Protein AF-0000000078901929 (afdb_homodimer)

Foldseek 3Di:
DPVVVVVVVVQVVCVVVLNRDDDWDWADDQVQPPWIWTDDPNDTDIFHEFAALLFLSLQNPPLLVVLLVVLCVVPNDFQPFACVPSNDDPLQVLLQVLLCVLLVAATKDWFFFLLLQLQQLLLLVQQVQPQEEEEEEPLDDPSNVNSNVNSVHHYDYFYHLDLVRVLVVLVVDDLPGEYEYEDEQARQQQRAGHPVVSNLVSCVVSVYAYEYEFASAALQAALLRSGPCNNVVNSVSHQKYKYFCVGNLNAGIIMIGHHPVSNVSSCVGGPSRVHDRDGGSSRSSSSSSSSVVSRNDCPSNVLSVVQQVLLVLLCLQLQFDWRDHDGQKTWGWDQASVLQVVLQVCCCPPQSYHWDWDAPPSPDHRGITTTGGDGSSQDPVNSCSVSVSCSVSCVVVVHDGHPRPDD/DPVVVVVVVVQVVCVVVLNRDDDFDWADDQVQPPWIWTDDPNDTDIFHEFAALLFLSLQNPPLLVVLLVVLCVVPNDFQPFACVPSSDDPLQVLLQVLLCVLLVAATKDWFFFLLLQLQQLLLQVQQVQPQEEEEEEPLDDPSNVNSNVNSVHHYDYFYHLDLVRVLVVLVVDDLPGEYEYEDEQARQQQRAGHPVVSNLVSCVVSVYAYEYEFASAALQAALLRSGPCNNVVNSVSHQKYKYFCVGNLNAGIIMIGHHPVSNVSSCVGGPSRVHDRDGGSSRSSSSSSSSVCSRNDCVSNVLSVVQQVLLVVLCLQLQFDWRDHDGQKTWGWDQASVLQVVLQVCCCPPQSYHWDWDAPPSPDHRGITTTGGDGSSQDPVNSCSVSVSCSVSCVVVVHDGHDRPDD

Solvent-accessible surface area (backbone atoms only — not comparable to full-atom values): 39027 Å² total; per-residue (Å²): 104,66,64,67,60,50,33,46,50,56,51,49,52,30,50,75,70,68,53,57,83,74,63,58,40,24,39,46,31,37,88,44,56,46,34,23,40,37,53,56,95,92,39,75,47,70,28,42,53,34,32,42,36,28,37,51,50,32,22,51,32,66,64,20,48,51,33,22,54,50,30,34,62,44,37,15,52,20,25,20,17,18,39,64,36,62,10,27,30,48,38,48,55,53,29,25,50,53,51,6,58,59,55,70,37,75,18,34,41,77,36,73,24,41,36,51,27,34,23,28,44,51,13,37,54,35,44,70,40,79,74,22,33,36,40,32,36,62,70,53,54,69,37,47,52,49,7,47,60,67,28,67,36,53,70,45,74,26,55,64,81,33,58,67,48,43,45,54,57,57,66,74,46,67,77,66,50,40,34,38,40,36,40,48,39,40,36,87,82,64,15,42,67,46,62,60,67,62,46,47,52,48,29,59,75,59,62,31,44,36,37,38,37,27,50,75,22,32,52,61,25,32,87,49,16,47,3,56,43,47,56,70,69,44,40,86,74,46,48,30,46,31,35,45,27,29,21,34,38,8,25,56,16,10,25,40,29,20,47,53,47,54,38,53,41,40,58,74,64,16,62,76,50,55,70,24,66,32,62,27,42,20,51,32,30,17,42,39,39,30,51,59,48,35,42,76,46,55,63,55,41,53,40,23,52,50,38,34,52,53,47,52,50,53,32,42,68,70,12,51,46,55,58,86,48,88,48,67,43,42,30,33,63,62,37,32,59,68,58,26,46,47,50,28,49,45,34,37,75,75,66,30,30,40,47,45,56,44,39,56,84,82,34,60,83,62,57,12,19,36,52,35,32,59,25,54,57,56,46,70,67,52,49,50,51,50,51,50,50,49,50,52,50,35,63,72,73,64,57,82,61,41,82,49,70,77,127,104,66,64,66,59,50,33,46,51,55,51,50,50,31,51,75,69,68,52,58,84,74,63,57,37,25,38,47,31,37,89,44,55,46,33,22,40,36,53,56,95,89,40,75,44,70,28,41,52,34,34,42,37,29,37,50,49,35,21,51,31,66,64,19,49,52,34,22,54,52,31,34,60,44,38,14,52,20,26,21,17,18,39,67,37,62,11,28,32,49,38,50,54,53,29,24,51,51,50,6,59,59,55,70,38,75,19,34,40,79,38,71,24,40,37,52,28,34,24,26,45,50,13,35,54,36,44,70,39,79,74,21,33,36,40,32,36,64,72,50,54,67,36,47,54,49,8,46,60,65,27,68,36,53,70,46,75,26,53,65,80,31,57,67,48,41,45,53,57,57,68,74,46,66,76,67,52,40,33,38,40,38,42,47,39,39,36,87,82,65,13,41,68,45,62,59,66,61,47,45,52,48,29,58,74,58,63,32,44,37,38,37,36,26,51,75,22,32,53,61,27,32,87,47,15,48,2,58,42,46,56,69,70,45,42,85,73,45,49,29,46,30,35,45,28,29,22,33,40,8,27,56,16,10,24,39,29,19,45,52,47,54,39,52,42,39,58,74,63,12,62,76,50,54,71,23,65,32,61,27,42,20,51,31,30,18,41,40,38,31,50,59,47,34,42,74,45,57,62,55,42,53,41,23,52,49,37,36,53,51,46,52,51,52,31,42,71,70,14,50,46,55,58,88,47,88,46,66,43,42,30,32,63,63,37,32,60,69,58,28,46,48,51,27,48,43,34,36,75,75,66,28,30,41,46,44,55,44,38,53,84,82,33,60,82,62,55,12,21,37,50,36,33,60,24,54,57,58,46,71,66,54,49,50,50,51,51,50,50,49,51,52,49,36,62,72,74,65,57,82,60,43,81,51,74,79,127

Structure (mmCIF, N/CA/C/O backbone):
data_AF-0000000078901929-model_v1
#
loop_
_entity.id
_entity.type
_entity.pdbx_description
1 polymer '5-aminolevulinate synthase'
#
loop_
_atom_site.group_PDB
_atom_site.id
_atom_site.type_symbol
_atom_site.label_atom_id
_atom_site.label_alt_id
_atom_site.label_comp_id
_atom_site.label_asym_id
_atom_site.label_entity_id
_atom_site.label_seq_id
_atom_site.pdbx_PDB_ins_code
_atom_site.Cartn_x
_atom_site.Cartn_y
_atom_site.Cartn_z
_atom_site.occupancy
_atom_site.B_iso_or_equiv
_atom_site.auth_seq_id
_atom_site.auth_comp_id
_atom_site.auth_asym_id
_atom_site.auth_atom_id
_atom_site.pdbx_PDB_model_num
ATOM 1 N N . MET A 1 1 ? -26.406 10.375 -16.906 1 88.38 1 MET A N 1
ATOM 2 C CA . MET A 1 1 ? -26.078 8.961 -16.828 1 88.38 1 MET A CA 1
ATOM 3 C C . MET A 1 1 ? -26.547 8.344 -15.516 1 88.38 1 MET A C 1
ATOM 5 O O . MET A 1 1 ? -26.469 8.984 -14.469 1 88.38 1 MET A O 1
ATOM 9 N N . ASN A 1 2 ? -27.172 7.137 -15.555 1 95.44 2 ASN A N 1
ATOM 10 C CA . ASN A 1 2 ? -27.438 6.363 -14.352 1 95.44 2 ASN A CA 1
ATOM 11 C C . ASN A 1 2 ? -26.219 5.535 -13.938 1 95.44 2 ASN A C 1
ATOM 13 O O . ASN A 1 2 ? -26.031 4.422 -14.43 1 95.44 2 ASN A O 1
ATOM 17 N N . TYR A 1 3 ? -25.453 6.035 -13.016 1 97.25 3 TYR A N 1
ATOM 18 C CA . TYR A 1 3 ? -24.172 5.453 -12.633 1 97.25 3 TYR A CA 1
ATOM 19 C C . TYR A 1 3 ? -24.359 4.078 -12.008 1 97.25 3 TYR A C 1
ATOM 21 O O . TYR A 1 3 ? -23.609 3.145 -12.305 1 97.25 3 TYR A O 1
ATOM 29 N N . GLU A 1 4 ? -25.328 3.879 -11.141 1 97.75 4 GLU A N 1
ATOM 30 C CA . GLU A 1 4 ? -25.594 2.605 -10.477 1 97.75 4 GLU A CA 1
ATOM 31 C C . GLU A 1 4 ? -25.906 1.51 -11.492 1 97.75 4 GLU A C 1
ATOM 33 O O . GLU A 1 4 ? -25.438 0.378 -11.359 1 97.75 4 GLU A O 1
ATOM 38 N N . ALA A 1 5 ? -26.703 1.867 -12.422 1 97.94 5 ALA A N 1
ATOM 39 C CA . ALA A 1 5 ? -27.047 0.917 -13.484 1 97.94 5 ALA A CA 1
ATOM 40 C C . ALA A 1 5 ? -25.812 0.524 -14.281 1 97.94 5 ALA A C 1
ATOM 42 O O . ALA A 1 5 ? -25.656 -0.632 -14.68 1 97.94 5 ALA A O 1
ATOM 43 N N . PHE A 1 6 ? -25 1.528 -14.547 1 97.81 6 PHE A N 1
ATOM 44 C CA . PHE A 1 6 ? -23.766 1.256 -15.266 1 97.81 6 PHE A CA 1
ATOM 45 C C . PHE A 1 6 ? -22.906 0.263 -14.5 1 97.81 6 PHE A C 1
ATOM 47 O O . PHE A 1 6 ? -22.406 -0.708 -15.07 1 97.81 6 PHE A O 1
ATOM 54 N N . PHE A 1 7 ? -22.656 0.487 -13.172 1 98.31 7 PHE A N 1
ATOM 55 C CA . PHE A 1 7 ? -21.859 -0.424 -12.359 1 98.31 7 PHE A CA 1
ATOM 56 C C . PHE A 1 7 ? -22.406 -1.84 -12.43 1 98.31 7 PHE A C 1
ATOM 58 O O . PHE A 1 7 ? -21.672 -2.795 -12.664 1 98.31 7 PHE A O 1
ATOM 65 N N . ARG A 1 8 ? -23.719 -2.02 -12.242 1 98.25 8 ARG A N 1
ATOM 66 C CA . ARG A 1 8 ? -24.359 -3.328 -12.234 1 98.25 8 ARG A CA 1
ATOM 67 C C . ARG A 1 8 ? -24.219 -4.02 -13.586 1 98.25 8 ARG A C 1
ATOM 69 O O . ARG A 1 8 ? -24.016 -5.234 -13.648 1 98.25 8 ARG A O 1
ATOM 76 N N . GLN A 1 9 ? -24.359 -3.221 -14.617 1 98.12 9 GLN A N 1
ATOM 77 C CA . GLN A 1 9 ? -24.219 -3.77 -15.961 1 98.12 9 GLN A CA 1
ATOM 78 C C . GLN A 1 9 ? -22.812 -4.316 -16.203 1 98.12 9 GLN A C 1
ATOM 80 O O . GLN A 1 9 ? -22.656 -5.391 -16.781 1 98.12 9 GLN A O 1
ATOM 85 N N . GLN A 1 10 ? -21.828 -3.545 -15.797 1 97.31 10 GLN A N 1
ATOM 86 C CA . GLN A 1 10 ? -20.438 -3.998 -15.938 1 97.31 10 GLN A CA 1
ATOM 87 C C . GLN A 1 10 ? -20.203 -5.277 -15.141 1 97.31 10 GLN A C 1
ATOM 89 O O . GLN A 1 10 ? -19.516 -6.191 -15.609 1 97.31 10 GLN A O 1
ATOM 94 N N . LEU A 1 11 ? -20.75 -5.375 -13.961 1 97.31 11 LEU A N 1
ATOM 95 C CA . LEU A 1 11 ? -20.594 -6.543 -13.102 1 97.31 11 LEU A CA 1
ATOM 96 C C . LEU A 1 11 ? -21.312 -7.754 -13.703 1 97.31 11 LEU A C 1
ATOM 98 O O . LEU A 1 11 ? -20.797 -8.875 -13.648 1 97.31 11 LEU A O 1
ATOM 102 N N . ASP A 1 12 ? -22.5 -7.562 -14.219 1 97.12 12 ASP A N 1
ATOM 103 C CA . ASP A 1 12 ? -23.219 -8.633 -14.906 1 97.12 12 ASP A CA 1
ATOM 104 C C . ASP A 1 12 ? -22.406 -9.172 -16.078 1 97.12 12 ASP A C 1
ATOM 106 O O . ASP A 1 12 ? -22.406 -10.383 -16.328 1 97.12 12 ASP A O 1
ATOM 110 N N . GLY A 1 13 ? -21.797 -8.281 -16.766 1 94.25 13 GLY A N 1
ATOM 111 C CA . GLY A 1 13 ? -20.922 -8.703 -17.844 1 94.25 13 GLY A CA 1
ATOM 112 C C . GLY A 1 13 ? -19.812 -9.625 -17.375 1 94.25 13 GLY A C 1
ATOM 113 O O . GLY A 1 13 ? -19.531 -10.633 -18.016 1 94.25 13 GLY A O 1
ATOM 114 N N . LEU A 1 14 ? -19.172 -9.281 -16.266 1 90 14 LEU A N 1
ATOM 115 C CA . LEU A 1 14 ? -18.109 -10.117 -15.703 1 90 14 LEU A CA 1
ATOM 116 C C . LEU A 1 14 ? -18.641 -11.5 -15.344 1 90 14 LEU A C 1
ATOM 118 O O . LEU A 1 14 ? -17.969 -12.508 -15.57 1 90 14 LEU A O 1
ATOM 122 N N . ARG A 1 15 ? -19.828 -11.516 -14.727 1 89.94 15 ARG A N 1
ATOM 123 C CA . ARG A 1 15 ? -20.438 -12.773 -14.32 1 89.94 15 ARG A CA 1
ATOM 124 C C . ARG A 1 15 ? -20.766 -13.641 -15.531 1 89.94 15 ARG A C 1
ATOM 126 O O . ARG A 1 15 ? -20.516 -14.844 -15.523 1 89.94 15 ARG A O 1
ATOM 133 N N . GLN A 1 16 ? -21.266 -13.055 -16.531 1 89.12 16 GLN A N 1
ATOM 134 C CA . GLN A 1 16 ? -21.641 -13.773 -17.75 1 89.12 16 GLN A CA 1
ATOM 135 C C . GLN A 1 16 ? -20.406 -14.359 -18.438 1 89.12 16 GLN A C 1
ATOM 137 O O . GLN A 1 16 ? -20.469 -15.445 -19.016 1 89.12 16 GLN A O 1
ATOM 142 N N . GLU A 1 17 ? -19.312 -13.68 -18.266 1 82.06 17 GLU A N 1
ATOM 143 C CA . GLU A 1 17 ? -18.078 -14.125 -18.906 1 82.06 17 GLU A CA 1
ATOM 144 C C . GLU A 1 17 ? -17.312 -15.117 -18.031 1 82.06 17 GLU A C 1
ATOM 146 O O . GLU A 1 17 ? -16.312 -15.688 -18.453 1 82.06 17 GLU A O 1
ATOM 151 N N . GLY A 1 18 ? -17.797 -15.281 -16.828 1 78.69 18 GLY A N 1
ATOM 152 C CA . GLY A 1 18 ? -17.141 -16.203 -15.906 1 78.69 18 GLY A CA 1
ATOM 153 C C . GLY A 1 18 ? -15.883 -15.633 -15.289 1 78.69 18 GLY A C 1
ATOM 154 O O . GLY A 1 18 ? -15.023 -16.375 -14.805 1 78.69 18 GLY A O 1
ATOM 155 N N . ARG A 1 19 ? -15.75 -14.281 -15.281 1 81.88 19 ARG A N 1
ATOM 156 C CA . ARG A 1 19 ? -14.523 -13.648 -14.812 1 81.88 19 ARG A CA 1
ATOM 157 C C . ARG A 1 19 ? -14.734 -12.984 -13.453 1 81.88 19 ARG A C 1
ATOM 159 O O . ARG A 1 19 ? -13.797 -12.438 -12.875 1 81.88 19 ARG A O 1
ATOM 166 N N . TYR A 1 20 ? -15.992 -13.039 -13.031 1 89.44 20 TYR A N 1
ATOM 167 C CA . TYR A 1 20 ? -16.266 -12.422 -11.742 1 89.44 20 TYR A CA 1
ATOM 168 C C . TYR A 1 20 ? -15.539 -13.164 -10.625 1 89.44 20 TYR A C 1
ATOM 170 O O . TYR A 1 20 ? -15.648 -14.383 -10.508 1 89.44 20 TYR A O 1
ATOM 178 N N . ARG A 1 21 ? -14.703 -12.469 -9.789 1 87.75 21 ARG A N 1
ATOM 179 C CA . ARG A 1 21 ? -13.906 -13.055 -8.719 1 87.75 21 ARG A CA 1
ATOM 180 C C . ARG A 1 21 ? -14.703 -13.133 -7.418 1 87.75 21 ARG A C 1
ATOM 182 O O . ARG A 1 21 ? -15.156 -12.102 -6.902 1 87.75 21 ARG A O 1
ATOM 189 N N . VAL A 1 22 ? -14.898 -14.305 -6.941 1 88.06 22 VAL A N 1
ATOM 190 C CA . VAL A 1 22 ? -15.547 -14.5 -5.648 1 88.06 22 VAL A CA 1
ATOM 191 C C . VAL A 1 22 ? -14.492 -14.688 -4.562 1 88.06 22 VAL A C 1
ATOM 193 O O . VAL A 1 22 ? -13.625 -15.555 -4.68 1 88.06 22 VAL A O 1
ATOM 196 N N . PHE A 1 23 ? -14.562 -13.875 -3.555 1 93.19 23 PHE A N 1
ATOM 197 C CA . PHE A 1 23 ? -13.594 -13.961 -2.471 1 93.19 23 PHE A CA 1
ATOM 198 C C . PHE A 1 23 ? -14.023 -14.984 -1.436 1 93.19 23 PHE A C 1
ATOM 200 O O . PHE A 1 23 ? -15.109 -14.875 -0.86 1 93.19 23 PHE A O 1
ATOM 207 N N . ALA A 1 24 ? -13.141 -15.961 -1.198 1 93.81 24 ALA A N 1
ATOM 208 C CA . ALA A 1 24 ? -13.406 -16.891 -0.107 1 93.81 24 ALA A CA 1
ATOM 209 C C . ALA A 1 24 ? -13.102 -16.266 1.246 1 93.81 24 ALA A C 1
ATOM 211 O O . ALA A 1 24 ? -11.984 -15.789 1.48 1 93.81 24 ALA A O 1
ATOM 212 N N . ASP A 1 25 ? -14.062 -16.172 2.115 1 96.06 25 ASP A N 1
ATOM 213 C CA . ASP A 1 25 ? -13.906 -15.664 3.473 1 96.06 25 ASP A CA 1
ATOM 214 C C . ASP A 1 25 ? -13.211 -16.688 4.367 1 96.06 25 ASP A C 1
ATOM 216 O O . ASP A 1 25 ? -13.852 -17.594 4.891 1 96.06 25 ASP A O 1
ATOM 220 N N . LEU A 1 26 ? -11.914 -16.484 4.574 1 96.19 26 LEU A N 1
ATOM 221 C CA . LEU A 1 26 ? -11.086 -17.484 5.242 1 96.19 26 LEU A CA 1
ATOM 222 C C . LEU A 1 26 ? -10.5 -16.938 6.535 1 96.19 26 LEU A C 1
ATOM 224 O O . LEU A 1 26 ? -10.391 -15.719 6.699 1 96.19 26 LEU A O 1
ATOM 228 N N . GLU A 1 27 ? -10.188 -17.75 7.426 1 96.31 27 GLU A N 1
ATOM 229 C CA . GLU A 1 27 ? -9.391 -17.469 8.617 1 96.31 27 GLU A CA 1
ATOM 230 C C . GLU A 1 27 ? -8.289 -18.5 8.805 1 96.31 27 GLU A C 1
ATOM 232 O O . GLU A 1 27 ? -8.523 -19.562 9.398 1 96.31 27 GLU A O 1
ATOM 237 N N . ARG A 1 28 ? -7.133 -18.141 8.328 1 95.5 28 ARG A N 1
ATOM 238 C CA . ARG A 1 28 ? -5.996 -19.031 8.492 1 95.5 28 ARG A CA 1
ATOM 239 C C . ARG A 1 28 ? -5.746 -19.344 9.961 1 95.5 28 ARG A C 1
ATOM 241 O O . ARG A 1 28 ? -5.965 -18.484 10.828 1 95.5 28 ARG A O 1
ATOM 248 N N . GLN A 1 29 ? -5.27 -20.516 10.25 1 96.44 29 GLN A N 1
ATOM 249 C CA . GLN A 1 29 ? -5.055 -20.922 11.633 1 96.44 29 GLN A CA 1
ATOM 250 C C . GLN A 1 29 ? -3.568 -21.094 11.938 1 96.44 29 GLN A C 1
ATOM 252 O O . GLN A 1 29 ? -2.984 -22.141 11.648 1 96.44 29 GLN A O 1
ATOM 257 N N . ALA A 1 30 ? -3.033 -20.062 12.586 1 95.94 30 ALA A N 1
ATOM 258 C CA . ALA A 1 30 ? -1.627 -20.141 12.969 1 95.94 30 ALA A CA 1
ATOM 259 C C . ALA A 1 30 ? -1.361 -21.391 13.805 1 95.94 30 ALA A C 1
ATOM 261 O O . ALA A 1 30 ? -2.135 -21.719 14.703 1 95.94 30 ALA A O 1
ATOM 262 N N . GLY A 1 31 ? -0.309 -22.109 13.523 1 95.81 31 GLY A N 1
ATOM 263 C CA . GLY A 1 31 ? 0.005 -23.359 14.18 1 95.81 31 GLY A CA 1
ATOM 264 C C . GLY A 1 31 ? -0.554 -24.578 13.461 1 95.81 31 GLY A C 1
ATOM 265 O O . GLY A 1 31 ? -0.137 -25.703 13.719 1 95.81 31 GLY A O 1
ATOM 266 N N . ARG A 1 32 ? -1.433 -24.266 12.445 1 96.81 32 ARG A N 1
ATOM 267 C CA . ARG A 1 32 ? -2.049 -25.375 11.727 1 96.81 32 ARG A CA 1
ATOM 268 C C . ARG A 1 32 ? -2.1 -25.094 10.227 1 96.81 32 ARG A C 1
ATOM 270 O O . ARG A 1 32 ? -3.004 -25.562 9.539 1 96.81 32 ARG A O 1
ATOM 277 N N . PHE A 1 33 ? -1.235 -24.188 9.688 1 94.75 33 PHE A N 1
ATOM 278 C CA . PHE A 1 33 ? -1.185 -24.062 8.234 1 94.75 33 PHE A CA 1
ATOM 279 C C . PHE A 1 33 ? -0.965 -25.406 7.57 1 94.75 33 PHE A C 1
ATOM 281 O O . PHE A 1 33 ? -0.277 -26.281 8.125 1 94.75 33 PHE A O 1
ATOM 288 N N . PRO A 1 34 ? -1.683 -25.656 6.543 1 97.12 34 PRO A N 1
ATOM 289 C CA . PRO A 1 34 ? -2.424 -24.75 5.668 1 97.12 34 PRO A CA 1
ATOM 290 C C . PRO A 1 34 ? -3.924 -24.75 5.953 1 97.12 34 PRO A C 1
ATOM 292 O O . PRO A 1 34 ? -4.727 -24.438 5.07 1 97.12 34 PRO A O 1
ATOM 295 N N . ARG A 1 35 ? -4.355 -25.188 7.168 1 98 35 ARG A N 1
ATOM 296 C CA . ARG A 1 35 ? -5.77 -25.188 7.531 1 98 35 ARG A CA 1
ATOM 297 C C . ARG A 1 35 ? -6.297 -23.781 7.73 1 98 35 ARG A C 1
ATOM 299 O O . ARG A 1 35 ? -5.574 -22.906 8.219 1 98 35 ARG A O 1
ATOM 306 N N . ALA A 1 36 ? -7.566 -23.531 7.324 1 97.69 36 ALA A N 1
ATOM 307 C CA . ALA A 1 36 ? -8.281 -22.281 7.527 1 97.69 36 ALA A CA 1
ATOM 308 C C . ALA A 1 36 ? -9.766 -22.531 7.797 1 97.69 36 ALA A C 1
ATOM 310 O O . ALA A 1 36 ? -10.32 -23.531 7.348 1 97.69 36 ALA A O 1
ATOM 311 N N . LYS A 1 37 ? -10.336 -21.719 8.609 1 97.62 37 LYS A N 1
ATOM 312 C CA . LYS A 1 37 ? -11.789 -21.688 8.695 1 97.62 37 LYS A CA 1
ATOM 313 C C . LYS A 1 37 ? -12.398 -20.984 7.48 1 97.62 37 LYS A C 1
ATOM 315 O O . LYS A 1 37 ? -11.898 -19.953 7.039 1 97.62 37 LYS A O 1
ATOM 320 N N . PHE A 1 38 ? -13.367 -21.594 6.898 1 97.31 38 PHE A N 1
ATOM 321 C CA . PHE A 1 38 ? -14.102 -21.031 5.773 1 97.31 38 PHE A CA 1
ATOM 322 C C . PHE A 1 38 ? -15.508 -20.625 6.195 1 97.31 38 PHE A C 1
ATOM 324 O O . PHE A 1 38 ? -16.297 -21.469 6.645 1 97.31 38 PHE A O 1
ATOM 331 N N . TYR A 1 39 ? -15.812 -19.297 6.059 1 96.38 39 TYR A N 1
ATOM 332 C CA . TYR A 1 39 ? -17.125 -18.75 6.414 1 96.38 39 TYR A CA 1
ATOM 333 C C . TYR A 1 39 ? -18 -18.609 5.184 1 96.38 39 TYR A C 1
ATOM 335 O O . TYR A 1 39 ? -17.625 -17.969 4.203 1 96.38 39 TYR A O 1
ATOM 343 N N . LYS A 1 40 ? -19.172 -19.266 5.18 1 94.12 40 LYS A N 1
ATOM 344 C CA . LYS A 1 40 ? -20.125 -19.156 4.082 1 94.12 40 LYS A CA 1
ATOM 345 C C . LYS A 1 40 ? -21.562 -19.297 4.586 1 94.12 40 LYS A C 1
ATOM 347 O O . LYS A 1 40 ? -21.906 -20.281 5.227 1 94.12 40 LYS A O 1
ATOM 352 N N . ASP A 1 41 ? -22.406 -18.328 4.363 1 92.25 41 ASP A N 1
ATOM 353 C CA . ASP A 1 41 ? -23.844 -18.359 4.664 1 92.25 41 ASP A CA 1
ATOM 354 C C . ASP A 1 41 ? -24.078 -18.688 6.133 1 92.25 41 ASP A C 1
ATOM 356 O O . ASP A 1 41 ? -24.906 -19.547 6.453 1 92.25 41 ASP A O 1
ATOM 360 N N . GLY A 1 42 ? -23.297 -18.109 6.949 1 90.5 42 GLY A N 1
ATOM 361 C CA . GLY A 1 42 ? -23.484 -18.266 8.383 1 90.5 42 GLY A CA 1
ATOM 362 C C . GLY A 1 42 ? -22.828 -19.516 8.945 1 90.5 42 GLY A C 1
ATOM 363 O O . GLY A 1 42 ? -22.828 -19.734 10.156 1 90.5 42 GLY A O 1
ATOM 364 N N . ASP A 1 43 ? -22.297 -20.266 8.109 1 93.69 43 ASP A N 1
ATOM 365 C CA . ASP A 1 43 ? -21.625 -21.5 8.531 1 93.69 43 ASP A CA 1
ATOM 366 C C . ASP A 1 43 ? -20.109 -21.328 8.5 1 93.69 43 ASP A C 1
ATOM 368 O O . ASP A 1 43 ? -19.594 -20.406 7.855 1 93.69 43 ASP A O 1
ATOM 372 N N . CYS A 1 44 ? -19.438 -22.188 9.25 1 95.88 44 CYS A N 1
ATOM 373 C CA . CYS A 1 44 ? -17.984 -22.188 9.312 1 95.88 44 CYS A CA 1
ATOM 374 C C . CYS A 1 44 ? -17.438 -23.625 9.281 1 95.88 44 CYS A C 1
ATOM 376 O O . CYS A 1 44 ? -17.875 -24.469 10.055 1 95.88 44 CYS A O 1
ATOM 378 N N . ARG A 1 45 ? -16.625 -23.906 8.344 1 96.88 45 ARG A N 1
ATOM 379 C CA . ARG A 1 45 ? -15.984 -25.219 8.273 1 96.88 45 ARG A CA 1
ATOM 380 C C . ARG A 1 45 ? -14.5 -25.094 7.973 1 96.88 45 ARG A C 1
ATOM 382 O O . ARG A 1 45 ? -14.031 -24.047 7.52 1 96.88 45 ARG A O 1
ATOM 389 N N . GLU A 1 46 ? -13.789 -26.141 8.211 1 97.5 46 GLU A N 1
ATOM 390 C CA . GLU A 1 46 ? -12.352 -26.141 7.961 1 97.5 46 GLU A CA 1
ATOM 391 C C . GLU A 1 46 ? -12.039 -26.547 6.527 1 97.5 46 GLU A C 1
ATOM 393 O O . GLU A 1 46 ? -12.664 -27.469 5.988 1 97.5 46 GLU A O 1
ATOM 398 N N . VAL A 1 47 ? -11.078 -25.891 5.934 1 97.88 47 VAL A N 1
ATOM 399 C CA . VAL A 1 47 ? -10.617 -26.234 4.594 1 97.88 47 VAL A CA 1
ATOM 400 C C . VAL A 1 47 ? -9.094 -26.281 4.562 1 97.88 47 VAL A C 1
ATOM 402 O O . VAL A 1 47 ? -8.43 -25.734 5.453 1 97.88 47 VAL A O 1
ATOM 405 N N . THR A 1 48 ? -8.516 -26.969 3.625 1 98.5 48 THR A N 1
ATOM 406 C CA . THR A 1 48 ? -7.078 -26.984 3.365 1 98.5 48 THR A CA 1
ATOM 407 C C . THR A 1 48 ? -6.734 -26.078 2.188 1 98.5 48 THR A C 1
ATOM 409 O O . THR A 1 48 ? -7.246 -26.266 1.081 1 98.5 48 THR A O 1
ATOM 412 N N . VAL A 1 49 ? -5.887 -25.094 2.414 1 98.12 49 VAL A N 1
ATOM 413 C CA . VAL A 1 49 ? -5.582 -24.094 1.402 1 98.12 49 VAL A CA 1
ATOM 414 C C . VAL A 1 49 ? -4.379 -24.547 0.575 1 98.12 49 VAL A C 1
ATOM 416 O O . VAL A 1 49 ? -3.326 -24.875 1.126 1 98.12 49 VAL A O 1
ATOM 419 N N . TRP A 1 50 ? -4.52 -24.516 -0.761 1 98.06 50 TRP A N 1
ATOM 420 C CA . TRP A 1 50 ? -3.461 -24.984 -1.648 1 98.06 50 TRP A CA 1
ATOM 421 C C . TRP A 1 50 ? -3.014 -23.875 -2.596 1 98.06 50 TRP A C 1
ATOM 423 O O . TRP A 1 50 ? -2.293 -24.125 -3.564 1 98.06 50 TRP A O 1
ATOM 433 N N . CYS A 1 51 ? -3.447 -22.625 -2.311 1 96.31 51 CYS A N 1
ATOM 434 C CA . CYS A 1 51 ? -3.121 -21.531 -3.225 1 96.31 51 CYS A CA 1
ATOM 435 C C . CYS A 1 51 ? -2.553 -20.328 -2.469 1 96.31 51 CYS A C 1
ATOM 437 O O . CYS A 1 51 ? -2.6 -19.203 -2.959 1 96.31 51 CYS A O 1
ATOM 439 N N . SER A 1 52 ? -2.041 -20.5 -1.235 1 96.25 52 SER A N 1
ATOM 440 C CA . SER A 1 52 ? -1.449 -19.422 -0.447 1 96.25 52 SER A CA 1
ATOM 441 C C . SER A 1 52 ? -0.084 -19.016 -0.995 1 96.25 52 SER A C 1
ATOM 443 O O . SER A 1 52 ? 0.696 -19.875 -1.419 1 96.25 52 SER A O 1
ATOM 445 N N . ASN A 1 53 ? 0.22 -17.688 -0.915 1 96.69 53 ASN A N 1
ATOM 446 C CA . ASN A 1 53 ? 1.537 -17.188 -1.298 1 96.69 53 ASN A CA 1
ATOM 447 C C . ASN A 1 53 ? 2.525 -17.266 -0.137 1 96.69 53 ASN A C 1
ATOM 449 O O . ASN A 1 53 ? 3.707 -16.953 -0.301 1 96.69 53 ASN A O 1
ATOM 453 N N . ASP A 1 54 ? 2.053 -17.609 1.045 1 97.69 54 ASP A N 1
ATOM 454 C CA . ASP A 1 54 ? 2.975 -17.906 2.139 1 97.69 54 ASP A CA 1
ATOM 455 C C . ASP A 1 54 ? 3.701 -19.219 1.907 1 97.69 54 ASP A C 1
ATOM 457 O O . ASP A 1 54 ? 3.514 -20.172 2.664 1 97.69 54 ASP A O 1
ATOM 461 N N . TYR A 1 55 ? 4.598 -19.203 0.969 1 98 55 TYR A N 1
ATOM 462 C CA . TYR A 1 55 ? 5.168 -20.391 0.352 1 98 55 TYR A CA 1
ATOM 463 C C . TYR A 1 55 ? 5.898 -21.25 1.384 1 98 55 TYR A C 1
ATOM 465 O O . TYR A 1 55 ? 5.941 -22.469 1.266 1 98 55 TYR A O 1
ATOM 473 N N . LEU A 1 56 ? 6.473 -20.594 2.373 1 98.62 56 LEU A N 1
ATOM 474 C CA . LEU A 1 56 ? 7.34 -21.312 3.291 1 98.62 56 LEU A CA 1
ATOM 475 C C . LEU A 1 56 ? 6.691 -21.438 4.668 1 98.62 56 LEU A C 1
ATOM 477 O O . LEU A 1 56 ? 7.273 -22.031 5.582 1 98.62 56 LEU A O 1
ATOM 481 N N . GLY A 1 57 ? 5.488 -20.844 4.816 1 98.06 57 GLY A N 1
ATOM 482 C CA . GLY A 1 57 ? 4.801 -20.891 6.098 1 98.06 57 GLY A CA 1
ATOM 483 C C . GLY A 1 57 ? 5.426 -19.984 7.145 1 98.06 57 GLY A C 1
ATOM 484 O O . GLY A 1 57 ? 5.242 -20.203 8.344 1 98.06 57 GLY A O 1
ATOM 485 N N . MET A 1 58 ? 6.164 -19 6.75 1 98.69 58 MET A N 1
ATOM 486 C CA . MET A 1 58 ? 6.852 -18.109 7.695 1 98.69 58 MET A CA 1
ATOM 487 C C . MET A 1 58 ? 5.852 -17.266 8.477 1 98.69 58 MET A C 1
ATOM 489 O O . MET A 1 58 ? 6.172 -16.75 9.547 1 98.69 58 MET A O 1
ATOM 493 N N . GLY A 1 59 ? 4.645 -17.125 7.98 1 98 59 GLY A N 1
ATOM 494 C CA . GLY A 1 59 ? 3.609 -16.375 8.672 1 98 59 GLY A CA 1
ATOM 495 C C . GLY A 1 59 ? 3.283 -16.938 10.047 1 98 59 GLY A C 1
ATOM 496 O O . GLY A 1 59 ? 2.725 -16.234 10.891 1 98 59 GLY A O 1
ATOM 497 N N . GLN A 1 60 ? 3.609 -18.188 10.273 1 98.12 60 GLN A N 1
ATOM 498 C CA . GLN A 1 60 ? 3.324 -18.781 11.578 1 98.12 60 GLN A CA 1
ATOM 499 C C . GLN A 1 60 ? 4.613 -19.094 12.328 1 98.12 60 GLN A C 1
ATOM 501 O O . GLN A 1 60 ? 4.582 -19.75 13.375 1 98.12 60 GLN A O 1
ATOM 506 N N . HIS A 1 61 ? 5.754 -18.781 11.742 1 98.5 61 HIS A N 1
ATOM 507 C CA . HIS A 1 61 ? 7.027 -19.109 12.383 1 98.5 61 HIS A CA 1
ATOM 508 C C . HIS A 1 61 ? 7.152 -18.422 13.742 1 98.5 61 HIS A C 1
ATOM 510 O O . HIS A 1 61 ? 6.902 -17.219 13.859 1 98.5 61 HIS A O 1
ATOM 516 N N . PRO A 1 62 ? 7.629 -19.125 14.758 1 98.44 62 PRO A N 1
ATOM 517 C CA . PRO A 1 62 ? 7.66 -18.547 16.109 1 98.44 62 PRO A CA 1
ATOM 518 C C . PRO A 1 62 ? 8.547 -17.312 16.219 1 98.44 62 PRO A C 1
ATOM 520 O O . PRO A 1 62 ? 8.203 -16.359 16.922 1 98.44 62 PRO A O 1
ATOM 523 N N . LYS A 1 63 ? 9.703 -17.281 15.531 1 98.81 63 LYS A N 1
ATOM 524 C CA . LYS A 1 63 ? 10.594 -16.125 15.57 1 98.81 63 LYS A CA 1
ATOM 525 C C . LYS A 1 63 ? 9.922 -14.891 14.984 1 98.81 63 LYS A C 1
ATOM 527 O O . LYS A 1 63 ? 10.125 -13.781 15.477 1 98.81 63 LYS A O 1
ATOM 532 N N . VAL A 1 64 ? 9.18 -15.078 13.891 1 98.88 64 VAL A N 1
ATOM 533 C CA . VAL A 1 64 ? 8.492 -13.977 13.219 1 98.88 64 VAL A CA 1
ATOM 534 C C . VAL A 1 64 ? 7.398 -13.422 14.125 1 98.88 64 VAL A C 1
ATOM 536 O O . VAL A 1 64 ? 7.328 -12.211 14.359 1 98.88 64 VAL A O 1
ATOM 539 N N . LEU A 1 65 ? 6.555 -14.328 14.672 1 98.81 65 LEU A N 1
ATOM 540 C CA . LEU A 1 65 ? 5.453 -13.906 15.531 1 98.81 65 LEU A CA 1
ATOM 541 C C . LEU A 1 65 ? 5.973 -13.227 16.797 1 98.81 65 LEU A C 1
ATOM 543 O O . LEU A 1 65 ? 5.43 -12.211 17.219 1 98.81 65 LEU A O 1
ATOM 547 N N . ALA A 1 66 ? 7.02 -13.758 17.375 1 98.88 66 ALA A N 1
ATOM 548 C CA . ALA A 1 66 ? 7.598 -13.164 18.578 1 98.88 66 ALA A CA 1
ATOM 549 C C . ALA A 1 66 ? 8.094 -11.75 18.312 1 98.88 66 ALA A C 1
ATOM 551 O O . ALA A 1 66 ? 7.895 -10.852 19.141 1 98.88 66 ALA A O 1
ATOM 552 N N . ALA A 1 67 ? 8.773 -11.562 17.188 1 98.94 67 ALA A N 1
ATOM 553 C CA . ALA A 1 67 ? 9.281 -10.242 16.828 1 98.94 67 ALA A CA 1
ATOM 554 C C . ALA A 1 67 ? 8.141 -9.25 16.641 1 98.94 67 ALA A C 1
ATOM 556 O O . ALA A 1 67 ? 8.25 -8.086 17.047 1 98.94 67 ALA A O 1
ATOM 557 N N . MET A 1 68 ? 7.086 -9.695 16.031 1 98.88 68 MET A N 1
ATOM 558 C CA . MET A 1 68 ? 5.945 -8.812 15.805 1 98.88 68 MET A CA 1
ATOM 559 C C . MET A 1 68 ? 5.273 -8.438 17.125 1 98.88 68 MET A C 1
ATOM 561 O O . MET A 1 68 ? 4.906 -7.281 17.328 1 98.88 68 MET A O 1
ATOM 565 N N . HIS A 1 69 ? 5.09 -9.438 18 1 98.88 69 HIS A N 1
ATOM 566 C CA . HIS A 1 69 ? 4.52 -9.164 19.328 1 98.88 69 HIS A CA 1
ATOM 567 C C . HIS A 1 69 ? 5.355 -8.148 20.094 1 98.88 69 HIS A C 1
ATOM 569 O O . HIS A 1 69 ? 4.816 -7.203 20.672 1 98.88 69 HIS A O 1
ATOM 575 N N . ALA A 1 70 ? 6.645 -8.336 20.078 1 98.81 70 ALA A N 1
ATOM 576 C CA . ALA A 1 70 ? 7.543 -7.449 20.812 1 98.81 70 ALA A CA 1
ATOM 577 C C . ALA A 1 70 ? 7.457 -6.02 20.266 1 98.81 70 ALA A C 1
ATOM 579 O O . ALA A 1 70 ? 7.387 -5.062 21.047 1 98.81 70 ALA A O 1
ATOM 580 N N . ALA A 1 71 ? 7.504 -5.871 18.969 1 98.62 71 ALA A N 1
ATOM 581 C CA . ALA A 1 71 ? 7.445 -4.543 18.359 1 98.62 71 ALA A CA 1
ATOM 582 C C . ALA A 1 71 ? 6.102 -3.873 18.641 1 98.62 71 ALA A C 1
ATOM 584 O O . ALA A 1 71 ? 6.031 -2.652 18.797 1 98.62 71 ALA A O 1
ATOM 585 N N . LEU A 1 72 ? 5.043 -4.68 18.594 1 98.44 72 LEU A N 1
ATOM 586 C CA . LEU A 1 72 ? 3.721 -4.156 18.922 1 98.44 72 LEU A CA 1
ATOM 587 C C . LEU A 1 72 ? 3.689 -3.586 20.344 1 98.44 72 LEU A C 1
ATOM 589 O O . LEU A 1 72 ? 3.131 -2.512 20.562 1 98.44 72 LEU A O 1
ATOM 593 N N . ASP A 1 73 ? 4.285 -4.285 21.234 1 98.38 73 ASP A N 1
ATOM 594 C CA . ASP A 1 73 ? 4.344 -3.852 22.625 1 98.38 73 ASP A CA 1
ATOM 595 C C . ASP A 1 73 ? 5.207 -2.602 22.781 1 98.38 73 ASP A C 1
ATOM 597 O O . ASP A 1 73 ? 4.902 -1.724 23.594 1 98.38 73 ASP A O 1
ATOM 601 N N . GLU A 1 74 ? 6.23 -2.531 22 1 98.06 74 GLU A N 1
ATOM 602 C CA . GLU A 1 74 ? 7.223 -1.472 22.172 1 98.06 74 GLU A CA 1
ATOM 603 C C . GLU A 1 74 ? 6.785 -0.195 21.453 1 98.06 74 GLU A C 1
ATOM 605 O O . GLU A 1 74 ? 6.93 0.904 21.984 1 98.06 74 GLU A O 1
ATOM 610 N N . CYS A 1 75 ? 6.246 -0.36 20.219 1 97.75 75 CYS A N 1
ATOM 611 C CA . CYS A 1 75 ? 6.102 0.79 19.328 1 97.75 75 CYS A CA 1
ATOM 612 C C . CYS A 1 75 ? 4.633 1.134 19.125 1 97.75 75 CYS A C 1
ATOM 614 O O . CYS A 1 75 ? 4.305 2.234 18.672 1 97.75 75 CYS A O 1
ATOM 616 N N . GLY A 1 76 ? 3.713 0.201 19.391 1 98.19 76 GLY A N 1
ATOM 617 C CA . GLY A 1 76 ? 2.303 0.428 19.109 1 98.19 76 GLY A CA 1
ATOM 618 C C . GLY A 1 76 ? 1.859 -0.132 17.766 1 98.19 76 GLY A C 1
ATOM 619 O O . GLY A 1 76 ? 2.594 -0.891 17.141 1 98.19 76 GLY A O 1
ATOM 620 N N . ALA A 1 77 ? 0.642 0.236 17.328 1 98.38 77 ALA A N 1
ATOM 621 C CA . ALA A 1 77 ? -0.078 -0.435 16.25 1 98.38 77 ALA A CA 1
ATOM 622 C C . ALA A 1 77 ? 0.382 0.07 14.875 1 98.38 77 ALA A C 1
ATOM 624 O O . ALA A 1 77 ? 0.439 -0.695 13.914 1 98.38 77 ALA A O 1
ATOM 625 N N . GLY A 1 78 ? 0.579 1.394 14.711 1 97.69 78 GLY A N 1
ATOM 626 C CA . GLY A 1 78 ? 0.939 1.992 13.43 1 97.69 78 GLY A CA 1
ATOM 627 C C . GLY A 1 78 ? 2.191 2.846 13.508 1 97.69 78 GLY A C 1
ATOM 628 O O . GLY A 1 78 ? 2.764 3.027 14.586 1 97.69 78 GLY A O 1
ATOM 629 N N . ALA A 1 79 ? 2.641 3.326 12.328 1 96.19 79 ALA A N 1
ATOM 630 C CA . ALA A 1 79 ? 3.865 4.117 12.25 1 96.19 79 ALA A CA 1
ATOM 631 C C . ALA A 1 79 ? 3.598 5.578 12.609 1 96.19 79 ALA A C 1
ATOM 633 O O . ALA A 1 79 ? 4.52 6.316 12.969 1 96.19 79 ALA A O 1
ATOM 634 N N . GLY A 1 80 ? 2.355 5.969 12.469 1 94.25 80 GLY A N 1
ATOM 635 C CA . GLY A 1 80 ? 1.976 7.316 12.859 1 94.25 80 GLY A CA 1
ATOM 636 C C . GLY A 1 80 ? 2.242 8.352 11.781 1 94.25 80 GLY A C 1
ATOM 637 O O . GLY A 1 80 ? 2.156 9.555 12.031 1 94.25 80 GLY A O 1
ATOM 638 N N . GLY A 1 81 ? 2.621 7.949 10.578 1 95.31 81 GLY A N 1
ATOM 639 C CA . GLY A 1 81 ? 2.848 8.891 9.484 1 95.31 81 GLY A CA 1
ATOM 640 C C . GLY A 1 81 ? 3.625 8.289 8.336 1 95.31 81 GLY A C 1
ATOM 641 O O . GLY A 1 81 ? 3.918 7.09 8.328 1 95.31 81 GLY A O 1
ATOM 642 N N . THR A 1 82 ? 3.863 9.156 7.371 1 95.12 82 THR A N 1
ATOM 643 C CA . THR A 1 82 ? 4.762 8.781 6.285 1 95.12 82 THR A CA 1
ATOM 644 C C . THR A 1 82 ? 6.203 8.703 6.781 1 95.12 82 THR A C 1
ATOM 646 O O . THR A 1 82 ? 6.504 9.102 7.91 1 95.12 82 THR A O 1
ATOM 649 N N . ARG A 1 83 ? 7.082 8.227 5.934 1 95.44 83 ARG A N 1
ATOM 650 C CA . ARG A 1 83 ? 8.492 8.148 6.301 1 95.44 83 ARG A CA 1
ATOM 651 C C . ARG A 1 83 ? 9.039 9.531 6.652 1 95.44 83 ARG A C 1
ATOM 653 O O . ARG A 1 83 ? 9.945 9.648 7.48 1 95.44 83 ARG A O 1
ATOM 660 N N . ASN A 1 84 ? 8.461 10.562 6.031 1 89.88 84 ASN A N 1
ATOM 661 C CA . ASN A 1 84 ? 8.953 11.922 6.215 1 89.88 84 ASN A CA 1
ATOM 662 C C . ASN A 1 84 ? 8.336 12.586 7.441 1 89.88 84 ASN A C 1
ATOM 664 O O . ASN A 1 84 ? 8.938 13.477 8.047 1 89.88 84 ASN A O 1
ATOM 668 N N . ILE A 1 85 ? 7.094 12.211 7.766 1 89.31 85 ILE A N 1
ATOM 669 C CA . ILE A 1 85 ? 6.355 12.836 8.852 1 89.31 85 ILE A CA 1
ATOM 670 C C . ILE A 1 85 ? 6.266 11.883 10.039 1 89.31 85 ILE A C 1
ATOM 672 O O . ILE A 1 85 ? 5.191 11.359 10.336 1 89.31 85 ILE A O 1
ATOM 676 N N . SER A 1 86 ? 7.32 11.602 10.672 1 90.38 86 SER A N 1
ATOM 677 C CA . SER A 1 86 ? 7.477 10.867 11.922 1 90.38 86 SER A CA 1
ATOM 678 C C . SER A 1 86 ? 7.18 9.383 11.727 1 90.38 86 SER A C 1
ATOM 680 O O . SER A 1 86 ? 6.887 8.672 12.695 1 90.38 86 SER A O 1
ATOM 682 N N . GLY A 1 87 ? 7.184 8.891 10.5 1 94.5 87 GLY A N 1
ATOM 683 C CA . GLY A 1 87 ? 6.789 7.512 10.258 1 94.5 87 GLY A CA 1
ATOM 684 C C . GLY A 1 87 ? 7.969 6.57 10.109 1 94.5 87 GLY A C 1
ATOM 685 O O . GLY A 1 87 ? 7.797 5.352 10.094 1 94.5 87 GLY A O 1
ATOM 686 N N . THR A 1 88 ? 9.172 7.121 9.938 1 96.38 88 THR A N 1
ATOM 687 C CA . THR A 1 88 ? 10.336 6.238 9.906 1 96.38 88 THR A CA 1
ATOM 688 C C . THR A 1 88 ? 10.609 5.668 11.297 1 96.38 88 THR A C 1
ATOM 690 O O . THR A 1 88 ? 10.867 6.418 12.242 1 96.38 88 THR A O 1
ATOM 693 N N . ASN A 1 89 ? 10.516 4.434 11.422 1 97.56 89 ASN A N 1
ATOM 694 C CA . ASN A 1 89 ? 10.812 3.701 12.648 1 97.56 89 ASN A CA 1
ATOM 695 C C . ASN A 1 89 ? 12.148 2.965 12.547 1 97.56 89 ASN A C 1
ATOM 697 O O . ASN A 1 89 ? 12.555 2.561 11.461 1 97.56 89 ASN A O 1
ATOM 701 N N . HIS A 1 90 ? 12.789 2.764 13.625 1 97.62 90 HIS A N 1
ATOM 702 C CA . HIS A 1 90 ? 14.078 2.076 13.656 1 97.62 90 HIS A CA 1
ATOM 703 C C . HIS A 1 90 ? 13.984 0.706 12.992 1 97.62 90 HIS A C 1
ATOM 705 O O . HIS A 1 90 ? 14.938 0.258 12.344 1 97.62 90 HIS A O 1
ATOM 711 N N . TYR A 1 91 ? 12.844 0.036 13.141 1 98.19 91 TYR A N 1
ATOM 712 C CA . TYR A 1 91 ? 12.656 -1.276 12.531 1 98.19 91 TYR A CA 1
ATOM 713 C C . TYR A 1 91 ? 12.672 -1.177 11.016 1 98.19 91 TYR A C 1
ATOM 715 O O . TYR A 1 91 ? 13.055 -2.127 10.328 1 98.19 91 TYR A O 1
ATOM 723 N N . HIS A 1 92 ? 12.195 -0.032 10.43 1 98.69 92 HIS A N 1
ATOM 724 C CA . HIS A 1 92 ? 12.289 0.166 8.992 1 98.69 92 HIS A CA 1
ATOM 725 C C . HIS A 1 92 ? 13.75 0.234 8.539 1 98.69 92 HIS A C 1
ATOM 727 O O . HIS A 1 92 ? 14.109 -0.333 7.504 1 98.69 92 HIS A O 1
ATOM 733 N N . VAL A 1 93 ? 14.539 0.957 9.328 1 98.25 93 VAL A N 1
ATOM 734 C CA . VAL A 1 93 ? 15.961 1.113 9.031 1 98.25 93 VAL A CA 1
ATOM 735 C C . VAL A 1 93 ? 16.656 -0.248 9.078 1 98.25 93 VAL A C 1
ATOM 737 O O . VAL A 1 93 ? 17.391 -0.607 8.156 1 98.25 93 VAL A O 1
ATOM 740 N N . LEU A 1 94 ? 16.391 -1.004 10.125 1 98.44 94 LEU A N 1
ATOM 741 C CA . LEU A 1 94 ? 16.969 -2.336 10.266 1 98.44 94 LEU A CA 1
ATOM 742 C C . LEU A 1 94 ? 16.547 -3.232 9.102 1 98.44 94 LEU A C 1
ATOM 744 O O . LEU A 1 94 ? 17.359 -4.016 8.594 1 98.44 94 LEU A O 1
ATOM 748 N N . LEU A 1 95 ? 15.305 -3.133 8.695 1 98.88 95 LEU A N 1
ATOM 749 C CA . LEU A 1 95 ? 14.797 -3.955 7.598 1 98.88 95 LEU A CA 1
ATOM 750 C C . LEU A 1 95 ? 15.5 -3.605 6.289 1 98.88 95 LEU A C 1
ATOM 752 O O . LEU A 1 95 ? 15.891 -4.496 5.535 1 98.88 95 LEU A O 1
ATOM 756 N N . GLU A 1 96 ? 15.586 -2.311 5.988 1 98.88 96 GLU A N 1
ATOM 757 C CA . GLU A 1 96 ? 16.266 -1.894 4.758 1 98.88 96 GLU A CA 1
ATOM 758 C C . GLU A 1 96 ? 17.719 -2.346 4.742 1 98.88 96 GLU A C 1
ATOM 760 O O . GLU A 1 96 ? 18.234 -2.752 3.701 1 98.88 96 GLU A O 1
ATOM 765 N N . GLU A 1 97 ? 18.391 -2.332 5.914 1 98.75 97 GLU A N 1
ATOM 766 C CA . GLU A 1 97 ? 19.75 -2.848 6.02 1 98.75 97 GLU A CA 1
ATOM 767 C C . GLU A 1 97 ? 19.797 -4.348 5.742 1 98.75 97 GLU A C 1
ATOM 769 O O . GLU A 1 97 ? 20.672 -4.824 5.027 1 98.75 97 GLU A O 1
ATOM 774 N N . GLU A 1 98 ? 18.891 -5.078 6.301 1 98.81 98 GLU A N 1
ATOM 775 C CA . GLU A 1 98 ? 18.812 -6.523 6.109 1 98.81 98 GLU A CA 1
ATOM 776 C C . GLU A 1 98 ? 18.562 -6.875 4.645 1 98.81 98 GLU A C 1
ATOM 778 O O . GLU A 1 98 ? 19.109 -7.863 4.137 1 98.81 98 GLU A O 1
ATOM 783 N N . LEU A 1 99 ? 17.703 -6.098 3.982 1 98.94 99 LEU A N 1
ATOM 784 C CA . LEU A 1 99 ? 17.375 -6.336 2.582 1 98.94 99 LEU A CA 1
ATOM 785 C C . LEU A 1 99 ? 18.578 -6.055 1.682 1 98.94 99 LEU A C 1
ATOM 787 O O . LEU A 1 99 ? 18.844 -6.809 0.743 1 98.94 99 LEU A O 1
ATOM 791 N N . ALA A 1 100 ? 19.25 -4.945 1.947 1 98.94 100 ALA A N 1
ATOM 792 C CA . ALA A 1 100 ? 20.469 -4.645 1.189 1 98.94 100 ALA A CA 1
ATOM 793 C C . ALA A 1 100 ? 21.5 -5.758 1.336 1 98.94 100 ALA A C 1
ATOM 795 O O . ALA A 1 100 ? 22.109 -6.188 0.351 1 98.94 100 ALA A O 1
ATOM 796 N N . ASP A 1 101 ? 21.656 -6.242 2.547 1 98.88 101 ASP A N 1
ATOM 797 C CA . ASP A 1 101 ? 22.594 -7.328 2.826 1 98.88 101 ASP A CA 1
ATOM 798 C C . ASP A 1 101 ? 22.172 -8.609 2.109 1 98.88 101 ASP A C 1
ATOM 800 O O . ASP A 1 101 ? 23.016 -9.305 1.521 1 98.88 101 ASP A O 1
ATOM 804 N N . LEU A 1 102 ? 20.938 -8.93 2.121 1 98.88 102 LEU A N 1
ATOM 805 C CA . LEU A 1 102 ? 20.406 -10.148 1.509 1 98.88 102 LEU A CA 1
ATOM 806 C C . LEU A 1 102 ? 20.797 -10.219 0.034 1 98.88 102 LEU A C 1
ATOM 808 O O . LEU A 1 102 ? 21.156 -11.289 -0.467 1 98.88 102 LEU A O 1
ATOM 812 N N . HIS A 1 103 ? 20.719 -9.07 -0.653 1 98.88 103 HIS A N 1
ATOM 813 C CA . HIS A 1 103 ? 20.906 -9.062 -2.102 1 98.88 103 HIS A CA 1
ATOM 814 C C . HIS A 1 103 ? 22.297 -8.586 -2.484 1 98.88 103 HIS A C 1
ATOM 816 O O . HIS A 1 103 ? 22.609 -8.477 -3.672 1 98.88 103 HIS A O 1
ATOM 822 N N . GLY A 1 104 ? 23.141 -8.281 -1.453 1 98.5 104 GLY A N 1
ATOM 823 C CA . GLY A 1 104 ? 24.484 -7.789 -1.724 1 98.5 104 GLY A CA 1
ATOM 824 C C . GLY A 1 104 ? 24.484 -6.449 -2.43 1 98.5 104 GLY A C 1
ATOM 825 O O . GLY A 1 104 ? 25.281 -6.234 -3.354 1 98.5 104 GLY A O 1
ATOM 826 N N . LYS A 1 105 ? 23.578 -5.594 -2.125 1 98.75 105 LYS A N 1
ATOM 827 C CA . LYS A 1 105 ? 23.484 -4.254 -2.697 1 98.75 105 LYS A CA 1
ATOM 828 C C . LYS A 1 105 ? 23.844 -3.189 -1.665 1 98.75 105 LYS A C 1
ATOM 830 O O . LYS A 1 105 ? 23.984 -3.49 -0.478 1 98.75 105 LYS A O 1
ATOM 835 N N . GLU A 1 106 ? 24.031 -1.937 -2.094 1 98.75 106 GLU A N 1
ATOM 836 C CA . GLU A 1 106 ? 24.406 -0.847 -1.196 1 98.75 106 GLU A CA 1
ATOM 837 C C . GLU A 1 106 ? 23.219 -0.392 -0.356 1 98.75 106 GLU A C 1
ATOM 839 O O . GLU A 1 106 ? 23.375 -0.078 0.826 1 98.75 106 GLU A O 1
ATOM 844 N N . GLY A 1 107 ? 22.031 -0.366 -0.95 1 98.75 107 GLY A N 1
ATOM 845 C CA . GLY A 1 107 ? 20.844 0.152 -0.27 1 98.75 107 GLY A CA 1
ATOM 846 C C . GLY A 1 107 ? 19.578 -0.615 -0.603 1 98.75 107 GLY A C 1
ATOM 847 O O . GLY A 1 107 ? 19.578 -1.456 -1.504 1 98.75 107 GLY A O 1
ATOM 848 N N . ALA A 1 108 ? 18.578 -0.368 0.146 1 98.94 108 ALA A N 1
ATOM 849 C CA . ALA A 1 108 ? 17.234 -0.873 -0.066 1 98.94 108 ALA A CA 1
ATOM 850 C C . ALA A 1 108 ? 16.188 0.163 0.346 1 98.94 108 ALA A C 1
ATOM 852 O O . ALA A 1 108 ? 16.469 1.044 1.163 1 98.94 108 ALA A O 1
ATOM 853 N N . LEU A 1 109 ? 15.078 0.118 -0.274 1 98.88 109 LEU A N 1
ATOM 854 C CA . LEU A 1 109 ? 13.953 0.997 0.027 1 98.88 109 LEU A CA 1
ATOM 855 C C . LEU A 1 109 ? 12.68 0.191 0.238 1 98.88 109 LEU A C 1
ATOM 857 O O . LEU A 1 109 ? 12.266 -0.572 -0.639 1 98.88 109 LEU A O 1
ATOM 861 N N . LEU A 1 110 ? 12.062 0.388 1.405 1 98.81 110 LEU A N 1
ATOM 862 C CA . LEU A 1 110 ? 10.883 -0.357 1.824 1 98.81 110 LEU A CA 1
ATOM 863 C C . LEU A 1 110 ? 9.609 0.342 1.363 1 98.81 110 LEU A C 1
ATOM 865 O O . LEU A 1 110 ? 9.484 1.562 1.486 1 98.81 110 LEU A O 1
ATOM 869 N N . PHE A 1 111 ? 8.695 -0.393 0.773 1 98.5 111 PHE A N 1
ATOM 870 C CA . PHE A 1 111 ? 7.371 0.072 0.363 1 98.5 111 PHE A CA 1
ATOM 871 C C . PHE A 1 111 ? 6.277 -0.719 1.067 1 98.5 111 PHE A C 1
ATOM 873 O O . PHE A 1 111 ? 6.562 -1.688 1.775 1 98.5 111 PHE A O 1
ATOM 880 N N . THR A 1 112 ? 5.02 -0.374 0.835 1 97.5 112 THR A N 1
ATOM 881 C CA . THR A 1 112 ? 3.906 -0.942 1.589 1 97.5 112 THR A CA 1
ATOM 882 C C . THR A 1 112 ? 3.484 -2.283 0.998 1 97.5 112 THR A C 1
ATOM 884 O O . THR A 1 112 ? 2.789 -3.064 1.652 1 97.5 112 THR A O 1
ATOM 887 N N . SER A 1 113 ? 3.805 -2.525 -0.233 1 97.69 113 SER A N 1
ATOM 888 C CA . SER A 1 113 ? 3.516 -3.801 -0.881 1 97.69 113 SER A CA 1
ATOM 889 C C . SER A 1 113 ? 4.422 -4.027 -2.084 1 97.69 113 SER A C 1
ATOM 891 O O . SER A 1 113 ? 5.098 -3.104 -2.543 1 97.69 113 SER A O 1
ATOM 893 N N . GLY A 1 114 ? 4.43 -5.289 -2.51 1 97.62 114 GLY A N 1
ATOM 894 C CA . GLY A 1 114 ? 5.141 -5.578 -3.744 1 97.62 114 GLY A CA 1
ATOM 895 C C . GLY A 1 114 ? 4.57 -4.852 -4.945 1 97.62 114 GLY A C 1
ATOM 896 O O . GLY A 1 114 ? 5.312 -4.43 -5.836 1 97.62 114 GLY A O 1
ATOM 897 N N . TYR A 1 115 ? 3.283 -4.68 -4.996 1 97.81 115 TYR A N 1
ATOM 898 C CA . TYR A 1 115 ? 2.645 -3.934 -6.074 1 97.81 115 TYR A CA 1
ATOM 899 C C . TYR A 1 115 ? 3.152 -2.496 -6.117 1 97.81 115 TYR A C 1
ATOM 901 O O . TYR A 1 115 ? 3.541 -2 -7.18 1 97.81 115 TYR A O 1
ATOM 909 N N . VAL A 1 116 ? 3.209 -1.852 -4.945 1 97.94 116 VAL A N 1
ATOM 910 C CA . VAL A 1 116 ? 3.578 -0.442 -4.875 1 97.94 116 VAL A CA 1
ATOM 911 C C . VAL A 1 116 ? 5.066 -0.281 -5.176 1 97.94 116 VAL A C 1
ATOM 913 O O . VAL A 1 116 ? 5.473 0.687 -5.824 1 97.94 116 VAL A O 1
ATOM 916 N N . SER A 1 117 ? 5.898 -1.199 -4.68 1 98.5 117 SER A N 1
ATOM 917 C CA . SER A 1 117 ? 7.324 -1.078 -4.969 1 98.5 117 SER A CA 1
ATOM 918 C C . SER A 1 117 ? 7.594 -1.141 -6.469 1 98.5 117 SER A C 1
ATOM 920 O O . SER A 1 117 ? 8.406 -0.373 -6.992 1 98.5 117 SER A O 1
ATOM 922 N N . ASN A 1 118 ? 6.898 -2.027 -7.23 1 98.62 118 ASN A N 1
ATOM 923 C CA . ASN A 1 118 ? 7.035 -2.104 -8.68 1 98.62 118 ASN A CA 1
ATOM 924 C C . ASN A 1 118 ? 6.484 -0.853 -9.359 1 98.62 118 ASN A C 1
ATOM 926 O O . ASN A 1 118 ? 7.184 -0.213 -10.148 1 98.62 118 ASN A O 1
ATOM 930 N N . TRP A 1 119 ? 5.238 -0.518 -9.031 1 98 119 TRP A N 1
ATOM 931 C CA . TRP A 1 119 ? 4.543 0.599 -9.656 1 98 119 TRP A CA 1
ATOM 932 C C . TRP A 1 119 ? 5.301 1.903 -9.445 1 98 119 TRP A C 1
ATOM 934 O O . TRP A 1 119 ? 5.57 2.635 -10.406 1 98 119 TRP A O 1
ATOM 944 N N . ALA A 1 120 ? 5.699 2.18 -8.219 1 98.06 120 ALA A N 1
ATOM 945 C CA . ALA A 1 120 ? 6.312 3.457 -7.863 1 98.06 120 ALA A CA 1
ATOM 946 C C . ALA A 1 120 ? 7.758 3.523 -8.344 1 98.06 120 ALA A C 1
ATOM 948 O O . ALA A 1 120 ? 8.188 4.531 -8.906 1 98.06 120 ALA A O 1
ATOM 949 N N . ALA A 1 121 ? 8.523 2.447 -8.125 1 98.69 121 ALA A N 1
ATOM 950 C CA . ALA A 1 121 ? 9.945 2.488 -8.461 1 98.69 121 ALA A CA 1
ATOM 951 C C . ALA A 1 121 ? 10.156 2.48 -9.977 1 98.69 121 ALA A C 1
ATOM 953 O O . ALA A 1 121 ? 10.859 3.336 -10.516 1 98.69 121 ALA A O 1
ATOM 954 N N . LEU A 1 122 ? 9.539 1.523 -10.633 1 98.56 122 LEU A N 1
ATOM 955 C CA . LEU A 1 122 ? 9.68 1.421 -12.078 1 98.56 122 LEU A CA 1
ATOM 956 C C . LEU A 1 122 ? 9.094 2.65 -12.766 1 98.56 122 LEU A C 1
ATOM 958 O O . LEU A 1 122 ? 9.695 3.184 -13.703 1 98.56 122 LEU A O 1
ATOM 962 N N . GLY A 1 123 ? 7.934 3.082 -12.305 1 98.12 123 GLY A N 1
ATOM 963 C CA . GLY A 1 123 ? 7.32 4.277 -12.859 1 98.12 123 GLY A CA 1
ATOM 964 C C . GLY A 1 123 ? 8.172 5.52 -12.688 1 98.12 123 GLY A C 1
ATOM 965 O O . GLY A 1 123 ? 8.273 6.34 -13.609 1 98.12 123 GLY A O 1
ATOM 966 N N . THR A 1 124 ? 8.75 5.688 -11.539 1 98.44 124 THR A N 1
ATOM 967 C CA . THR A 1 124 ? 9.562 6.863 -11.25 1 98.44 124 THR A CA 1
ATOM 968 C C . THR A 1 124 ? 10.844 6.852 -12.078 1 98.44 124 THR A C 1
ATOM 970 O O . THR A 1 124 ? 11.203 7.863 -12.68 1 98.44 124 THR A O 1
ATOM 973 N N . LEU A 1 125 ? 11.531 5.707 -12.156 1 98.69 125 LEU A N 1
ATOM 974 C CA . LEU A 1 125 ? 12.742 5.617 -12.961 1 98.69 125 LEU A CA 1
ATOM 975 C C . LEU A 1 125 ? 12.453 5.945 -14.422 1 98.69 125 LEU A C 1
ATOM 977 O O . LEU A 1 125 ? 13.148 6.766 -15.023 1 98.69 125 LEU A O 1
ATOM 981 N N . ALA A 1 126 ? 11.391 5.383 -14.953 1 98.56 126 ALA A N 1
ATOM 982 C CA . ALA A 1 126 ? 11.078 5.527 -16.375 1 98.56 126 ALA A CA 1
ATOM 983 C C . ALA A 1 126 ? 10.609 6.945 -16.688 1 98.56 126 ALA A C 1
ATOM 985 O O . ALA A 1 126 ? 10.852 7.453 -17.781 1 98.56 126 ALA A O 1
ATOM 986 N N . SER A 1 127 ? 9.953 7.586 -15.742 1 97.81 127 SER A N 1
ATOM 987 C CA . SER A 1 127 ? 9.391 8.906 -16.016 1 97.81 127 SER A CA 1
ATOM 988 C C . SER A 1 127 ? 10.414 10.008 -15.766 1 97.81 127 SER A C 1
ATOM 990 O O . SER A 1 127 ? 10.422 11.016 -16.469 1 97.81 127 SER A O 1
ATOM 992 N N . GLN A 1 128 ? 11.266 9.836 -14.75 1 97.75 128 GLN A N 1
ATOM 993 C CA . GLN A 1 128 ? 12.133 10.922 -14.305 1 97.75 128 GLN A CA 1
ATOM 994 C C . GLN A 1 128 ? 13.422 10.969 -15.125 1 97.75 128 GLN A C 1
ATOM 996 O O . GLN A 1 128 ? 14.07 12.016 -15.203 1 97.75 128 GLN A O 1
ATOM 1001 N N . ILE A 1 129 ? 13.867 9.82 -15.695 1 97.94 129 ILE A N 1
ATOM 1002 C CA . ILE A 1 129 ? 15.031 9.812 -16.578 1 97.94 129 ILE A CA 1
ATOM 1003 C C . ILE A 1 129 ? 14.625 10.297 -17.969 1 97.94 129 ILE A C 1
ATOM 1005 O O . ILE A 1 129 ? 13.828 9.648 -18.656 1 97.94 129 ILE A O 1
ATOM 1009 N N . PRO A 1 130 ? 15.164 11.367 -18.438 1 97.25 130 PRO A N 1
ATOM 1010 C CA . PRO A 1 130 ? 14.727 11.961 -19.703 1 97.25 130 PRO A CA 1
ATOM 1011 C C . PRO A 1 130 ? 14.977 11.047 -20.891 1 97.25 130 PRO A C 1
ATOM 1013 O O . PRO A 1 130 ? 16.094 10.594 -21.109 1 97.25 130 PRO A O 1
ATOM 1016 N N . GLY A 1 131 ? 13.906 10.789 -21.609 1 97.5 131 GLY A N 1
ATOM 1017 C CA . GLY A 1 131 ? 14.016 10.016 -22.844 1 97.5 131 GLY A CA 1
ATOM 1018 C C . GLY A 1 131 ? 14.148 8.523 -22.609 1 97.5 131 GLY A C 1
ATOM 1019 O O . GLY A 1 131 ? 14.445 7.77 -23.531 1 97.5 131 GLY A O 1
ATOM 1020 N N . CYS A 1 132 ? 13.891 8.086 -21.406 1 98.31 132 CYS A N 1
ATOM 1021 C CA . CYS A 1 132 ? 14.055 6.676 -21.062 1 98.31 132 CYS A CA 1
ATOM 1022 C C . CYS A 1 132 ? 13.125 5.801 -21.906 1 98.31 132 CYS A C 1
ATOM 1024 O O . CYS A 1 132 ? 11.953 6.137 -22.094 1 98.31 132 CYS A O 1
ATOM 1026 N N . VAL A 1 133 ? 13.688 4.715 -22.469 1 98.81 133 VAL A N 1
ATOM 1027 C CA . VAL A 1 133 ? 12.906 3.697 -23.156 1 98.81 133 VAL A CA 1
ATOM 1028 C C . VAL A 1 133 ? 12.906 2.406 -22.344 1 98.81 133 VAL A C 1
ATOM 1030 O O . VAL A 1 133 ? 13.961 1.892 -21.969 1 98.81 133 VAL A O 1
ATOM 1033 N N . VAL A 1 134 ? 11.703 1.862 -22.062 1 98.88 134 VAL A N 1
ATOM 1034 C CA . VAL A 1 134 ? 11.586 0.641 -21.266 1 98.88 134 VAL A CA 1
ATOM 1035 C C . VAL A 1 134 ? 11.375 -0.555 -22.203 1 98.88 134 VAL A C 1
ATOM 1037 O O . VAL A 1 134 ? 10.508 -0.521 -23.078 1 98.88 134 VAL A O 1
ATOM 1040 N N . LEU A 1 135 ? 12.219 -1.539 -22.125 1 98.94 135 LEU A N 1
ATOM 1041 C CA . LEU A 1 135 ? 11.992 -2.85 -22.719 1 98.94 135 LEU A CA 1
ATOM 1042 C C . LEU A 1 135 ? 11.398 -3.816 -21.703 1 98.94 135 LEU A C 1
ATOM 1044 O O . LEU A 1 135 ? 12.078 -4.227 -20.766 1 98.94 135 LEU A O 1
ATOM 1048 N N . SER A 1 136 ? 10.164 -4.16 -21.891 1 98.88 136 SER A N 1
ATOM 1049 C CA . SER A 1 136 ? 9.406 -4.953 -20.922 1 98.88 136 SER A CA 1
ATOM 1050 C C . SER A 1 136 ? 9.117 -6.348 -21.469 1 98.88 136 SER A C 1
ATOM 1052 O O . SER A 1 136 ? 8.609 -6.496 -22.578 1 98.88 136 SER A O 1
ATOM 1054 N N . ASP A 1 137 ? 9.414 -7.355 -20.656 1 98.81 137 ASP A N 1
ATOM 1055 C CA . ASP A 1 137 ? 9.023 -8.711 -21.031 1 98.81 137 ASP A CA 1
ATOM 1056 C C . ASP A 1 137 ? 7.512 -8.836 -21.156 1 98.81 137 ASP A C 1
ATOM 1058 O O . ASP A 1 137 ? 6.766 -8.289 -20.344 1 98.81 137 ASP A O 1
ATOM 1062 N N . GLU A 1 138 ? 7.105 -9.656 -22.062 1 96.56 138 GLU A N 1
ATOM 1063 C CA . GLU A 1 138 ? 5.688 -9.844 -22.359 1 96.56 138 GLU A CA 1
ATOM 1064 C C . GLU A 1 138 ? 4.953 -10.469 -21.188 1 96.56 138 GLU A C 1
ATOM 1066 O O . GLU A 1 138 ? 3.756 -10.25 -21 1 96.56 138 GLU A O 1
ATOM 1071 N N . GLY A 1 139 ? 5.625 -11.188 -20.328 1 96 139 GLY A N 1
ATOM 1072 C CA . GLY A 1 139 ? 5.016 -11.922 -19.219 1 96 139 GLY A CA 1
ATOM 1073 C C . GLY A 1 139 ? 5.07 -11.18 -17.906 1 96 139 GLY A C 1
ATOM 1074 O O . GLY A 1 139 ? 4.734 -11.734 -16.859 1 96 139 GLY A O 1
ATOM 1075 N N . ASN A 1 140 ? 5.398 -9.852 -17.938 1 97.12 140 ASN A N 1
ATOM 1076 C CA . ASN A 1 140 ? 5.59 -9.102 -16.703 1 97.12 140 ASN A CA 1
ATOM 1077 C C . ASN A 1 140 ? 4.281 -8.953 -15.922 1 97.12 140 ASN A C 1
ATOM 1079 O O . ASN A 1 140 ? 3.211 -8.836 -16.531 1 97.12 140 ASN A O 1
ATOM 1083 N N . HIS A 1 141 ? 4.383 -8.922 -14.625 1 95.5 141 HIS A N 1
ATOM 1084 C CA . HIS A 1 141 ? 3.277 -8.766 -13.68 1 95.5 141 HIS A CA 1
ATOM 1085 C C . HIS A 1 141 ? 2.559 -7.438 -13.898 1 95.5 141 HIS A C 1
ATOM 1087 O O . HIS A 1 141 ? 3.172 -6.457 -14.328 1 95.5 141 HIS A O 1
ATOM 1093 N N . ALA A 1 142 ? 1.307 -7.402 -13.562 1 93.5 142 ALA A N 1
ATOM 1094 C CA . ALA A 1 142 ? 0.423 -6.246 -13.719 1 93.5 142 ALA A CA 1
ATOM 1095 C C . ALA A 1 142 ? 1.02 -5.008 -13.055 1 93.5 142 ALA A C 1
ATOM 1097 O O . ALA A 1 142 ? 0.877 -3.895 -13.562 1 93.5 142 ALA A O 1
ATOM 1098 N N . SER A 1 143 ? 1.65 -5.129 -11.883 1 96.56 143 SER A N 1
ATOM 1099 C CA . SER A 1 143 ? 2.207 -3.992 -11.148 1 96.56 143 SER A CA 1
ATOM 1100 C C . SER A 1 143 ? 3.332 -3.328 -11.938 1 96.56 143 SER A C 1
ATOM 1102 O O . SER A 1 143 ? 3.512 -2.111 -11.867 1 96.56 143 SER A O 1
ATOM 1104 N N . MET A 1 144 ? 4.137 -4.113 -12.68 1 98.12 144 MET A N 1
ATOM 1105 C CA . MET A 1 144 ? 5.184 -3.562 -13.539 1 98.12 144 MET A CA 1
ATOM 1106 C C . MET A 1 144 ? 4.578 -2.842 -14.742 1 98.12 144 MET A C 1
ATOM 1108 O O . MET A 1 144 ? 4.988 -1.729 -15.07 1 98.12 144 MET A O 1
ATOM 1112 N N . ILE A 1 145 ? 3.627 -3.502 -15.344 1 96.75 145 ILE A N 1
ATOM 1113 C CA . ILE A 1 145 ? 2.951 -2.943 -16.516 1 96.75 145 ILE A CA 1
ATOM 1114 C C . ILE A 1 145 ? 2.336 -1.593 -16.156 1 96.75 145 ILE A C 1
ATOM 1116 O O . ILE A 1 145 ? 2.49 -0.618 -16.891 1 96.75 145 ILE A O 1
ATOM 1120 N N . GLU A 1 146 ? 1.687 -1.548 -15 1 96 146 GLU A N 1
ATOM 1121 C CA . GLU A 1 146 ? 1.038 -0.317 -14.555 1 96 146 GLU A CA 1
ATOM 1122 C C . GLU A 1 146 ? 2.061 0.789 -14.312 1 96 146 GLU A C 1
ATOM 1124 O O . GLU A 1 146 ? 1.812 1.953 -14.633 1 96 146 GLU A O 1
ATOM 1129 N N . GLY A 1 147 ? 3.176 0.466 -13.672 1 97.19 147 GLY A N 1
ATOM 1130 C CA . GLY A 1 147 ? 4.23 1.447 -13.477 1 97.19 147 GLY A CA 1
ATOM 1131 C C . GLY A 1 147 ? 4.766 2.02 -14.773 1 97.19 147 GLY A C 1
ATOM 1132 O O . GLY A 1 147 ? 4.938 3.234 -14.898 1 97.19 147 GLY A O 1
ATOM 1133 N N . ILE A 1 148 ? 4.988 1.16 -15.758 1 98 148 ILE A N 1
ATOM 1134 C CA . ILE A 1 148 ? 5.504 1.576 -17.062 1 98 148 ILE A CA 1
ATOM 1135 C C . ILE A 1 148 ? 4.477 2.457 -17.766 1 98 148 ILE A C 1
ATOM 1137 O O . ILE A 1 148 ? 4.82 3.504 -18.312 1 98 148 ILE A O 1
ATOM 1141 N N . ARG A 1 149 ? 3.221 2.057 -17.688 1 95.5 149 ARG A N 1
ATOM 1142 C CA . ARG A 1 149 ? 2.15 2.836 -18.312 1 95.5 149 ARG A CA 1
ATOM 1143 C C . ARG A 1 149 ? 2.045 4.219 -17.672 1 95.5 149 ARG A C 1
ATOM 1145 O O . ARG A 1 149 ? 1.886 5.219 -18.375 1 95.5 149 ARG A O 1
ATOM 1152 N N . HIS A 1 150 ? 2.141 4.238 -16.422 1 93.5 150 HIS A N 1
ATOM 1153 C CA . HIS A 1 150 ? 2.025 5.484 -15.68 1 93.5 150 HIS A CA 1
ATOM 1154 C C . HIS A 1 150 ? 3.162 6.441 -16.031 1 93.5 150 HIS A C 1
ATOM 1156 O O . HIS A 1 150 ? 2.977 7.66 -16.031 1 93.5 150 HIS A O 1
ATOM 1162 N N . SER A 1 151 ? 4.324 5.949 -16.297 1 96.44 151 SER A N 1
ATOM 1163 C CA . SER A 1 151 ? 5.508 6.758 -16.578 1 96.44 151 SER A CA 1
ATOM 1164 C C . SER A 1 151 ? 5.363 7.527 -17.891 1 96.44 151 SER A C 1
ATOM 1166 O O . SER A 1 151 ? 6.039 8.531 -18.094 1 96.44 151 SER A O 1
ATOM 1168 N N . ARG A 1 152 ? 4.59 6.977 -18.812 1 95.56 152 ARG A N 1
ATOM 1169 C CA . ARG A 1 152 ? 4.391 7.508 -20.156 1 95.56 152 ARG A CA 1
ATOM 1170 C C . ARG A 1 152 ? 5.68 7.426 -20.969 1 95.56 152 ARG A C 1
ATOM 1172 O O . ARG A 1 152 ? 5.777 8.023 -22.047 1 95.56 152 ARG A O 1
ATOM 1179 N N . ALA A 1 153 ? 6.672 6.742 -20.484 1 97.62 153 ALA A N 1
ATOM 1180 C CA . ALA A 1 153 ? 7.895 6.516 -21.25 1 97.62 153 ALA A CA 1
ATOM 1181 C C . ALA A 1 153 ? 7.613 5.66 -22.484 1 97.62 153 ALA A C 1
ATOM 1183 O O . ALA A 1 153 ? 6.645 4.902 -22.516 1 97.62 153 ALA A O 1
ATOM 1184 N N . GLN A 1 154 ? 8.453 5.883 -23.5 1 98.12 154 GLN A N 1
ATOM 1185 C CA . GLN A 1 154 ? 8.406 4.938 -24.609 1 98.12 154 GLN A CA 1
ATOM 1186 C C . GLN A 1 154 ? 8.695 3.516 -24.125 1 98.12 154 GLN A C 1
ATOM 1188 O O . GLN A 1 154 ? 9.547 3.305 -23.266 1 98.12 154 GLN A O 1
ATOM 1193 N N . ARG A 1 155 ? 7.941 2.578 -24.625 1 98.31 155 ARG A N 1
ATOM 1194 C CA . ARG A 1 155 ? 8.156 1.196 -24.203 1 98.31 155 ARG A CA 1
ATOM 1195 C C . ARG A 1 155 ? 8.086 0.249 -25.406 1 98.31 155 ARG A C 1
ATOM 1197 O O . ARG A 1 155 ? 7.379 0.518 -26.375 1 98.31 155 ARG A O 1
ATOM 1204 N N . HIS A 1 156 ? 8.828 -0.795 -25.406 1 98.62 156 HIS A N 1
ATOM 1205 C CA . HIS A 1 156 ? 8.781 -1.94 -26.312 1 98.62 156 HIS A CA 1
ATOM 1206 C C . HIS A 1 156 ? 8.586 -3.242 -25.547 1 98.62 156 HIS A C 1
ATOM 1208 O O . HIS A 1 156 ? 9.258 -3.475 -24.531 1 98.62 156 HIS A O 1
ATOM 1214 N N . ILE A 1 157 ? 7.672 -4.016 -26 1 98.69 157 ILE A N 1
ATOM 1215 C CA . ILE A 1 157 ? 7.469 -5.34 -25.406 1 98.69 157 ILE A CA 1
ATOM 1216 C C . ILE A 1 157 ? 8.281 -6.375 -26.188 1 98.69 157 ILE A C 1
ATOM 1218 O O . ILE A 1 157 ? 8.125 -6.52 -27.391 1 98.69 157 ILE A O 1
ATOM 1222 N N . PHE A 1 158 ? 9.188 -7 -25.531 1 98.81 158 PHE A N 1
ATOM 1223 C CA . PHE A 1 158 ? 9.883 -8.094 -26.203 1 98.81 158 PHE A CA 1
ATOM 1224 C C . PHE A 1 158 ? 9.258 -9.438 -25.844 1 98.81 158 PHE A C 1
ATOM 1226 O O . PHE A 1 158 ? 8.578 -9.562 -24.828 1 98.81 158 PHE A O 1
ATOM 1233 N N . LYS A 1 159 ? 9.469 -10.422 -26.719 1 98.56 159 LYS A N 1
ATOM 1234 C CA . LYS A 1 159 ? 8.875 -11.75 -26.547 1 98.56 159 LYS A CA 1
ATOM 1235 C C . LYS A 1 159 ? 9.367 -12.406 -25.266 1 98.56 159 LYS A C 1
ATOM 1237 O O . LYS A 1 159 ? 10.531 -12.273 -24.891 1 98.56 159 LYS A O 1
ATOM 1242 N N . HIS A 1 160 ? 8.477 -13.102 -24.641 1 97.88 160 HIS A N 1
ATOM 1243 C CA . HIS A 1 160 ? 8.688 -13.688 -23.328 1 97.88 160 HIS A CA 1
ATOM 1244 C C . HIS A 1 160 ? 9.977 -14.508 -23.297 1 97.88 160 HIS A C 1
ATOM 1246 O O . HIS A 1 160 ? 10.117 -15.484 -24.031 1 97.88 160 HIS A O 1
ATOM 1252 N N . ASN A 1 161 ? 10.859 -14.094 -22.453 1 98.19 161 ASN A N 1
ATOM 1253 C CA . ASN A 1 161 ? 12.133 -14.766 -22.203 1 98.19 161 ASN A CA 1
ATOM 1254 C C . ASN A 1 161 ? 12.938 -14.922 -23.5 1 98.19 161 ASN A C 1
ATOM 1256 O O . ASN A 1 161 ? 13.742 -15.852 -23.625 1 98.19 161 ASN A O 1
ATOM 1260 N N . ASP A 1 162 ? 12.727 -14.062 -24.422 1 98.75 162 ASP A N 1
ATOM 1261 C CA . ASP A 1 162 ? 13.406 -14.133 -25.719 1 98.75 162 ASP A CA 1
ATOM 1262 C C . ASP A 1 162 ? 14.555 -13.133 -25.781 1 98.75 162 ASP A C 1
ATOM 1264 O O . ASP A 1 162 ? 14.383 -12 -26.234 1 98.75 162 ASP A O 1
ATOM 1268 N N . VAL A 1 163 ? 15.688 -13.625 -25.516 1 98.75 163 VAL A N 1
ATOM 1269 C CA . VAL A 1 163 ? 16.891 -12.797 -25.438 1 98.75 163 VAL A CA 1
ATOM 1270 C C . VAL A 1 163 ? 17.219 -12.219 -26.812 1 98.75 163 VAL A C 1
ATOM 1272 O O . VAL A 1 163 ? 17.656 -11.07 -26.922 1 98.75 163 VAL A O 1
ATOM 1275 N N . GLU A 1 164 ? 17.016 -12.984 -27.875 1 98.81 164 GLU A N 1
ATOM 1276 C CA . GLU A 1 164 ? 17.281 -12.523 -29.234 1 98.81 164 GLU A CA 1
ATOM 1277 C C . GLU A 1 164 ? 16.359 -11.367 -29.609 1 98.81 164 GLU A C 1
ATOM 1279 O O . GLU A 1 164 ? 16.797 -10.391 -30.219 1 98.81 164 GLU A O 1
ATOM 1284 N N . ASP A 1 165 ? 15.133 -11.516 -29.25 1 98.88 165 ASP A N 1
ATOM 1285 C CA . ASP A 1 165 ? 14.188 -10.438 -29.547 1 98.88 165 ASP A CA 1
ATOM 1286 C C . ASP A 1 165 ? 14.539 -9.172 -28.75 1 98.88 165 ASP A C 1
ATOM 1288 O O . ASP A 1 165 ? 14.422 -8.062 -29.266 1 98.88 165 ASP A O 1
ATOM 1292 N N . LEU A 1 166 ? 14.938 -9.344 -27.484 1 98.88 166 LEU A N 1
ATOM 1293 C CA . LEU A 1 166 ? 15.398 -8.227 -26.672 1 98.88 166 LEU A CA 1
ATOM 1294 C C . LEU A 1 166 ? 16.562 -7.512 -27.344 1 98.88 166 LEU A C 1
ATOM 1296 O O . LEU A 1 166 ? 16.562 -6.285 -27.469 1 98.88 166 LEU A O 1
ATOM 1300 N N . ASP A 1 167 ? 17.516 -8.273 -27.797 1 98.88 167 ASP A N 1
ATOM 1301 C CA . ASP A 1 167 ? 18.688 -7.715 -28.453 1 98.88 167 ASP A CA 1
ATOM 1302 C C . ASP A 1 167 ? 18.312 -6.957 -29.719 1 98.88 167 ASP A C 1
ATOM 1304 O O . ASP A 1 167 ? 18.828 -5.871 -29.984 1 98.88 167 ASP A O 1
ATOM 1308 N N . ARG A 1 168 ? 17.453 -7.535 -30.5 1 98.81 168 ARG A N 1
ATOM 1309 C CA . ARG A 1 168 ? 17 -6.91 -31.734 1 98.81 168 ARG A CA 1
ATOM 1310 C C . ARG A 1 168 ? 16.344 -5.566 -31.453 1 98.81 168 ARG A C 1
ATOM 1312 O O . ARG A 1 168 ? 16.641 -4.57 -32.125 1 98.81 168 ARG A O 1
ATOM 1319 N N . LYS A 1 169 ? 15.477 -5.504 -30.516 1 98.75 169 LYS A N 1
ATOM 1320 C CA . LYS A 1 169 ? 14.734 -4.289 -30.203 1 98.75 169 LYS A CA 1
ATOM 1321 C C . LYS A 1 169 ? 15.656 -3.217 -29.625 1 98.75 169 LYS A C 1
ATOM 1323 O O . LYS A 1 169 ? 15.516 -2.031 -29.938 1 98.75 169 LYS A O 1
ATOM 1328 N N . LEU A 1 170 ? 16.562 -3.615 -28.781 1 98.56 170 LEU A N 1
ATOM 1329 C CA . LEU A 1 170 ? 17.531 -2.666 -28.25 1 98.56 170 LEU A CA 1
ATOM 1330 C C . LEU A 1 170 ? 18.422 -2.104 -29.359 1 98.56 170 LEU A C 1
ATOM 1332 O O . LEU A 1 170 ? 18.797 -0.93 -29.328 1 98.56 170 LEU A O 1
ATOM 1336 N N . SER A 1 171 ? 18.719 -2.914 -30.359 1 98.25 171 SER A N 1
ATOM 1337 C CA . SER A 1 171 ? 19.594 -2.514 -31.453 1 98.25 171 SER A CA 1
ATOM 1338 C C . SER A 1 171 ? 18.922 -1.465 -32.344 1 98.25 171 SER A C 1
ATOM 1340 O O . SER A 1 171 ? 19.594 -0.737 -33.062 1 98.25 171 SER A O 1
ATOM 1342 N N . MET A 1 172 ? 17.625 -1.387 -32.25 1 97.88 172 MET A N 1
ATOM 1343 C CA . MET A 1 172 ? 16.875 -0.433 -33.062 1 97.88 172 MET A CA 1
ATOM 1344 C C . MET A 1 172 ? 16.891 0.955 -32.438 1 97.88 172 MET A C 1
ATOM 1346 O O . MET A 1 172 ? 16.547 1.943 -33.094 1 97.88 172 MET A O 1
ATOM 1350 N N . LEU A 1 173 ? 17.312 1.057 -31.188 1 97.75 173 LEU A N 1
ATOM 1351 C CA . LEU A 1 173 ? 17.312 2.324 -30.469 1 97.75 173 LEU A CA 1
ATOM 1352 C C . LEU A 1 173 ? 18.672 3.02 -30.594 1 97.75 173 LEU A C 1
ATOM 1354 O O . LEU A 1 173 ? 19.703 2.357 -30.719 1 97.75 173 LEU A O 1
ATOM 1358 N N . PRO A 1 174 ? 18.641 4.387 -30.531 1 96.19 174 PRO A N 1
ATOM 1359 C CA . PRO A 1 174 ? 19.922 5.09 -30.484 1 96.19 174 PRO A CA 1
ATOM 1360 C C . PRO A 1 174 ? 20.766 4.691 -29.266 1 96.19 174 PRO A C 1
ATOM 1362 O O . PRO A 1 174 ? 20.234 4.469 -28.188 1 96.19 174 PRO A O 1
ATOM 1365 N N . ALA A 1 175 ? 22.078 4.746 -29.453 1 92.69 175 ALA A N 1
ATOM 1366 C CA . ALA A 1 175 ? 23.016 4.266 -28.438 1 92.69 175 ALA A CA 1
ATOM 1367 C C . ALA A 1 175 ? 22.953 5.141 -27.188 1 92.69 175 ALA A C 1
ATOM 1369 O O . ALA A 1 175 ? 23.141 4.656 -26.062 1 92.69 175 ALA A O 1
ATOM 1370 N N . ASP A 1 176 ? 22.594 6.352 -27.344 1 93.25 176 ASP A N 1
ATOM 1371 C CA . ASP A 1 176 ? 22.734 7.305 -26.25 1 93.25 176 ASP A CA 1
ATOM 1372 C C . ASP A 1 176 ? 21.438 7.457 -25.484 1 93.25 176 ASP A C 1
ATOM 1374 O O . ASP A 1 176 ? 21.391 8.094 -24.422 1 93.25 176 ASP A O 1
ATOM 1378 N N . VAL A 1 177 ? 20.406 6.855 -25.953 1 96.69 177 VAL A N 1
ATOM 1379 C CA . VAL A 1 177 ? 19.125 6.953 -25.25 1 96.69 177 VAL A CA 1
ATOM 1380 C C . VAL A 1 177 ? 19.156 6.07 -24 1 96.69 177 VAL A C 1
ATOM 1382 O O . VAL A 1 177 ? 19.641 4.941 -24.047 1 96.69 177 VAL A O 1
ATOM 1385 N N . PRO A 1 178 ? 18.734 6.586 -22.812 1 98.25 178 PRO A N 1
ATOM 1386 C CA . PRO A 1 178 ? 18.656 5.73 -21.625 1 98.25 178 PRO A CA 1
ATOM 1387 C C . PRO A 1 178 ? 17.672 4.574 -21.797 1 98.25 178 PRO A C 1
ATOM 1389 O O . PRO A 1 178 ? 16.609 4.75 -22.391 1 98.25 178 PRO A O 1
ATOM 1392 N N . LYS A 1 179 ? 18.094 3.402 -21.422 1 98.56 179 LYS A N 1
ATOM 1393 C CA . LYS A 1 179 ? 17.312 2.184 -21.594 1 98.56 179 LYS A CA 1
ATOM 1394 C C . LYS A 1 179 ? 17.172 1.431 -20.266 1 98.56 179 LYS A C 1
ATOM 1396 O O . LYS A 1 179 ? 18.094 1.384 -19.469 1 98.56 179 LYS A O 1
ATOM 1401 N N . LEU A 1 180 ? 15.953 0.884 -20 1 98.81 180 LEU A N 1
ATOM 1402 C CA . LEU A 1 180 ? 15.633 0.079 -18.828 1 98.81 180 LEU A CA 1
ATOM 1403 C C . LEU A 1 180 ? 14.984 -1.239 -19.234 1 98.81 180 LEU A C 1
ATOM 1405 O O . LEU A 1 180 ? 13.891 -1.247 -19.812 1 98.81 180 LEU A O 1
ATOM 1409 N N . VAL A 1 181 ? 15.672 -2.373 -19.016 1 98.94 18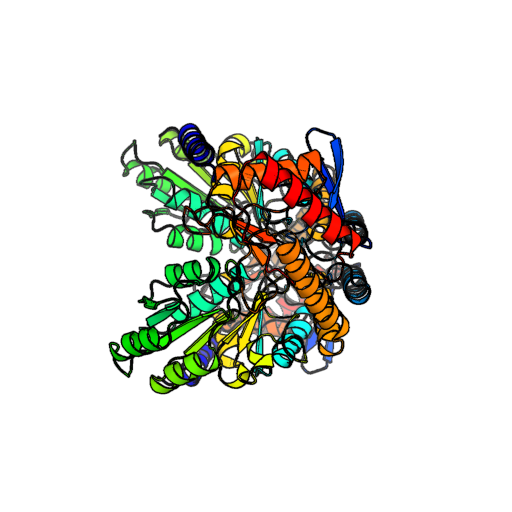1 VAL A N 1
ATOM 1410 C CA . VAL A 1 181 ? 15.133 -3.701 -19.281 1 98.94 181 VAL A CA 1
ATOM 1411 C C . VAL A 1 181 ? 14.445 -4.25 -18.047 1 98.94 181 VAL A C 1
ATOM 1413 O O . VAL A 1 181 ? 15.086 -4.469 -17.016 1 98.94 181 VAL A O 1
ATOM 1416 N N . ALA A 1 182 ? 13.109 -4.484 -18.109 1 98.94 182 ALA A N 1
ATOM 1417 C CA . ALA A 1 182 ? 12.312 -4.922 -16.969 1 98.94 182 ALA A CA 1
ATOM 1418 C C . ALA A 1 182 ? 11.773 -6.336 -17.188 1 98.94 182 ALA A C 1
ATOM 1420 O O . ALA A 1 182 ? 11.141 -6.617 -18.203 1 98.94 182 ALA A O 1
ATOM 1421 N N . PHE A 1 183 ? 12.023 -7.238 -16.266 1 98.88 183 PHE A N 1
ATOM 1422 C CA . PHE A 1 183 ? 11.609 -8.633 -16.375 1 98.88 183 PHE A CA 1
ATOM 1423 C C . PHE A 1 183 ? 11.508 -9.289 -15.008 1 98.88 183 PHE A C 1
ATOM 1425 O O . PHE A 1 183 ? 11.82 -8.664 -13.992 1 98.88 183 PHE A O 1
ATOM 1432 N N . GLU A 1 184 ? 10.938 -10.492 -14.906 1 98.75 184 GLU A N 1
ATOM 1433 C CA . GLU A 1 184 ? 10.805 -11.258 -13.672 1 98.75 184 GLU A CA 1
ATOM 1434 C C . GLU A 1 184 ? 11.75 -12.461 -13.672 1 98.75 184 GLU A C 1
ATOM 1436 O O . GLU A 1 184 ? 12.195 -12.906 -14.727 1 98.75 184 GLU A O 1
ATOM 1441 N N . SER A 1 185 ? 12.086 -12.891 -12.477 1 98.75 185 SER A N 1
ATOM 1442 C CA . SER A 1 185 ? 12.898 -14.102 -12.406 1 98.75 185 SER A CA 1
ATOM 1443 C C . SER A 1 185 ? 12.039 -15.352 -12.555 1 98.75 185 SER A C 1
ATOM 1445 O O . SER A 1 185 ? 12.305 -16.203 -13.414 1 98.75 185 SER A O 1
ATOM 1447 N N . VAL A 1 186 ? 11 -15.492 -11.711 1 98.44 186 VAL A N 1
ATOM 1448 C CA . VAL A 1 186 ? 10.016 -16.562 -11.797 1 98.44 186 VAL A CA 1
ATOM 1449 C C . VAL A 1 186 ? 8.648 -15.984 -12.156 1 98.44 186 VAL A C 1
ATOM 1451 O O . VAL A 1 186 ? 8.133 -15.109 -11.461 1 98.44 186 VAL A O 1
ATOM 1454 N N . TYR A 1 187 ? 8.094 -16.422 -13.258 1 96.81 187 TYR A N 1
ATOM 1455 C CA . TYR A 1 187 ? 6.797 -15.922 -13.695 1 96.81 187 TYR A CA 1
ATOM 1456 C C . TYR A 1 187 ? 5.656 -16.703 -13.047 1 96.81 187 TYR A C 1
ATOM 1458 O O . TYR A 1 187 ? 5.625 -17.938 -13.102 1 96.81 187 TYR A O 1
ATOM 1466 N N . SER A 1 188 ? 4.707 -16.047 -12.453 1 91.75 188 SER A N 1
ATOM 1467 C CA . SER A 1 188 ? 3.744 -16.547 -11.477 1 91.75 188 SER A CA 1
ATOM 1468 C C . SER A 1 188 ? 2.764 -17.516 -12.109 1 91.75 188 SER A C 1
ATOM 1470 O O . SER A 1 188 ? 2.197 -18.375 -11.422 1 91.75 188 SER A O 1
ATOM 1472 N N . MET A 1 189 ? 2.471 -17.391 -13.383 1 89.19 189 MET A N 1
ATOM 1473 C CA . MET A 1 189 ? 1.38 -18.172 -13.961 1 89.19 189 MET A CA 1
ATOM 1474 C C . MET A 1 189 ? 1.914 -19.406 -14.672 1 89.19 189 MET A C 1
ATOM 1476 O O . MET A 1 189 ? 1.23 -20.438 -14.742 1 89.19 189 MET A O 1
ATOM 1480 N N . ASP A 1 190 ? 3.193 -19.328 -15.039 1 91.5 190 ASP A N 1
ATOM 1481 C CA . ASP A 1 190 ? 3.771 -20.438 -15.805 1 91.5 190 ASP A CA 1
ATOM 1482 C C . ASP A 1 190 ? 4.855 -21.141 -15 1 91.5 190 ASP A C 1
ATOM 1484 O O . ASP A 1 190 ? 5.18 -22.297 -15.273 1 91.5 190 ASP A O 1
ATOM 1488 N N . GLY A 1 191 ? 5.406 -20.438 -14.125 1 95.06 191 GLY A N 1
ATOM 1489 C CA . GLY A 1 191 ? 6.449 -21.031 -13.297 1 95.06 191 GLY A CA 1
ATOM 1490 C C . GLY A 1 191 ? 7.797 -21.078 -13.992 1 95.06 191 GLY A C 1
ATOM 1491 O O . GLY A 1 191 ? 8.781 -21.547 -13.414 1 95.06 191 GLY A O 1
ATOM 1492 N N . ASP A 1 192 ? 7.887 -20.594 -15.172 1 96.44 192 ASP A N 1
ATOM 1493 C CA . ASP A 1 192 ? 9.172 -20.594 -15.875 1 96.44 192 ASP A CA 1
ATOM 1494 C C . ASP A 1 192 ? 10.117 -19.547 -15.289 1 96.44 192 ASP A C 1
ATOM 1496 O O . ASP A 1 192 ? 9.68 -18.641 -14.586 1 96.44 192 ASP A O 1
ATOM 1500 N N . ILE A 1 193 ? 11.414 -19.719 -15.523 1 98.31 193 ILE A N 1
ATOM 1501 C CA . ILE A 1 193 ? 12.469 -18.891 -14.953 1 98.31 193 ILE A CA 1
ATOM 1502 C C . ILE A 1 193 ? 13.203 -18.141 -16.078 1 98.31 193 ILE A C 1
ATOM 1504 O O . ILE A 1 193 ? 13.523 -18.734 -17.109 1 98.31 193 ILE A O 1
ATOM 1508 N N . ALA A 1 194 ? 13.461 -16.906 -15.945 1 98.69 194 ALA A N 1
ATOM 1509 C CA . ALA A 1 194 ? 14.125 -16.062 -16.953 1 98.69 194 ALA A CA 1
ATOM 1510 C C . ALA A 1 194 ? 15.594 -16.438 -17.094 1 98.69 194 ALA A C 1
ATOM 1512 O O . ALA A 1 194 ? 16.234 -16.844 -16.109 1 98.69 194 ALA A O 1
ATOM 1513 N N . PRO A 1 195 ? 16.141 -16.344 -18.328 1 98.75 195 PRO A N 1
ATOM 1514 C CA . PRO A 1 195 ? 17.594 -16.422 -18.5 1 98.75 195 PRO A CA 1
ATOM 1515 C C . PRO A 1 195 ? 18.312 -15.148 -18.078 1 98.75 195 PRO A C 1
ATOM 1517 O O . PRO A 1 195 ? 18.812 -14.406 -18.938 1 98.75 195 PRO A O 1
ATOM 1520 N N . ILE A 1 196 ? 18.5 -14.891 -16.781 1 98.88 196 ILE A N 1
ATOM 1521 C CA . ILE A 1 196 ? 18.906 -13.609 -16.203 1 98.88 196 ILE A CA 1
ATOM 1522 C C . ILE A 1 196 ? 20.297 -13.227 -16.719 1 98.88 196 ILE A C 1
ATOM 1524 O O . ILE A 1 196 ? 20.516 -12.086 -17.125 1 98.88 196 ILE A O 1
ATOM 1528 N N . ALA A 1 197 ? 21.219 -14.188 -16.734 1 98.88 197 ALA A N 1
ATOM 1529 C CA . ALA A 1 197 ? 22.578 -13.898 -17.188 1 98.88 197 ALA A CA 1
ATOM 1530 C C . ALA A 1 197 ? 22.609 -13.406 -18.625 1 98.88 197 ALA A C 1
ATOM 1532 O O . ALA A 1 197 ? 23.281 -12.438 -18.953 1 98.88 197 ALA A O 1
ATOM 1533 N N . GLU A 1 198 ? 21.906 -14.102 -19.5 1 98.94 198 GLU A N 1
ATOM 1534 C CA . GLU A 1 198 ? 21.844 -13.742 -20.922 1 98.94 198 GLU A CA 1
ATOM 1535 C C . GLU A 1 198 ? 21.188 -12.375 -21.109 1 98.94 198 GLU A C 1
ATOM 1537 O O . GLU A 1 198 ? 21.625 -11.594 -21.969 1 98.94 198 GLU A O 1
ATOM 1542 N N . ILE A 1 199 ? 20.125 -12.078 -20.359 1 98.94 199 ILE A N 1
ATOM 1543 C CA . ILE A 1 199 ? 19.484 -10.773 -20.438 1 98.94 199 ILE A CA 1
ATOM 1544 C C . ILE A 1 199 ? 20.453 -9.688 -20 1 98.94 199 ILE A C 1
ATOM 1546 O O . ILE A 1 199 ? 20.547 -8.625 -20.625 1 98.94 199 ILE A O 1
ATOM 1550 N N . CYS A 1 200 ? 21.203 -9.938 -18.922 1 98.88 200 CYS A N 1
ATOM 1551 C CA . CYS A 1 200 ? 22.203 -8.984 -18.469 1 98.88 200 CYS A CA 1
ATOM 1552 C C . CYS A 1 200 ? 23.266 -8.758 -19.531 1 98.88 200 CYS A C 1
ATOM 1554 O O . CYS A 1 200 ? 23.75 -7.637 -19.703 1 98.88 200 CYS A O 1
ATOM 1556 N N . ASP A 1 201 ? 23.719 -9.875 -20.234 1 98.88 201 ASP A N 1
ATOM 1557 C CA . ASP A 1 201 ? 24.688 -9.734 -21.328 1 98.88 201 ASP A CA 1
ATOM 1558 C C . ASP A 1 201 ? 24.188 -8.734 -22.375 1 98.88 201 ASP A C 1
ATOM 1560 O O . ASP A 1 201 ? 24.938 -7.855 -22.797 1 98.88 201 ASP A O 1
ATOM 1564 N N . VAL A 1 202 ? 23 -8.898 -22.75 1 98.81 202 VAL A N 1
ATOM 1565 C CA . VAL A 1 202 ? 22.406 -8.031 -23.781 1 98.81 202 VAL A CA 1
ATOM 1566 C C . VAL A 1 202 ? 22.281 -6.609 -23.234 1 98.81 202 VAL A C 1
ATOM 1568 O O . VAL A 1 202 ? 22.562 -5.645 -23.953 1 98.81 202 VAL A O 1
ATOM 1571 N N . ALA A 1 203 ? 21.781 -6.422 -21.969 1 98.62 203 ALA A N 1
ATOM 1572 C CA . ALA A 1 203 ? 21.672 -5.102 -21.359 1 98.62 203 ALA A CA 1
ATOM 1573 C C . ALA A 1 203 ? 23.016 -4.383 -21.344 1 98.62 203 ALA A C 1
ATOM 1575 O O . ALA A 1 203 ? 23.094 -3.197 -21.672 1 98.62 203 ALA A O 1
ATOM 1576 N N . ASP A 1 204 ? 24.078 -5.098 -20.984 1 98.06 204 ASP A N 1
ATOM 1577 C CA . ASP A 1 204 ? 25.438 -4.539 -20.938 1 98.06 204 ASP A CA 1
ATOM 1578 C C . ASP A 1 204 ? 25.859 -4.066 -22.328 1 98.06 204 ASP A C 1
ATOM 1580 O O . ASP A 1 204 ? 26.422 -2.979 -22.469 1 98.06 204 ASP A O 1
ATOM 1584 N N . LYS A 1 205 ? 25.609 -4.934 -23.266 1 98 205 LYS A N 1
ATOM 1585 C CA . LYS A 1 205 ? 25.984 -4.637 -24.656 1 98 205 LYS A CA 1
ATOM 1586 C C . LYS A 1 205 ? 25.375 -3.307 -25.109 1 98 205 LYS A C 1
ATOM 1588 O O . LYS A 1 205 ? 26 -2.568 -25.875 1 98 205 LYS A O 1
ATOM 1593 N N . HIS A 1 206 ? 24.266 -2.953 -24.625 1 98.25 206 HIS A N 1
ATOM 1594 C CA . HIS A 1 206 ? 23.531 -1.791 -25.125 1 98.25 206 HIS A CA 1
ATOM 1595 C C . HIS A 1 206 ? 23.516 -0.665 -24.094 1 98.25 206 HIS A C 1
ATOM 1597 O O . HIS A 1 206 ? 22.844 0.346 -24.297 1 98.25 206 HIS A O 1
ATOM 1603 N N . GLY A 1 207 ? 24.234 -0.799 -22.922 1 97.81 207 GLY A N 1
ATOM 1604 C CA . GLY A 1 207 ? 24.297 0.23 -21.906 1 97.81 207 GLY A CA 1
ATOM 1605 C C . GLY A 1 207 ? 22.969 0.445 -21.188 1 97.81 207 GLY A C 1
ATOM 1606 O O . GLY A 1 207 ? 22.625 1.573 -20.828 1 97.81 207 GLY A O 1
ATOM 1607 N N . ALA A 1 208 ? 22.141 -0.598 -21.047 1 98.56 208 ALA A N 1
ATOM 1608 C CA . ALA A 1 208 ? 20.828 -0.51 -20.422 1 98.56 208 ALA A CA 1
ATOM 1609 C C . ALA A 1 208 ? 20.891 -0.841 -18.938 1 98.56 208 ALA A C 1
ATOM 1611 O O . ALA A 1 208 ? 21.688 -1.675 -18.516 1 98.56 208 ALA A O 1
ATOM 1612 N N . MET A 1 209 ? 20.078 -0.169 -18.109 1 98.75 209 MET A N 1
ATOM 1613 C CA . MET A 1 209 ? 19.797 -0.632 -16.75 1 98.75 209 MET A CA 1
ATOM 1614 C C . MET A 1 209 ? 18.938 -1.883 -16.766 1 98.75 209 MET A C 1
ATOM 1616 O O . MET A 1 209 ? 18.266 -2.168 -17.766 1 98.75 209 MET A O 1
ATOM 1620 N N . THR A 1 210 ? 19.016 -2.605 -15.688 1 98.88 210 THR A N 1
ATOM 1621 C CA . THR A 1 210 ? 18.172 -3.775 -15.516 1 98.88 210 THR A CA 1
ATOM 1622 C C . THR A 1 210 ? 17.281 -3.623 -14.281 1 98.88 210 THR A C 1
ATOM 1624 O O . THR A 1 210 ? 17.703 -3.064 -13.266 1 98.88 210 THR A O 1
ATOM 1627 N N . TYR A 1 211 ? 16.031 -4.066 -14.391 1 98.94 211 TYR A N 1
ATOM 1628 C CA . TYR A 1 211 ? 15.031 -4.141 -13.328 1 98.94 211 TYR A CA 1
ATOM 1629 C C . TYR A 1 211 ? 14.469 -5.551 -13.203 1 98.94 211 TYR A C 1
ATOM 1631 O O . TYR A 1 211 ? 13.672 -5.984 -14.039 1 98.94 211 TYR A O 1
ATOM 1639 N N . LEU A 1 212 ? 14.82 -6.238 -12.125 1 98.94 212 LEU A N 1
ATOM 1640 C CA . LEU A 1 212 ? 14.43 -7.629 -11.938 1 98.94 212 LEU A CA 1
ATOM 1641 C C . LEU A 1 212 ? 13.406 -7.762 -10.812 1 98.94 212 LEU A C 1
ATOM 1643 O O . LEU A 1 212 ? 13.68 -7.359 -9.68 1 98.94 212 LEU A O 1
ATOM 1647 N N . ASP A 1 213 ? 12.266 -8.305 -11.125 1 98.88 213 ASP A N 1
ATOM 1648 C CA . ASP A 1 213 ? 11.258 -8.672 -10.133 1 98.88 213 ASP A CA 1
ATOM 1649 C C . ASP A 1 213 ? 11.492 -10.086 -9.617 1 98.88 213 ASP A C 1
ATOM 1651 O O . ASP A 1 213 ? 11.273 -11.062 -10.336 1 98.88 213 ASP A O 1
ATOM 1655 N N . GLU A 1 214 ? 11.828 -10.195 -8.336 1 98.5 214 GLU A N 1
ATOM 1656 C CA . GLU A 1 214 ? 12.148 -11.469 -7.695 1 98.5 214 GLU A CA 1
ATOM 1657 C C . GLU A 1 214 ? 11.031 -11.914 -6.758 1 98.5 214 GLU A C 1
ATOM 1659 O O . GLU A 1 214 ? 11.234 -12.766 -5.895 1 98.5 214 GLU A O 1
ATOM 1664 N N . VAL A 1 215 ? 9.844 -11.453 -6.883 1 98.12 215 VAL A N 1
ATOM 1665 C CA . VAL A 1 215 ? 8.781 -11.562 -5.891 1 98.12 215 VAL A CA 1
ATOM 1666 C C . VAL A 1 215 ? 8.422 -13.031 -5.684 1 98.12 215 VAL A C 1
ATOM 1668 O O . VAL A 1 215 ? 8.109 -13.453 -4.566 1 98.12 215 VAL A O 1
ATOM 1671 N N . HIS A 1 216 ? 8.492 -13.883 -6.695 1 98.25 216 HIS A N 1
ATOM 1672 C CA . HIS A 1 216 ? 8.117 -15.281 -6.562 1 98.25 216 HIS A CA 1
ATOM 1673 C C . HIS A 1 216 ? 9.336 -16.156 -6.281 1 98.25 216 HIS A C 1
ATOM 1675 O O . HIS A 1 216 ? 9.25 -17.391 -6.297 1 98.25 216 HIS A O 1
ATOM 1681 N N . ALA A 1 217 ? 10.492 -15.508 -6.004 1 98.69 217 ALA A N 1
ATOM 1682 C CA . ALA A 1 217 ? 11.711 -16.297 -5.84 1 98.69 217 ALA A CA 1
ATOM 1683 C C . ALA A 1 217 ? 12.359 -16.031 -4.488 1 98.69 217 ALA A C 1
ATOM 1685 O O . ALA A 1 217 ? 13.016 -16.922 -3.92 1 98.69 217 ALA A O 1
ATOM 1686 N N . VAL A 1 218 ? 12.227 -14.812 -3.982 1 98.75 218 VAL A N 1
ATOM 1687 C CA . VAL A 1 218 ? 12.938 -14.438 -2.764 1 98.75 218 VAL A CA 1
ATOM 1688 C C . VAL A 1 218 ? 12.453 -15.297 -1.598 1 98.75 218 VAL A C 1
ATOM 1690 O O . VAL A 1 218 ? 11.281 -15.664 -1.534 1 98.75 218 VAL A O 1
ATOM 1693 N N . GLY A 1 219 ? 13.312 -15.562 -0.667 1 98.56 219 GLY A N 1
ATOM 1694 C CA . GLY A 1 219 ? 13.039 -16.469 0.437 1 98.56 219 GLY A CA 1
ATOM 1695 C C . GLY A 1 219 ? 13.211 -17.938 0.066 1 98.56 219 GLY A C 1
ATOM 1696 O O . GLY A 1 219 ? 13.57 -18.75 0.91 1 98.56 219 GLY A O 1
ATOM 1697 N N . MET A 1 220 ? 13.07 -18.297 -1.244 1 98.19 220 MET A N 1
ATOM 1698 C CA . MET A 1 220 ? 12.891 -19.688 -1.643 1 98.19 220 MET A CA 1
ATOM 1699 C C . MET A 1 220 ? 14.102 -20.188 -2.43 1 98.19 220 MET A C 1
ATOM 1701 O O . MET A 1 220 ? 14.344 -21.391 -2.5 1 98.19 220 MET A O 1
ATOM 1705 N N . TYR A 1 221 ? 14.789 -19.359 -3.117 1 98.31 221 TYR A N 1
ATOM 1706 C CA . TYR A 1 221 ? 15.914 -19.734 -3.963 1 98.31 221 TYR A CA 1
ATOM 1707 C C . TYR A 1 221 ? 17.188 -19.016 -3.535 1 98.31 221 TYR A C 1
ATOM 1709 O O . TYR A 1 221 ? 17.125 -17.891 -3.033 1 98.31 221 TYR A O 1
ATOM 1717 N N . GLY A 1 222 ? 18.328 -19.609 -3.805 1 97.94 222 GLY A N 1
ATOM 1718 C CA . GLY A 1 222 ? 19.594 -19.047 -3.359 1 97.94 222 GLY A CA 1
ATOM 1719 C C . GLY A 1 222 ? 20 -19.516 -1.975 1 97.94 222 GLY A C 1
ATOM 1720 O O . GLY A 1 222 ? 19.141 -19.844 -1.149 1 97.94 222 GLY A O 1
ATOM 1721 N N . ALA A 1 223 ? 21.234 -19.531 -1.667 1 97.06 223 ALA A N 1
ATOM 1722 C CA . ALA A 1 223 ? 21.766 -20.062 -0.412 1 97.06 223 ALA A CA 1
ATOM 1723 C C . ALA A 1 223 ? 21.234 -19.266 0.782 1 97.06 223 ALA A C 1
ATOM 1725 O O . ALA A 1 223 ? 21.016 -19.828 1.856 1 97.06 223 ALA A O 1
ATOM 1726 N N . ARG A 1 224 ? 21.016 -17.984 0.569 1 98.19 224 ARG A N 1
ATOM 1727 C CA . ARG A 1 224 ? 20.562 -17.125 1.659 1 98.19 224 ARG A CA 1
ATOM 1728 C C . ARG A 1 224 ? 19.109 -16.703 1.45 1 98.19 224 ARG A C 1
ATOM 1730 O O . ARG A 1 224 ? 18.578 -15.906 2.227 1 98.19 224 ARG A O 1
ATOM 1737 N N . GLY A 1 225 ? 18.469 -17.219 0.391 1 98.56 225 GLY A N 1
ATOM 1738 C CA . GLY A 1 225 ? 17.094 -16.859 0.107 1 98.56 225 GLY A CA 1
ATOM 1739 C C . GLY A 1 225 ? 16.969 -15.586 -0.703 1 98.56 225 GLY A C 1
ATOM 1740 O O . GLY A 1 225 ? 15.938 -14.914 -0.666 1 98.56 225 GLY A O 1
ATOM 1741 N N . GLY A 1 226 ? 18.016 -15.188 -1.427 1 98.69 226 GLY A N 1
ATOM 1742 C CA . GLY A 1 226 ? 18.016 -13.945 -2.182 1 98.69 226 GLY A CA 1
ATOM 1743 C C . GLY A 1 226 ? 17.281 -14.047 -3.5 1 98.69 226 GLY A C 1
ATOM 1744 O O . GLY A 1 226 ? 17 -13.039 -4.145 1 98.69 226 GLY A O 1
ATOM 1745 N N . GLY A 1 227 ? 16.906 -15.242 -3.967 1 98.69 227 GLY A N 1
ATOM 1746 C CA . GLY A 1 227 ? 16.188 -15.43 -5.215 1 98.69 227 GLY A CA 1
ATOM 1747 C C . GLY A 1 227 ? 17.016 -16.109 -6.285 1 98.69 227 GLY A C 1
ATOM 1748 O O . GLY A 1 227 ? 18.062 -16.688 -5.992 1 98.69 227 GLY A O 1
ATOM 1749 N N . ILE A 1 228 ? 16.531 -16.125 -7.469 1 98.88 228 ILE A N 1
ATOM 1750 C CA . ILE A 1 228 ? 17.156 -16.797 -8.594 1 98.88 228 ILE A CA 1
ATOM 1751 C C . ILE A 1 228 ? 18.469 -16.094 -8.945 1 98.88 228 ILE A C 1
ATOM 1753 O O . ILE A 1 228 ? 19.453 -16.75 -9.32 1 98.88 228 ILE A O 1
ATOM 1757 N N . ALA A 1 229 ? 18.5 -14.773 -8.82 1 98.81 229 ALA A N 1
ATOM 1758 C CA . ALA A 1 229 ? 19.719 -14.031 -9.133 1 98.81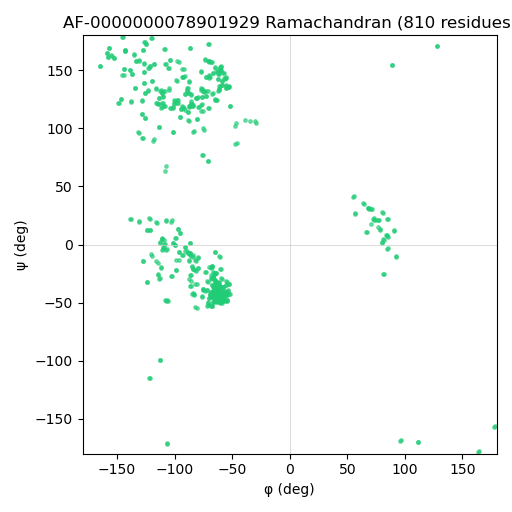 229 ALA A CA 1
ATOM 1759 C C . ALA A 1 229 ? 20.859 -14.461 -8.211 1 98.81 229 ALA A C 1
ATOM 1761 O O . ALA A 1 229 ? 22.016 -14.547 -8.648 1 98.81 229 ALA A O 1
ATOM 1762 N N . GLU A 1 230 ? 20.547 -14.648 -6.945 1 98.75 230 GLU A N 1
ATOM 1763 C CA . GLU A 1 230 ? 21.547 -15.172 -6.023 1 98.75 230 GLU A CA 1
ATOM 1764 C C . GLU A 1 230 ? 21.953 -16.594 -6.402 1 98.75 230 GLU A C 1
ATOM 1766 O O . GLU A 1 230 ? 23.141 -16.906 -6.457 1 98.75 230 GLU A O 1
ATOM 1771 N N . ARG A 1 231 ? 20.969 -17.422 -6.621 1 98.38 231 ARG A N 1
ATOM 1772 C CA . ARG A 1 231 ? 21.203 -18.812 -6.984 1 98.38 231 ARG A CA 1
ATOM 1773 C C . ARG A 1 231 ? 22.156 -18.906 -8.172 1 98.38 231 ARG A C 1
ATOM 1775 O O . ARG A 1 231 ? 23.062 -19.75 -8.18 1 98.38 231 ARG A O 1
ATOM 1782 N N . ASP A 1 232 ? 21.953 -18.047 -9.156 1 98.56 232 ASP A N 1
ATOM 1783 C CA . ASP A 1 232 ? 22.688 -18.109 -10.414 1 98.56 232 ASP A CA 1
ATOM 1784 C C . ASP A 1 232 ? 23.953 -17.266 -10.359 1 98.56 232 ASP A C 1
ATOM 1786 O O . ASP A 1 232 ? 24.703 -17.203 -11.336 1 98.56 232 ASP A O 1
ATOM 1790 N N . GLY A 1 233 ? 24.188 -16.594 -9.266 1 98.44 233 GLY A N 1
ATOM 1791 C CA . GLY A 1 233 ? 25.406 -15.82 -9.07 1 98.44 233 GLY A CA 1
ATOM 1792 C C . GLY A 1 233 ? 25.469 -14.57 -9.922 1 98.44 233 GLY A C 1
ATOM 1793 O O . GLY A 1 233 ? 26.547 -14.148 -10.352 1 98.44 233 GLY A O 1
ATOM 1794 N N . VAL A 1 234 ? 24.312 -13.938 -10.242 1 98.69 234 VAL A N 1
ATOM 1795 C CA . VAL A 1 234 ? 24.312 -12.812 -11.164 1 98.69 234 VAL A CA 1
ATOM 1796 C C . VAL A 1 234 ? 23.672 -11.594 -10.5 1 98.69 234 VAL A C 1
ATOM 1798 O O . VAL A 1 234 ? 23.406 -10.594 -11.164 1 98.69 234 VAL A O 1
ATOM 1801 N N . ALA A 1 235 ? 23.438 -11.594 -9.172 1 98.62 235 ALA A N 1
ATOM 1802 C CA . ALA A 1 235 ? 22.812 -10.484 -8.461 1 98.62 235 ALA A CA 1
ATOM 1803 C C . ALA A 1 235 ? 23.594 -9.195 -8.656 1 98.62 235 ALA A C 1
ATOM 1805 O O . ALA A 1 235 ? 23 -8.117 -8.773 1 98.62 235 ALA A O 1
ATOM 1806 N N . HIS A 1 236 ? 24.922 -9.258 -8.719 1 98.12 236 HIS A N 1
ATOM 1807 C CA . HIS A 1 236 ? 25.797 -8.094 -8.812 1 98.12 236 HIS A CA 1
ATOM 1808 C C . HIS A 1 236 ? 25.625 -7.398 -10.156 1 98.12 236 HIS A C 1
ATOM 1810 O O . HIS A 1 236 ? 26 -6.227 -10.305 1 98.12 236 HIS A O 1
ATOM 1816 N N . ARG A 1 237 ? 25.062 -8.094 -11.156 1 98.38 237 ARG A N 1
ATOM 1817 C CA . ARG A 1 237 ? 24.938 -7.547 -12.508 1 98.38 237 ARG A CA 1
ATOM 1818 C C . ARG A 1 237 ? 23.656 -6.746 -12.656 1 98.38 237 ARG A C 1
ATOM 1820 O O . ARG A 1 237 ? 23.484 -6.004 -13.625 1 98.38 237 ARG A O 1
ATOM 1827 N N . LEU A 1 238 ? 22.734 -6.867 -11.719 1 98.88 238 LEU A N 1
ATOM 1828 C CA . LEU A 1 238 ? 21.422 -6.242 -11.812 1 98.88 238 LEU A CA 1
ATOM 1829 C C . LEU A 1 238 ? 21.453 -4.836 -11.219 1 98.88 238 LEU A C 1
ATOM 1831 O O . LEU A 1 238 ? 22 -4.621 -10.141 1 98.88 238 LEU A O 1
ATOM 1835 N N . THR A 1 239 ? 20.875 -3.867 -11.891 1 98.81 239 THR A N 1
ATOM 1836 C CA . THR A 1 239 ? 20.781 -2.504 -11.391 1 98.81 239 THR A CA 1
ATOM 1837 C C . THR A 1 239 ? 19.812 -2.434 -10.203 1 98.81 239 THR A C 1
ATOM 1839 O O . THR A 1 239 ? 20.141 -1.855 -9.164 1 98.81 239 THR A O 1
ATOM 1842 N N . VAL A 1 240 ? 18.578 -2.965 -10.406 1 98.94 240 VAL A N 1
ATOM 1843 C CA . VAL A 1 240 ? 17.562 -2.998 -9.375 1 98.94 240 VAL A CA 1
ATOM 1844 C C . VAL A 1 240 ? 17.062 -4.43 -9.188 1 98.94 240 VAL A C 1
ATOM 1846 O O . VAL A 1 240 ? 16.781 -5.129 -10.164 1 98.94 240 VAL A O 1
ATOM 1849 N N . ILE A 1 241 ? 17.016 -4.875 -7.977 1 98.94 241 ILE A N 1
ATOM 1850 C CA . ILE A 1 241 ? 16.281 -6.082 -7.605 1 98.94 241 ILE A CA 1
ATOM 1851 C C . ILE A 1 241 ? 15.078 -5.711 -6.746 1 98.94 241 ILE A C 1
ATOM 1853 O O . ILE A 1 241 ? 15.227 -5.09 -5.691 1 98.94 241 ILE A O 1
ATOM 1857 N N . GLU A 1 242 ? 13.922 -6.023 -7.266 1 98.88 242 GLU A N 1
ATOM 1858 C CA . GLU A 1 242 ? 12.664 -5.816 -6.547 1 98.88 242 GLU A CA 1
ATOM 1859 C C . GLU A 1 242 ? 12.188 -7.105 -5.887 1 98.88 242 GLU A C 1
ATOM 1861 O O . GLU A 1 242 ? 12.328 -8.188 -6.457 1 98.88 242 GLU A O 1
ATOM 1866 N N . GLY A 1 243 ? 11.656 -6.98 -4.688 1 98.69 243 GLY A N 1
ATOM 1867 C CA . GLY A 1 243 ? 11.125 -8.125 -3.969 1 98.69 243 GLY A CA 1
ATOM 1868 C C . GLY A 1 243 ? 9.906 -7.793 -3.129 1 98.69 243 GLY A C 1
ATOM 1869 O O . GLY A 1 243 ? 9.43 -6.656 -3.143 1 98.69 243 GLY A O 1
ATOM 1870 N N . THR A 1 244 ? 9.375 -8.836 -2.471 1 98.56 244 THR A N 1
ATOM 1871 C CA . THR A 1 244 ? 8.203 -8.68 -1.624 1 98.56 244 THR A CA 1
ATOM 1872 C C . THR A 1 244 ? 8.422 -9.328 -0.26 1 98.56 244 THR A C 1
ATOM 1874 O O . THR A 1 244 ? 9.336 -10.133 -0.092 1 98.56 244 THR A O 1
ATOM 1877 N N . LEU A 1 245 ? 7.676 -8.891 0.684 1 98.81 245 LEU A N 1
ATOM 1878 C CA . LEU A 1 245 ? 7.668 -9.461 2.025 1 98.81 245 LEU A CA 1
ATOM 1879 C C . LEU A 1 245 ? 6.375 -10.227 2.283 1 98.81 245 LEU A C 1
ATOM 1881 O O . LEU A 1 245 ? 6.203 -10.828 3.346 1 98.81 245 LEU A O 1
ATOM 1885 N N . GLY A 1 246 ? 5.488 -10.258 1.254 1 98.06 246 GLY A N 1
ATOM 1886 C CA . GLY A 1 246 ? 4.145 -10.773 1.473 1 98.06 246 GLY A CA 1
ATOM 1887 C C . GLY A 1 246 ? 3.971 -12.203 0.995 1 98.06 246 GLY A C 1
ATOM 1888 O O . GLY A 1 246 ? 2.883 -12.773 1.111 1 98.06 246 GLY A O 1
ATOM 1889 N N . LYS A 1 247 ? 5.016 -12.797 0.454 1 97.75 247 LYS A N 1
ATOM 1890 C CA . LYS A 1 247 ? 4.938 -14.172 -0.044 1 97.75 247 LYS A CA 1
ATOM 1891 C C . LYS A 1 247 ? 5.785 -15.109 0.803 1 97.75 247 LYS A C 1
ATOM 1893 O O . LYS A 1 247 ? 5.48 -15.352 1.974 1 97.75 247 LYS A O 1
ATOM 1898 N N . ALA A 1 248 ? 6.961 -15.469 0.426 1 98.44 248 ALA A N 1
ATOM 1899 C CA . ALA A 1 248 ? 7.766 -16.469 1.129 1 98.44 248 ALA A CA 1
ATOM 1900 C C . ALA A 1 248 ? 8.172 -15.969 2.512 1 98.44 248 ALA A C 1
ATOM 1902 O O . ALA A 1 248 ? 8.328 -16.766 3.443 1 98.44 248 ALA A O 1
ATOM 1903 N N . PHE A 1 249 ? 8.289 -14.656 2.668 1 98.81 249 PHE A N 1
ATOM 1904 C CA . PHE A 1 249 ? 8.719 -14.094 3.945 1 98.81 249 PHE A CA 1
ATOM 1905 C C . PHE A 1 249 ? 7.559 -14.047 4.934 1 98.81 249 PHE A C 1
ATOM 1907 O O . PHE A 1 249 ? 7.766 -13.867 6.133 1 98.81 249 PHE A O 1
ATOM 1914 N N . GLY A 1 250 ? 6.312 -14.086 4.496 1 98.44 250 GLY A N 1
ATOM 1915 C CA . GLY A 1 250 ? 5.168 -14.445 5.316 1 98.44 250 GLY A CA 1
ATOM 1916 C C . GLY A 1 250 ? 4.52 -13.242 5.988 1 98.44 250 GLY A C 1
ATOM 1917 O O . GLY A 1 250 ? 3.654 -13.406 6.852 1 98.44 250 GLY A O 1
ATOM 1918 N N . VAL A 1 251 ? 4.852 -12.031 5.605 1 98.19 251 VAL A N 1
ATOM 1919 C CA . VAL A 1 251 ? 4.336 -10.852 6.285 1 98.19 251 VAL A CA 1
ATOM 1920 C C . VAL A 1 251 ? 3.594 -9.961 5.289 1 98.19 251 VAL A C 1
ATOM 1922 O O . VAL A 1 251 ? 2.553 -10.352 4.758 1 98.19 251 VAL A O 1
ATOM 1925 N N . VAL A 1 252 ? 4.062 -8.742 4.996 1 98.5 252 VAL A N 1
ATOM 1926 C CA . VAL A 1 252 ? 3.533 -7.863 3.961 1 98.5 252 VAL A CA 1
ATOM 1927 C C . VAL A 1 252 ? 4.535 -6.746 3.674 1 98.5 252 VAL A C 1
ATOM 1929 O O . VAL A 1 252 ? 5.324 -6.375 4.543 1 98.5 252 VAL A O 1
ATOM 1932 N N . GLY A 1 253 ? 4.477 -6.246 2.504 1 98.38 253 GLY A N 1
ATOM 1933 C CA . GLY A 1 253 ? 5.391 -5.191 2.094 1 98.38 253 GLY A CA 1
ATOM 1934 C C . GLY A 1 253 ? 6.105 -5.496 0.79 1 98.38 253 GLY A C 1
ATOM 1935 O O . GLY A 1 253 ? 5.941 -6.582 0.226 1 98.38 253 GLY A O 1
ATOM 1936 N N . GLY A 1 254 ? 6.781 -4.566 0.259 1 98.69 254 GLY A N 1
ATOM 1937 C CA . GLY A 1 254 ? 7.645 -4.684 -0.905 1 98.69 254 GLY A CA 1
ATOM 1938 C C . GLY A 1 254 ? 8.898 -3.838 -0.802 1 98.69 254 GLY A C 1
ATOM 1939 O O . GLY A 1 254 ? 9.039 -3.039 0.126 1 98.69 254 GLY A O 1
ATOM 1940 N N . TYR A 1 255 ? 9.828 -4.086 -1.658 1 98.94 255 TYR A N 1
ATOM 1941 C CA . TYR A 1 255 ? 11.07 -3.326 -1.577 1 98.94 255 TYR A CA 1
ATOM 1942 C C . TYR A 1 255 ? 11.797 -3.332 -2.914 1 98.94 255 TYR A C 1
ATOM 1944 O O . TYR A 1 255 ? 11.5 -4.148 -3.787 1 98.94 255 TYR A O 1
ATOM 1952 N N . ILE A 1 256 ? 12.695 -2.404 -3.057 1 98.94 256 ILE A N 1
ATOM 1953 C CA . ILE A 1 256 ? 13.727 -2.467 -4.082 1 98.94 256 ILE A CA 1
ATOM 1954 C C . ILE A 1 256 ? 15.109 -2.393 -3.428 1 98.94 256 ILE A C 1
ATOM 1956 O O . ILE A 1 256 ? 15.25 -1.879 -2.314 1 98.94 256 ILE A O 1
ATOM 1960 N N . THR A 1 257 ? 16.047 -2.943 -4.023 1 98.94 257 THR A N 1
ATOM 1961 C CA . THR A 1 257 ? 17.453 -2.818 -3.652 1 98.94 257 THR A CA 1
ATOM 1962 C C . THR A 1 257 ? 18.297 -2.373 -4.848 1 98.94 257 THR A C 1
ATOM 1964 O O . THR A 1 257 ? 17.938 -2.643 -5.996 1 98.94 257 THR A O 1
ATOM 1967 N N . GLY A 1 258 ? 19.359 -1.64 -4.656 1 98.88 258 GLY A N 1
ATOM 1968 C CA . GLY A 1 258 ? 20.266 -1.092 -5.645 1 98.88 258 GLY A CA 1
ATOM 1969 C C . GLY A 1 258 ? 21.359 -0.236 -5.031 1 98.88 258 GLY A C 1
ATOM 1970 O O . GLY A 1 258 ? 21.766 -0.454 -3.887 1 98.88 258 GLY A O 1
ATOM 1971 N N . SER A 1 259 ? 21.906 0.648 -5.812 1 98.88 259 SER A N 1
ATOM 1972 C CA . SER A 1 259 ? 22.875 1.592 -5.266 1 98.88 259 SER A CA 1
ATOM 1973 C C . SER A 1 259 ? 22.219 2.568 -4.301 1 98.88 259 SER A C 1
ATOM 1975 O O . SER A 1 259 ? 21 2.758 -4.34 1 98.88 259 SER A O 1
ATOM 1977 N N . ASN A 1 260 ? 23.031 3.121 -3.424 1 98.62 260 ASN A N 1
ATOM 1978 C CA . ASN A 1 260 ? 22.516 4.141 -2.518 1 98.62 260 ASN A CA 1
ATOM 1979 C C . ASN A 1 260 ? 21.891 5.305 -3.279 1 98.62 260 ASN A C 1
ATOM 1981 O O . ASN A 1 260 ? 20.828 5.809 -2.895 1 98.62 260 ASN A O 1
ATOM 1985 N N . ALA A 1 261 ? 22.516 5.695 -4.34 1 98.69 261 ALA A N 1
ATOM 1986 C CA . ALA A 1 261 ? 22.016 6.832 -5.117 1 98.69 261 ALA A CA 1
ATOM 1987 C C . ALA A 1 261 ? 20.672 6.516 -5.77 1 98.69 261 ALA A C 1
ATOM 1989 O O . ALA A 1 261 ? 19.781 7.363 -5.801 1 98.69 261 ALA A O 1
ATOM 1990 N N . LEU A 1 262 ? 20.516 5.328 -6.324 1 98.75 262 LEU A N 1
ATOM 1991 C CA . LEU A 1 262 ? 19.266 4.926 -6.965 1 98.75 262 LEU A CA 1
ATOM 1992 C C . LEU A 1 262 ? 18.125 4.871 -5.949 1 98.75 262 LEU A C 1
ATOM 1994 O O . LEU A 1 262 ? 17.047 5.391 -6.203 1 98.75 262 LEU A O 1
ATOM 1998 N N . CYS A 1 263 ? 18.359 4.223 -4.809 1 98.81 263 CYS A N 1
ATOM 1999 C CA . CYS A 1 263 ? 17.344 4.129 -3.768 1 98.81 263 CYS A CA 1
ATOM 2000 C C . CYS A 1 263 ? 16.953 5.512 -3.264 1 98.81 263 CYS A C 1
ATOM 2002 O O . CYS A 1 263 ? 15.766 5.797 -3.068 1 98.81 263 CYS A O 1
ATOM 2004 N N . ASP A 1 264 ? 17.969 6.344 -3.072 1 98.56 264 ASP A N 1
ATOM 2005 C CA . ASP A 1 264 ? 17.719 7.711 -2.623 1 98.56 264 ASP A CA 1
ATOM 2006 C C . ASP A 1 264 ? 16.953 8.508 -3.678 1 98.56 264 ASP A C 1
ATOM 2008 O O . ASP A 1 264 ? 16.094 9.32 -3.342 1 98.56 264 ASP A O 1
ATOM 2012 N N . PHE A 1 265 ? 17.266 8.266 -4.938 1 98.5 265 PHE A N 1
ATOM 2013 C CA . PHE A 1 265 ? 16.562 8.906 -6.039 1 98.5 265 PHE A CA 1
ATOM 2014 C C . PHE A 1 265 ? 15.094 8.523 -6.043 1 98.5 265 PHE A C 1
ATOM 2016 O O . PHE A 1 265 ? 14.219 9.391 -6.094 1 98.5 265 PHE A O 1
ATOM 2023 N N . VAL A 1 266 ? 14.773 7.266 -5.918 1 98.69 266 VAL A N 1
ATOM 2024 C CA . VAL A 1 266 ? 13.398 6.785 -5.957 1 98.69 266 VAL A CA 1
ATOM 2025 C C . VAL A 1 266 ? 12.617 7.332 -4.762 1 98.69 266 VAL A C 1
ATOM 2027 O O . VAL A 1 266 ? 11.5 7.828 -4.914 1 98.69 266 VAL A O 1
ATOM 2030 N N . ARG A 1 267 ? 13.148 7.27 -3.545 1 97.81 267 ARG A N 1
ATOM 2031 C CA . ARG A 1 267 ? 12.414 7.73 -2.373 1 97.81 267 ARG A CA 1
ATOM 2032 C C . ARG A 1 267 ? 12.148 9.227 -2.449 1 97.81 267 ARG A C 1
ATOM 2034 O O . ARG A 1 267 ? 11.234 9.734 -1.8 1 97.81 267 ARG A O 1
ATOM 2041 N N . SER A 1 268 ? 12.984 9.984 -3.211 1 96.44 268 SER A N 1
ATOM 2042 C CA . SER A 1 268 ? 12.883 11.438 -3.277 1 96.44 268 SER A CA 1
ATOM 2043 C C . SER A 1 268 ? 11.859 11.875 -4.32 1 96.44 268 SER A C 1
ATOM 2045 O O . SER A 1 268 ? 11.352 13 -4.27 1 96.44 268 SER A O 1
ATOM 2047 N N . PHE A 1 269 ? 11.531 10.938 -5.25 1 96.25 269 PHE A N 1
ATOM 2048 C CA . PHE A 1 269 ? 10.727 11.398 -6.375 1 96.25 269 PHE A CA 1
ATOM 2049 C C . PHE A 1 269 ? 9.484 10.539 -6.547 1 96.25 269 PHE A C 1
ATOM 2051 O O . PHE A 1 269 ? 8.562 10.906 -7.273 1 96.25 269 PHE A O 1
ATOM 2058 N N . ALA A 1 270 ? 9.414 9.414 -5.934 1 96.5 270 ALA A N 1
ATOM 2059 C CA . ALA A 1 270 ? 8.273 8.508 -6.09 1 96.5 270 ALA A CA 1
ATOM 2060 C C . ALA A 1 270 ? 7.105 8.945 -5.219 1 96.5 270 ALA A C 1
ATOM 2062 O O . ALA A 1 270 ? 7.113 8.734 -4.004 1 96.5 270 ALA A O 1
ATOM 2063 N N . SER A 1 271 ? 6.07 9.461 -5.805 1 93.88 271 SER A N 1
ATOM 2064 C CA . SER A 1 271 ? 4.883 9.922 -5.094 1 93.88 271 SER A CA 1
ATOM 2065 C C . SER A 1 271 ? 4.293 8.812 -4.227 1 93.88 271 SER A C 1
ATOM 2067 O O . SER A 1 271 ? 3.904 9.055 -3.082 1 93.88 271 SER A O 1
ATOM 2069 N N . GLY A 1 272 ? 4.246 7.574 -4.832 1 94.19 272 GLY A N 1
ATOM 2070 C CA . GLY A 1 272 ? 3.682 6.43 -4.137 1 94.19 272 GLY A CA 1
ATOM 2071 C C . GLY A 1 272 ? 4.469 6.027 -2.904 1 94.19 272 GLY A C 1
ATOM 2072 O O . GLY A 1 272 ? 4.016 5.199 -2.111 1 94.19 272 GLY A O 1
ATOM 2073 N N . PHE A 1 273 ? 5.637 6.664 -2.67 1 96.56 273 PHE A N 1
ATOM 2074 C CA . PHE A 1 273 ? 6.457 6.477 -1.479 1 96.56 273 PHE A CA 1
ATOM 2075 C C . PHE A 1 273 ? 6.352 7.68 -0.551 1 96.56 273 PHE A C 1
ATOM 2077 O O . PHE A 1 273 ? 6.066 7.527 0.639 1 96.56 273 PHE A O 1
ATOM 2084 N N . ILE A 1 274 ? 6.484 8.836 -1.073 1 93.25 274 ILE A N 1
ATOM 2085 C CA . ILE A 1 274 ? 6.613 10.078 -0.325 1 93.25 274 ILE A CA 1
ATOM 2086 C C . ILE A 1 274 ? 5.348 10.328 0.487 1 93.25 274 ILE A C 1
ATOM 2088 O O . ILE A 1 274 ? 5.414 10.75 1.644 1 93.25 274 ILE A O 1
ATOM 2092 N N . PHE A 1 275 ? 4.18 9.969 -0.02 1 91.56 275 PHE A N 1
ATOM 2093 C CA . PHE A 1 275 ? 2.93 10.43 0.566 1 91.56 275 PHE A CA 1
ATOM 2094 C C . PHE A 1 275 ? 2.125 9.266 1.121 1 91.56 275 PHE A C 1
ATOM 2096 O O . PHE A 1 275 ? 0.907 9.367 1.288 1 91.56 275 PHE A O 1
ATOM 2103 N N . THR A 1 276 ? 2.768 8.164 1.354 1 94.75 276 THR A N 1
ATOM 2104 C CA . THR A 1 276 ? 2.107 6.973 1.88 1 94.75 276 THR A CA 1
ATOM 2105 C C . THR A 1 276 ? 2.541 6.707 3.318 1 94.75 276 THR A C 1
ATOM 2107 O O . THR A 1 276 ? 3.738 6.684 3.615 1 94.75 276 THR A O 1
ATOM 2110 N N . THR A 1 277 ? 1.561 6.473 4.141 1 95.56 277 THR A N 1
ATOM 2111 C CA . THR A 1 277 ? 1.873 6.078 5.512 1 95.56 277 THR A CA 1
ATOM 2112 C C . THR A 1 277 ? 2.773 4.848 5.527 1 95.56 277 THR A C 1
ATOM 2114 O O . THR A 1 277 ? 2.562 3.908 4.754 1 95.56 277 THR A O 1
ATOM 2117 N N . ALA A 1 278 ? 3.787 4.875 6.406 1 97.25 278 ALA A N 1
ATOM 2118 C CA . ALA A 1 278 ? 4.754 3.783 6.5 1 97.25 278 ALA A CA 1
ATOM 2119 C C . ALA A 1 278 ? 4.109 2.533 7.098 1 97.25 278 ALA A C 1
ATOM 2121 O O . ALA A 1 278 ? 3.084 2.619 7.777 1 97.25 278 ALA A O 1
ATOM 2122 N N . LEU A 1 279 ? 4.68 1.372 6.84 1 97.81 279 LEU A N 1
ATOM 2123 C CA . LEU A 1 279 ? 4.234 0.118 7.438 1 97.81 279 LEU A CA 1
ATOM 2124 C C . LEU A 1 279 ? 4.344 0.17 8.961 1 97.81 279 LEU A C 1
ATOM 2126 O O . LEU A 1 279 ? 5.219 0.85 9.5 1 97.81 279 LEU A O 1
ATOM 2130 N N . PRO A 1 280 ? 3.482 -0.573 9.633 1 98.31 280 PRO A N 1
ATOM 2131 C CA . PRO A 1 280 ? 3.656 -0.68 11.078 1 98.31 280 PRO A CA 1
ATOM 2132 C C . PRO A 1 280 ? 5.016 -1.254 11.469 1 98.31 280 PRO A C 1
ATOM 2134 O O . PRO A 1 280 ? 5.508 -2.178 10.82 1 98.31 280 PRO A O 1
ATOM 2137 N N . PRO A 1 281 ? 5.629 -0.729 12.516 1 98.44 281 PRO A N 1
ATOM 2138 C CA . PRO A 1 281 ? 6.898 -1.283 13 1 98.44 281 PRO A CA 1
ATOM 2139 C C . PRO A 1 281 ? 6.828 -2.787 13.25 1 98.44 281 PRO A C 1
ATOM 2141 O O . PRO A 1 281 ? 7.812 -3.5 13.039 1 98.44 281 PRO A O 1
ATOM 2144 N N . SER A 1 282 ? 5.676 -3.303 13.695 1 98.75 282 SER A N 1
ATOM 2145 C CA . SER A 1 282 ? 5.527 -4.73 13.945 1 98.75 282 SER A CA 1
ATOM 2146 C C . SER A 1 282 ? 5.715 -5.543 12.672 1 98.75 282 SER A C 1
ATOM 2148 O O . SER A 1 282 ? 6.309 -6.621 12.695 1 98.75 282 SER A O 1
ATOM 2150 N N . VAL A 1 283 ? 5.215 -5.055 11.547 1 98.69 283 VAL A N 1
ATOM 2151 C CA . VAL A 1 283 ? 5.375 -5.699 10.25 1 98.69 283 VAL A CA 1
ATOM 2152 C C . VAL A 1 283 ? 6.852 -5.723 9.867 1 98.69 283 VAL A C 1
ATOM 2154 O O . VAL A 1 283 ? 7.375 -6.762 9.453 1 98.69 283 VAL A O 1
ATOM 2157 N N . ALA A 1 284 ? 7.523 -4.57 10.047 1 98.81 284 ALA A N 1
ATOM 2158 C CA . ALA A 1 284 ? 8.945 -4.488 9.727 1 98.81 284 ALA A CA 1
ATOM 2159 C C . ALA A 1 284 ? 9.758 -5.449 10.594 1 98.81 284 ALA A C 1
ATOM 2161 O O . ALA A 1 284 ? 10.664 -6.125 10.094 1 98.81 284 ALA A O 1
ATOM 2162 N N . ALA A 1 285 ? 9.453 -5.504 11.867 1 98.88 285 ALA A N 1
ATOM 2163 C CA . ALA A 1 285 ? 10.156 -6.387 12.797 1 98.88 285 ALA A CA 1
ATOM 2164 C C . ALA A 1 285 ? 9.977 -7.852 12.398 1 98.88 285 ALA A C 1
ATOM 2166 O O . ALA A 1 285 ? 10.93 -8.633 12.438 1 98.88 285 ALA A O 1
ATOM 2167 N N . GLY A 1 286 ? 8.734 -8.195 12.062 1 98.94 286 GLY A N 1
ATOM 2168 C CA . GLY A 1 286 ? 8.477 -9.547 11.594 1 98.94 286 GLY A CA 1
ATOM 2169 C C . GLY A 1 286 ? 9.258 -9.906 10.344 1 98.94 286 GLY A C 1
ATOM 2170 O O . GLY A 1 286 ? 9.812 -11 10.242 1 98.94 286 GLY A O 1
ATOM 2171 N N . ALA A 1 287 ? 9.297 -8.984 9.398 1 98.94 287 ALA A N 1
ATOM 2172 C CA . ALA A 1 287 ? 10.031 -9.195 8.148 1 98.94 287 ALA A CA 1
ATOM 2173 C C . ALA A 1 287 ? 11.523 -9.383 8.414 1 98.94 287 ALA A C 1
ATOM 2175 O O . ALA A 1 287 ? 12.164 -10.242 7.816 1 98.94 287 ALA A O 1
ATOM 2176 N N . VAL A 1 288 ? 12.094 -8.555 9.32 1 98.94 288 VAL A N 1
ATOM 2177 C CA . VAL A 1 288 ? 13.5 -8.695 9.695 1 98.94 288 VAL A CA 1
ATOM 2178 C C . VAL A 1 288 ? 13.758 -10.102 10.234 1 98.94 288 VAL A C 1
ATOM 2180 O O . VAL A 1 288 ? 14.703 -10.773 9.812 1 98.94 288 VAL A O 1
ATOM 2183 N N . ALA A 1 289 ? 12.883 -10.516 11.141 1 98.94 289 ALA A N 1
ATOM 2184 C CA . ALA A 1 289 ? 13.047 -11.828 11.75 1 98.94 289 ALA A CA 1
ATOM 2185 C C . ALA A 1 289 ? 12.961 -12.938 10.703 1 98.94 289 ALA A C 1
ATOM 2187 O O . ALA A 1 289 ? 13.734 -13.898 10.742 1 98.94 289 ALA A O 1
ATOM 2188 N N . SER A 1 290 ? 12.047 -12.805 9.789 1 98.94 290 SER A N 1
ATOM 2189 C CA . SER A 1 290 ? 11.867 -13.797 8.742 1 98.94 290 SER A CA 1
ATOM 2190 C C . SER A 1 290 ? 13.102 -13.898 7.852 1 98.94 290 SER A C 1
ATOM 2192 O O . SER A 1 290 ? 13.594 -15 7.594 1 98.94 290 SER A O 1
ATOM 2194 N N . ILE A 1 291 ? 13.586 -12.766 7.398 1 98.94 291 ILE A N 1
ATOM 2195 C CA . ILE A 1 291 ? 14.734 -12.711 6.504 1 98.94 291 ILE A CA 1
ATOM 2196 C C . ILE A 1 291 ? 15.969 -13.266 7.215 1 98.94 291 ILE A C 1
ATOM 2198 O O . ILE A 1 291 ? 16.703 -14.086 6.656 1 98.94 291 ILE A O 1
ATOM 2202 N N . ARG A 1 292 ? 16.203 -12.805 8.461 1 98.88 292 ARG A N 1
ATOM 2203 C CA . ARG A 1 292 ? 17.359 -13.273 9.219 1 98.88 292 ARG A CA 1
ATOM 2204 C C . ARG A 1 292 ? 17.312 -14.781 9.398 1 98.88 292 ARG A C 1
ATOM 2206 O O . ARG A 1 292 ? 18.344 -15.453 9.281 1 98.88 292 ARG A O 1
ATOM 2213 N N . HIS A 1 293 ? 16.156 -15.312 9.688 1 98.88 293 HIS A N 1
ATOM 2214 C CA . HIS A 1 293 ? 16.016 -16.75 9.844 1 98.88 293 HIS A CA 1
ATOM 2215 C C . HIS A 1 293 ? 16.312 -17.484 8.547 1 98.88 293 HIS A C 1
ATOM 2217 O O . HIS A 1 293 ? 17.094 -18.438 8.531 1 98.88 293 HIS A O 1
ATOM 2223 N N . LEU A 1 294 ? 15.773 -17.047 7.434 1 98.75 294 LEU A N 1
ATOM 2224 C CA . LEU A 1 294 ? 15.883 -17.75 6.164 1 98.75 294 LEU A CA 1
ATOM 2225 C C . LEU A 1 294 ? 17.281 -17.609 5.582 1 98.75 294 LEU A C 1
ATOM 2227 O O . LEU A 1 294 ? 17.703 -18.422 4.762 1 98.75 294 LEU A O 1
ATOM 2231 N N . LYS A 1 295 ? 18 -16.531 5.996 1 98.56 295 LYS A N 1
ATOM 2232 C CA . LYS A 1 295 ? 19.391 -16.391 5.559 1 98.56 295 LYS A CA 1
ATOM 2233 C C . LYS A 1 295 ? 20.266 -17.5 6.117 1 98.56 295 LYS A C 1
ATOM 2235 O O . LYS A 1 295 ? 21.266 -17.875 5.512 1 98.56 295 LYS A O 1
ATOM 2240 N N . THR A 1 296 ? 19.828 -18.094 7.262 1 98.06 296 THR A N 1
ATOM 2241 C CA . THR A 1 296 ? 20.719 -19.031 7.945 1 98.06 296 THR A CA 1
ATOM 2242 C C . THR A 1 296 ? 20.109 -20.422 7.953 1 98.06 296 THR A C 1
ATOM 2244 O O . THR A 1 296 ? 20.812 -21.406 8.219 1 98.06 296 THR A O 1
ATOM 2247 N N . SER A 1 297 ? 18.828 -20.578 7.645 1 97.94 297 SER A N 1
ATOM 2248 C CA . SER A 1 297 ? 18.156 -21.875 7.633 1 97.94 297 SER A CA 1
ATOM 2249 C C . SER A 1 297 ? 17.75 -22.281 6.219 1 97.94 297 SER A C 1
ATOM 2251 O O . SER A 1 297 ? 17.125 -21.5 5.5 1 97.94 297 SER A O 1
ATOM 2253 N N . THR A 1 298 ? 18.062 -23.531 5.855 1 96.75 298 THR A N 1
ATOM 2254 C CA . THR A 1 298 ? 17.688 -24.016 4.527 1 96.75 298 THR A CA 1
ATOM 2255 C C . THR A 1 298 ? 16.594 -25.062 4.617 1 96.75 298 THR A C 1
ATOM 2257 O O . THR A 1 298 ? 16.047 -25.484 3.596 1 96.75 298 THR A O 1
ATOM 2260 N N . ILE A 1 299 ? 16.203 -25.438 5.785 1 97.94 299 ILE A N 1
ATOM 2261 C CA . ILE A 1 299 ? 15.273 -26.547 5.988 1 97.94 299 ILE A CA 1
ATOM 2262 C C . ILE A 1 299 ? 13.93 -26.219 5.332 1 97.94 299 ILE A C 1
ATOM 2264 O O . ILE A 1 299 ? 13.289 -27.078 4.738 1 97.94 299 ILE A O 1
ATOM 2268 N N . GLU A 1 300 ? 13.484 -24.953 5.5 1 98 300 GLU A N 1
ATOM 2269 C CA . GLU A 1 300 ? 12.227 -24.531 4.883 1 98 300 GLU A CA 1
ATOM 2270 C C . GLU A 1 300 ? 12.289 -24.688 3.363 1 98 300 GLU A C 1
ATOM 2272 O O . GLU A 1 300 ? 11.344 -25.188 2.75 1 98 300 GLU A O 1
ATOM 2277 N N . ARG A 1 301 ? 13.375 -24.297 2.738 1 98 301 ARG A N 1
ATOM 2278 C CA . ARG A 1 301 ? 13.539 -24.359 1.289 1 98 301 ARG A CA 1
ATOM 2279 C C . ARG A 1 301 ? 13.633 -25.812 0.816 1 98 301 ARG A C 1
ATOM 2281 O O . ARG A 1 301 ? 13.055 -26.172 -0.208 1 98 301 ARG A O 1
ATOM 2288 N N . GLU A 1 302 ? 14.383 -26.609 1.547 1 98 302 GLU A N 1
ATOM 2289 C CA . GLU A 1 302 ? 14.562 -28.016 1.186 1 98 302 GLU A CA 1
ATOM 2290 C C . GLU A 1 302 ? 13.234 -28.781 1.254 1 98 302 GLU A C 1
ATOM 2292 O O . GLU A 1 302 ? 12.891 -29.516 0.333 1 98 302 GLU A O 1
ATOM 2297 N N . ARG A 1 303 ? 12.539 -28.578 2.311 1 98.06 303 ARG A N 1
ATOM 2298 C CA . ARG A 1 303 ? 11.234 -29.234 2.459 1 98.06 303 ARG A CA 1
ATOM 2299 C C . ARG A 1 303 ? 10.258 -28.75 1.395 1 98.06 303 ARG A C 1
ATOM 2301 O O . ARG A 1 303 ? 9.461 -29.531 0.875 1 98.06 303 ARG A O 1
ATOM 2308 N N . HIS A 1 304 ? 10.289 -27.469 1.124 1 98.19 304 HIS A N 1
ATOM 2309 C CA . HIS A 1 304 ? 9.438 -26.891 0.098 1 98.19 304 HIS A CA 1
ATOM 2310 C C . HIS A 1 304 ? 9.648 -27.562 -1.251 1 98.19 304 HIS A C 1
ATOM 2312 O O . HIS A 1 304 ? 8.688 -27.969 -1.907 1 98.19 304 HIS A O 1
ATOM 2318 N N . GLN A 1 305 ? 10.883 -27.719 -1.648 1 97.62 305 GLN A N 1
ATOM 2319 C CA . GLN A 1 305 ? 11.219 -28.344 -2.922 1 97.62 305 GLN A CA 1
ATOM 2320 C C . GLN A 1 305 ? 10.805 -29.812 -2.93 1 97.62 305 GLN A C 1
ATOM 2322 O O . GLN A 1 305 ? 10.344 -30.328 -3.951 1 97.62 305 GLN A O 1
ATOM 2327 N N . GLU A 1 306 ? 11.016 -30.406 -1.818 1 98.38 306 GLU A N 1
ATOM 2328 C CA . GLU A 1 306 ? 10.609 -31.812 -1.705 1 98.38 306 GLU A CA 1
ATOM 2329 C C . GLU A 1 306 ? 9.102 -31.969 -1.863 1 98.38 306 GLU A C 1
ATOM 2331 O O . GLU A 1 306 ? 8.633 -32.906 -2.52 1 98.38 306 GLU A O 1
ATOM 2336 N N . ARG A 1 307 ? 8.305 -31.062 -1.207 1 98.44 307 ARG A N 1
ATOM 2337 C CA . ARG A 1 307 ? 6.848 -31.109 -1.316 1 98.44 307 ARG A CA 1
ATOM 2338 C C . ARG A 1 307 ? 6.398 -30.906 -2.76 1 98.44 307 ARG A C 1
ATOM 2340 O O . ARG A 1 307 ? 5.484 -31.578 -3.234 1 98.44 307 ARG A O 1
ATOM 2347 N N . VAL A 1 308 ? 7.027 -30 -3.461 1 98.31 308 VAL A N 1
ATOM 2348 C CA . VAL A 1 308 ? 6.703 -29.719 -4.855 1 98.31 308 VAL A CA 1
ATOM 2349 C C . VAL A 1 308 ? 6.961 -30.953 -5.711 1 98.31 308 VAL A C 1
ATOM 2351 O O . VAL A 1 308 ? 6.113 -31.344 -6.516 1 98.31 308 VAL A O 1
ATOM 2354 N N . ALA A 1 309 ? 8.109 -31.562 -5.523 1 98.19 309 ALA A N 1
ATOM 2355 C CA . ALA A 1 309 ? 8.477 -32.75 -6.285 1 98.19 309 ALA A CA 1
ATOM 2356 C C . ALA A 1 309 ? 7.508 -33.906 -6.016 1 98.19 309 ALA A C 1
ATOM 2358 O O . ALA A 1 309 ? 7.098 -34.625 -6.945 1 98.19 309 ALA A O 1
ATOM 2359 N N . THR A 1 310 ? 7.188 -34.094 -4.762 1 98.5 310 THR A N 1
ATOM 2360 C CA . THR A 1 310 ? 6.266 -35.156 -4.371 1 98.5 310 THR A CA 1
ATOM 2361 C C . THR A 1 310 ? 4.891 -34.938 -4.996 1 98.5 310 THR A C 1
ATOM 2363 O O . THR A 1 310 ? 4.281 -35.875 -5.512 1 98.5 310 THR A O 1
ATOM 2366 N N . PHE A 1 311 ? 4.422 -33.75 -4.953 1 98.5 311 PHE A N 1
ATOM 2367 C CA . PHE A 1 311 ? 3.119 -33.406 -5.512 1 98.5 311 PHE A CA 1
ATOM 2368 C C . PHE A 1 311 ? 3.096 -33.656 -7.016 1 98.5 311 PHE A C 1
ATOM 2370 O O . PHE A 1 311 ? 2.162 -34.281 -7.535 1 98.5 311 PHE A O 1
ATOM 2377 N N . ARG A 1 312 ? 4.102 -33.188 -7.734 1 97.88 312 ARG A N 1
ATOM 2378 C CA . ARG A 1 312 ? 4.195 -33.406 -9.172 1 97.88 312 ARG A CA 1
ATOM 2379 C C . ARG A 1 312 ? 4.191 -34.875 -9.508 1 97.88 312 ARG A C 1
ATOM 2381 O O . ARG A 1 312 ? 3.512 -35.312 -10.445 1 97.88 312 ARG A O 1
ATOM 2388 N N . ARG A 1 313 ? 4.98 -35.625 -8.75 1 97.81 313 ARG A N 1
ATOM 2389 C CA . ARG A 1 313 ? 5.035 -37.062 -8.969 1 97.81 313 ARG A CA 1
ATOM 2390 C C . ARG A 1 313 ? 3.66 -37.688 -8.789 1 97.81 313 ARG A C 1
ATOM 2392 O O . ARG A 1 313 ? 3.27 -38.562 -9.57 1 97.81 313 ARG A O 1
ATOM 2399 N N . ARG A 1 314 ? 2.975 -37.281 -7.762 1 97.81 314 ARG A N 1
ATOM 2400 C CA . ARG A 1 314 ? 1.647 -37.812 -7.512 1 97.81 314 ARG A CA 1
ATOM 2401 C C . ARG A 1 314 ? 0.681 -37.438 -8.633 1 97.81 314 ARG A C 1
ATOM 2403 O O . ARG A 1 314 ? -0.178 -38.25 -9.008 1 97.81 314 ARG A O 1
ATOM 2410 N N . LEU A 1 315 ? 0.74 -36.219 -9.156 1 97.56 315 LEU A N 1
ATOM 2411 C CA . LEU A 1 315 ? -0.078 -35.812 -10.289 1 97.56 315 LEU A CA 1
ATOM 2412 C C . LEU A 1 315 ? 0.221 -36.688 -11.508 1 97.56 315 LEU A C 1
ATOM 2414 O O . LEU A 1 315 ? -0.696 -37.094 -12.227 1 97.56 315 LEU A O 1
ATOM 2418 N N . ASP A 1 316 ? 1.486 -36.969 -11.742 1 96.81 316 ASP A N 1
ATOM 2419 C CA . ASP A 1 316 ? 1.908 -37.781 -12.875 1 96.81 316 ASP A CA 1
ATOM 2420 C C . ASP A 1 316 ? 1.338 -39.188 -12.766 1 96.81 316 ASP A C 1
ATOM 2422 O O . ASP A 1 316 ? 0.84 -39.75 -13.758 1 96.81 316 ASP A O 1
ATOM 2426 N N . ILE A 1 317 ? 1.441 -39.719 -11.602 1 96.44 317 ILE A N 1
ATOM 2427 C CA . ILE A 1 317 ? 0.945 -41.062 -11.367 1 96.44 317 ILE A CA 1
ATOM 2428 C C . ILE A 1 317 ? -0.561 -41.094 -11.617 1 96.44 317 ILE A C 1
ATOM 2430 O O . ILE A 1 317 ? -1.071 -42.062 -12.188 1 96.44 317 ILE A O 1
ATOM 2434 N N . ALA A 1 318 ? -1.257 -40.031 -11.273 1 95.69 318 ALA A N 1
ATOM 2435 C CA . ALA A 1 318 ? -2.711 -39.969 -11.406 1 95.69 318 ALA A CA 1
ATOM 2436 C C . ALA A 1 318 ? -3.115 -39.562 -12.82 1 95.69 318 ALA A C 1
ATOM 2438 O O . ALA A 1 318 ? -4.297 -39.625 -13.18 1 95.69 318 ALA A O 1
ATOM 2439 N N . GLY A 1 319 ? -2.146 -39.156 -13.641 1 95.19 319 GLY A N 1
ATOM 2440 C CA . GLY A 1 319 ? -2.418 -38.719 -15.008 1 95.19 319 GLY A CA 1
ATOM 2441 C C . GLY A 1 319 ? -3.09 -37.375 -15.094 1 95.19 319 GLY A C 1
ATOM 2442 O O . GLY A 1 319 ? -3.836 -37.094 -16.031 1 95.19 319 GLY A O 1
ATOM 2443 N N . ILE A 1 320 ? -2.988 -36.562 -14.117 1 95.88 320 ILE A N 1
ATOM 2444 C CA . ILE A 1 320 ? -3.541 -35.219 -14.133 1 95.88 320 ILE A CA 1
ATOM 2445 C C . ILE A 1 320 ? -2.557 -34.281 -14.797 1 95.88 320 ILE A C 1
ATOM 2447 O O . ILE A 1 320 ? -1.43 -34.094 -14.32 1 95.88 320 ILE A O 1
ATOM 2451 N N . PRO A 1 321 ? -2.961 -33.656 -15.844 1 95.25 321 PRO A N 1
ATOM 2452 C CA . PRO A 1 321 ? -2.027 -32.812 -16.594 1 95.25 321 PRO A CA 1
ATOM 2453 C C . PRO A 1 321 ? -1.592 -31.594 -15.805 1 95.25 321 PRO A C 1
ATOM 2455 O O . PRO A 1 321 ? -2.434 -30.875 -15.25 1 95.25 321 PRO A O 1
ATOM 2458 N N . HIS A 1 322 ? -0.376 -31.359 -15.727 1 95.62 322 HIS A N 1
ATOM 2459 C CA . HIS A 1 322 ? 0.188 -30.141 -15.172 1 95.62 322 HIS A CA 1
ATOM 2460 C C . HIS A 1 322 ? 1.366 -29.641 -16 1 95.62 322 HIS A C 1
ATOM 2462 O O . HIS A 1 322 ? 2.033 -30.438 -16.672 1 95.62 322 HIS A O 1
ATOM 2468 N N . MET A 1 323 ? 1.557 -28.375 -16 1 94.75 323 MET A N 1
ATOM 2469 C CA . MET A 1 323 ? 2.619 -27.766 -16.797 1 94.75 323 MET A CA 1
ATOM 2470 C C . MET A 1 323 ? 3.986 -28.047 -16.188 1 94.75 323 MET A C 1
ATOM 2472 O O . MET A 1 323 ? 4.207 -27.797 -15.008 1 94.75 323 MET A O 1
ATOM 2476 N N . GLN A 1 324 ? 4.879 -28.578 -17.062 1 95.06 324 GLN A N 1
ATOM 2477 C CA . GLN A 1 324 ? 6.25 -28.766 -16.609 1 95.06 324 GLN A CA 1
ATOM 2478 C C . GLN A 1 324 ? 7.012 -27.453 -16.578 1 95.06 324 GLN A C 1
ATOM 2480 O O . GLN A 1 324 ? 6.973 -26.688 -17.547 1 95.06 324 GLN A O 1
ATOM 2485 N N . ASN A 1 325 ? 7.602 -27.141 -15.469 1 95.31 325 ASN A N 1
ATOM 2486 C CA . ASN A 1 325 ? 8.438 -25.969 -15.266 1 95.31 325 ASN A CA 1
ATOM 2487 C C . ASN A 1 325 ? 9.438 -26.172 -14.141 1 95.31 325 ASN A C 1
ATOM 2489 O O . ASN A 1 325 ? 9.352 -27.141 -13.391 1 95.31 325 ASN A O 1
ATOM 2493 N N . PRO A 1 326 ? 10.406 -25.375 -14.086 1 95.75 326 PRO A N 1
ATOM 2494 C CA . PRO A 1 326 ? 11.484 -25.625 -13.125 1 95.75 326 PRO A CA 1
ATOM 2495 C C . PRO A 1 326 ? 11.188 -25.016 -11.75 1 95.75 326 PRO A C 1
ATOM 2497 O O . PRO A 1 326 ? 12.039 -25.062 -10.859 1 95.75 326 PRO A O 1
ATOM 2500 N N . SER A 1 327 ? 10.055 -24.375 -11.516 1 96.75 327 SER A N 1
ATOM 2501 C CA . SER A 1 327 ? 9.812 -23.672 -10.266 1 96.75 327 SER A CA 1
ATOM 2502 C C . SER A 1 327 ? 8.812 -24.422 -9.383 1 96.75 327 SER A C 1
ATOM 2504 O O . SER A 1 327 ? 8.523 -25.594 -9.633 1 96.75 327 SER A O 1
ATOM 2506 N N . HIS A 1 328 ? 8.367 -23.781 -8.281 1 97.25 328 HIS A N 1
ATOM 2507 C CA . HIS A 1 328 ? 7.504 -24.375 -7.277 1 97.25 328 HIS A CA 1
ATOM 2508 C C . HIS A 1 328 ? 6.035 -24.234 -7.664 1 97.25 328 HIS A C 1
ATOM 2510 O O . HIS A 1 328 ? 5.156 -24.797 -7 1 97.25 328 HIS A O 1
ATOM 2516 N N . ILE A 1 329 ? 5.758 -23.453 -8.734 1 96.12 329 ILE A N 1
ATOM 2517 C CA . ILE A 1 329 ? 4.387 -23.25 -9.18 1 96.12 329 ILE A CA 1
ATOM 2518 C C . ILE A 1 329 ? 3.92 -24.438 -10.008 1 96.12 329 ILE A C 1
ATOM 2520 O O . ILE A 1 329 ? 4.57 -24.828 -10.977 1 96.12 329 ILE A O 1
ATOM 2524 N N . VAL A 1 330 ? 2.785 -25.016 -9.617 1 97.25 330 VAL A N 1
ATOM 2525 C CA . VAL A 1 330 ? 2.291 -26.203 -10.305 1 97.25 330 VAL A CA 1
ATOM 2526 C C . VAL A 1 330 ? 0.932 -25.906 -10.93 1 97.25 330 VAL A C 1
ATOM 2528 O O . VAL A 1 330 ? -0.11 -26.156 -10.32 1 97.25 330 VAL A O 1
ATOM 2531 N N . PRO A 1 331 ? 0.928 -25.453 -12.156 1 96.25 331 PRO A N 1
ATOM 2532 C CA . PRO A 1 331 ? -0.339 -25.219 -12.852 1 96.25 331 PRO A CA 1
ATOM 2533 C C . PRO A 1 331 ? -0.976 -26.531 -13.344 1 96.25 331 PRO A C 1
ATOM 2535 O O . PRO A 1 331 ? -0.397 -27.219 -14.18 1 96.25 331 PRO A O 1
ATOM 2538 N N . VAL A 1 332 ? -2.092 -26.875 -12.812 1 96.5 332 VAL A N 1
ATOM 2539 C CA . VAL A 1 332 ? -2.898 -27.969 -13.328 1 96.5 332 VAL A CA 1
ATOM 2540 C C . VAL A 1 332 ? -3.771 -27.469 -14.484 1 96.5 332 VAL A C 1
ATOM 2542 O O . VAL A 1 332 ? -4.641 -26.625 -14.289 1 96.5 332 VAL A O 1
ATOM 2545 N N . MET A 1 333 ? -3.611 -28.016 -15.625 1 94.5 333 MET A N 1
ATOM 2546 C CA . MET A 1 333 ? -4.18 -27.484 -16.859 1 94.5 333 MET A CA 1
ATOM 2547 C C . MET A 1 333 ? -5.59 -28.016 -17.094 1 94.5 333 MET A C 1
ATOM 2549 O O . MET A 1 333 ? -5.789 -29.234 -17.188 1 94.5 333 MET A O 1
ATOM 2553 N N . VAL A 1 334 ? -6.547 -27.125 -17.156 1 93.06 334 VAL A N 1
ATOM 2554 C CA . VAL A 1 334 ? -7.941 -27.484 -17.391 1 93.06 334 VAL A CA 1
ATOM 2555 C C . VAL A 1 334 ? -8.359 -27.078 -18.797 1 93.06 334 VAL A C 1
ATOM 2557 O O . VAL A 1 334 ? -8.969 -27.859 -19.516 1 93.06 334 VAL A O 1
ATOM 2560 N N . GLY A 1 335 ? -8.047 -25.781 -19.219 1 89.94 335 GLY A N 1
ATOM 2561 C CA . GLY A 1 335 ? -8.234 -25.312 -20.594 1 89.94 335 GLY A CA 1
ATOM 2562 C C . GLY A 1 335 ? -9.641 -24.828 -20.875 1 89.94 335 GLY A C 1
ATOM 2563 O O . GLY A 1 335 ? -9.984 -24.547 -22.016 1 89.94 335 GLY A O 1
ATOM 2564 N N . ASN A 1 336 ? -10.438 -24.75 -19.844 1 87.62 336 ASN A N 1
ATOM 2565 C CA . ASN A 1 336 ? -11.812 -24.281 -19.938 1 87.62 336 ASN A CA 1
ATOM 2566 C C . ASN A 1 336 ? -12.242 -23.531 -18.672 1 87.62 336 ASN A C 1
ATOM 2568 O O . ASN A 1 336 ? -12.188 -24.094 -17.578 1 87.62 336 ASN A O 1
ATOM 2572 N N . ALA A 1 337 ? -12.711 -22.312 -18.844 1 86.5 337 ALA A N 1
ATOM 2573 C CA . ALA A 1 337 ? -13.008 -21.438 -17.719 1 86.5 337 ALA A CA 1
ATOM 2574 C C . ALA A 1 337 ? -14.125 -22.016 -16.859 1 86.5 337 ALA A C 1
ATOM 2576 O O . ALA A 1 337 ? -14.062 -21.984 -15.625 1 86.5 337 ALA A O 1
ATOM 2577 N N . VAL A 1 338 ? -15.141 -22.531 -17.469 1 86.19 338 VAL A N 1
ATOM 2578 C CA . VAL A 1 338 ? -16.297 -23.062 -16.766 1 86.19 338 VAL A CA 1
ATOM 2579 C C . VAL A 1 338 ? -15.898 -24.297 -15.969 1 86.19 338 VAL A C 1
ATOM 2581 O O . VAL A 1 338 ? -16.266 -24.438 -14.805 1 86.19 338 VAL A O 1
ATOM 2584 N N . CYS A 1 339 ? -15.125 -25.109 -16.625 1 88.94 339 CYS A N 1
ATOM 2585 C CA . CYS A 1 339 ? -14.672 -26.344 -15.969 1 88.94 339 CYS A CA 1
ATOM 2586 C C . CYS A 1 339 ? -13.734 -26.031 -14.812 1 88.94 339 CYS A C 1
ATOM 2588 O O . CYS A 1 339 ? -13.789 -26.688 -13.766 1 88.94 339 CYS A O 1
ATOM 2590 N N . CYS A 1 340 ? -12.859 -25.094 -15.07 1 91.56 340 CYS A N 1
ATOM 2591 C CA . CYS A 1 340 ? -11.914 -24.703 -14.039 1 91.56 340 CYS A CA 1
ATOM 2592 C C . CYS A 1 340 ? -12.633 -24.219 -12.789 1 91.56 340 CYS A C 1
ATOM 2594 O O . CYS A 1 340 ? -12.281 -24.609 -11.672 1 91.56 340 CYS A O 1
ATOM 2596 N N . LYS A 1 341 ? -13.617 -23.406 -12.969 1 89.38 341 LYS A N 1
ATOM 2597 C CA . LYS A 1 341 ? -14.422 -22.906 -11.852 1 89.38 341 LYS A CA 1
ATOM 2598 C C . LYS A 1 341 ? -15.18 -24.047 -11.172 1 89.38 341 LYS A C 1
ATOM 2600 O O . LYS A 1 341 ? -15.273 -24.109 -9.945 1 89.38 341 LYS A O 1
ATOM 2605 N N . LEU A 1 342 ? -15.727 -24.859 -11.977 1 91.81 342 LEU A N 1
ATOM 2606 C CA . LEU A 1 342 ? -16.469 -26 -11.453 1 91.81 342 LEU A CA 1
ATOM 2607 C C . LEU A 1 342 ? -15.578 -26.859 -10.57 1 91.81 342 LEU A C 1
ATOM 2609 O O . LEU A 1 342 ? -15.992 -27.281 -9.484 1 91.81 342 LEU A O 1
ATOM 2613 N N . ILE A 1 343 ? -14.406 -27.141 -11.062 1 94.75 343 ILE A N 1
ATOM 2614 C CA . ILE A 1 343 ? -13.477 -27.969 -10.305 1 94.75 343 ILE A CA 1
ATOM 2615 C C . ILE A 1 343 ? -13.141 -27.312 -8.977 1 94.75 343 ILE A C 1
ATOM 2617 O O . ILE A 1 343 ? -13.164 -27.953 -7.926 1 94.75 343 ILE A O 1
ATOM 2621 N N . SER A 1 344 ? -12.797 -26.031 -9.039 1 94.5 344 SER A N 1
ATOM 2622 C CA . SER A 1 344 ? -12.477 -25.281 -7.832 1 94.5 344 SER A CA 1
ATOM 2623 C C . SER A 1 344 ? -13.633 -25.297 -6.844 1 94.5 344 SER A C 1
ATOM 2625 O O . SER A 1 344 ? -13.43 -25.531 -5.648 1 94.5 344 SER A O 1
ATOM 2627 N N . ASP A 1 345 ? -14.852 -25.125 -7.344 1 93.69 345 ASP A N 1
ATOM 2628 C CA . ASP A 1 345 ? -16.047 -25.125 -6.492 1 93.69 345 ASP A CA 1
ATOM 2629 C C . ASP A 1 345 ? -16.25 -26.484 -5.848 1 93.69 345 ASP A C 1
ATOM 2631 O O . ASP A 1 345 ? -16.578 -26.578 -4.66 1 93.69 345 ASP A O 1
ATOM 2635 N N . ARG A 1 346 ? -16.062 -27.484 -6.594 1 96.25 346 ARG A N 1
ATOM 2636 C CA . ARG A 1 346 ? -16.266 -28.844 -6.078 1 96.25 346 ARG A CA 1
ATOM 2637 C C . ARG A 1 346 ? -15.203 -29.188 -5.039 1 96.25 346 ARG A C 1
ATOM 2639 O O . ARG A 1 346 ? -15.5 -29.812 -4.02 1 96.25 346 ARG A O 1
ATOM 2646 N N . LEU A 1 347 ? -13.984 -28.828 -5.387 1 97.81 347 LEU A N 1
ATOM 2647 C CA . LEU A 1 347 ? -12.914 -29.047 -4.414 1 97.81 347 LEU A CA 1
ATOM 2648 C C . LEU A 1 347 ? -13.266 -28.391 -3.078 1 97.81 347 LEU A C 1
ATOM 2650 O O . LEU A 1 347 ? -13.102 -29 -2.021 1 97.81 347 LEU A O 1
ATOM 2654 N N . MET A 1 348 ? -13.789 -27.203 -3.141 1 96.19 348 MET A N 1
ATOM 2655 C CA . MET A 1 348 ? -14.133 -26.438 -1.94 1 96.19 348 MET A CA 1
ATOM 2656 C C . MET A 1 348 ? -15.344 -27.047 -1.235 1 96.19 348 MET A C 1
ATOM 2658 O O . MET A 1 348 ? -15.289 -27.328 -0.038 1 96.19 348 MET A O 1
ATOM 2662 N N . ASP A 1 349 ? -16.391 -27.312 -1.952 1 95.38 349 ASP A N 1
ATOM 2663 C CA . ASP A 1 349 ? -17.688 -27.625 -1.374 1 95.38 349 ASP A CA 1
ATOM 2664 C C . ASP A 1 349 ? -17.766 -29.094 -0.957 1 95.38 349 ASP A C 1
ATOM 2666 O O . ASP A 1 349 ? -18.375 -29.422 0.056 1 95.38 349 ASP A O 1
ATOM 2670 N N . GLN A 1 350 ? -17.094 -29.969 -1.713 1 96.56 350 GLN A N 1
ATOM 2671 C CA . GLN A 1 350 ? -17.266 -31.391 -1.474 1 96.56 350 GLN A CA 1
ATOM 2672 C C . GLN A 1 350 ? -16.062 -31.969 -0.716 1 96.56 350 GLN A C 1
ATOM 2674 O O . GLN A 1 350 ? -16.203 -32.938 0.034 1 96.56 350 GLN A O 1
ATOM 2679 N N . TYR A 1 351 ? -14.938 -31.328 -0.893 1 97.81 351 TYR A N 1
ATOM 2680 C CA . TYR A 1 351 ? -13.742 -31.969 -0.354 1 97.81 351 TYR A CA 1
ATOM 2681 C C . TYR A 1 351 ? -13.062 -31.094 0.681 1 97.81 351 TYR A C 1
ATOM 2683 O O . TYR A 1 351 ? -12.133 -31.516 1.367 1 97.81 351 TYR A O 1
ATOM 2691 N N . GLY A 1 352 ? -13.477 -29.812 0.847 1 97.81 352 GLY A N 1
ATOM 2692 C CA . GLY A 1 352 ? -12.844 -28.906 1.779 1 97.81 352 GLY A CA 1
ATOM 2693 C C . GLY A 1 352 ? -11.438 -28.5 1.357 1 97.81 352 GLY A C 1
ATOM 2694 O O . GLY A 1 352 ? -10.547 -28.359 2.197 1 97.81 352 GLY A O 1
ATOM 2695 N N . ILE A 1 353 ? -11.219 -28.438 0.096 1 98.44 353 ILE A N 1
ATOM 2696 C CA . ILE A 1 353 ? -9.922 -28.062 -0.47 1 98.44 353 ILE A CA 1
ATOM 2697 C C . ILE A 1 353 ? -10.062 -26.766 -1.253 1 98.44 353 ILE A C 1
ATOM 2699 O O . ILE A 1 353 ? -10.898 -26.656 -2.148 1 98.44 353 ILE A O 1
ATOM 2703 N N . TYR A 1 354 ? -9.312 -25.797 -0.858 1 97.25 354 TYR A N 1
ATOM 2704 C CA . TYR A 1 354 ? -9.43 -24.5 -1.523 1 97.25 354 TYR A CA 1
ATOM 2705 C C . TYR A 1 354 ? -8.289 -24.297 -2.52 1 97.25 354 TYR A C 1
ATOM 2707 O O . TYR A 1 354 ? -7.117 -24.281 -2.141 1 97.25 354 TYR A O 1
ATOM 2715 N N . VAL A 1 355 ? -8.594 -24.156 -3.781 1 96 355 VAL A N 1
ATOM 2716 C CA . VAL A 1 355 ? -7.707 -23.828 -4.891 1 96 355 VAL A CA 1
ATOM 2717 C C . VAL A 1 355 ? -8.367 -22.75 -5.77 1 96 355 VAL A C 1
ATOM 2719 O O . VAL A 1 355 ? -9.562 -22.828 -6.059 1 96 355 VAL A O 1
ATOM 2722 N N . GLN A 1 356 ? -7.637 -21.797 -6.129 1 90.62 356 GLN A N 1
ATOM 2723 C CA . GLN A 1 356 ? -8.195 -20.719 -6.938 1 90.62 356 GLN A CA 1
ATOM 2724 C C . GLN A 1 356 ? -8.094 -21.031 -8.43 1 90.62 356 GLN A C 1
ATOM 2726 O O . GLN A 1 356 ? -7.035 -21.422 -8.914 1 90.62 356 GLN A O 1
ATOM 2731 N N . PRO A 1 357 ? -9.203 -20.875 -9.117 1 91.75 357 PRO A N 1
ATOM 2732 C CA . PRO A 1 357 ? -9.133 -20.984 -10.578 1 91.75 357 PRO A CA 1
ATOM 2733 C C . PRO A 1 357 ? -8.539 -19.734 -11.227 1 91.75 357 PRO A C 1
ATOM 2735 O O . PRO A 1 357 ? -8.844 -18.609 -10.805 1 91.75 357 PRO A O 1
ATOM 2738 N N . ILE A 1 358 ? -7.676 -19.891 -12.102 1 90.12 358 ILE A N 1
ATOM 2739 C CA . ILE A 1 358 ? -7.07 -18.797 -12.852 1 90.12 358 ILE A CA 1
ATOM 2740 C C . ILE A 1 358 ? -7.664 -18.75 -14.258 1 90.12 358 ILE A C 1
ATOM 2742 O O . ILE A 1 358 ? -7.535 -19.703 -15.023 1 90.12 358 ILE A O 1
ATOM 2746 N N . ASN A 1 359 ? -8.312 -17.625 -14.516 1 84.75 359 ASN A N 1
ATOM 2747 C CA . ASN A 1 359 ? -9.016 -17.469 -15.781 1 84.75 359 ASN A CA 1
ATOM 2748 C C . ASN A 1 359 ? -8.547 -16.219 -16.531 1 84.75 359 ASN A C 1
ATOM 2750 O O . ASN A 1 359 ? -7.688 -15.484 -16.047 1 84.75 359 ASN A O 1
ATOM 2754 N N . TYR A 1 360 ? -9.039 -16.109 -17.734 1 80.31 360 TYR A N 1
ATOM 2755 C CA . TYR A 1 360 ? -8.836 -14.859 -18.469 1 80.31 360 TYR A CA 1
ATOM 2756 C C . TYR A 1 360 ? -9.305 -13.656 -17.656 1 80.31 360 TYR A C 1
ATOM 2758 O O . TYR A 1 360 ? -10.328 -13.734 -16.969 1 80.31 360 TYR A O 1
ATOM 2766 N N . PRO A 1 361 ? -8.508 -12.594 -17.625 1 77.25 361 PRO A N 1
ATOM 2767 C CA . PRO A 1 361 ? -7.379 -12.211 -18.469 1 77.25 361 PRO A CA 1
ATOM 2768 C C . PRO A 1 361 ? -6.027 -12.523 -17.828 1 77.25 361 PRO A C 1
ATOM 2770 O O . PRO A 1 361 ? -4.98 -12.227 -18.406 1 77.25 361 PRO A O 1
ATOM 2773 N N . THR A 1 362 ? -6.035 -13.164 -16.719 1 79.12 362 THR A N 1
ATOM 2774 C CA . THR A 1 362 ? -4.758 -13.484 -16.078 1 79.12 362 THR A CA 1
ATOM 2775 C C . THR A 1 362 ? -3.947 -14.43 -16.953 1 79.12 362 THR A C 1
ATOM 2777 O O . THR A 1 362 ? -2.723 -14.32 -17.031 1 79.12 362 THR A O 1
ATOM 2780 N N . VAL A 1 363 ? -4.676 -15.367 -17.547 1 84.94 363 VAL A N 1
ATOM 2781 C CA . VAL A 1 363 ? -4.086 -16.25 -18.547 1 84.94 363 VAL A CA 1
ATOM 2782 C C . VAL A 1 363 ? -4.918 -16.203 -19.828 1 84.94 363 VAL A C 1
ATOM 2784 O O . VAL A 1 363 ? -6.098 -15.836 -19.797 1 84.94 363 VAL A O 1
ATOM 2787 N N . PRO A 1 364 ? -4.32 -16.516 -20.891 1 86.25 364 PRO A N 1
ATOM 2788 C CA . PRO A 1 364 ? -5.094 -16.531 -22.141 1 86.25 364 PRO A CA 1
ATOM 2789 C C . PRO A 1 364 ? -6.254 -17.516 -22.094 1 86.25 364 PRO A C 1
ATOM 2791 O O . PRO A 1 364 ? -6.191 -18.516 -21.391 1 86.25 364 PRO A O 1
ATOM 2794 N N . ARG A 1 365 ? -7.297 -17.219 -22.906 1 87.06 365 ARG A N 1
ATOM 2795 C CA . ARG A 1 365 ? -8.43 -18.125 -23.031 1 87.06 365 ARG A CA 1
ATOM 2796 C C . ARG A 1 365 ? -7.977 -19.516 -23.484 1 87.06 365 ARG A C 1
ATOM 2798 O O . ARG A 1 365 ? -7.012 -19.641 -24.25 1 87.06 365 ARG A O 1
ATOM 2805 N N . LYS A 1 366 ? -8.547 -20.516 -23.016 1 90 366 LYS A N 1
ATOM 2806 C CA . LYS A 1 366 ? -8.312 -21.922 -23.359 1 90 366 LYS A CA 1
ATOM 2807 C C . LYS A 1 366 ? -7.094 -22.469 -22.625 1 90 366 LYS A C 1
ATOM 2809 O O . LYS A 1 366 ? -6.703 -23.609 -22.828 1 90 366 LYS A O 1
ATOM 2814 N N . THR A 1 367 ? -6.523 -21.625 -21.75 1 91.69 367 THR A N 1
ATOM 2815 C CA . THR A 1 367 ? -5.402 -22.109 -20.953 1 91.69 367 THR A CA 1
ATOM 2816 C C . THR A 1 367 ? -5.695 -21.969 -19.453 1 91.69 367 THR A C 1
ATOM 2818 O O . THR A 1 367 ? -4.777 -21.828 -18.641 1 91.69 367 THR A O 1
ATOM 2821 N N . GLU A 1 368 ? -6.984 -21.906 -19.156 1 91.75 368 GLU A N 1
ATOM 2822 C CA . GLU A 1 368 ? -7.391 -21.797 -17.75 1 91.75 368 GLU A CA 1
ATOM 2823 C C . GLU A 1 368 ? -6.816 -22.938 -16.922 1 91.75 368 GLU A C 1
ATOM 2825 O O . GLU A 1 368 ? -6.691 -24.062 -17.406 1 91.75 368 GLU A O 1
ATOM 2830 N N . ARG A 1 369 ? -6.473 -22.625 -15.75 1 94.44 369 ARG A N 1
ATOM 2831 C CA . ARG A 1 369 ? -5.746 -23.594 -14.945 1 94.44 369 ARG A CA 1
ATOM 2832 C C . ARG A 1 369 ? -5.988 -23.375 -13.461 1 94.44 369 ARG A C 1
ATOM 2834 O O . ARG A 1 369 ? -6.516 -22.328 -13.062 1 94.44 369 ARG A O 1
ATOM 2841 N N . LEU A 1 370 ? -5.719 -24.375 -12.711 1 95.31 370 LEU A N 1
ATOM 2842 C CA . LEU A 1 370 ? -5.59 -24.25 -11.266 1 95.31 370 LEU A CA 1
ATOM 2843 C C . LEU A 1 370 ? -4.133 -24.047 -10.859 1 95.31 370 LEU A C 1
ATOM 2845 O O . LEU A 1 370 ? -3.27 -24.844 -11.219 1 95.31 370 LEU A O 1
ATOM 2849 N N . ARG A 1 371 ? -3.836 -22.922 -10.273 1 94.38 371 ARG A N 1
ATOM 2850 C CA . ARG A 1 371 ? -2.477 -22.688 -9.805 1 94.38 371 ARG A CA 1
ATOM 2851 C C . ARG A 1 371 ? -2.289 -23.219 -8.383 1 94.38 371 ARG A C 1
ATOM 2853 O O . ARG A 1 371 ? -2.797 -22.625 -7.426 1 94.38 371 ARG A O 1
ATOM 2860 N N . ILE A 1 372 ? -1.607 -24.281 -8.273 1 97.19 372 ILE A N 1
ATOM 2861 C CA . ILE A 1 372 ? -1.398 -24.922 -6.984 1 97.19 372 ILE A CA 1
ATOM 2862 C C . ILE A 1 372 ? 0.022 -24.656 -6.496 1 97.19 372 ILE A C 1
ATOM 2864 O O . ILE A 1 372 ? 0.98 -24.75 -7.266 1 97.19 372 ILE A O 1
ATOM 2868 N N . THR A 1 373 ? 0.136 -24.297 -5.234 1 96.06 373 THR A N 1
ATOM 2869 C CA . THR A 1 373 ? 1.421 -23.953 -4.633 1 96.06 373 THR A CA 1
ATOM 2870 C C . THR A 1 373 ? 1.637 -24.75 -3.346 1 96.06 373 THR A C 1
ATOM 2872 O O . THR A 1 373 ? 1.238 -24.312 -2.264 1 96.06 373 THR A O 1
ATOM 2875 N N . PRO A 1 374 ? 2.262 -25.891 -3.451 1 97.31 374 PRO A N 1
ATOM 2876 C CA . PRO A 1 374 ? 2.568 -26.672 -2.246 1 97.31 374 PRO A CA 1
ATOM 2877 C C . PRO A 1 374 ? 3.49 -25.922 -1.283 1 97.31 374 PRO A C 1
ATOM 2879 O O . PRO A 1 374 ? 4.293 -25.094 -1.713 1 97.31 374 PRO A O 1
ATOM 2882 N N . SER A 1 375 ? 3.352 -26.156 -0.047 1 97.5 375 SER A N 1
ATOM 2883 C CA . SER A 1 375 ? 4.223 -25.609 0.988 1 97.5 375 SER A CA 1
ATOM 2884 C C . SER A 1 375 ? 4.766 -26.703 1.894 1 97.5 375 SER A C 1
ATOM 2886 O O . SER A 1 375 ? 4.27 -27.844 1.873 1 97.5 375 SER A O 1
ATOM 2888 N N . PRO A 1 376 ? 5.789 -26.359 2.713 1 97.94 376 PRO A N 1
ATOM 2889 C CA . PRO A 1 376 ? 6.324 -27.344 3.656 1 97.94 376 PRO A CA 1
ATOM 2890 C C . PRO A 1 376 ? 5.281 -27.828 4.66 1 97.94 376 PRO A C 1
ATOM 2892 O O . PRO A 1 376 ? 5.492 -28.844 5.336 1 97.94 376 PRO A O 1
ATOM 2895 N N . MET A 1 377 ? 4.168 -27.188 4.711 1 97.31 377 MET A N 1
ATOM 2896 C CA . MET A 1 377 ? 3.16 -27.5 5.723 1 97.31 377 MET A CA 1
ATOM 2897 C C . MET A 1 377 ? 2.146 -28.516 5.195 1 97.31 377 MET A C 1
ATOM 2899 O O . MET A 1 377 ? 1.324 -29.031 5.953 1 97.31 377 MET A O 1
ATOM 2903 N N . HIS A 1 378 ? 2.184 -28.828 3.934 1 98.44 378 HIS A N 1
ATOM 2904 C CA . HIS A 1 378 ? 1.323 -29.875 3.373 1 98.44 378 HIS A CA 1
ATOM 2905 C C . HIS A 1 378 ? 1.901 -31.25 3.617 1 98.44 378 HIS A C 1
ATOM 2907 O O . HIS A 1 378 ? 3.039 -31.531 3.234 1 98.44 378 HIS A O 1
ATOM 2913 N N . THR A 1 379 ? 1.137 -32.125 4.203 1 98.19 379 THR A N 1
ATOM 2914 C CA . THR A 1 379 ? 1.567 -33.469 4.484 1 98.19 379 THR A CA 1
ATOM 2915 C C . THR A 1 379 ? 1.313 -34.375 3.285 1 98.19 379 THR A C 1
ATOM 2917 O O . THR A 1 379 ? 0.64 -34 2.33 1 98.19 379 THR A O 1
ATOM 2920 N N . ASP A 1 380 ? 1.892 -35.594 3.387 1 98.19 380 ASP A N 1
ATOM 2921 C CA . ASP A 1 380 ? 1.599 -36.562 2.361 1 98.19 380 ASP A CA 1
ATOM 2922 C C . ASP A 1 380 ? 0.099 -36.844 2.27 1 98.19 380 ASP A C 1
ATOM 2924 O O . ASP A 1 380 ? -0.44 -37.031 1.174 1 98.19 380 ASP A O 1
ATOM 2928 N N . ALA A 1 381 ? -0.537 -36.844 3.412 1 98.44 381 ALA A N 1
ATOM 2929 C CA . ALA A 1 381 ? -1.979 -37.094 3.447 1 98.44 381 ALA A CA 1
ATOM 2930 C C . ALA A 1 381 ? -2.73 -35.969 2.74 1 98.44 381 ALA A C 1
ATOM 2932 O O . ALA A 1 381 ? -3.74 -36.219 2.076 1 98.44 381 ALA A O 1
ATOM 2933 N N . ASP A 1 382 ? -2.258 -34.75 2.945 1 98.5 382 ASP A N 1
ATOM 2934 C CA . ASP A 1 382 ? -2.861 -33.625 2.248 1 98.5 382 ASP A CA 1
ATOM 2935 C C . ASP A 1 382 ? -2.727 -33.75 0.735 1 98.5 382 ASP A C 1
ATOM 2937 O O . ASP A 1 382 ? -3.678 -33.5 -0.007 1 98.5 382 ASP A O 1
ATOM 2941 N N . ILE A 1 383 ? -1.532 -34.094 0.276 1 98.62 383 ILE A N 1
ATOM 2942 C CA . ILE A 1 383 ? -1.264 -34.281 -1.147 1 98.62 383 ILE A CA 1
ATOM 2943 C C . ILE A 1 383 ? -2.156 -35.375 -1.71 1 98.62 383 ILE A C 1
ATOM 2945 O O . ILE A 1 383 ? -2.783 -35.219 -2.758 1 98.62 383 ILE A O 1
ATOM 2949 N N . ASP A 1 384 ? -2.236 -36.469 -0.987 1 98.44 384 ASP A N 1
ATOM 2950 C CA . ASP A 1 384 ? -3.061 -37.594 -1.431 1 98.44 384 ASP A CA 1
ATOM 2951 C C . ASP A 1 384 ? -4.531 -37.188 -1.515 1 98.44 384 ASP A C 1
ATOM 2953 O O . ASP A 1 384 ? -5.234 -37.594 -2.447 1 98.44 384 ASP A O 1
ATOM 2957 N N . ALA A 1 385 ? -4.977 -36.438 -0.552 1 98.56 385 ALA A N 1
ATOM 2958 C CA . ALA A 1 385 ? -6.359 -35.969 -0.547 1 98.56 385 ALA A CA 1
ATOM 2959 C C . ALA A 1 385 ? -6.648 -35.094 -1.762 1 98.56 385 ALA A C 1
ATOM 2961 O O . ALA A 1 385 ? -7.688 -35.25 -2.412 1 98.56 385 ALA A O 1
ATOM 2962 N N . LEU A 1 386 ? -5.766 -34.156 -2.072 1 98.56 386 LEU A N 1
ATOM 2963 C CA . LEU A 1 386 ? -5.965 -33.281 -3.211 1 98.56 386 LEU A CA 1
ATOM 2964 C C . LEU A 1 386 ? -5.934 -34.062 -4.523 1 98.56 386 LEU A C 1
ATOM 2966 O O . LEU A 1 386 ? -6.805 -33.875 -5.375 1 98.56 386 LEU A O 1
ATOM 2970 N N . VAL A 1 387 ? -4.93 -34.906 -4.676 1 98.19 387 VAL A N 1
ATOM 2971 C CA . VAL A 1 387 ? -4.773 -35.656 -5.914 1 98.19 387 VAL A CA 1
ATOM 2972 C C . VAL A 1 387 ? -5.953 -36.594 -6.094 1 98.19 387 VAL A C 1
ATOM 2974 O O . VAL A 1 387 ? -6.461 -36.75 -7.207 1 98.19 387 VAL A O 1
ATOM 2977 N N . GLY A 1 388 ? -6.363 -37.25 -4.996 1 97.88 388 GLY A N 1
ATOM 2978 C CA . GLY A 1 388 ? -7.547 -38.094 -5.043 1 97.88 388 GLY A CA 1
ATOM 2979 C C . GLY A 1 388 ? -8.797 -37.344 -5.469 1 97.88 388 GLY A C 1
ATOM 2980 O O . GLY A 1 388 ? -9.555 -37.812 -6.312 1 97.88 388 GLY A O 1
ATOM 2981 N N . ALA A 1 389 ? -9.008 -36.188 -4.867 1 98.12 389 ALA A N 1
ATOM 2982 C CA . ALA A 1 389 ? -10.164 -35.344 -5.199 1 98.12 389 ALA A CA 1
ATOM 2983 C C . ALA A 1 389 ? -10.125 -34.906 -6.66 1 98.12 389 ALA A C 1
ATOM 2985 O O . ALA A 1 389 ? -11.141 -34.969 -7.355 1 98.12 389 ALA A O 1
ATOM 2986 N N . LEU A 1 390 ? -8.961 -34.469 -7.129 1 97.31 390 LEU A N 1
ATOM 2987 C CA . LEU A 1 390 ? -8.805 -34.062 -8.523 1 97.31 390 LEU A CA 1
ATOM 2988 C C . LEU A 1 390 ? -9.094 -35.25 -9.453 1 97.31 390 LEU A C 1
ATOM 2990 O O . LEU A 1 390 ? -9.758 -35.062 -10.484 1 97.31 390 LEU A O 1
ATOM 2994 N N . SER A 1 391 ? -8.602 -36.375 -9.062 1 95.69 391 SER A N 1
ATOM 2995 C CA . SER A 1 391 ? -8.812 -37.594 -9.867 1 95.69 391 SER A CA 1
ATOM 2996 C C . SER A 1 391 ? -10.305 -37.906 -9.992 1 95.69 391 SER A C 1
ATOM 2998 O O . SER A 1 391 ? -10.781 -38.25 -11.078 1 95.69 391 SER A O 1
ATOM 3000 N N . ASP A 1 392 ? -10.961 -37.812 -8.898 1 95.5 392 ASP A N 1
ATOM 3001 C CA . ASP A 1 392 ? -12.398 -38.062 -8.883 1 95.5 392 ASP A CA 1
ATOM 3002 C C . ASP A 1 392 ? -13.141 -37.094 -9.789 1 95.5 392 ASP A C 1
ATOM 3004 O O . ASP A 1 392 ? -13.953 -37.469 -10.625 1 95.5 392 ASP A O 1
ATOM 3008 N N . ILE A 1 393 ? -12.852 -35.844 -9.609 1 94.81 393 ILE A N 1
ATOM 3009 C CA . ILE A 1 393 ? -13.547 -34.781 -10.352 1 94.81 393 ILE A CA 1
ATOM 3010 C C . ILE A 1 393 ? -13.195 -34.875 -11.836 1 94.81 393 ILE A C 1
ATOM 3012 O O . ILE A 1 393 ? -14.07 -34.719 -12.695 1 94.81 393 ILE A O 1
ATOM 3016 N N . TRP A 1 394 ? -11.945 -35.156 -12.094 1 91.38 394 TRP A N 1
ATOM 3017 C CA . TRP A 1 394 ? -11.477 -35.281 -13.469 1 91.38 394 TRP A CA 1
ATOM 3018 C C . TRP A 1 394 ? -12.266 -36.344 -14.211 1 91.38 394 TRP A C 1
ATOM 3020 O O . TRP A 1 394 ? -12.648 -36.156 -15.367 1 91.38 394 TRP A O 1
ATOM 3030 N N . GLY A 1 395 ? -12.461 -37.406 -13.594 1 87.94 395 GLY A N 1
ATOM 3031 C CA . GLY A 1 395 ? -13.227 -38.5 -14.164 1 87.94 395 GLY A CA 1
ATOM 3032 C C . GLY A 1 395 ? -14.688 -38.156 -14.375 1 87.94 395 GLY A C 1
ATOM 3033 O O . GLY A 1 395 ? -15.273 -38.531 -15.406 1 87.94 395 GLY A O 1
ATOM 3034 N N . GLU A 1 396 ? -15.227 -37.438 -13.547 1 89.81 396 GLU A N 1
ATOM 3035 C CA . GLU A 1 396 ? -16.656 -37.094 -13.586 1 89.81 396 GLU A CA 1
ATOM 3036 C C . GLU A 1 396 ? -16.953 -36.094 -14.695 1 89.81 396 GLU A C 1
ATOM 3038 O O . GLU A 1 396 ? -18 -36.156 -15.336 1 89.81 396 GLU A O 1
ATOM 3043 N N . VAL A 1 397 ? -16.078 -35.156 -14.859 1 86.5 397 VAL A N 1
ATOM 3044 C CA . VAL A 1 397 ? -16.359 -34.094 -15.812 1 86.5 397 VAL A CA 1
ATOM 3045 C C . VAL A 1 397 ? -15.82 -34.469 -17.188 1 86.5 397 VAL A C 1
ATOM 3047 O O . VAL A 1 397 ? -16.078 -33.781 -18.172 1 86.5 397 VAL A O 1
ATOM 3050 N N . GLY A 1 398 ? -15.141 -35.531 -17.297 1 82.12 398 GLY A N 1
ATOM 3051 C CA . GLY A 1 398 ? -14.711 -36.062 -18.578 1 82.12 398 GLY A CA 1
ATOM 3052 C C . GLY A 1 398 ? -13.477 -35.406 -19.141 1 82.12 398 GLY A C 1
ATOM 3053 O O . GLY A 1 398 ? -13.352 -35.219 -20.344 1 82.12 398 GLY A O 1
ATOM 3054 N N . LEU A 1 399 ? -12.688 -34.906 -18.312 1 84.69 399 LEU A N 1
ATOM 3055 C CA . LEU A 1 399 ? -11.453 -34.281 -18.781 1 84.69 399 LEU A CA 1
ATOM 3056 C C . LEU A 1 399 ? -10.422 -35.344 -19.141 1 84.69 399 LEU A C 1
ATOM 3058 O O . LEU A 1 399 ? -10.398 -36.438 -18.547 1 84.69 399 LEU A O 1
ATOM 3062 N N . LEU A 1 400 ? -9.609 -35.031 -20.109 1 80.56 400 LEU A N 1
ATOM 3063 C CA . LEU A 1 400 ? -8.609 -35.969 -20.609 1 80.56 400 LEU A CA 1
ATOM 3064 C C . LEU A 1 400 ? -7.434 -36.062 -19.641 1 80.56 400 LEU A C 1
ATOM 3066 O O . LEU A 1 400 ? -7.004 -35.062 -19.078 1 80.56 400 LEU A O 1
ATOM 3070 N N . ARG A 1 401 ? -7.066 -37.281 -19.391 1 83.31 401 ARG A N 1
ATOM 3071 C CA . ARG A 1 401 ? -5.879 -37.531 -18.594 1 83.31 401 ARG A CA 1
ATOM 3072 C C . ARG A 1 401 ? -4.641 -37.656 -19.469 1 83.31 401 ARG A C 1
ATOM 3074 O O . ARG A 1 401 ? -4.75 -37.938 -20.656 1 83.31 401 ARG A O 1
ATOM 3081 N N . THR A 1 402 ? -3.576 -37.219 -19.016 1 77.88 402 THR A N 1
ATOM 3082 C CA . THR A 1 402 ? -2.309 -37.469 -19.688 1 77.88 402 THR A CA 1
ATOM 3083 C C . THR A 1 402 ? -1.893 -38.906 -19.516 1 77.88 402 THR A C 1
ATOM 3085 O O . THR A 1 402 ? -2.27 -39.562 -18.547 1 77.88 402 THR A O 1
ATOM 3088 N N . GLN A 1 403 ? -1.487 -39.594 -20.656 1 62.53 403 GLN A N 1
ATOM 3089 C CA . GLN A 1 403 ? -1.034 -41 -20.609 1 62.53 403 GLN A CA 1
ATOM 3090 C C . GLN A 1 403 ? -0.047 -41.188 -19.453 1 62.53 403 GLN A C 1
ATOM 3092 O O . GLN A 1 403 ? 0.888 -40.406 -19.281 1 62.53 403 GLN A O 1
ATOM 3097 N N . ALA A 1 404 ? -0.61 -41.812 -18.422 1 53 404 ALA A N 1
ATOM 3098 C CA . ALA A 1 404 ? 0.171 -42.125 -17.219 1 53 404 ALA A CA 1
ATOM 3099 C C . ALA A 1 404 ? 1.587 -42.562 -17.594 1 53 404 ALA A C 1
ATOM 3101 O O . ALA A 1 404 ? 1.78 -43.344 -18.531 1 53 404 ALA A O 1
ATOM 3102 N N . ALA A 1 405 ? 2.6 -41.781 -17.391 1 44.66 405 ALA A N 1
ATOM 3103 C CA . ALA A 1 405 ? 3.932 -42.344 -17.578 1 44.66 405 ALA A CA 1
ATOM 3104 C C . ALA A 1 405 ? 4.047 -43.719 -16.906 1 44.66 405 ALA A C 1
ATOM 3106 O O . ALA A 1 405 ? 3.754 -43.875 -15.719 1 44.66 405 ALA A O 1
ATOM 3107 N N . VAL A 1 406 ? 3.729 -44.844 -17.484 1 41.09 406 VAL A N 1
ATOM 3108 C CA . VAL A 1 406 ? 4.035 -46.188 -17 1 41.09 406 VAL A CA 1
ATOM 3109 C C . VAL A 1 406 ? 5.34 -46.156 -16.203 1 41.09 406 VAL A C 1
ATOM 3111 O O . VAL A 1 406 ? 6.371 -45.719 -16.703 1 41.09 406 VAL A O 1
ATOM 3114 N N . ALA A 1 407 ? 5.32 -46.25 -14.898 1 40.16 407 ALA A N 1
ATOM 3115 C CA . ALA A 1 407 ? 6.547 -46.75 -14.289 1 40.16 407 ALA A CA 1
ATOM 3116 C C . ALA A 1 407 ? 6.875 -48.156 -14.789 1 40.16 407 ALA A C 1
ATOM 3118 O O . ALA A 1 407 ? 5.973 -48.969 -14.992 1 40.16 407 ALA A O 1
ATOM 3119 N N . MET B 1 1 ? 24.516 6.824 -21.375 1 88.19 1 MET B N 1
ATOM 3120 C CA . MET B 1 1 ? 24.25 7.672 -20.219 1 88.19 1 MET B CA 1
ATOM 3121 C C . MET B 1 1 ? 24.859 7.074 -18.953 1 88.19 1 MET B C 1
ATOM 3123 O O . MET B 1 1 ? 24.844 5.855 -18.766 1 88.19 1 MET B O 1
ATOM 3127 N N . ASN B 1 2 ? 25.531 7.906 -18.109 1 95.38 2 ASN B N 1
ATOM 3128 C CA . ASN B 1 2 ? 25.938 7.492 -16.766 1 95.38 2 ASN B CA 1
ATOM 3129 C C . ASN B 1 2 ? 24.812 7.66 -15.766 1 95.38 2 ASN B C 1
ATOM 3131 O O . ASN B 1 2 ? 24.625 8.742 -15.211 1 95.38 2 ASN B O 1
ATOM 3135 N N . TYR B 1 3 ? 24.094 6.602 -15.492 1 97.25 3 TYR B N 1
ATOM 3136 C CA . TYR B 1 3 ? 22.875 6.629 -14.688 1 97.25 3 TYR B CA 1
ATOM 3137 C C . TYR B 1 3 ? 23.188 7.043 -13.25 1 97.25 3 TYR B C 1
ATOM 3139 O O . TYR B 1 3 ? 22.453 7.836 -12.656 1 97.25 3 TYR B O 1
ATOM 3147 N N . GLU B 1 4 ? 24.25 6.555 -12.633 1 97.75 4 GLU B N 1
ATOM 3148 C CA . GLU B 1 4 ? 24.625 6.887 -11.258 1 97.75 4 GLU B CA 1
ATOM 3149 C C . GLU B 1 4 ? 24.891 8.375 -11.109 1 97.75 4 GLU B C 1
ATOM 3151 O O . GLU B 1 4 ? 24.484 8.992 -10.117 1 97.75 4 GLU B O 1
ATOM 3156 N N . ALA B 1 5 ? 25.594 8.898 -12.047 1 97.94 5 ALA B N 1
ATOM 3157 C CA . ALA B 1 5 ? 25.859 10.328 -12.039 1 97.94 5 ALA B CA 1
ATOM 3158 C C . ALA B 1 5 ? 24.578 11.141 -12.133 1 97.94 5 ALA B C 1
ATOM 3160 O O . ALA B 1 5 ? 24.438 12.188 -11.5 1 97.94 5 ALA B O 1
ATOM 3161 N N . PHE B 1 6 ? 23.703 10.648 -12.992 1 97.81 6 PHE B N 1
ATOM 3162 C CA . PHE B 1 6 ? 22.422 11.32 -13.133 1 97.81 6 PHE B CA 1
ATOM 3163 C C . PHE B 1 6 ? 21.672 11.344 -11.805 1 97.81 6 PHE B C 1
ATOM 3165 O O . PHE B 1 6 ? 21.172 12.391 -11.383 1 97.81 6 PHE B O 1
ATOM 3172 N N . PHE B 1 7 ? 21.531 10.18 -11.094 1 98.31 7 PHE B N 1
ATOM 3173 C CA . PHE B 1 7 ? 20.859 10.117 -9.805 1 98.31 7 PHE B CA 1
ATOM 3174 C C . PHE B 1 7 ? 21.484 11.102 -8.82 1 98.31 7 PHE B C 1
ATOM 3176 O O . PHE B 1 7 ? 20.766 11.867 -8.18 1 98.31 7 PHE B O 1
ATOM 3183 N N . ARG B 1 8 ? 22.797 11.125 -8.68 1 98.25 8 ARG B N 1
ATOM 3184 C CA . ARG B 1 8 ? 23.5 11.992 -7.738 1 98.25 8 ARG B CA 1
ATOM 3185 C C . ARG B 1 8 ? 23.266 13.461 -8.062 1 98.25 8 ARG B C 1
ATOM 3187 O O . ARG B 1 8 ? 23.109 14.289 -7.16 1 98.25 8 ARG B O 1
ATOM 3194 N N . GLN B 1 9 ? 23.266 13.742 -9.352 1 98.12 9 GLN B N 1
ATOM 3195 C CA . GLN B 1 9 ? 23.047 15.125 -9.781 1 98.12 9 GLN B CA 1
ATOM 3196 C C . GLN B 1 9 ? 21.641 15.594 -9.383 1 98.12 9 GLN B C 1
ATOM 3198 O O . GLN B 1 9 ? 21.469 16.719 -8.922 1 98.12 9 GLN B O 1
ATOM 3203 N N . GLN B 1 10 ? 20.656 14.75 -9.617 1 97.31 10 GLN B N 1
ATOM 3204 C CA . GLN B 1 10 ? 19.297 15.094 -9.234 1 97.31 10 GLN B CA 1
ATOM 3205 C C . GLN B 1 10 ? 19.172 15.297 -7.727 1 97.31 10 GLN B C 1
ATOM 3207 O O . GLN B 1 10 ? 18.5 16.219 -7.27 1 97.31 10 GLN B O 1
ATOM 3212 N N . LEU B 1 11 ? 19.828 14.484 -6.953 1 97.31 11 LEU B N 1
ATOM 3213 C CA . LEU B 1 11 ? 19.812 14.578 -5.496 1 97.31 11 LEU B CA 1
ATOM 3214 C C . LEU B 1 11 ? 20.516 15.844 -5.023 1 97.31 11 LEU B C 1
ATOM 3216 O O . LEU B 1 11 ? 20.062 16.5 -4.086 1 97.31 11 LEU B O 1
ATOM 3220 N N . ASP B 1 12 ? 21.641 16.172 -5.609 1 97.12 12 ASP B N 1
ATOM 3221 C CA . ASP B 1 12 ? 22.344 17.406 -5.297 1 97.12 12 ASP B CA 1
ATOM 3222 C C . ASP B 1 12 ? 21.453 18.625 -5.559 1 97.12 12 ASP B C 1
ATOM 3224 O O . ASP B 1 12 ? 21.484 19.594 -4.793 1 97.12 12 ASP B O 1
ATOM 3228 N N . GLY B 1 13 ? 20.75 18.547 -6.625 1 94.25 13 GLY B N 1
ATOM 3229 C CA . GLY B 1 13 ? 19.797 19.609 -6.91 1 94.25 13 GLY B CA 1
ATOM 3230 C C . GLY B 1 13 ? 18.766 19.797 -5.812 1 94.25 13 GLY B C 1
ATOM 3231 O O . GLY B 1 13 ? 18.469 20.922 -5.422 1 94.25 13 GLY B O 1
ATOM 3232 N N . LEU B 1 14 ? 18.219 18.703 -5.301 1 90.06 14 LEU B N 1
ATOM 3233 C CA . LEU B 1 14 ? 17.266 18.766 -4.211 1 90.06 14 LEU B CA 1
ATOM 3234 C C . LEU B 1 14 ? 17.875 19.406 -2.971 1 90.06 14 LEU B C 1
ATOM 3236 O O . LEU B 1 14 ? 17.234 20.203 -2.287 1 90.06 14 LEU B O 1
ATOM 3240 N N . ARG B 1 15 ? 19.109 18.984 -2.674 1 89.94 15 ARG B N 1
ATOM 3241 C CA . ARG B 1 15 ? 19.812 19.516 -1.508 1 89.94 15 ARG B CA 1
ATOM 3242 C C . ARG B 1 15 ? 20.062 21.016 -1.654 1 89.94 15 ARG B C 1
ATOM 3244 O O . ARG B 1 15 ? 19.859 21.781 -0.708 1 89.94 15 ARG B O 1
ATOM 3251 N N . GLN B 1 16 ? 20.438 21.422 -2.781 1 89.12 16 GLN B N 1
ATOM 3252 C CA . GLN B 1 16 ? 20.719 22.828 -3.051 1 89.12 16 GLN B CA 1
ATOM 3253 C C . GLN B 1 16 ? 19.453 23.672 -2.932 1 89.12 16 GLN B C 1
ATOM 3255 O O . GLN B 1 16 ? 19.516 24.828 -2.482 1 89.12 16 GLN B O 1
ATOM 3260 N N . GLU B 1 17 ? 18.359 23.062 -3.232 1 82.19 17 GLU B N 1
ATOM 3261 C CA . GLU B 1 17 ? 17.078 23.781 -3.195 1 82.19 17 GLU B CA 1
ATOM 3262 C C . GLU B 1 17 ? 16.453 23.719 -1.806 1 82.19 17 GLU B C 1
ATOM 3264 O O . GLU B 1 17 ? 15.438 24.375 -1.549 1 82.19 17 GLU B O 1
ATOM 3269 N N . GLY B 1 18 ? 17.047 22.953 -0.949 1 78.62 18 GLY B N 1
ATOM 3270 C CA . GLY B 1 18 ? 16.516 22.812 0.398 1 78.62 18 GLY B CA 1
ATOM 3271 C C . GLY B 1 18 ? 15.297 21.922 0.471 1 78.62 18 GLY B C 1
ATOM 3272 O O . GLY B 1 18 ? 14.516 22 1.421 1 78.62 18 GLY B O 1
ATOM 3273 N N . ARG B 1 19 ? 15.109 21.047 -0.546 1 81.44 19 ARG B N 1
ATOM 3274 C CA . ARG B 1 19 ? 13.906 20.219 -0.61 1 81.44 19 ARG B CA 1
ATOM 3275 C C . ARG B 1 19 ? 14.219 18.766 -0.269 1 81.44 19 ARG B C 1
ATOM 3277 O O . ARG B 1 19 ? 13.312 17.922 -0.231 1 81.44 19 ARG B O 1
ATOM 3284 N N . TYR B 1 20 ? 15.5 18.516 -0.067 1 89.44 20 TYR B N 1
ATOM 3285 C CA . TYR B 1 20 ? 15.859 17.141 0.265 1 89.44 20 TYR B CA 1
ATOM 3286 C C . TYR B 1 20 ? 15.273 16.734 1.608 1 89.44 20 TYR B C 1
ATOM 3288 O O . TYR B 1 20 ? 15.453 17.438 2.611 1 89.44 20 TYR B O 1
ATOM 3296 N N . ARG B 1 21 ? 14.477 15.625 1.678 1 87.69 21 ARG B N 1
ATOM 3297 C CA . ARG B 1 21 ? 13.812 15.141 2.881 1 87.69 21 ARG B CA 1
ATOM 3298 C C . ARG B 1 21 ? 14.727 14.234 3.693 1 87.69 21 ARG B C 1
ATOM 3300 O O . ARG B 1 21 ? 15.195 13.211 3.195 1 87.69 21 ARG B O 1
ATOM 3307 N N . VAL B 1 22 ? 15 14.641 4.891 1 88.12 22 VAL B N 1
ATOM 3308 C CA . VAL B 1 22 ? 15.773 13.805 5.805 1 88.12 22 VAL B CA 1
ATOM 3309 C C . VAL B 1 22 ? 14.828 13.055 6.734 1 88.12 22 VAL B C 1
ATOM 3311 O O . VAL B 1 22 ? 13.984 13.656 7.402 1 88.12 22 VAL B O 1
ATOM 3314 N N . PHE B 1 23 ? 14.961 11.75 6.746 1 93.19 23 PHE B N 1
ATOM 3315 C CA . PHE B 1 23 ? 14.102 10.93 7.594 1 93.19 23 PHE B CA 1
ATOM 3316 C C . PHE B 1 23 ? 14.672 10.812 9 1 93.19 23 PHE B C 1
ATOM 3318 O O . PHE B 1 23 ? 15.797 10.344 9.18 1 93.19 23 PHE B O 1
ATOM 3325 N N . ALA B 1 24 ? 13.867 11.234 9.977 1 93.81 24 ALA B N 1
ATOM 3326 C CA . ALA B 1 24 ? 14.273 11.016 11.367 1 93.81 24 ALA B CA 1
ATOM 3327 C C . ALA B 1 24 ? 14.062 9.562 11.773 1 93.81 24 ALA B C 1
ATOM 3329 O O . ALA B 1 24 ? 12.953 9.031 11.672 1 93.81 24 ALA B O 1
ATOM 3330 N N . ASP B 1 25 ? 15.094 8.875 12.172 1 96.12 25 ASP B N 1
ATOM 3331 C CA . ASP B 1 25 ? 15.047 7.504 12.672 1 96.12 25 ASP B CA 1
ATOM 3332 C C . ASP B 1 25 ? 14.477 7.449 14.086 1 96.12 25 ASP B C 1
ATOM 3334 O O . ASP B 1 25 ? 15.195 7.668 15.055 1 96.12 25 ASP B O 1
ATOM 3338 N N . LEU B 1 26 ? 13.195 7.121 14.18 1 96.25 26 LEU B N 1
ATOM 3339 C CA . LEU B 1 26 ? 12.484 7.223 15.453 1 96.25 26 LEU B CA 1
ATOM 3340 C C . LEU B 1 26 ? 11.992 5.852 15.906 1 96.25 26 LEU B C 1
ATOM 3342 O O . LEU B 1 26 ? 11.844 4.938 15.094 1 96.25 26 LEU B O 1
ATOM 3346 N N . GLU B 1 27 ? 11.805 5.68 17.125 1 96.44 27 GLU B N 1
ATOM 3347 C CA . GLU B 1 27 ? 11.109 4.551 17.734 1 96.44 27 GLU B CA 1
ATOM 3348 C C . GLU B 1 27 ? 10.078 5.027 18.766 1 96.44 27 GLU B C 1
ATOM 3350 O O . GLU B 1 27 ? 10.406 5.266 19.922 1 96.44 27 GLU B O 1
ATOM 3355 N N . ARG B 1 28 ? 8.867 5.102 18.281 1 95.56 28 ARG B N 1
ATOM 3356 C CA . ARG B 1 28 ? 7.785 5.508 19.172 1 95.56 28 ARG B CA 1
ATOM 3357 C C . ARG B 1 28 ? 7.688 4.57 20.375 1 95.56 28 ARG B C 1
ATOM 3359 O O . ARG B 1 28 ? 7.945 3.371 20.25 1 95.56 28 ARG B O 1
ATOM 3366 N N . GLN B 1 29 ? 7.285 5.094 21.5 1 96.44 29 GLN B N 1
ATOM 3367 C CA . GLN B 1 29 ? 7.215 4.297 22.719 1 96.44 29 GLN B CA 1
ATOM 3368 C C . GLN B 1 29 ? 5.77 4.113 23.172 1 96.44 29 GLN B C 1
ATOM 3370 O O . GLN B 1 29 ? 5.203 4.984 23.828 1 96.44 29 GLN B O 1
ATOM 3375 N N . ALA B 1 30 ? 5.25 2.916 22.859 1 96 30 ALA B N 1
ATOM 3376 C CA . ALA B 1 30 ? 3.889 2.615 23.297 1 96 30 ALA B CA 1
ATOM 3377 C C . ALA B 1 30 ? 3.748 2.779 24.812 1 96 30 ALA B C 1
ATOM 3379 O O . ALA B 1 30 ? 4.609 2.336 25.562 1 96 30 ALA B O 1
ATOM 3380 N N . GLY B 1 31 ? 2.709 3.416 25.25 1 95.81 31 GLY B N 1
ATOM 3381 C CA . GLY B 1 31 ? 2.504 3.707 26.656 1 95.81 31 GLY B CA 1
ATOM 3382 C C . GLY B 1 31 ? 3.047 5.062 27.062 1 95.81 31 GLY B C 1
ATOM 3383 O O . GLY B 1 31 ? 2.701 5.578 28.141 1 95.81 31 GLY B O 1
ATOM 3384 N N . ARG B 1 32 ? 3.822 5.664 26.109 1 96.75 32 ARG B N 1
ATOM 3385 C CA . ARG B 1 32 ? 4.418 6.957 26.438 1 96.75 32 ARG B CA 1
ATOM 3386 C C . ARG B 1 32 ? 4.324 7.922 25.266 1 96.75 32 ARG B C 1
ATOM 3388 O O . ARG B 1 32 ? 5.18 8.789 25.094 1 96.75 32 ARG B O 1
ATOM 3395 N N . PHE B 1 33 ? 3.373 7.723 24.297 1 94.62 33 PHE B N 1
ATOM 3396 C CA . PHE B 1 33 ? 3.186 8.742 23.281 1 94.62 33 PHE B CA 1
ATOM 3397 C C . PHE B 1 33 ? 2.961 10.109 23.906 1 94.62 33 PHE B C 1
ATOM 3399 O O . PHE B 1 33 ? 2.363 10.211 24.984 1 94.62 33 PHE B O 1
ATOM 3406 N N . PRO B 1 34 ? 3.598 11.078 23.391 1 97.06 34 PRO B N 1
ATOM 3407 C CA . PRO B 1 34 ? 4.219 11.203 22.062 1 97.06 34 PRO B CA 1
ATOM 3408 C C . PRO B 1 34 ? 5.738 11.039 22.109 1 97.06 34 PRO B C 1
ATOM 3410 O O . PRO B 1 34 ? 6.441 11.562 21.234 1 97.06 34 PRO B O 1
ATOM 3413 N N . ARG B 1 35 ? 6.289 10.422 23.188 1 98 35 ARG B N 1
ATOM 3414 C CA . ARG B 1 35 ? 7.73 10.211 23.297 1 98 35 ARG B CA 1
ATOM 3415 C C . ARG B 1 35 ? 8.211 9.172 22.281 1 98 35 ARG B C 1
ATOM 3417 O O . ARG B 1 35 ? 7.5 8.203 22 1 98 35 ARG B O 1
ATOM 3424 N N . ALA B 1 36 ? 9.43 9.375 21.734 1 97.75 36 ALA B N 1
ATOM 3425 C CA . ALA B 1 36 ? 10.102 8.445 20.844 1 97.75 36 ALA B CA 1
ATOM 3426 C C . ALA B 1 36 ? 11.617 8.461 21.062 1 97.75 36 ALA B C 1
ATOM 3428 O O . ALA B 1 36 ? 12.172 9.477 21.484 1 97.75 36 ALA B O 1
ATOM 3429 N N . LYS B 1 37 ? 12.219 7.336 20.906 1 97.69 37 LYS B N 1
ATOM 3430 C CA . LYS B 1 37 ? 13.672 7.309 20.797 1 97.69 37 LYS B CA 1
ATOM 3431 C C . LYS B 1 37 ? 14.133 7.812 19.438 1 97.69 37 LYS B C 1
ATOM 3433 O O . LYS B 1 37 ? 13.555 7.461 18.406 1 97.69 37 LYS B O 1
ATOM 3438 N N . PHE B 1 38 ? 15.07 8.688 19.438 1 97.44 38 PHE B N 1
ATOM 3439 C CA . PHE B 1 38 ? 15.672 9.219 18.219 1 97.44 38 PHE B CA 1
ATOM 3440 C C . PHE B 1 38 ? 17.094 8.695 18.062 1 97.44 38 PHE B C 1
ATOM 3442 O O . PHE B 1 38 ? 17.953 8.93 18.906 1 97.44 38 PHE B O 1
ATOM 3449 N N . TYR B 1 39 ? 17.328 7.953 16.938 1 96.5 39 TYR B N 1
ATOM 3450 C CA . TYR B 1 39 ? 18.641 7.387 16.625 1 96.5 39 TYR B CA 1
ATOM 3451 C C . TYR B 1 39 ? 19.406 8.281 15.648 1 96.5 39 TYR B C 1
ATOM 3453 O O . TYR B 1 39 ? 18.906 8.594 14.57 1 96.5 39 TYR B O 1
ATOM 3461 N N . LYS B 1 40 ? 20.594 8.742 16.031 1 94.12 40 LYS B N 1
ATOM 3462 C CA . LYS B 1 40 ? 21.438 9.555 15.164 1 94.12 40 LYS B CA 1
ATOM 3463 C C . LYS B 1 40 ? 22.922 9.32 15.461 1 94.12 40 LYS B C 1
ATOM 3465 O O . LYS B 1 40 ? 23.359 9.492 16.594 1 94.12 40 LYS B O 1
ATOM 3470 N N . ASP B 1 41 ? 23.688 8.914 14.508 1 92.38 41 ASP B N 1
ATOM 3471 C CA . ASP B 1 41 ? 25.141 8.758 14.578 1 92.38 41 ASP B CA 1
ATOM 3472 C C . ASP B 1 41 ? 25.547 7.855 15.75 1 92.38 41 ASP B C 1
ATOM 3474 O O . ASP B 1 41 ? 26.438 8.195 16.531 1 92.38 41 ASP B O 1
ATOM 3478 N N . GLY B 1 42 ? 24.797 6.824 15.914 1 90.62 42 GLY B N 1
ATOM 3479 C CA . GLY B 1 42 ? 25.125 5.832 16.922 1 90.62 42 GLY B CA 1
ATOM 3480 C C . GLY B 1 42 ? 24.594 6.191 18.297 1 90.62 42 GLY B C 1
ATOM 3481 O O . GLY B 1 42 ? 24.719 5.406 19.25 1 90.62 42 GLY B O 1
ATOM 3482 N N . ASP B 1 43 ? 24.016 7.289 18.391 1 93.75 43 ASP B N 1
ATOM 3483 C CA . ASP B 1 43 ? 23.438 7.727 19.656 1 93.75 43 ASP B CA 1
ATOM 3484 C C . ASP B 1 43 ? 21.922 7.586 19.641 1 93.75 43 ASP B C 1
ATOM 3486 O O . ASP B 1 43 ? 21.312 7.465 18.578 1 93.75 43 ASP B O 1
ATOM 3490 N N . CYS B 1 44 ? 21.359 7.531 20.844 1 95.94 44 CYS B N 1
ATOM 3491 C CA . CYS B 1 44 ? 19.906 7.426 21.016 1 95.94 44 CYS B CA 1
ATOM 3492 C C . CYS B 1 44 ? 19.438 8.344 22.141 1 95.94 44 CYS B C 1
ATOM 3494 O O . CYS B 1 44 ? 19.984 8.32 23.25 1 95.94 44 CYS B O 1
ATOM 3496 N N . ARG B 1 45 ? 18.531 9.219 21.828 1 96.88 45 ARG B N 1
ATOM 3497 C CA . ARG B 1 45 ? 17.953 10.094 22.844 1 96.88 45 ARG B CA 1
ATOM 3498 C C . ARG B 1 45 ? 16.438 10.18 22.703 1 96.88 45 ARG B C 1
ATOM 3500 O O . ARG B 1 45 ? 15.898 9.828 21.656 1 96.88 45 ARG B O 1
ATOM 3507 N N . GLU B 1 46 ? 15.805 10.641 23.719 1 97.56 46 GLU B N 1
ATOM 3508 C CA . GLU B 1 46 ? 14.352 10.766 23.688 1 97.56 46 GLU B CA 1
ATOM 3509 C C . GLU B 1 46 ? 13.93 12.109 23.109 1 97.56 46 GLU B C 1
ATOM 3511 O O . GLU B 1 46 ? 14.539 13.141 23.406 1 97.56 46 GLU B O 1
ATOM 3516 N N . VAL B 1 47 ? 12.883 12.109 22.312 1 97.88 47 VAL B N 1
ATOM 3517 C CA . VAL B 1 47 ? 12.32 13.336 21.766 1 97.88 47 VAL B CA 1
ATOM 3518 C C . VAL B 1 47 ? 10.805 13.32 21.922 1 97.88 47 VAL B C 1
ATOM 3520 O O . VAL B 1 47 ? 10.203 12.258 22.125 1 97.88 47 VAL B O 1
ATOM 3523 N N . THR B 1 48 ? 10.172 14.461 21.906 1 98.5 48 THR B N 1
ATOM 3524 C CA . THR B 1 48 ? 8.719 14.609 21.875 1 98.5 48 THR B CA 1
ATOM 3525 C C . THR B 1 48 ? 8.234 14.914 20.469 1 98.5 48 THR B C 1
ATOM 3527 O O . THR B 1 48 ? 8.641 15.898 19.859 1 98.5 48 THR B O 1
ATOM 3530 N N . VAL B 1 49 ? 7.367 14.062 19.938 1 98.12 49 VAL B N 1
ATOM 3531 C CA . VAL B 1 49 ? 6.926 14.18 18.547 1 98.12 49 VAL B CA 1
ATOM 3532 C C . VAL B 1 49 ? 5.672 15.047 18.469 1 98.12 49 VAL B C 1
ATOM 3534 O O . VAL B 1 49 ? 4.691 14.797 19.172 1 98.12 49 VAL B O 1
ATOM 3537 N N . TRP B 1 50 ? 5.691 16.062 17.578 1 98.06 50 TRP B N 1
ATOM 3538 C CA . TRP B 1 50 ? 4.574 17 17.469 1 98.06 50 TRP B CA 1
ATOM 3539 C C . TRP B 1 50 ? 3.994 16.984 16.062 1 98.06 50 TRP B C 1
ATOM 3541 O O . TRP B 1 50 ? 3.195 17.859 15.703 1 98.06 50 TRP B O 1
ATOM 3551 N N . CYS B 1 51 ? 4.395 15.969 15.25 1 96.38 51 CYS B N 1
ATOM 3552 C CA . CYS B 1 51 ? 3.938 15.961 13.859 1 96.38 51 CYS B CA 1
ATOM 3553 C C . CYS B 1 51 ? 3.385 14.586 13.484 1 96.38 51 CYS B C 1
ATOM 3555 O O . CYS B 1 51 ? 3.316 14.25 12.305 1 96.38 51 CYS B O 1
ATOM 3557 N N . SER B 1 52 ? 3.008 13.719 14.445 1 96.31 52 SER B N 1
ATOM 3558 C CA . SER B 1 52 ? 2.441 12.406 14.18 1 96.31 52 SER B CA 1
ATOM 3559 C C . SER B 1 52 ? 1.015 12.508 13.656 1 96.31 52 SER B C 1
ATOM 3561 O O . SER B 1 52 ? 0.24 13.352 14.109 1 96.31 52 SER B O 1
ATOM 3563 N N . ASN B 1 53 ? 0.667 11.57 12.711 1 96.81 53 ASN B N 1
ATOM 3564 C CA . ASN B 1 53 ? -0.701 11.492 12.211 1 96.81 53 ASN B CA 1
ATOM 3565 C C . ASN B 1 53 ? -1.573 10.609 13.094 1 96.81 53 ASN B C 1
ATOM 3567 O O . ASN B 1 53 ? -2.777 10.484 12.859 1 96.81 53 ASN B O 1
ATOM 3571 N N . ASP B 1 54 ? -0.979 9.945 14.062 1 97.69 54 ASP B N 1
ATOM 3572 C CA . ASP B 1 54 ? -1.784 9.25 15.062 1 97.69 54 ASP B CA 1
ATOM 3573 C C . ASP B 1 54 ? -2.473 10.25 15.992 1 97.69 54 ASP B C 1
ATOM 3575 O O . ASP B 1 54 ? -2.182 10.289 17.188 1 97.69 54 ASP B O 1
ATOM 3579 N N . TYR B 1 55 ? -3.455 10.922 15.469 1 98 55 TYR B N 1
ATOM 3580 C CA . TYR B 1 55 ? -4.035 12.133 16.031 1 98 55 TYR B CA 1
ATOM 3581 C C . TYR B 1 55 ? -4.629 11.859 17.422 1 98 55 TYR B C 1
ATOM 3583 O O . TYR B 1 55 ? -4.629 12.742 18.281 1 98 55 TYR B O 1
ATOM 3591 N N . LEU B 1 56 ? -5.137 10.664 17.594 1 98.62 56 LEU B N 1
ATOM 3592 C CA . LEU B 1 56 ? -5.887 10.398 18.812 1 98.62 56 LEU B CA 1
ATOM 3593 C C . LEU B 1 56 ? -5.113 9.453 19.734 1 98.62 56 LEU B C 1
ATOM 3595 O O . LEU B 1 56 ? -5.582 9.117 20.812 1 98.62 56 LEU B O 1
ATOM 3599 N N . GLY B 1 57 ? -3.93 9 19.266 1 98.06 57 GLY B N 1
ATOM 3600 C CA . GLY B 1 57 ? -3.127 8.086 20.047 1 98.06 57 GLY B CA 1
ATOM 3601 C C . GLY B 1 57 ? -3.695 6.676 20.094 1 98.06 57 GLY B C 1
ATOM 3602 O O . GLY B 1 57 ? -3.393 5.906 21 1 98.06 57 GLY B O 1
ATOM 3603 N N . MET B 1 58 ? -4.508 6.301 19.141 1 98.69 58 MET B N 1
ATOM 3604 C CA . MET B 1 58 ? -5.141 4.984 19.141 1 98.69 58 MET B CA 1
ATOM 3605 C C . MET B 1 58 ? -4.113 3.885 18.906 1 98.69 58 MET B C 1
ATOM 3607 O O . MET B 1 58 ? -4.355 2.721 19.219 1 98.69 58 MET B O 1
ATOM 3611 N N . GLY B 1 59 ? -2.967 4.223 18.375 1 98 59 GLY B N 1
ATOM 3612 C CA . GLY B 1 59 ? -1.906 3.252 18.141 1 98 59 GLY B CA 1
ATOM 3613 C C . GLY B 1 59 ? -1.432 2.578 19.422 1 98 59 GLY B C 1
ATOM 3614 O O . GLY B 1 59 ? -0.825 1.506 19.375 1 98 59 GLY B O 1
ATOM 3615 N N . GLN B 1 60 ? -1.682 3.199 20.547 1 98.06 60 GLN B N 1
ATOM 3616 C CA . GLN B 1 60 ? -1.253 2.6 21.812 1 98.06 60 GLN B CA 1
ATOM 3617 C C . GLN B 1 60 ? -2.453 2.176 22.656 1 98.06 60 GLN B C 1
ATOM 3619 O O . GLN B 1 60 ? -2.299 1.798 23.812 1 98.06 60 GLN B O 1
ATOM 3624 N N . HIS B 1 61 ? -3.654 2.363 22.125 1 98.44 61 HIS B N 1
ATOM 3625 C CA . HIS B 1 61 ? -4.848 2.033 22.906 1 98.44 61 HIS B CA 1
ATOM 3626 C C . HIS B 1 61 ? -4.883 0.551 23.25 1 98.44 61 HIS B C 1
ATOM 3628 O O . HIS B 1 61 ? -4.676 -0.305 22.391 1 98.44 61 HIS B O 1
ATOM 3634 N N . PRO B 1 62 ? -5.23 0.198 24.484 1 98.44 62 PRO B N 1
ATOM 3635 C CA . PRO B 1 62 ? -5.16 -1.201 24.906 1 98.44 62 PRO B CA 1
ATOM 3636 C C . PRO B 1 62 ? -6.082 -2.113 24.109 1 98.44 62 PRO B C 1
ATOM 3638 O O . PRO B 1 62 ? -5.719 -3.252 23.797 1 98.44 62 PRO B O 1
ATOM 3641 N N . LYS B 1 63 ? -7.289 -1.657 23.75 1 98.81 63 LYS B N 1
ATOM 3642 C CA . LYS B 1 63 ? -8.227 -2.469 22.984 1 98.81 63 LYS B CA 1
ATOM 3643 C C . LYS B 1 63 ? -7.664 -2.789 21.594 1 98.81 63 LYS B C 1
ATOM 3645 O O . LYS B 1 63 ? -7.871 -3.889 21.078 1 98.81 63 LYS B O 1
ATOM 3650 N N . VAL B 1 64 ? -7.016 -1.801 20.984 1 98.88 64 VAL B N 1
ATOM 3651 C CA . VAL B 1 64 ? -6.438 -1.969 19.656 1 98.88 64 VAL B CA 1
ATOM 3652 C C . VAL B 1 64 ? -5.289 -2.975 19.703 1 98.88 64 VAL B C 1
ATOM 3654 O O . VAL B 1 64 ? -5.25 -3.928 18.922 1 98.88 64 VAL B O 1
ATOM 3657 N N . LEU B 1 65 ? -4.363 -2.773 20.672 1 98.81 65 LEU B N 1
ATOM 3658 C CA . LEU B 1 65 ? -3.205 -3.65 20.797 1 98.81 65 LEU B CA 1
ATOM 3659 C C . LEU B 1 65 ? -3.637 -5.074 21.141 1 98.81 65 LEU B C 1
ATOM 3661 O O . LEU B 1 65 ? -3.104 -6.035 20.578 1 98.81 65 LEU B O 1
ATOM 3665 N N . ALA B 1 66 ? -4.609 -5.23 22 1 98.88 66 ALA B N 1
ATOM 3666 C CA . ALA B 1 66 ? -5.098 -6.555 22.375 1 98.88 66 ALA B CA 1
ATOM 3667 C C . ALA B 1 66 ? -5.672 -7.285 21.172 1 98.88 66 ALA B C 1
ATOM 3669 O O . ALA B 1 66 ? -5.438 -8.484 20.984 1 98.88 66 ALA B O 1
ATOM 3670 N N . ALA B 1 67 ? -6.461 -6.578 20.375 1 98.94 67 ALA B N 1
ATOM 3671 C CA . ALA B 1 67 ? -7.055 -7.168 19.172 1 98.94 67 ALA B CA 1
ATOM 3672 C C . ALA B 1 67 ? -5.977 -7.625 18.188 1 98.94 67 ALA B C 1
ATOM 3674 O O . ALA B 1 67 ? -6.094 -8.688 17.578 1 98.94 67 ALA B O 1
ATOM 3675 N N . MET B 1 68 ? -4.957 -6.824 18.047 1 98.88 68 MET B N 1
ATOM 3676 C CA . MET B 1 68 ? -3.879 -7.168 17.125 1 98.88 68 MET B CA 1
ATOM 3677 C C . MET B 1 68 ? -3.104 -8.383 17.625 1 98.88 68 MET B C 1
ATOM 3679 O O . MET B 1 68 ? -2.768 -9.273 16.828 1 98.88 68 MET B O 1
ATOM 3683 N N . HIS B 1 69 ? -2.799 -8.406 18.938 1 98.88 69 HIS B N 1
ATOM 3684 C CA . HIS B 1 69 ? -2.119 -9.562 19.516 1 98.88 69 HIS B CA 1
ATOM 3685 C C . HIS B 1 69 ? -2.924 -10.836 19.297 1 98.88 69 HIS B C 1
ATOM 3687 O O . HIS B 1 69 ? -2.371 -11.867 18.891 1 98.88 69 HIS B O 1
ATOM 3693 N N . ALA B 1 70 ? -4.207 -10.766 19.547 1 98.81 70 ALA B N 1
ATOM 3694 C CA . ALA B 1 70 ? -5.066 -11.938 19.422 1 98.81 70 ALA B CA 1
ATOM 3695 C C . ALA B 1 70 ? -5.09 -12.445 17.984 1 98.81 70 ALA B C 1
ATOM 3697 O O . ALA B 1 70 ? -4.992 -13.648 17.734 1 98.81 70 ALA B O 1
ATOM 3698 N N . ALA B 1 71 ? -5.25 -11.547 17.047 1 98.62 71 ALA B N 1
ATOM 3699 C CA . ALA B 1 71 ? -5.305 -11.93 15.633 1 98.62 71 ALA B CA 1
ATOM 3700 C C . ALA B 1 71 ? -3.973 -12.516 15.172 1 98.62 71 ALA B C 1
ATOM 3702 O O . ALA B 1 71 ? -3.939 -13.414 14.336 1 98.62 71 ALA B O 1
ATOM 3703 N N . LEU B 1 72 ? -2.883 -11.93 15.664 1 98.44 72 LEU B N 1
ATOM 3704 C CA . LEU B 1 72 ? -1.562 -12.461 15.352 1 98.44 72 LEU B CA 1
ATOM 3705 C C . LEU B 1 72 ? -1.438 -13.906 15.812 1 98.44 72 LEU B C 1
ATOM 3707 O O . LEU B 1 72 ? -0.91 -14.75 15.086 1 98.44 72 LEU B O 1
ATOM 3711 N N . ASP B 1 73 ? -1.919 -14.164 16.984 1 98.44 73 ASP B N 1
ATOM 3712 C CA . ASP B 1 73 ? -1.87 -15.508 17.531 1 98.44 73 ASP B CA 1
ATOM 3713 C C . ASP B 1 73 ? -2.773 -16.453 16.766 1 98.44 73 ASP B C 1
ATOM 3715 O O . ASP B 1 73 ? -2.439 -17.625 16.578 1 98.44 73 ASP B O 1
ATOM 3719 N N . GLU B 1 74 ? -3.865 -15.961 16.312 1 98.06 74 GLU B N 1
ATOM 3720 C CA . GLU B 1 74 ? -4.883 -16.797 15.688 1 98.06 74 GLU B CA 1
ATOM 3721 C C . GLU B 1 74 ? -4.57 -17.062 14.219 1 98.06 74 GLU B C 1
ATOM 3723 O O . GLU B 1 74 ? -4.707 -18.188 13.734 1 98.06 74 GLU B O 1
ATOM 3728 N N . CYS B 1 75 ? -4.141 -15.992 13.516 1 97.75 75 CYS B N 1
ATOM 3729 C CA . CYS B 1 75 ? -4.129 -16.047 12.055 1 97.75 75 CYS B CA 1
ATOM 3730 C C . CYS B 1 75 ? -2.701 -16.047 11.523 1 97.75 75 CYS B C 1
ATOM 3732 O O . CYS B 1 75 ? -2.465 -16.391 10.367 1 97.75 75 CYS B O 1
ATOM 3734 N N . GLY B 1 76 ? -1.723 -15.594 12.305 1 98.19 76 GLY B N 1
ATOM 3735 C CA . GLY B 1 76 ? -0.355 -15.469 11.828 1 98.19 76 GLY B CA 1
ATOM 3736 C C . GLY B 1 76 ? -0.011 -14.07 11.367 1 98.19 76 GLY B C 1
ATOM 3737 O O . GLY B 1 76 ? -0.769 -13.125 11.602 1 98.19 76 GLY B O 1
ATOM 3738 N N . ALA B 1 77 ? 1.14 -13.906 10.688 1 98.44 77 ALA B N 1
ATOM 3739 C CA . ALA B 1 77 ? 1.79 -12.617 10.453 1 98.44 77 ALA B CA 1
ATOM 3740 C C . ALA B 1 77 ? 1.19 -11.922 9.234 1 98.44 77 ALA B C 1
ATOM 3742 O O . ALA B 1 77 ? 1.094 -10.695 9.203 1 98.44 77 ALA B O 1
ATOM 3743 N N . GLY B 1 78 ? 0.913 -12.656 8.133 1 97.75 78 GLY B N 1
ATOM 3744 C CA . GLY B 1 78 ? 0.417 -12.086 6.895 1 97.75 78 GLY B CA 1
ATOM 3745 C C . GLY B 1 78 ? -0.857 -12.742 6.402 1 97.75 78 GLY B C 1
ATOM 3746 O O . GLY B 1 78 ? -1.341 -13.703 7.004 1 97.75 78 GLY B O 1
ATOM 3747 N N . ALA B 1 79 ? -1.43 -12.164 5.316 1 96.31 79 ALA B N 1
ATOM 3748 C CA . ALA B 1 79 ? -2.689 -12.664 4.773 1 96.31 79 ALA B CA 1
ATOM 3749 C C . ALA B 1 79 ? -2.455 -13.875 3.867 1 96.31 79 ALA B C 1
ATOM 3751 O O . ALA B 1 79 ? -3.375 -14.648 3.607 1 96.31 79 ALA B O 1
ATOM 3752 N N . GLY B 1 80 ? -1.254 -13.977 3.365 1 94.31 80 GLY B N 1
ATOM 3753 C CA . GLY B 1 80 ? -0.9 -15.133 2.555 1 94.31 80 GLY B CA 1
ATOM 3754 C C . GLY B 1 80 ? -1.306 -14.992 1.1 1 94.31 80 GLY B C 1
ATOM 3755 O O . GLY B 1 80 ? -1.254 -15.953 0.335 1 94.31 80 GLY B O 1
ATOM 3756 N N . GLY B 1 81 ? -1.765 -13.82 0.669 1 95.38 81 GLY B N 1
ATOM 3757 C CA . GLY B 1 81 ? -2.131 -13.609 -0.722 1 95.38 81 GLY B CA 1
ATOM 3758 C C . GLY B 1 81 ? -2.98 -12.367 -0.931 1 95.38 81 GLY B C 1
ATOM 3759 O O . GLY B 1 81 ? -3.217 -11.609 0.007 1 95.38 81 GLY B O 1
ATOM 3760 N N . THR B 1 82 ? -3.34 -12.203 -2.189 1 95.25 82 THR B N 1
ATOM 3761 C CA . THR B 1 82 ? -4.316 -11.172 -2.518 1 95.25 82 THR B CA 1
ATOM 3762 C C . THR B 1 82 ? -5.703 -11.562 -2.016 1 95.25 82 THR B C 1
ATOM 3764 O O . THR B 1 82 ? -5.914 -12.695 -1.576 1 95.25 82 THR B O 1
ATOM 3767 N N . ARG B 1 83 ? -6.633 -10.648 -2.115 1 95.56 83 ARG B N 1
ATOM 3768 C CA . ARG B 1 83 ? -8 -10.938 -1.692 1 95.56 83 ARG B CA 1
ATOM 3769 C C . ARG B 1 83 ? -8.578 -12.109 -2.475 1 95.56 83 ARG B C 1
ATOM 3771 O O . ARG B 1 83 ? -9.406 -12.859 -1.956 1 95.56 83 ARG B O 1
ATOM 3778 N N . ASN B 1 84 ? -8.086 -12.281 -3.715 1 90.25 84 ASN B N 1
ATOM 3779 C CA . ASN B 1 84 ? -8.633 -13.312 -4.594 1 90.25 84 ASN B CA 1
ATOM 3780 C C . ASN B 1 84 ? -7.941 -14.656 -4.383 1 90.25 84 ASN B C 1
ATOM 3782 O O . ASN B 1 84 ? -8.523 -15.703 -4.656 1 90.25 84 ASN B O 1
ATOM 3786 N N . ILE B 1 85 ? -6.645 -14.617 -3.986 1 88.94 85 ILE B N 1
ATOM 3787 C CA . ILE B 1 85 ? -5.848 -15.836 -3.863 1 88.94 85 ILE B CA 1
ATOM 3788 C C . ILE B 1 85 ? -5.605 -16.141 -2.387 1 88.94 85 ILE B C 1
ATOM 3790 O O . ILE B 1 85 ? -4.473 -16.078 -1.909 1 88.94 85 ILE B O 1
ATOM 3794 N N . SER B 1 86 ? -6.617 -16.406 -1.628 1 90.44 86 SER B N 1
ATOM 3795 C CA . SER B 1 86 ? -6.617 -16.906 -0.255 1 90.44 86 SER B CA 1
ATOM 3796 C C . SER B 1 86 ? -6.281 -15.789 0.734 1 90.44 86 SER B C 1
ATOM 3798 O O . SER B 1 86 ? -5.902 -16.062 1.875 1 90.44 86 SER B O 1
ATOM 3800 N N . GLY B 1 87 ? -6.336 -14.539 0.313 1 94.5 87 GLY B N 1
ATOM 3801 C CA . GLY B 1 87 ? -5.91 -13.445 1.179 1 94.5 87 GLY B CA 1
ATOM 3802 C C . GLY B 1 87 ? -7.062 -12.789 1.916 1 94.5 87 GLY B C 1
ATOM 3803 O O . GLY B 1 87 ? -6.848 -11.984 2.826 1 94.5 87 GLY B O 1
ATOM 3804 N N . THR B 1 88 ? -8.297 -13.07 1.496 1 96.31 88 THR B N 1
ATOM 3805 C CA . THR B 1 88 ? -9.422 -12.539 2.26 1 96.31 88 THR B CA 1
ATOM 3806 C C . THR B 1 88 ? -9.539 -13.242 3.609 1 96.31 88 THR B C 1
ATOM 3808 O O . THR B 1 88 ? -9.711 -14.461 3.664 1 96.31 88 THR B O 1
ATOM 3811 N N . ASN B 1 89 ? -9.391 -12.531 4.621 1 97.5 89 ASN B N 1
ATOM 3812 C CA . ASN B 1 89 ? -9.555 -13.008 5.988 1 97.5 89 ASN B CA 1
ATOM 3813 C C . ASN B 1 89 ? -10.859 -12.516 6.605 1 97.5 89 ASN B C 1
ATOM 3815 O O . ASN B 1 89 ? -11.352 -11.438 6.25 1 97.5 89 ASN B O 1
ATOM 3819 N N . HIS B 1 90 ? -11.398 -13.234 7.504 1 97.56 90 HIS B N 1
ATOM 3820 C CA . HIS B 1 90 ? -12.648 -12.867 8.164 1 97.56 90 HIS B CA 1
ATOM 3821 C C . HIS B 1 90 ? -12.555 -11.477 8.781 1 97.56 90 HIS B C 1
ATOM 3823 O O . HIS B 1 90 ? -13.539 -10.734 8.789 1 97.56 90 HIS B O 1
ATOM 3829 N N . TYR B 1 91 ? -11.375 -11.117 9.281 1 98.12 91 TYR B N 1
ATOM 3830 C CA . TYR B 1 91 ? -11.188 -9.797 9.875 1 98.12 91 TYR B CA 1
ATOM 3831 C C . TYR B 1 91 ? -11.344 -8.703 8.828 1 98.12 91 TYR B C 1
ATOM 3833 O O . TYR B 1 91 ? -11.75 -7.582 9.148 1 98.12 91 TYR B O 1
ATOM 3841 N N . HIS B 1 92 ? -10.977 -8.977 7.543 1 98.69 92 HIS B N 1
ATOM 3842 C CA . HIS B 1 92 ? -11.211 -8.008 6.48 1 98.69 92 HIS B CA 1
ATOM 3843 C C . HIS B 1 92 ? -12.703 -7.766 6.27 1 98.69 92 HIS B C 1
ATOM 3845 O O . HIS B 1 92 ? -13.133 -6.629 6.074 1 98.69 92 HIS B O 1
ATOM 3851 N N . VAL B 1 93 ? -13.453 -8.867 6.301 1 98.19 93 VAL B N 1
ATOM 3852 C CA . VAL B 1 93 ? -14.898 -8.797 6.121 1 98.19 93 VAL B CA 1
ATOM 3853 C C . VAL B 1 93 ? -15.523 -7.984 7.25 1 98.19 93 VAL B C 1
ATOM 3855 O O . VAL B 1 93 ? -16.328 -7.082 7.004 1 98.19 93 VAL B O 1
ATOM 3858 N N . LEU B 1 94 ? -15.133 -8.289 8.477 1 98.44 94 LEU B N 1
ATOM 3859 C CA . LEU B 1 94 ? -15.641 -7.559 9.633 1 98.44 94 LEU B CA 1
ATOM 3860 C C . LEU B 1 94 ? -15.289 -6.078 9.539 1 98.44 94 LEU B C 1
ATOM 3862 O O . LEU B 1 94 ? -16.109 -5.219 9.883 1 98.44 94 LEU B O 1
ATOM 3866 N N . LEU B 1 95 ? -14.094 -5.781 9.078 1 98.88 95 LEU B N 1
ATOM 3867 C CA . LEU B 1 95 ? -13.656 -4.395 8.961 1 98.88 95 LEU B CA 1
ATOM 3868 C C . LEU B 1 95 ? -14.484 -3.648 7.922 1 98.88 95 LEU B C 1
ATOM 3870 O O . LEU B 1 95 ? -14.906 -2.516 8.156 1 98.88 95 LEU B O 1
ATOM 3874 N N . GLU B 1 96 ? -14.656 -4.254 6.75 1 98.88 96 GLU B N 1
ATOM 3875 C CA . GLU B 1 96 ? -15.453 -3.613 5.707 1 98.88 96 GLU B CA 1
ATOM 3876 C C . GLU B 1 96 ? -16.891 -3.371 6.176 1 98.88 96 GLU B C 1
ATOM 3878 O O . GLU B 1 96 ? -17.484 -2.334 5.867 1 98.88 96 GLU B O 1
ATOM 3883 N N . GLU B 1 97 ? -17.453 -4.297 6.977 1 98.75 97 GLU B N 1
ATOM 3884 C CA . GLU B 1 97 ? -18.766 -4.102 7.562 1 98.75 97 GLU B CA 1
ATOM 3885 C C . GLU B 1 97 ? -18.781 -2.926 8.531 1 98.75 97 GLU B C 1
ATOM 3887 O O . GLU B 1 97 ? -19.703 -2.109 8.523 1 98.75 97 GLU B O 1
ATOM 3892 N N . GLU B 1 98 ? -17.781 -2.844 9.359 1 98.81 98 GLU B N 1
ATOM 3893 C CA . GLU B 1 98 ? -17.672 -1.763 10.336 1 98.81 98 GLU B CA 1
ATOM 3894 C C . GLU B 1 98 ? -17.547 -0.408 9.648 1 98.81 98 GLU B C 1
ATOM 3896 O O . GLU B 1 98 ? -18.078 0.594 10.133 1 98.81 98 GLU B O 1
ATOM 3901 N N . LEU B 1 99 ? -16.797 -0.371 8.555 1 98.94 99 LEU B N 1
ATOM 3902 C CA . LEU B 1 99 ? -16.578 0.866 7.809 1 98.94 99 LEU B CA 1
ATOM 3903 C C . LEU B 1 99 ? -17.859 1.321 7.121 1 98.94 99 LEU B C 1
ATOM 3905 O O . LEU B 1 99 ? -18.172 2.514 7.121 1 98.94 99 LEU B O 1
ATOM 3909 N N . ALA B 1 100 ? -18.562 0.377 6.512 1 98.94 100 ALA B N 1
ATOM 3910 C CA . ALA B 1 100 ? -19.844 0.709 5.906 1 98.94 100 ALA B CA 1
ATOM 3911 C C . ALA B 1 100 ? -20.812 1.275 6.941 1 98.94 100 ALA B C 1
ATOM 3913 O O . ALA B 1 100 ? -21.484 2.279 6.691 1 98.94 100 ALA B O 1
ATOM 3914 N N . ASP B 1 101 ? -20.844 0.658 8.102 1 98.88 101 ASP B N 1
ATOM 3915 C CA . ASP B 1 101 ? -21.703 1.106 9.188 1 98.88 101 ASP B CA 1
ATOM 3916 C C . ASP B 1 101 ? -21.297 2.496 9.672 1 98.88 101 ASP B C 1
ATOM 3918 O O . ASP B 1 101 ? -22.156 3.357 9.898 1 98.88 101 ASP B O 1
ATOM 3922 N N . LEU B 1 102 ? -20.047 2.74 9.812 1 98.88 102 LEU B N 1
ATOM 3923 C CA . LEU B 1 102 ? -19.531 4.012 10.305 1 98.88 102 LEU B CA 1
ATOM 3924 C C . LEU B 1 102 ? -20.047 5.172 9.453 1 98.88 102 LEU B C 1
ATOM 3926 O O . LEU B 1 102 ? -20.406 6.227 9.984 1 98.88 102 LEU B O 1
ATOM 3930 N N . HIS B 1 103 ? -20.078 4.961 8.125 1 98.88 103 HIS B N 1
ATOM 3931 C CA . HIS B 1 103 ? -20.375 6.055 7.211 1 98.88 103 HIS B CA 1
ATOM 3932 C C . HIS B 1 103 ? -21.828 5.984 6.73 1 98.88 103 HIS B C 1
ATOM 3934 O O . HIS B 1 103 ? -22.25 6.805 5.918 1 98.88 103 HIS B O 1
ATOM 3940 N N . GLY B 1 104 ? -22.578 4.969 7.234 1 98.5 104 GLY B N 1
ATOM 3941 C CA . GLY B 1 104 ? -23.969 4.801 6.805 1 98.5 104 GLY B CA 1
ATOM 3942 C C . GLY B 1 104 ? -24.094 4.469 5.328 1 98.5 104 GLY B C 1
ATOM 3943 O O . GLY B 1 104 ? -24.969 5.004 4.645 1 98.5 104 GLY B O 1
ATOM 3944 N N . LYS B 1 105 ? -23.188 3.729 4.785 1 98.75 105 LYS B N 1
ATOM 3945 C CA . LYS B 1 105 ? -23.203 3.307 3.387 1 98.75 105 LYS B CA 1
ATOM 3946 C C . LYS B 1 105 ? -23.516 1.818 3.268 1 98.75 105 LYS B C 1
ATOM 3948 O O . LYS B 1 105 ? -23.531 1.099 4.27 1 98.75 105 LYS B O 1
ATOM 3953 N N . GLU B 1 106 ? -23.797 1.327 2.059 1 98.75 106 GLU B N 1
ATOM 3954 C CA . GLU B 1 106 ? -24.141 -0.076 1.834 1 98.75 106 GLU B CA 1
ATOM 3955 C C . GLU B 1 106 ? -22.891 -0.961 1.917 1 98.75 106 GLU B C 1
ATOM 3957 O O . GLU B 1 106 ? -22.953 -2.072 2.445 1 98.75 106 GLU B O 1
ATOM 3962 N N . GLY B 1 107 ? -21.766 -0.48 1.415 1 98.75 107 GLY B N 1
ATOM 3963 C CA . GLY B 1 107 ? -20.562 -1.282 1.349 1 98.75 107 GLY B CA 1
ATOM 3964 C C . GLY B 1 107 ? -19.297 -0.482 1.607 1 98.75 107 GLY B C 1
ATOM 3965 O O . GLY B 1 107 ? -19.344 0.749 1.676 1 98.75 107 GLY B O 1
ATOM 3966 N N . ALA B 1 108 ? -18.25 -1.166 1.804 1 98.94 108 ALA B N 1
ATOM 3967 C CA . ALA B 1 108 ? -16.891 -0.624 1.93 1 98.94 108 ALA B CA 1
ATOM 3968 C C . ALA B 1 108 ? -15.867 -1.562 1.306 1 98.94 108 ALA B C 1
ATOM 3970 O O . ALA B 1 108 ? -16.109 -2.764 1.18 1 98.94 108 ALA B O 1
ATOM 3971 N N . LEU B 1 109 ? -14.82 -1.015 0.842 1 98.88 109 LEU B N 1
ATOM 3972 C CA . LEU B 1 109 ? -13.711 -1.764 0.259 1 98.88 109 LEU B CA 1
ATOM 3973 C C . LEU B 1 109 ? -12.383 -1.354 0.891 1 98.88 109 LEU B C 1
ATOM 3975 O O . LEU B 1 109 ? -12.023 -0.177 0.872 1 98.88 109 LEU B O 1
ATOM 3979 N N . LEU B 1 110 ? -11.68 -2.346 1.438 1 98.81 110 LEU B N 1
ATOM 3980 C CA . LEU B 1 110 ? -10.438 -2.137 2.168 1 98.81 110 LEU B CA 1
ATOM 3981 C C . LEU B 1 110 ? -9.242 -2.178 1.226 1 98.81 110 LEU B C 1
ATOM 3983 O O . LEU B 1 110 ? -9.156 -3.047 0.354 1 98.81 110 LEU B O 1
ATOM 3987 N N . PHE B 1 111 ? -8.344 -1.223 1.331 1 98.5 111 PHE B N 1
ATOM 3988 C CA . PHE B 1 111 ? -7.086 -1.151 0.599 1 98.5 111 PHE B CA 1
ATOM 3989 C C . PHE B 1 111 ? -5.902 -1.134 1.558 1 98.5 111 PHE B C 1
ATOM 3991 O O . PHE B 1 111 ? -6.082 -1.067 2.775 1 98.5 111 PHE B O 1
ATOM 3998 N N . THR B 1 112 ? -4.688 -1.121 1.041 1 97.5 112 THR B N 1
ATOM 3999 C CA . THR B 1 112 ? -3.49 -1.282 1.86 1 97.5 112 THR B CA 1
ATOM 4000 C C . THR B 1 112 ? -3.064 0.054 2.465 1 97.5 112 THR B C 1
ATOM 4002 O O . THR B 1 112 ? -2.281 0.09 3.416 1 97.5 112 THR B O 1
ATOM 4005 N N . SER B 1 113 ? -3.49 1.135 1.882 1 97.69 113 SER B N 1
ATOM 4006 C CA . SER B 1 113 ? -3.209 2.465 2.412 1 97.69 113 SER B CA 1
ATOM 4007 C C . SER B 1 113 ? -4.211 3.49 1.895 1 97.69 113 SER B C 1
ATOM 4009 O O . SER B 1 113 ? -4.957 3.217 0.951 1 97.69 113 SER B O 1
ATOM 4011 N N . GLY B 1 114 ? -4.211 4.625 2.584 1 97.56 114 GLY B N 1
ATOM 4012 C CA . GLY B 1 114 ? -5.016 5.723 2.076 1 97.56 114 GLY B CA 1
ATOM 4013 C C . GLY B 1 114 ? -4.582 6.195 0.701 1 97.56 114 GLY B C 1
ATOM 4014 O O . GLY B 1 114 ? -5.418 6.57 -0.125 1 97.56 114 GLY B O 1
ATOM 4015 N N . TYR B 1 115 ? -3.309 6.176 0.427 1 97.81 115 TYR B N 1
ATOM 4016 C CA . TYR B 1 115 ? -2.797 6.547 -0.889 1 97.81 115 TYR B CA 1
ATOM 4017 C C . TYR B 1 115 ? -3.363 5.633 -1.969 1 97.81 115 TYR B C 1
ATOM 4019 O O . TYR B 1 115 ? -3.863 6.105 -2.992 1 97.81 115 TYR B O 1
ATOM 4027 N N . VAL B 1 116 ? -3.346 4.312 -1.708 1 97.94 116 VAL B N 1
ATOM 4028 C CA . VAL B 1 116 ? -3.764 3.338 -2.707 1 97.94 116 VAL B CA 1
ATOM 4029 C C . VAL B 1 116 ? -5.277 3.402 -2.893 1 97.94 116 VAL B C 1
ATOM 4031 O O . VAL B 1 116 ? -5.781 3.26 -4.012 1 97.94 116 VAL B O 1
ATOM 4034 N N . SER B 1 117 ? -6.031 3.58 -1.8 1 98.5 117 SER B N 1
ATOM 4035 C CA . SER B 1 117 ? -7.48 3.662 -1.952 1 98.5 117 SER B CA 1
ATOM 4036 C C . SER B 1 117 ? -7.875 4.84 -2.84 1 98.5 117 SER B C 1
ATOM 4038 O O . SER B 1 117 ? -8.758 4.711 -3.691 1 98.5 117 SER B O 1
ATOM 4040 N N . ASN B 1 118 ? -7.207 6.02 -2.699 1 98.62 118 ASN B N 1
ATOM 4041 C CA . ASN B 1 118 ? -7.469 7.172 -3.555 1 98.62 118 ASN B CA 1
ATOM 4042 C C . ASN B 1 118 ? -7.035 6.91 -4.996 1 98.62 118 ASN B C 1
ATOM 4044 O O . ASN B 1 118 ? -7.828 7.066 -5.926 1 98.62 118 ASN B O 1
ATOM 4048 N N . TRP B 1 119 ? -5.785 6.488 -5.152 1 98 119 TRP B N 1
ATOM 4049 C CA . TRP B 1 119 ? -5.195 6.281 -6.469 1 98 119 TRP B CA 1
ATOM 4050 C C . TRP B 1 119 ? -5.988 5.246 -7.266 1 98 119 TRP B C 1
ATOM 4052 O O . TRP B 1 119 ? -6.375 5.496 -8.406 1 98 119 TRP B O 1
ATOM 4062 N N . ALA B 1 120 ? -6.285 4.113 -6.652 1 98.06 120 ALA B N 1
ATOM 4063 C CA . ALA B 1 120 ? -6.914 2.994 -7.348 1 98.06 120 ALA B CA 1
ATOM 4064 C C . ALA B 1 120 ? -8.398 3.256 -7.57 1 98.06 120 ALA B C 1
ATOM 4066 O O . ALA B 1 120 ? -8.922 3.021 -8.664 1 98.06 120 ALA B O 1
ATOM 4067 N N . ALA B 1 121 ? -9.094 3.752 -6.543 1 98.69 121 ALA B N 1
ATOM 4068 C CA . ALA B 1 121 ? -10.539 3.92 -6.66 1 98.69 121 ALA B CA 1
ATOM 4069 C C . ALA B 1 121 ? -10.883 5.07 -7.602 1 98.69 121 ALA B C 1
ATOM 4071 O O . ALA B 1 121 ? -11.672 4.902 -8.539 1 98.69 121 ALA B O 1
ATOM 4072 N N . LEU B 1 122 ? -10.297 6.215 -7.336 1 98.56 122 LEU B N 1
ATOM 4073 C CA . LEU B 1 122 ? -10.562 7.383 -8.172 1 98.56 122 LEU B CA 1
ATOM 4074 C C . LEU B 1 122 ? -10.094 7.145 -9.602 1 98.56 122 LEU B C 1
ATOM 4076 O O . LEU B 1 122 ? -10.797 7.492 -10.555 1 98.56 122 LEU B O 1
ATOM 4080 N N . GLY B 1 123 ? -8.914 6.555 -9.742 1 98.19 123 GLY B N 1
ATOM 4081 C CA . GLY B 1 123 ? -8.398 6.238 -11.07 1 98.19 123 GLY B CA 1
ATOM 4082 C C . GLY B 1 123 ? -9.281 5.27 -11.836 1 98.19 123 GLY B C 1
ATOM 4083 O O . GLY B 1 123 ? -9.5 5.441 -13.039 1 98.19 123 GLY B O 1
ATOM 4084 N N . THR B 1 124 ? -9.766 4.254 -11.172 1 98.44 124 THR B N 1
ATOM 4085 C CA . THR B 1 124 ? -10.594 3.24 -11.812 1 98.44 124 THR B CA 1
ATOM 4086 C C . THR B 1 124 ? -11.945 3.826 -12.219 1 98.44 124 THR B C 1
ATOM 4088 O O . THR B 1 124 ? -12.398 3.621 -13.344 1 98.44 124 THR B O 1
ATOM 4091 N N . LEU B 1 125 ? -12.594 4.609 -11.336 1 98.69 125 LEU B N 1
ATOM 4092 C CA . LEU B 1 125 ? -13.867 5.227 -11.664 1 98.69 125 LEU B CA 1
ATOM 4093 C C . LEU B 1 125 ? -13.727 6.145 -12.875 1 98.69 125 LEU B C 1
ATOM 4095 O O . LEU B 1 125 ? -14.508 6.043 -13.828 1 98.69 125 LEU B O 1
ATOM 4099 N N . ALA B 1 126 ? -12.695 6.961 -12.883 1 98.56 126 ALA B N 1
ATOM 4100 C CA . ALA B 1 126 ? -12.516 7.961 -13.93 1 98.56 126 ALA B CA 1
ATOM 4101 C C . ALA B 1 126 ? -12.141 7.309 -15.258 1 98.56 126 ALA B C 1
ATOM 4103 O O . ALA B 1 126 ? -12.508 7.805 -16.328 1 98.56 126 ALA B O 1
ATOM 4104 N N . SER B 1 127 ? -11.414 6.199 -15.203 1 97.81 127 SER B N 1
ATOM 4105 C CA . SER B 1 127 ? -10.938 5.578 -16.438 1 97.81 127 SER B CA 1
ATOM 4106 C C . SER B 1 127 ? -11.984 4.641 -17.031 1 97.81 127 SER B C 1
ATOM 4108 O O . SER B 1 127 ? -12.109 4.523 -18.25 1 97.81 127 SER B O 1
ATOM 4110 N N . GLN B 1 128 ? -12.742 3.936 -16.156 1 97.81 128 GLN B N 1
ATOM 4111 C CA . GLN B 1 128 ? -13.602 2.855 -16.625 1 97.81 128 GLN B CA 1
ATOM 4112 C C . GLN B 1 128 ? -14.969 3.391 -17.062 1 97.81 128 GLN B C 1
ATOM 4114 O O . GLN B 1 128 ? -15.672 2.748 -17.844 1 97.81 128 GLN B O 1
ATOM 4119 N N . ILE B 1 129 ? -15.414 4.555 -16.5 1 98 129 ILE B N 1
ATOM 4120 C CA . ILE B 1 129 ? -16.641 5.188 -16.969 1 98 129 ILE B CA 1
ATOM 4121 C C . ILE B 1 129 ? -16.391 5.949 -18.266 1 98 129 ILE B C 1
ATOM 4123 O O . ILE B 1 129 ? -15.633 6.926 -18.266 1 98 129 ILE B O 1
ATOM 4127 N N . PRO B 1 130 ? -17.016 5.586 -19.312 1 97.31 130 PRO B N 1
ATOM 4128 C CA . PRO B 1 130 ? -16.719 6.184 -20.625 1 97.31 130 PRO B CA 1
ATOM 4129 C C . PRO B 1 130 ? -17.031 7.68 -20.672 1 97.31 130 PRO B C 1
ATOM 4131 O O . PRO B 1 130 ? -18.156 8.086 -20.359 1 97.31 130 PRO B O 1
ATOM 4134 N N . GLY B 1 131 ? -16.031 8.445 -21.031 1 97.5 131 GLY B N 1
ATOM 4135 C CA . GLY B 1 131 ? -16.219 9.875 -21.219 1 97.5 131 GLY B CA 1
ATOM 4136 C C . GLY B 1 131 ? -16.266 10.648 -19.922 1 97.5 131 GLY B C 1
ATOM 4137 O O . GLY B 1 131 ? -16.609 11.836 -19.906 1 97.5 131 GLY B O 1
ATOM 4138 N N . CYS B 1 132 ? -15.883 10.031 -18.844 1 98.38 132 CYS B N 1
ATOM 4139 C CA . CYS B 1 132 ? -15.953 10.672 -17.531 1 98.38 132 CYS B CA 1
ATOM 4140 C C . CYS B 1 132 ? -15.062 11.906 -17.484 1 98.38 132 CYS B C 1
ATOM 4142 O O . CYS B 1 132 ? -13.93 11.883 -17.969 1 98.38 132 CYS B O 1
ATOM 4144 N N . VAL B 1 133 ? -15.625 13.023 -16.969 1 98.81 133 VAL B N 1
ATOM 4145 C CA . VAL B 1 133 ? -14.859 14.234 -16.703 1 98.81 133 VAL B CA 1
ATOM 4146 C C . VAL B 1 133 ? -14.734 14.445 -15.195 1 98.81 133 VAL B C 1
ATOM 4148 O O . VAL B 1 133 ? -15.734 14.461 -14.477 1 98.81 133 VAL B O 1
ATOM 4151 N N . VAL B 1 134 ? -13.484 14.633 -14.719 1 98.88 134 VAL B N 1
ATOM 4152 C CA . VAL B 1 134 ? -13.25 14.82 -13.289 1 98.88 134 VAL B CA 1
ATOM 4153 C C . VAL B 1 134 ? -13.07 16.312 -12.992 1 98.88 134 VAL B C 1
ATOM 4155 O O . VAL B 1 134 ? -12.289 17 -13.656 1 98.88 134 VAL B O 1
ATOM 4158 N N . LEU B 1 135 ? -13.859 16.859 -12.102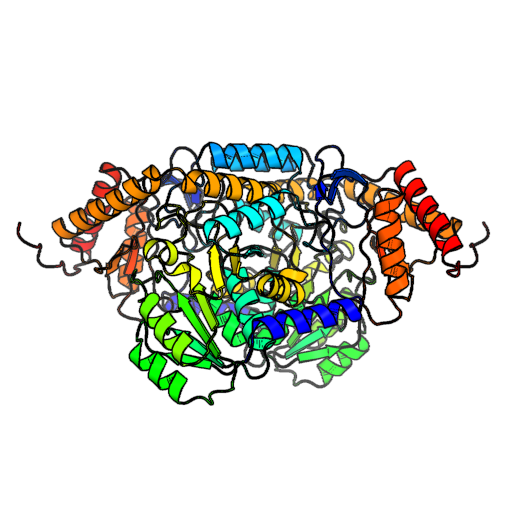 1 98.94 135 LEU B N 1
ATOM 4159 C CA . LEU B 1 135 ? -13.633 18.172 -11.508 1 98.94 135 LEU B CA 1
ATOM 4160 C C . LEU B 1 135 ? -12.906 18.031 -10.172 1 98.94 135 LEU B C 1
ATOM 4162 O O . LEU B 1 135 ? -13.484 17.547 -9.195 1 98.94 135 LEU B O 1
ATOM 4166 N N . SER B 1 136 ? -11.688 18.438 -10.133 1 98.88 136 SER B N 1
ATOM 4167 C CA . SER B 1 136 ? -10.82 18.25 -8.984 1 98.88 136 SER B CA 1
ATOM 4168 C C . SER B 1 136 ? -10.516 19.578 -8.289 1 98.88 136 SER B C 1
ATOM 4170 O O . SER B 1 136 ? -10.102 20.531 -8.93 1 98.88 136 SER B O 1
ATOM 4172 N N . ASP B 1 137 ? -10.688 19.594 -6.984 1 98.81 137 ASP B N 1
ATOM 4173 C CA . ASP B 1 137 ? -10.281 20.781 -6.223 1 98.81 137 ASP B CA 1
ATOM 4174 C C . ASP B 1 137 ? -8.781 21.016 -6.348 1 98.81 137 ASP B C 1
ATOM 4176 O O . ASP B 1 137 ? -7.988 20.078 -6.316 1 98.81 137 ASP B O 1
ATOM 4180 N N . GLU B 1 138 ? -8.422 22.25 -6.34 1 96.56 138 GLU B N 1
ATOM 4181 C CA . GLU B 1 138 ? -7.023 22.641 -6.523 1 96.56 138 GLU B CA 1
ATOM 4182 C C . GLU B 1 138 ? -6.164 22.188 -5.352 1 96.56 138 GLU B C 1
ATOM 4184 O O . GLU B 1 138 ? -4.961 21.953 -5.508 1 96.56 138 GLU B O 1
ATOM 4189 N N . GLY B 1 139 ? -6.734 21.969 -4.188 1 96.06 139 GLY B N 1
ATOM 4190 C CA . GLY B 1 139 ? -6 21.625 -2.98 1 96.06 139 GLY B CA 1
ATOM 4191 C C . GLY B 1 139 ? -5.965 20.141 -2.701 1 96.06 139 GLY B C 1
ATOM 4192 O O . GLY B 1 139 ? -5.516 19.703 -1.637 1 96.06 139 GLY B O 1
ATOM 4193 N N . ASN B 1 140 ? -6.355 19.281 -3.697 1 97.19 140 ASN B N 1
ATOM 4194 C CA . ASN B 1 140 ? -6.469 17.844 -3.465 1 97.19 140 ASN B CA 1
ATOM 4195 C C . ASN B 1 140 ? -5.102 17.219 -3.207 1 97.19 140 ASN B C 1
ATOM 4197 O O . ASN B 1 140 ? -4.098 17.641 -3.775 1 97.19 140 ASN B O 1
ATOM 4201 N N . HIS B 1 141 ? -5.09 16.203 -2.387 1 95.56 141 HIS B N 1
ATOM 4202 C CA . HIS B 1 141 ? -3.912 15.43 -2.008 1 95.56 141 HIS B CA 1
ATOM 4203 C C . HIS B 1 141 ? -3.273 14.773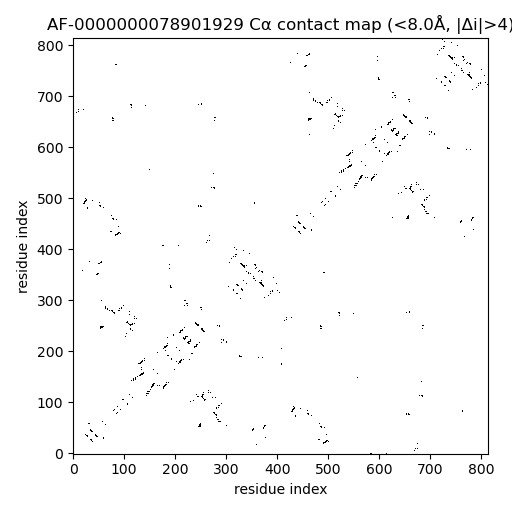 -3.225 1 95.56 141 HIS B C 1
ATOM 4205 O O . HIS B 1 141 ? -3.963 14.438 -4.191 1 95.56 141 HIS B O 1
ATOM 4211 N N . ALA B 1 142 ? -1.994 14.555 -3.148 1 93.56 142 ALA B N 1
ATOM 4212 C CA . ALA B 1 142 ? -1.177 13.969 -4.207 1 93.56 142 ALA B CA 1
ATOM 4213 C C . ALA B 1 142 ? -1.761 12.633 -4.676 1 93.56 142 ALA B C 1
ATOM 4215 O O . ALA B 1 142 ? -1.714 12.312 -5.863 1 93.56 142 ALA B O 1
ATOM 4216 N N . SER B 1 143 ? -2.277 11.789 -3.779 1 96.62 143 SER B N 1
ATOM 4217 C CA . SER B 1 143 ? -2.811 10.477 -4.129 1 96.62 143 SER B CA 1
ATOM 4218 C C . SER B 1 143 ? -4.031 10.602 -5.039 1 96.62 143 SER B C 1
ATOM 4220 O O . SER B 1 143 ? -4.258 9.758 -5.902 1 96.62 143 SER B O 1
ATOM 4222 N N . MET B 1 144 ? -4.871 11.641 -4.828 1 98.12 144 MET B N 1
ATOM 4223 C CA . MET B 1 144 ? -6.012 11.891 -5.703 1 98.12 144 MET B CA 1
ATOM 4224 C C . MET B 1 144 ? -5.551 12.375 -7.074 1 98.12 144 MET B C 1
ATOM 4226 O O . MET B 1 144 ? -6.035 11.891 -8.102 1 98.12 144 MET B O 1
ATOM 4230 N N . ILE B 1 145 ? -4.625 13.305 -7.055 1 96.81 145 ILE B N 1
ATOM 4231 C CA . ILE B 1 145 ? -4.082 13.867 -8.289 1 96.81 145 ILE B CA 1
ATOM 4232 C C . ILE B 1 145 ? -3.49 12.75 -9.148 1 96.81 145 ILE B C 1
ATOM 4234 O O . ILE B 1 145 ? -3.752 12.672 -10.352 1 96.81 145 ILE B O 1
ATOM 4238 N N . GLU B 1 146 ? -2.74 11.859 -8.5 1 96 146 GLU B N 1
ATOM 4239 C CA . GLU B 1 146 ? -2.105 10.75 -9.211 1 96 146 GLU B CA 1
ATOM 4240 C C . GLU B 1 146 ? -3.146 9.812 -9.812 1 96 146 GLU B C 1
ATOM 4242 O O . GLU B 1 146 ? -2.975 9.312 -10.922 1 96 146 GLU B O 1
ATOM 4247 N N . GLY B 1 147 ? -4.184 9.484 -9.055 1 97.25 147 GLY B N 1
ATOM 4248 C CA . GLY B 1 147 ? -5.254 8.656 -9.578 1 97.25 147 GLY B CA 1
ATOM 4249 C C . GLY B 1 147 ? -5.93 9.25 -10.805 1 97.25 147 GLY B C 1
ATOM 4250 O O . GLY B 1 147 ? -6.156 8.555 -11.797 1 97.25 147 GLY B O 1
ATOM 4251 N N . ILE B 1 148 ? -6.211 10.555 -10.75 1 98 148 ILE B N 1
ATOM 4252 C CA . ILE B 1 148 ? -6.859 11.258 -11.852 1 98 148 ILE B CA 1
ATOM 4253 C C . ILE B 1 148 ? -5.938 11.273 -13.07 1 98 148 ILE B C 1
ATOM 4255 O O . ILE B 1 148 ? -6.371 11 -14.188 1 98 148 ILE B O 1
ATOM 4259 N N . ARG B 1 149 ? -4.66 11.523 -12.836 1 95.56 149 ARG B N 1
ATOM 4260 C CA . ARG B 1 149 ? -3.684 11.539 -13.922 1 95.56 149 ARG B CA 1
ATOM 4261 C C . ARG B 1 149 ? -3.576 10.164 -14.578 1 95.56 149 ARG B C 1
ATOM 4263 O O . ARG B 1 149 ? -3.52 10.055 -15.805 1 95.56 149 ARG B O 1
ATOM 4270 N N . HIS B 1 150 ? -3.562 9.195 -13.797 1 93.62 150 HIS B N 1
ATOM 4271 C CA . HIS B 1 150 ? -3.43 7.828 -14.273 1 93.62 150 HIS B CA 1
ATOM 4272 C C . HIS B 1 150 ? -4.633 7.426 -15.125 1 93.62 150 HIS B C 1
ATOM 4274 O O . HIS B 1 150 ? -4.496 6.645 -16.078 1 93.62 150 HIS B O 1
ATOM 4280 N N . SER B 1 151 ? -5.793 7.898 -14.805 1 96.5 151 SER B N 1
ATOM 4281 C CA . SER B 1 151 ? -7.027 7.535 -15.5 1 96.5 151 SER B CA 1
ATOM 4282 C C . SER B 1 151 ? -7.031 8.047 -16.938 1 96.5 151 SER B C 1
ATOM 4284 O O . SER B 1 151 ? -7.766 7.527 -17.781 1 96.5 151 SER B O 1
ATOM 4286 N N . ARG B 1 152 ? -6.32 9.156 -17.203 1 95.44 152 ARG B N 1
ATOM 4287 C CA . ARG B 1 152 ? -6.266 9.852 -18.484 1 95.44 152 ARG B CA 1
ATOM 4288 C C . ARG B 1 152 ? -7.613 10.469 -18.828 1 95.44 152 ARG B C 1
ATOM 4290 O O . ARG B 1 152 ? -7.832 10.906 -19.953 1 95.44 152 ARG B O 1
ATOM 4297 N N . ALA B 1 153 ? -8.531 10.492 -17.891 1 97.69 153 ALA B N 1
ATOM 4298 C CA . ALA B 1 153 ? -9.812 11.172 -18.094 1 97.69 153 ALA B CA 1
ATOM 4299 C C . ALA B 1 153 ? -9.609 12.68 -18.266 1 97.69 153 ALA B C 1
ATOM 4301 O O . ALA B 1 153 ? -8.609 13.234 -17.781 1 97.69 153 ALA B O 1
ATOM 4302 N N . GLN B 1 154 ? -10.547 13.266 -18.984 1 98.12 154 GLN B N 1
ATOM 4303 C CA . GLN B 1 154 ? -10.57 14.727 -18.984 1 98.12 154 GLN B CA 1
ATOM 4304 C C . GLN B 1 154 ? -10.75 15.266 -17.562 1 98.12 154 GLN B C 1
ATOM 4306 O O . GLN B 1 154 ? -11.508 14.703 -16.766 1 98.12 154 GLN B O 1
ATOM 4311 N N . ARG B 1 155 ? -10.008 16.281 -17.234 1 98.31 155 ARG B N 1
ATOM 4312 C CA . ARG B 1 155 ? -10.125 16.844 -15.891 1 98.31 155 ARG B CA 1
ATOM 4313 C C . ARG B 1 155 ? -10.125 18.375 -15.938 1 98.31 155 ARG B C 1
ATOM 4315 O O . ARG B 1 155 ? -9.523 18.969 -16.828 1 98.31 155 ARG B O 1
ATOM 4322 N N . HIS B 1 156 ? -10.812 19.016 -15.078 1 98.62 156 HIS B N 1
ATOM 4323 C CA . HIS B 1 156 ? -10.797 20.453 -14.789 1 98.62 156 HIS B CA 1
ATOM 4324 C C . HIS B 1 156 ? -10.477 20.703 -13.32 1 98.62 156 HIS B C 1
ATOM 4326 O O . HIS B 1 156 ? -11.039 20.062 -12.438 1 98.62 156 HIS B O 1
ATOM 4332 N N . ILE B 1 157 ? -9.586 21.594 -13.102 1 98.69 157 ILE B N 1
ATOM 4333 C CA . ILE B 1 157 ? -9.273 22 -11.734 1 98.69 157 ILE B CA 1
ATOM 4334 C C . ILE B 1 157 ? -10.109 23.219 -11.367 1 98.69 157 ILE B C 1
ATOM 4336 O O . ILE B 1 157 ? -10.055 24.25 -12.039 1 98.69 157 ILE B O 1
ATOM 4340 N N . PHE B 1 158 ? -10.914 23.109 -10.375 1 98.81 158 PHE B N 1
ATOM 4341 C CA . PHE B 1 158 ? -11.617 24.297 -9.914 1 98.81 158 PHE B CA 1
ATOM 4342 C C . PHE B 1 158 ? -10.906 24.906 -8.711 1 98.81 158 PHE B C 1
ATOM 4344 O O . PHE B 1 158 ? -10.141 24.234 -8.023 1 98.81 158 PHE B O 1
ATOM 4351 N N . LYS B 1 159 ? -11.156 26.188 -8.492 1 98.56 159 LYS B N 1
ATOM 4352 C CA . LYS B 1 159 ? -10.5 26.938 -7.426 1 98.56 159 LYS B CA 1
ATOM 4353 C C . LYS B 1 159 ? -10.836 26.359 -6.059 1 98.56 159 LYS B C 1
ATOM 4355 O O . LYS B 1 159 ? -11.977 25.938 -5.82 1 98.56 159 LYS B O 1
ATOM 4360 N N . HIS B 1 160 ? -9.867 26.375 -5.219 1 97.88 160 HIS B N 1
ATOM 4361 C CA . HIS B 1 160 ? -9.945 25.734 -3.908 1 97.88 160 HIS B CA 1
ATOM 4362 C C . HIS B 1 160 ? -11.188 26.188 -3.146 1 97.88 160 HIS B C 1
ATOM 4364 O O . HIS B 1 160 ? -11.352 27.375 -2.861 1 97.88 160 HIS B O 1
ATOM 4370 N N . ASN B 1 161 ? -12.008 25.234 -2.842 1 98.19 161 ASN B N 1
ATOM 4371 C CA . ASN B 1 161 ? -13.219 25.438 -2.055 1 98.19 161 ASN B CA 1
ATOM 4372 C C . ASN B 1 161 ? -14.125 26.484 -2.684 1 98.19 161 ASN B C 1
ATOM 4374 O O . ASN B 1 161 ? -14.891 27.156 -1.983 1 98.19 161 ASN B O 1
ATOM 4378 N N . ASP B 1 162 ? -14.039 26.656 -3.955 1 98.75 162 ASP B N 1
ATOM 4379 C CA . ASP B 1 162 ? -14.82 27.656 -4.664 1 98.75 162 ASP B CA 1
ATOM 4380 C C . ASP B 1 162 ? -16.016 27.031 -5.371 1 98.75 162 ASP B C 1
ATOM 4382 O O . ASP B 1 162 ? -15.93 26.656 -6.543 1 98.75 162 ASP B O 1
ATOM 4386 N N . VAL B 1 163 ? -17.109 27.094 -4.727 1 98.75 163 VAL B N 1
ATOM 4387 C CA . VAL B 1 163 ? -18.328 26.453 -5.199 1 98.75 163 VAL B CA 1
ATOM 4388 C C . VAL B 1 163 ? -18.797 27.109 -6.488 1 98.75 163 VAL B C 1
ATOM 4390 O O . VAL B 1 163 ? -19.297 26.438 -7.395 1 98.75 163 VAL B O 1
ATOM 4393 N N . GLU B 1 164 ? -18.656 28.422 -6.594 1 98.81 164 GLU B N 1
ATOM 4394 C CA . GLU B 1 164 ? -19.062 29.156 -7.793 1 98.81 164 GLU B CA 1
ATOM 4395 C C . GLU B 1 164 ? -18.234 28.734 -9 1 98.81 164 GLU B C 1
ATOM 4397 O O . GLU B 1 164 ? -18.766 28.547 -10.094 1 98.81 164 GLU B O 1
ATOM 4402 N N . ASP B 1 165 ? -16.969 28.609 -8.773 1 98.88 165 ASP B N 1
ATOM 4403 C CA . ASP B 1 165 ? -16.109 28.172 -9.867 1 98.88 165 ASP B CA 1
ATOM 4404 C C . ASP B 1 165 ? -16.438 26.734 -10.297 1 98.88 165 ASP B C 1
ATOM 4406 O O . ASP B 1 165 ? -16.422 26.422 -11.484 1 98.88 165 ASP B O 1
ATOM 4410 N N . LEU B 1 166 ? -16.719 25.875 -9.328 1 98.88 166 LEU B N 1
ATOM 4411 C CA . LEU B 1 166 ? -17.141 24.516 -9.625 1 98.88 166 LEU B CA 1
ATOM 4412 C C . LEU B 1 166 ? -18.406 24.516 -10.484 1 98.88 166 LEU B C 1
ATOM 4414 O O . LEU B 1 166 ? -18.469 23.812 -11.5 1 98.88 166 LEU B O 1
ATOM 4418 N N . ASP B 1 167 ? -19.344 25.312 -10.109 1 98.88 167 ASP B N 1
ATOM 4419 C CA . ASP B 1 167 ? -20.609 25.406 -10.844 1 98.88 167 ASP B CA 1
ATOM 4420 C C . ASP B 1 167 ? -20.375 25.906 -12.273 1 98.88 167 ASP B C 1
ATOM 4422 O O . ASP B 1 167 ? -20.953 25.375 -13.219 1 98.88 167 ASP B O 1
ATOM 4426 N N . ARG B 1 168 ? -19.562 26.891 -12.398 1 98.81 168 ARG B N 1
ATOM 4427 C CA . ARG B 1 168 ? -19.25 27.453 -13.703 1 98.81 168 ARG B CA 1
ATOM 4428 C C . ARG B 1 168 ? -18.625 26.406 -14.617 1 98.81 168 ARG B C 1
ATOM 4430 O O . ARG B 1 168 ? -19.031 26.25 -15.766 1 98.81 168 ARG B O 1
ATOM 4437 N N . LYS B 1 169 ? -17.688 25.688 -14.133 1 98.75 169 LYS B N 1
ATOM 4438 C CA . LYS B 1 169 ? -16.969 24.688 -14.93 1 98.75 169 LYS B CA 1
ATOM 4439 C C . LYS B 1 169 ? -17.891 23.516 -15.297 1 98.75 169 LYS B C 1
ATOM 4441 O O . LYS B 1 169 ? -17.812 23 -16.406 1 98.75 169 LYS B O 1
ATOM 4446 N N . LEU B 1 170 ? -18.703 23.094 -14.375 1 98.62 170 LEU B N 1
ATOM 4447 C CA . LEU B 1 170 ? -19.656 22.031 -14.672 1 98.62 170 LEU B CA 1
ATOM 4448 C C . LEU B 1 170 ? -20.656 22.484 -15.734 1 98.62 170 LEU B C 1
ATOM 4450 O O . LEU B 1 170 ? -21.078 21.688 -16.578 1 98.62 170 LEU B O 1
ATOM 4454 N N . SER B 1 171 ? -21.016 23.766 -15.719 1 98.25 171 SER B N 1
ATOM 4455 C CA . SER B 1 171 ? -22 24.312 -16.656 1 98.25 171 SER B CA 1
ATOM 4456 C C . SER B 1 171 ? -21.453 24.328 -18.078 1 98.25 171 SER B C 1
ATOM 4458 O O . SER B 1 171 ? -22.219 24.391 -19.031 1 98.25 171 SER B O 1
ATOM 4460 N N . MET B 1 172 ? -20.156 24.266 -18.203 1 97.94 172 MET B N 1
ATOM 4461 C CA . MET B 1 172 ? -19.516 24.312 -19.516 1 97.94 172 MET B CA 1
ATOM 4462 C C . MET B 1 172 ? -19.547 22.922 -20.172 1 97.94 172 MET B C 1
ATOM 4464 O O . MET B 1 172 ? -19.297 22.797 -21.375 1 97.94 172 MET B O 1
ATOM 4468 N N . LEU B 1 173 ? -19.844 21.891 -19.422 1 97.81 173 LEU B N 1
ATOM 4469 C CA . LEU B 1 173 ? -19.844 20.516 -19.922 1 97.81 173 LEU B CA 1
ATOM 4470 C C . LEU B 1 173 ? -21.234 20.125 -20.422 1 97.81 173 LEU B C 1
ATOM 4472 O O . LEU B 1 173 ? -22.234 20.594 -19.891 1 97.81 173 LEU B O 1
ATOM 4476 N N . PRO B 1 174 ? -21.25 19.188 -21.422 1 96.31 174 PRO B N 1
ATOM 4477 C CA . PRO B 1 174 ? -22.562 18.641 -21.812 1 96.31 174 PRO B CA 1
ATOM 4478 C C . PRO B 1 174 ? -23.281 17.953 -20.656 1 96.31 174 PRO B C 1
ATOM 4480 O O . PRO B 1 174 ? -22.641 17.281 -19.844 1 96.31 174 PRO B O 1
ATOM 4483 N N . ALA B 1 175 ? -24.594 17.984 -20.703 1 92.81 175 ALA B N 1
ATOM 4484 C CA . ALA B 1 175 ? -25.406 17.484 -19.594 1 92.81 175 ALA B CA 1
ATOM 4485 C C . ALA B 1 175 ? -25.281 15.961 -19.469 1 92.81 175 ALA B C 1
ATOM 4487 O O . ALA B 1 175 ? -25.344 15.414 -18.375 1 92.81 175 ALA B O 1
ATOM 4488 N N . ASP B 1 176 ? -24.984 15.32 -20.547 1 93.31 176 ASP B N 1
ATOM 4489 C CA . ASP B 1 176 ? -25.078 13.867 -20.562 1 93.31 176 ASP B CA 1
ATOM 4490 C C . ASP B 1 176 ? -23.719 13.234 -20.297 1 93.31 176 ASP B C 1
ATOM 4492 O O . ASP B 1 176 ? -23.609 12.016 -20.125 1 93.31 176 ASP B O 1
ATOM 4496 N N . VAL B 1 177 ? -22.703 14.023 -20.234 1 96.69 177 VAL B N 1
ATOM 4497 C CA . VAL B 1 177 ? -21.375 13.469 -19.969 1 96.69 177 VAL B CA 1
ATOM 4498 C C . VAL B 1 177 ? -21.25 13.094 -18.484 1 96.69 177 VAL B C 1
ATOM 4500 O O . VAL B 1 177 ? -21.703 13.836 -17.609 1 96.69 177 VAL B O 1
ATOM 4503 N N . PRO B 1 178 ? -20.75 11.859 -18.156 1 98.25 178 PRO B N 1
ATOM 4504 C CA . PRO B 1 178 ? -20.531 11.516 -16.75 1 98.25 178 PRO B CA 1
ATOM 4505 C C . PRO B 1 178 ? -19.516 12.438 -16.062 1 98.25 178 PRO B C 1
ATOM 4507 O O . PRO B 1 178 ? -18.516 12.812 -16.672 1 98.25 178 PRO B O 1
ATOM 4510 N N . LYS B 1 179 ? -19.859 12.883 -14.891 1 98.56 179 LYS B N 1
ATOM 4511 C CA . LYS B 1 179 ? -19.047 13.828 -14.141 1 98.56 179 LYS B CA 1
ATOM 4512 C C . LYS B 1 179 ? -18.75 13.312 -12.742 1 98.56 179 LYS B C 1
ATOM 4514 O O . LYS B 1 179 ? -19.594 12.695 -12.109 1 98.56 179 LYS B O 1
ATOM 4519 N N . LEU B 1 180 ? -17.5 13.516 -12.266 1 98.81 180 LEU B N 1
ATOM 4520 C CA . LEU B 1 180 ? -17.031 13.148 -10.93 1 98.81 180 LEU B CA 1
ATOM 4521 C C . LEU B 1 180 ? -16.359 14.336 -10.242 1 98.81 180 LEU B C 1
ATOM 4523 O O . LEU B 1 180 ? -15.328 14.82 -10.695 1 98.81 180 LEU B O 1
ATOM 4527 N N . VAL B 1 181 ? -16.984 14.867 -9.164 1 98.94 181 VAL B N 1
ATOM 4528 C CA . VAL B 1 181 ? -16.406 15.961 -8.383 1 98.94 181 VAL B CA 1
ATOM 4529 C C . VAL B 1 181 ? -15.594 15.391 -7.227 1 98.94 181 VAL B C 1
ATOM 4531 O O . VAL B 1 181 ? -16.125 14.719 -6.34 1 98.94 181 VAL B O 1
ATOM 4534 N N . ALA B 1 182 ? -14.266 15.656 -7.211 1 98.94 182 ALA B N 1
ATOM 4535 C CA . ALA B 1 182 ? -13.352 15.102 -6.223 1 98.94 182 ALA B CA 1
ATOM 4536 C C . ALA B 1 182 ? -12.781 16.188 -5.328 1 98.94 182 ALA B C 1
ATOM 4538 O O . ALA B 1 182 ? -12.227 17.188 -5.82 1 98.94 182 ALA B O 1
ATOM 4539 N N . PHE B 1 183 ? -12.898 16.062 -4.016 1 98.88 183 PHE B N 1
ATOM 4540 C CA . PHE B 1 183 ? -12.438 17.062 -3.066 1 98.88 183 PHE B CA 1
ATOM 4541 C C . PHE B 1 183 ? -12.188 16.438 -1.697 1 98.88 183 PHE B C 1
ATOM 4543 O O . PHE B 1 183 ? -12.438 15.25 -1.494 1 98.88 183 PHE B O 1
ATOM 4550 N N . GLU B 1 184 ? -11.562 17.156 -0.768 1 98.75 184 GLU B N 1
ATOM 4551 C CA . GLU B 1 184 ? -11.289 16.719 0.598 1 98.75 184 GLU B CA 1
ATOM 4552 C C . GLU B 1 184 ? -12.18 17.453 1.6 1 98.75 184 GLU B C 1
ATOM 4554 O O . GLU B 1 184 ? -12.703 18.531 1.301 1 98.75 184 GLU B O 1
ATOM 4559 N N . SER B 1 185 ? -12.375 16.812 2.727 1 98.69 185 SER B N 1
ATOM 4560 C CA . SER B 1 185 ? -13.125 17.516 3.768 1 98.69 185 SER B CA 1
ATOM 4561 C C . SER B 1 185 ? -12.234 18.453 4.555 1 98.69 185 SER B C 1
ATOM 4563 O O . SER B 1 185 ? -12.531 19.656 4.668 1 98.69 185 SER B O 1
ATOM 4565 N N . VAL B 1 186 ? -11.117 17.938 5.105 1 98.44 186 VAL B N 1
ATOM 4566 C CA . VAL B 1 186 ? -10.102 18.734 5.781 1 98.44 186 VAL B CA 1
ATOM 4567 C C . VAL B 1 186 ? -8.797 18.688 4.988 1 98.44 186 VAL B C 1
ATOM 4569 O O . VAL B 1 186 ? -8.258 17.609 4.723 1 98.44 186 VAL B O 1
ATOM 4572 N N . TYR B 1 187 ? -8.32 19.844 4.578 1 96.81 187 TYR B N 1
ATOM 4573 C CA . TYR B 1 187 ? -7.094 19.906 3.795 1 96.81 187 TYR B CA 1
ATOM 4574 C C . TYR B 1 187 ? -5.867 19.938 4.703 1 96.81 187 TYR B C 1
ATOM 4576 O O . TYR B 1 187 ? -5.789 20.781 5.609 1 96.81 187 TYR B O 1
ATOM 4584 N N . SER B 1 188 ? -4.898 19.109 4.492 1 91.94 188 SER B N 1
ATOM 4585 C CA . SER B 1 188 ? -3.83 18.719 5.406 1 91.94 188 SER B CA 1
ATOM 4586 C C . SER B 1 188 ? -2.869 19.875 5.664 1 91.94 188 SER B C 1
ATOM 4588 O O . SER B 1 188 ? -2.215 19.922 6.707 1 91.94 188 SER B O 1
ATOM 4590 N N . MET B 1 189 ? -2.699 20.766 4.738 1 89.38 189 MET B N 1
ATOM 4591 C CA . MET B 1 189 ? -1.629 21.75 4.867 1 89.38 189 MET B CA 1
ATOM 4592 C C . MET B 1 189 ? -2.168 23.078 5.402 1 89.38 189 MET B C 1
ATOM 4594 O O . MET B 1 189 ? -1.45 23.828 6.074 1 89.38 189 MET B O 1
ATOM 4598 N N . ASP B 1 190 ? -3.48 23.266 5.223 1 91.56 190 ASP B N 1
ATOM 4599 C CA . ASP B 1 190 ? -4.074 24.531 5.621 1 91.56 190 ASP B CA 1
ATOM 4600 C C . ASP B 1 190 ? -5.055 24.344 6.777 1 91.56 190 ASP B C 1
ATOM 4602 O O . ASP B 1 190 ? -5.348 25.281 7.512 1 91.56 190 ASP B O 1
ATOM 4606 N N . GLY B 1 191 ? -5.566 23.188 6.84 1 95.12 191 GLY B N 1
ATOM 4607 C CA . GLY B 1 191 ? -6.512 22.906 7.91 1 95.12 191 GLY B CA 1
ATOM 4608 C C . GLY B 1 191 ? -7.906 23.422 7.629 1 95.12 191 GLY B C 1
ATOM 4609 O O . GLY B 1 191 ? -8.82 23.25 8.445 1 95.12 191 GLY B O 1
ATOM 4610 N N . ASP B 1 192 ? -8.117 24 6.508 1 96.44 192 ASP B N 1
ATOM 4611 C CA . ASP B 1 192 ? -9.453 24.484 6.176 1 96.44 192 ASP B CA 1
ATOM 4612 C C . ASP B 1 192 ? -10.391 23.328 5.836 1 96.44 192 ASP B C 1
ATOM 4614 O O . ASP B 1 192 ? -9.93 22.219 5.566 1 96.44 192 ASP B O 1
ATOM 4618 N N . ILE B 1 193 ? -11.695 23.547 5.926 1 98.31 193 ILE B N 1
ATOM 4619 C CA . ILE B 1 193 ? -12.727 22.547 5.746 1 98.31 193 ILE B CA 1
ATOM 4620 C C . ILE B 1 193 ? -13.594 22.891 4.539 1 98.31 193 ILE B C 1
ATOM 4622 O O . ILE B 1 193 ? -13.984 24.047 4.363 1 98.31 193 ILE B O 1
ATOM 4626 N N . ALA B 1 194 ? -13.891 21.984 3.693 1 98.69 194 ALA B N 1
ATOM 4627 C CA . ALA B 1 194 ? -14.672 22.188 2.475 1 98.69 194 ALA B CA 1
ATOM 4628 C C . ALA B 1 194 ? -16.141 22.469 2.803 1 98.69 194 ALA B C 1
ATOM 4630 O O . ALA B 1 194 ? -16.672 21.953 3.795 1 98.69 194 ALA B O 1
ATOM 4631 N N . PRO B 1 195 ? -16.797 23.328 1.993 1 98.75 195 PRO B N 1
ATOM 4632 C CA . PRO B 1 195 ? -18.25 23.453 2.08 1 98.75 195 PRO B CA 1
ATOM 4633 C C . PRO B 1 195 ? -18.984 22.281 1.433 1 98.75 195 PRO B C 1
ATOM 4635 O O . PRO B 1 195 ? -19.594 22.438 0.372 1 98.75 195 PRO B O 1
ATOM 4638 N N . ILE B 1 196 ? -19.062 21.125 2.082 1 98.88 196 ILE B N 1
ATOM 4639 C CA . ILE B 1 196 ? -19.469 19.844 1.514 1 98.88 196 ILE B CA 1
ATOM 4640 C C . ILE B 1 196 ? -20.922 19.922 1.016 1 98.88 196 ILE B C 1
ATOM 4642 O O . ILE B 1 196 ? -21.219 19.484 -0.095 1 98.88 196 ILE B O 1
ATOM 4646 N N . ALA B 1 197 ? -21.797 20.531 1.817 1 98.88 197 ALA B N 1
ATOM 4647 C CA . ALA B 1 197 ? -23.203 20.609 1.44 1 98.88 197 ALA B CA 1
ATOM 4648 C C . ALA B 1 197 ? -23.375 21.406 0.146 1 98.88 197 ALA B C 1
ATOM 4650 O O . ALA B 1 197 ? -24.125 21 -0.743 1 98.88 197 ALA B O 1
ATOM 4651 N N . GLU B 1 198 ? -22.719 22.547 0.05 1 98.94 198 GLU B N 1
ATOM 4652 C CA . GLU B 1 198 ? -22.812 23.391 -1.134 1 98.94 198 GLU B CA 1
ATOM 4653 C C . GLU B 1 198 ? -22.234 22.688 -2.361 1 98.94 198 GLU B C 1
ATOM 4655 O O . GLU B 1 198 ? -22.781 22.828 -3.465 1 98.94 198 GLU B O 1
ATOM 4660 N N . ILE B 1 199 ? -21.125 21.969 -2.207 1 98.94 199 ILE B N 1
ATOM 4661 C CA . ILE B 1 199 ? -20.547 21.203 -3.305 1 98.94 199 ILE B CA 1
ATOM 4662 C C . ILE B 1 199 ? -21.531 20.141 -3.77 1 98.94 199 ILE B C 1
ATOM 4664 O O . ILE B 1 199 ? -21.703 19.938 -4.973 1 98.94 199 ILE B O 1
ATOM 4668 N N . CYS B 1 200 ? -22.156 19.438 -2.832 1 98.88 200 CYS B N 1
ATOM 4669 C CA . CYS B 1 200 ? -23.156 18.438 -3.172 1 98.88 200 CYS B CA 1
ATOM 4670 C C . CYS B 1 200 ? -24.328 19.062 -3.928 1 98.88 200 CYS B C 1
ATOM 4672 O O . CYS B 1 200 ? -24.859 18.453 -4.855 1 98.88 200 CYS B O 1
ATOM 4674 N N . ASP B 1 201 ? -24.781 20.312 -3.488 1 98.88 201 ASP B N 1
ATOM 4675 C CA . ASP B 1 201 ? -25.844 21.016 -4.199 1 98.88 201 ASP B CA 1
ATOM 4676 C C . ASP B 1 201 ? -25.5 21.188 -5.676 1 98.88 201 ASP B C 1
ATOM 4678 O O . ASP B 1 201 ? -26.328 20.922 -6.551 1 98.88 201 ASP B O 1
ATOM 4682 N N . VAL B 1 202 ? -24.328 21.625 -5.91 1 98.81 202 VAL B N 1
ATOM 4683 C CA . VAL B 1 202 ? -23.859 21.875 -7.273 1 98.81 202 VAL B CA 1
ATOM 4684 C C . VAL B 1 202 ? -23.75 20.562 -8.023 1 98.81 202 VAL B C 1
ATOM 4686 O O . VAL B 1 202 ? -24.141 20.469 -9.195 1 98.81 202 VAL B O 1
ATOM 4689 N N . ALA B 1 203 ? -23.156 19.484 -7.406 1 98.69 203 ALA B N 1
ATOM 4690 C CA . ALA B 1 203 ? -23.047 18.188 -8.039 1 98.69 203 ALA B CA 1
ATOM 4691 C C . ALA B 1 203 ? -24.406 17.641 -8.445 1 98.69 203 ALA B C 1
ATOM 4693 O O . ALA B 1 203 ? -24.578 17.125 -9.555 1 98.69 203 ALA B O 1
ATOM 4694 N N . ASP B 1 204 ? -25.406 17.781 -7.574 1 98.12 204 ASP B N 1
ATOM 4695 C CA . ASP B 1 204 ? -26.766 17.328 -7.855 1 98.12 204 ASP B CA 1
ATOM 4696 C C . ASP B 1 204 ? -27.344 18.062 -9.062 1 98.12 204 ASP B C 1
ATOM 4698 O O . ASP B 1 204 ? -27.969 17.453 -9.93 1 98.12 204 ASP B O 1
ATOM 4702 N N . LYS B 1 205 ? -27.125 19.359 -9.031 1 98.06 205 LYS B N 1
ATOM 4703 C CA . LYS B 1 205 ? -27.625 20.203 -10.109 1 98.06 205 LYS B CA 1
ATOM 4704 C C . LYS B 1 205 ? -27.141 19.719 -11.469 1 98.06 205 LYS B C 1
ATOM 4706 O O . LYS B 1 205 ? -27.859 19.812 -12.461 1 98.06 205 LYS B O 1
ATOM 4711 N N . HIS B 1 206 ? -26 19.172 -11.531 1 98.25 206 HIS B N 1
ATOM 4712 C CA . HIS B 1 206 ? -25.375 18.844 -12.805 1 98.25 206 HIS B CA 1
ATOM 4713 C C . HIS B 1 206 ? -25.312 17.328 -13.008 1 98.25 206 HIS B C 1
ATOM 4715 O O . HIS B 1 206 ? -24.703 16.859 -13.961 1 98.25 206 HIS B O 1
ATOM 4721 N N . GLY B 1 207 ? -25.922 16.484 -12.094 1 97.81 207 GLY B N 1
ATOM 4722 C CA . GLY B 1 207 ? -25.938 15.031 -12.219 1 97.81 207 GLY B CA 1
ATOM 4723 C C . GLY B 1 207 ? -24.562 14.406 -12.047 1 97.81 207 GLY B C 1
ATOM 4724 O O . GLY B 1 207 ? -24.234 13.422 -12.703 1 97.81 207 GLY B O 1
ATOM 4725 N N . ALA B 1 208 ? -23.672 15 -11.227 1 98.56 208 ALA B N 1
ATOM 4726 C CA . ALA B 1 208 ? -22.312 14.531 -11.023 1 98.56 208 ALA B CA 1
ATOM 4727 C C . ALA B 1 208 ? -22.219 13.609 -9.812 1 98.56 208 ALA B C 1
ATOM 4729 O O . ALA B 1 208 ? -22.953 13.789 -8.836 1 98.56 208 ALA B O 1
ATOM 4730 N N . MET B 1 209 ? -21.375 12.57 -9.867 1 98.75 209 MET B N 1
ATOM 4731 C CA . MET B 1 209 ? -20.969 11.852 -8.664 1 98.75 209 MET B CA 1
ATOM 4732 C C . MET B 1 209 ? -20.047 12.703 -7.801 1 98.75 209 MET B C 1
ATOM 4734 O O . MET B 1 209 ? -19.453 13.672 -8.281 1 98.75 209 MET B O 1
ATOM 4738 N N . THR B 1 210 ? -20 12.352 -6.559 1 98.88 210 THR B N 1
ATOM 4739 C CA . THR B 1 210 ? -19.094 13.008 -5.633 1 98.88 210 THR B CA 1
ATOM 4740 C C . THR B 1 210 ? -18.109 12.008 -5.039 1 98.88 210 THR B C 1
ATOM 4742 O O . THR B 1 210 ? -18.469 10.859 -4.777 1 98.88 210 THR B O 1
ATOM 4745 N N . TYR B 1 211 ? -16.859 12.422 -4.883 1 98.94 211 TYR B N 1
ATOM 4746 C CA . TYR B 1 211 ? -15.766 11.695 -4.234 1 98.94 211 TYR B CA 1
ATOM 4747 C C . TYR B 1 211 ? -15.133 12.531 -3.129 1 98.94 211 TYR B C 1
ATOM 4749 O O . TYR B 1 211 ? -14.398 13.484 -3.402 1 98.94 211 TYR B O 1
ATOM 4757 N N . LEU B 1 212 ? -15.359 12.148 -1.886 1 98.94 212 LEU B N 1
ATOM 4758 C CA . LEU B 1 212 ? -14.891 12.914 -0.736 1 98.94 212 LEU B CA 1
ATOM 4759 C C . LEU B 1 212 ? -13.773 12.18 -0.01 1 98.94 212 LEU B C 1
ATOM 4761 O O . LEU B 1 212 ? -13.953 11.047 0.437 1 98.94 212 LEU B O 1
ATOM 4765 N N . ASP B 1 213 ? -12.641 12.812 0.106 1 98.88 213 ASP B N 1
ATOM 4766 C CA . ASP B 1 213 ? -11.539 12.328 0.929 1 98.88 213 ASP B CA 1
ATOM 4767 C C . ASP B 1 213 ? -11.656 12.836 2.363 1 98.88 213 ASP B C 1
ATOM 4769 O O . ASP B 1 213 ? -11.469 14.023 2.625 1 98.88 213 ASP B O 1
ATOM 4773 N N . GLU B 1 214 ? -11.867 11.922 3.293 1 98.56 214 GLU B N 1
ATOM 4774 C CA . GLU B 1 214 ? -12.07 12.234 4.703 1 98.56 214 GLU B CA 1
ATOM 4775 C C . GLU B 1 214 ? -10.852 11.852 5.535 1 98.56 214 GLU B C 1
ATOM 4777 O O . GLU B 1 214 ? -10.945 11.742 6.762 1 98.56 214 GLU B O 1
ATOM 4782 N N . VAL B 1 215 ? -9.711 11.703 5 1 98.12 215 VAL B N 1
ATOM 4783 C CA . VAL B 1 215 ? -8.547 11.062 5.617 1 98.12 215 VAL B CA 1
ATOM 4784 C C . VAL B 1 215 ? -8.109 11.867 6.84 1 98.12 215 VAL B C 1
ATOM 4786 O O . VAL B 1 215 ? -7.68 11.297 7.844 1 98.12 215 VAL B O 1
ATOM 4789 N N . HIS B 1 216 ? -8.234 13.18 6.852 1 98.25 216 HIS B N 1
ATOM 4790 C CA . HIS B 1 216 ? -7.797 14 7.977 1 98.25 216 HIS B CA 1
ATOM 4791 C C . HIS B 1 216 ? -8.953 14.297 8.922 1 98.25 216 HIS B C 1
ATOM 4793 O O . HIS B 1 216 ? -8.82 15.125 9.828 1 98.25 216 HIS B O 1
ATOM 4799 N N . ALA B 1 217 ? -10.102 13.617 8.719 1 98.69 217 ALA B N 1
ATOM 4800 C CA . ALA B 1 217 ? -11.266 13.953 9.531 1 98.69 217 ALA B CA 1
ATOM 4801 C C . ALA B 1 217 ? -11.805 12.719 10.258 1 98.69 217 ALA B C 1
ATOM 4803 O O . ALA B 1 217 ? -12.359 12.828 11.352 1 98.69 217 ALA B O 1
ATOM 4804 N N . VAL B 1 218 ? -11.68 11.555 9.633 1 98.75 218 VAL B N 1
ATOM 4805 C CA . VAL B 1 218 ? -12.289 10.352 10.188 1 98.75 218 VAL B CA 1
ATOM 4806 C C . VAL B 1 218 ? -11.664 10.031 11.547 1 98.75 218 VAL B C 1
ATOM 4808 O O . VAL B 1 218 ? -10.477 10.273 11.758 1 98.75 218 VAL B O 1
ATOM 4811 N N . GLY B 1 219 ? -12.422 9.453 12.43 1 98.56 219 GLY B N 1
ATOM 4812 C CA . GLY B 1 219 ? -12 9.203 13.797 1 98.56 219 GLY B CA 1
ATOM 4813 C C . GLY B 1 219 ? -12.141 10.414 14.695 1 98.56 219 GLY B C 1
ATOM 4814 O O . GLY B 1 219 ? -12.383 10.281 15.898 1 98.56 219 GLY B O 1
ATOM 4815 N N . MET B 1 220 ? -12.117 11.656 14.125 1 98.19 220 MET B N 1
ATOM 4816 C CA . MET B 1 220 ? -11.922 12.867 14.914 1 98.19 220 MET B CA 1
ATOM 4817 C C . MET B 1 220 ? -13.172 13.742 14.906 1 98.19 220 MET B C 1
ATOM 4819 O O . MET B 1 220 ? -13.367 14.555 15.805 1 98.19 220 MET B O 1
ATOM 4823 N N . TYR B 1 221 ? -13.945 13.711 13.898 1 98.31 221 TYR B N 1
ATOM 4824 C CA . TYR B 1 221 ? -15.125 14.555 13.75 1 98.31 221 TYR B CA 1
ATOM 4825 C C . TYR B 1 221 ? -16.375 13.711 13.578 1 98.31 221 TYR B C 1
ATOM 4827 O O . TYR B 1 221 ? -16.328 12.602 13.031 1 98.31 221 TYR B O 1
ATOM 4835 N N . GLY B 1 222 ? -17.516 14.242 13.961 1 97.94 222 GLY B N 1
ATOM 4836 C CA . GLY B 1 222 ? -18.766 13.492 13.93 1 97.94 222 GLY B CA 1
ATOM 4837 C C . GLY B 1 222 ? -19.016 12.719 15.211 1 97.94 222 GLY B C 1
ATOM 4838 O O . GLY B 1 222 ? -18.078 12.336 15.914 1 97.94 222 GLY B O 1
ATOM 4839 N N . ALA B 1 223 ? -20.219 12.445 15.523 1 97.12 223 ALA B N 1
ATOM 4840 C CA . ALA B 1 223 ? -20.609 11.805 16.781 1 97.12 223 ALA B CA 1
ATOM 4841 C C . ALA B 1 223 ? -20.016 10.406 16.891 1 97.12 223 ALA B C 1
ATOM 4843 O O . ALA B 1 223 ? -19.656 9.961 17.984 1 97.12 223 ALA B O 1
ATOM 4844 N N . ARG B 1 224 ? -19.859 9.742 15.75 1 98.19 224 ARG B N 1
ATOM 4845 C CA . ARG B 1 224 ? -19.344 8.375 15.758 1 98.19 224 ARG B CA 1
ATOM 4846 C C . ARG B 1 224 ? -17.938 8.32 15.156 1 98.19 224 ARG B C 1
ATOM 4848 O O . ARG B 1 224 ? -17.375 7.238 14.992 1 98.19 224 ARG B O 1
ATOM 4855 N N . GLY B 1 225 ? -17.391 9.5 14.836 1 98.56 225 GLY B N 1
ATOM 4856 C CA . GLY B 1 225 ? -16.062 9.539 14.25 1 98.56 225 GLY B CA 1
ATOM 4857 C C . GLY B 1 225 ? -16.062 9.344 12.742 1 98.56 225 GLY B C 1
ATOM 4858 O O . GLY B 1 225 ? -15.062 8.922 12.164 1 98.56 225 GLY B O 1
ATOM 4859 N N . GLY B 1 226 ? -17.188 9.602 12.078 1 98.69 226 GLY B N 1
ATOM 4860 C CA . GLY B 1 226 ? -17.312 9.375 10.648 1 98.69 226 GLY B CA 1
ATOM 4861 C C . GLY B 1 226 ? -16.688 10.484 9.812 1 98.69 226 GLY B C 1
ATOM 4862 O O . GLY B 1 226 ? -16.531 10.336 8.602 1 98.69 226 GLY B O 1
ATOM 4863 N N . GLY B 1 227 ? -16.312 11.625 10.391 1 98.69 227 GLY B N 1
ATOM 4864 C CA . GLY B 1 227 ? -15.703 12.727 9.672 1 98.69 227 GLY B CA 1
ATOM 4865 C C . GLY B 1 227 ? -16.594 13.953 9.578 1 98.69 227 GLY B C 1
ATOM 4866 O O . GLY B 1 227 ? -17.594 14.055 10.305 1 98.69 227 GLY B O 1
ATOM 4867 N N . ILE B 1 228 ? -16.203 14.883 8.789 1 98.88 228 ILE B N 1
ATOM 4868 C CA . ILE B 1 228 ? -16.906 16.156 8.641 1 98.88 228 ILE B CA 1
ATOM 4869 C C . ILE B 1 228 ? -18.281 15.914 8.008 1 98.88 228 ILE B C 1
ATOM 4871 O O . ILE B 1 228 ? -19.25 16.594 8.352 1 98.88 228 ILE B O 1
ATOM 4875 N N . ALA B 1 229 ? -18.344 14.969 7.074 1 98.81 229 ALA B N 1
ATOM 4876 C CA . ALA B 1 229 ? -19.609 14.68 6.426 1 98.81 229 ALA B CA 1
ATOM 4877 C C . ALA B 1 229 ? -20.656 14.203 7.445 1 98.81 229 ALA B C 1
ATOM 4879 O O . ALA B 1 229 ? -21.828 14.547 7.34 1 98.81 229 ALA B O 1
ATOM 4880 N N . GLU B 1 230 ? -20.219 13.367 8.375 1 98.75 230 GLU B N 1
ATOM 4881 C CA . GLU B 1 230 ? -21.109 12.961 9.453 1 98.75 230 GLU B CA 1
ATOM 4882 C C . GLU B 1 230 ? -21.484 14.148 10.336 1 98.75 230 GLU B C 1
ATOM 4884 O O . GLU B 1 230 ? -22.656 14.344 10.648 1 98.75 230 GLU B O 1
ATOM 4889 N N . ARG B 1 231 ? -20.484 14.883 10.727 1 98.38 231 ARG B N 1
ATOM 4890 C CA . ARG B 1 231 ? -20.688 16.047 11.586 1 98.38 231 ARG B CA 1
ATOM 4891 C C . ARG B 1 231 ? -21.734 16.984 10.984 1 98.38 231 ARG B C 1
ATOM 4893 O O . ARG B 1 231 ? -22.609 17.484 11.695 1 98.38 231 ARG B O 1
ATOM 4900 N N . ASP B 1 232 ? -21.656 17.188 9.672 1 98.56 232 ASP B N 1
ATOM 4901 C CA . ASP B 1 232 ? -22.5 18.156 8.984 1 98.56 232 ASP B CA 1
ATOM 4902 C C . ASP B 1 232 ? -23.797 17.516 8.492 1 98.56 232 ASP B C 1
ATOM 4904 O O . ASP B 1 232 ? -24.641 18.188 7.895 1 98.56 232 ASP B O 1
ATOM 4908 N N . GLY B 1 233 ? -23.969 16.234 8.703 1 98.44 233 GLY B N 1
ATOM 4909 C CA . GLY B 1 233 ? -25.203 15.547 8.359 1 98.44 233 GLY B CA 1
ATOM 4910 C C . GLY B 1 233 ? -25.391 15.383 6.859 1 98.44 233 GLY B C 1
ATOM 4911 O O . GLY B 1 233 ? -26.516 15.406 6.367 1 98.44 233 GLY B O 1
ATOM 4912 N N . VAL B 1 234 ? -24.297 15.266 6.07 1 98.69 234 VAL B N 1
ATOM 4913 C CA . VAL B 1 234 ? -24.438 15.242 4.621 1 98.69 234 VAL B CA 1
ATOM 4914 C C . VAL B 1 234 ? -23.797 13.984 4.055 1 98.69 234 VAL B C 1
ATOM 4916 O O . VAL B 1 234 ? -23.625 13.852 2.84 1 98.69 234 VAL B O 1
ATOM 4919 N N . ALA B 1 235 ? -23.438 12.977 4.883 1 98.69 235 ALA B N 1
ATOM 4920 C CA . ALA B 1 235 ? -22.781 11.742 4.43 1 98.69 235 ALA B CA 1
ATOM 4921 C C . ALA B 1 235 ? -23.641 11.031 3.385 1 98.69 235 ALA B C 1
ATOM 4923 O O . ALA B 1 235 ? -23.109 10.445 2.438 1 98.69 235 ALA B O 1
ATOM 4924 N N . HIS B 1 236 ? -24.969 11.062 3.52 1 98.12 236 HIS B N 1
ATOM 4925 C CA . HIS B 1 236 ? -25.891 10.352 2.645 1 98.12 236 HIS B CA 1
ATOM 4926 C C . HIS B 1 236 ? -25.875 10.938 1.236 1 98.12 236 HIS B C 1
ATOM 4928 O O . HIS B 1 236 ? -26.312 10.281 0.282 1 98.12 236 HIS B O 1
ATOM 4934 N N . ARG B 1 237 ? -25.375 12.172 1.083 1 98.38 237 ARG B N 1
ATOM 4935 C CA . ARG B 1 237 ? -25.391 12.859 -0.205 1 98.38 237 ARG B CA 1
ATOM 4936 C C . ARG B 1 237 ? -24.156 12.508 -1.03 1 98.38 237 ARG B C 1
ATOM 4938 O O . ARG B 1 237 ? -24.109 12.781 -2.232 1 98.38 237 ARG B O 1
ATOM 4945 N N . LEU B 1 238 ? -23.156 11.914 -0.423 1 98.88 238 LEU B N 1
ATOM 4946 C CA . LEU B 1 238 ? -21.891 11.625 -1.082 1 98.88 238 LEU B CA 1
ATOM 4947 C C . LEU B 1 238 ? -21.938 10.273 -1.775 1 98.88 238 LEU B C 1
ATOM 4949 O O . LEU B 1 238 ? -22.391 9.281 -1.195 1 98.88 238 LEU B O 1
ATOM 4953 N N . THR B 1 239 ? -21.469 10.188 -3.004 1 98.88 239 THR B N 1
ATOM 4954 C CA . THR B 1 239 ? -21.375 8.922 -3.73 1 98.88 239 THR B CA 1
ATOM 4955 C C . THR B 1 239 ? -20.312 8.016 -3.115 1 98.88 239 THR B C 1
ATOM 4957 O O . THR B 1 239 ? -20.562 6.84 -2.857 1 98.88 239 THR B O 1
ATOM 4960 N N . VAL B 1 240 ? -19.078 8.555 -2.951 1 98.94 240 VAL B N 1
ATOM 4961 C CA . VAL B 1 240 ? -17.969 7.832 -2.357 1 98.94 240 VAL B CA 1
ATOM 4962 C C . VAL B 1 240 ? -17.391 8.633 -1.188 1 98.94 240 VAL B C 1
ATOM 4964 O O . VAL B 1 240 ? -17.172 9.836 -1.304 1 98.94 240 VAL B O 1
ATOM 4967 N N . ILE B 1 241 ? -17.219 8.008 -0.082 1 98.94 241 ILE B N 1
ATOM 4968 C CA . ILE B 1 241 ? -16.406 8.531 1.013 1 98.94 241 ILE B CA 1
ATOM 4969 C C . ILE B 1 241 ? -15.148 7.688 1.171 1 98.94 241 ILE B C 1
ATOM 4971 O O . ILE B 1 241 ? -15.227 6.473 1.384 1 98.94 241 ILE B O 1
ATOM 4975 N N . GLU B 1 242 ? -14.031 8.328 0.98 1 98.88 242 GLU B N 1
ATOM 4976 C CA . GLU B 1 242 ? -12.727 7.695 1.168 1 98.88 242 GLU B CA 1
ATOM 4977 C C . GLU B 1 242 ? -12.141 8.039 2.531 1 98.88 242 GLU B C 1
ATOM 4979 O O . GLU B 1 242 ? -12.289 9.172 3.008 1 98.88 242 GLU B O 1
ATOM 4984 N N . GLY B 1 243 ? -11.5 7.078 3.152 1 98.69 243 GLY B N 1
ATOM 4985 C CA . GLY B 1 243 ? -10.859 7.293 4.438 1 98.69 243 GLY B CA 1
ATOM 4986 C C . GLY B 1 243 ? -9.586 6.48 4.609 1 98.69 243 GLY B C 1
ATOM 4987 O O . GLY B 1 243 ? -9.172 5.766 3.695 1 98.69 243 GLY B O 1
ATOM 4988 N N . THR B 1 244 ? -8.953 6.672 5.773 1 98.56 244 THR B N 1
ATOM 4989 C CA . THR B 1 244 ? -7.719 5.965 6.086 1 98.56 244 THR B CA 1
ATOM 4990 C C . THR B 1 244 ? -7.789 5.336 7.473 1 98.56 244 THR B C 1
ATOM 4992 O O . THR B 1 244 ? -8.648 5.695 8.281 1 98.56 244 THR B O 1
ATOM 4995 N N . LEU B 1 245 ? -6.977 4.363 7.68 1 98.81 245 LEU B N 1
ATOM 4996 C CA . LEU B 1 245 ? -6.828 3.707 8.977 1 98.81 245 LEU B CA 1
ATOM 4997 C C . LEU B 1 245 ? -5.484 4.059 9.609 1 98.81 245 LEU B C 1
ATOM 4999 O O . LEU B 1 245 ? -5.199 3.643 10.734 1 98.81 245 LEU B O 1
ATOM 5003 N N . GLY B 1 246 ? -4.699 4.898 8.898 1 98.06 246 GLY B N 1
ATOM 5004 C CA . GLY B 1 246 ? -3.324 5.117 9.312 1 98.06 246 GLY B CA 1
ATOM 5005 C C . GLY B 1 246 ? -3.133 6.406 10.086 1 98.06 246 GLY B C 1
ATOM 5006 O O . GLY B 1 246 ? -2.018 6.73 10.5 1 98.06 246 GLY B O 1
ATOM 5007 N N . LYS B 1 247 ? -4.191 7.168 10.289 1 97.81 247 LYS B N 1
ATOM 5008 C CA . LYS B 1 247 ? -4.102 8.43 11.008 1 97.81 247 LYS B CA 1
ATOM 5009 C C . LYS B 1 247 ? -4.836 8.359 12.344 1 97.81 247 LYS B C 1
ATOM 5011 O O . LYS B 1 247 ? -4.422 7.621 13.242 1 97.81 247 LYS B O 1
ATOM 5016 N N . ALA B 1 248 ? -6.02 8.828 12.484 1 98.44 248 ALA B N 1
ATOM 5017 C CA . ALA B 1 248 ? -6.711 8.898 13.766 1 98.44 248 ALA B CA 1
ATOM 5018 C C . ALA B 1 248 ? -7.012 7.5 14.305 1 98.44 248 ALA B C 1
ATOM 5020 O O . ALA B 1 248 ? -7.055 7.293 15.523 1 98.44 248 ALA B O 1
ATOM 5021 N N . PHE B 1 249 ? -7.172 6.527 13.414 1 98.75 249 PHE B N 1
ATOM 5022 C CA . PHE B 1 249 ? -7.504 5.176 13.836 1 98.75 249 PHE B CA 1
ATOM 5023 C C . PHE B 1 249 ? -6.262 4.441 14.328 1 98.75 249 PHE B C 1
ATOM 5025 O O . PHE B 1 249 ? -6.367 3.393 14.969 1 98.75 249 PHE B O 1
ATOM 5032 N N . GLY B 1 250 ? -5.062 4.855 13.969 1 98.44 2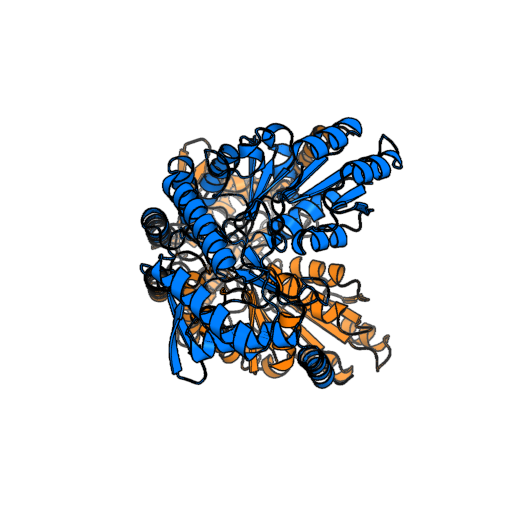50 GLY B N 1
ATOM 5033 C CA . GLY B 1 250 ? -3.834 4.504 14.656 1 98.44 250 GLY B CA 1
ATOM 5034 C C . GLY B 1 250 ? -3.18 3.25 14.109 1 98.44 250 GLY B C 1
ATOM 5035 O O . GLY B 1 250 ? -2.229 2.732 14.703 1 98.44 250 GLY B O 1
ATOM 5036 N N . VAL B 1 251 ? -3.598 2.742 12.977 1 98.19 251 VAL B N 1
ATOM 5037 C CA . VAL B 1 251 ? -3.072 1.483 12.453 1 98.19 251 VAL B CA 1
ATOM 5038 C C . VAL B 1 251 ? -2.463 1.708 11.07 1 98.19 251 VAL B C 1
ATOM 5040 O O . VAL B 1 251 ? -1.463 2.416 10.938 1 98.19 251 VAL B O 1
ATOM 5043 N N . VAL B 1 252 ? -3 1.128 9.992 1 98.5 252 VAL B N 1
ATOM 5044 C CA . VAL B 1 252 ? -2.611 1.38 8.609 1 98.5 252 VAL B CA 1
ATOM 5045 C C . VAL B 1 252 ? -3.678 0.83 7.668 1 98.5 252 VAL B C 1
ATOM 5047 O O . VAL B 1 252 ? -4.395 -0.114 8.008 1 98.5 252 VAL B O 1
ATOM 5050 N N . GLY B 1 253 ? -3.75 1.405 6.527 1 98.38 253 GLY B N 1
ATOM 5051 C CA . GLY B 1 253 ? -4.742 0.998 5.547 1 98.38 253 GLY B CA 1
ATOM 5052 C C . GLY B 1 253 ? -5.559 2.156 5.008 1 98.38 253 GLY B C 1
ATOM 5053 O O . GLY B 1 253 ? -5.406 3.293 5.457 1 98.38 253 GLY B O 1
ATOM 5054 N N . GLY B 1 254 ? -6.32 1.932 4.023 1 98.69 254 GLY B N 1
ATOM 5055 C CA . GLY B 1 254 ? -7.277 2.857 3.445 1 98.69 254 GLY B CA 1
ATOM 5056 C C . GLY B 1 254 ? -8.555 2.182 2.979 1 98.69 254 GLY B C 1
ATOM 5057 O O . GLY B 1 254 ? -8.648 0.952 2.975 1 98.69 254 GLY B O 1
ATOM 5058 N N . TYR B 1 255 ? -9.539 2.961 2.701 1 98.94 255 TYR B N 1
ATOM 5059 C CA . TYR B 1 255 ? -10.805 2.359 2.283 1 98.94 255 TYR B CA 1
ATOM 5060 C C . TYR B 1 255 ? -11.648 3.355 1.501 1 98.94 255 TYR B C 1
ATOM 5062 O O . TYR B 1 255 ? -11.398 4.562 1.543 1 98.94 255 TYR B O 1
ATOM 5070 N N . ILE B 1 256 ? -12.594 2.834 0.778 1 98.94 256 ILE B N 1
ATOM 5071 C CA . ILE B 1 256 ? -13.711 3.615 0.267 1 98.94 256 ILE B CA 1
ATOM 5072 C C . ILE B 1 256 ? -15.023 3.01 0.751 1 98.94 256 ILE B C 1
ATOM 5074 O O . ILE B 1 256 ? -15.086 1.821 1.077 1 98.94 256 ILE B O 1
ATOM 5078 N N . THR B 1 257 ? -15.992 3.783 0.875 1 98.94 257 THR B N 1
ATOM 5079 C CA . THR B 1 257 ? -17.359 3.359 1.144 1 98.94 257 THR B CA 1
ATOM 5080 C C . THR B 1 257 ? -18.328 3.947 0.113 1 98.94 257 THR B C 1
ATOM 5082 O O . THR B 1 257 ? -18.062 5.012 -0.451 1 98.94 257 THR B O 1
ATOM 5085 N N . GLY B 1 258 ? -19.391 3.279 -0.226 1 98.88 258 GLY B N 1
ATOM 5086 C CA . GLY B 1 258 ? -20.406 3.641 -1.193 1 98.88 258 GLY B CA 1
ATOM 5087 C C . GLY B 1 258 ? -21.484 2.578 -1.354 1 98.88 258 GLY B C 1
ATOM 5088 O O . GLY B 1 258 ? -21.766 1.828 -0.418 1 98.88 258 GLY B O 1
ATOM 5089 N N . SER B 1 259 ? -22.125 2.574 -2.484 1 98.88 259 SER B N 1
ATOM 5090 C CA . SER B 1 259 ? -23.078 1.504 -2.766 1 98.88 259 SER B CA 1
ATOM 5091 C C . SER B 1 259 ? -22.375 0.167 -2.953 1 98.88 259 SER B C 1
ATOM 5093 O O . SER B 1 259 ? -21.172 0.129 -3.238 1 98.88 259 SER B O 1
ATOM 5095 N N . ASN B 1 260 ? -23.125 -0.893 -2.746 1 98.62 260 ASN B N 1
ATOM 5096 C CA . ASN B 1 260 ? -22.578 -2.221 -2.99 1 98.62 260 ASN B CA 1
ATOM 5097 C C . ASN B 1 260 ? -22.062 -2.361 -4.422 1 98.62 260 ASN B C 1
ATOM 5099 O O . ASN B 1 260 ? -21 -2.934 -4.656 1 98.62 260 ASN B O 1
ATOM 5103 N N . ALA B 1 261 ? -22.797 -1.827 -5.332 1 98.69 261 ALA B N 1
ATOM 5104 C CA . ALA B 1 261 ? -22.438 -1.944 -6.742 1 98.69 261 ALA B CA 1
ATOM 5105 C C . ALA B 1 261 ? -21.141 -1.186 -7.039 1 98.69 261 ALA B C 1
ATOM 5107 O O . ALA B 1 261 ? -20.297 -1.667 -7.793 1 98.69 261 ALA B O 1
ATOM 5108 N N . LEU B 1 262 ? -20.984 0.014 -6.504 1 98.75 262 LEU B N 1
ATOM 5109 C CA . LEU B 1 262 ? -19.781 0.814 -6.723 1 98.75 262 LEU B CA 1
ATOM 5110 C C . LEU B 1 262 ? -18.562 0.127 -6.133 1 98.75 262 LEU B C 1
ATOM 5112 O O . LEU B 1 262 ? -17.516 0.034 -6.789 1 98.75 262 LEU B O 1
ATOM 5116 N N . CYS B 1 263 ? -18.656 -0.341 -4.895 1 98.81 263 CYS B N 1
ATOM 5117 C CA . CYS B 1 263 ? -17.547 -1.031 -4.254 1 98.81 263 CYS B CA 1
ATOM 5118 C C . CYS B 1 263 ? -17.156 -2.291 -5.023 1 98.81 263 CYS B C 1
ATOM 5120 O O . CYS B 1 263 ? -15.977 -2.57 -5.219 1 98.81 263 CYS B O 1
ATOM 5122 N N . ASP B 1 264 ? -18.188 -3.018 -5.441 1 98.56 264 ASP B N 1
ATOM 5123 C CA . ASP B 1 264 ? -17.953 -4.23 -6.223 1 98.56 264 ASP B CA 1
ATOM 5124 C C . ASP B 1 264 ? -17.328 -3.9 -7.57 1 98.56 264 ASP B C 1
ATOM 5126 O O . ASP B 1 264 ? -16.469 -4.641 -8.055 1 98.56 264 ASP B O 1
ATOM 5130 N N . PHE B 1 265 ? -17.75 -2.799 -8.156 1 98.56 265 PHE B N 1
ATOM 5131 C CA . PHE B 1 265 ? -17.188 -2.342 -9.414 1 98.56 265 PHE B CA 1
ATOM 5132 C C . PHE B 1 265 ? -15.703 -2.029 -9.258 1 98.56 265 PHE B C 1
ATOM 5134 O O . PHE B 1 265 ? -14.875 -2.51 -10.031 1 98.56 265 PHE B O 1
ATOM 5141 N N . VAL B 1 266 ? -15.312 -1.294 -8.25 1 98.69 266 VAL B N 1
ATOM 5142 C CA . VAL B 1 266 ? -13.93 -0.894 -8.031 1 98.69 266 VAL B CA 1
ATOM 5143 C C . VAL B 1 266 ? -13.07 -2.127 -7.758 1 98.69 266 VAL B C 1
ATOM 5145 O O . VAL B 1 266 ? -11.992 -2.283 -8.336 1 98.69 266 VAL B O 1
ATOM 5148 N N . ARG B 1 267 ? -13.484 -3.039 -6.883 1 97.81 267 ARG B N 1
ATOM 5149 C CA . ARG B 1 267 ? -12.664 -4.199 -6.555 1 97.81 267 ARG B CA 1
ATOM 5150 C C . ARG B 1 267 ? -12.469 -5.098 -7.773 1 97.81 267 ARG B C 1
ATOM 5152 O O . ARG B 1 267 ? -11.523 -5.879 -7.828 1 97.81 267 ARG B O 1
ATOM 5159 N N . SER B 1 268 ? -13.398 -5.035 -8.758 1 96.44 268 SER B N 1
ATOM 5160 C CA . SER B 1 268 ? -13.375 -5.918 -9.922 1 96.44 268 SER B CA 1
ATOM 5161 C C . SER B 1 268 ? -12.469 -5.363 -11.016 1 96.44 268 SER B C 1
ATOM 5163 O O . SER B 1 268 ? -11.992 -6.109 -11.875 1 96.44 268 SER B O 1
ATOM 5165 N N . PHE B 1 269 ? -12.188 -4.031 -10.922 1 96.31 269 PHE B N 1
ATOM 5166 C CA . PHE B 1 269 ? -11.508 -3.445 -12.062 1 96.31 269 PHE B CA 1
ATOM 5167 C C . PHE B 1 269 ? -10.25 -2.707 -11.633 1 96.31 269 PHE B C 1
ATOM 5169 O O . PHE B 1 269 ? -9.414 -2.352 -12.461 1 96.31 269 PHE B O 1
ATOM 5176 N N . ALA B 1 270 ? -10.078 -2.445 -10.391 1 96.56 270 ALA B N 1
ATOM 5177 C CA . ALA B 1 270 ? -8.922 -1.696 -9.906 1 96.56 270 ALA B CA 1
ATOM 5178 C C . ALA B 1 270 ? -7.691 -2.596 -9.781 1 96.56 270 ALA B C 1
ATOM 5180 O O . ALA B 1 270 ? -7.586 -3.385 -8.844 1 96.56 270 ALA B O 1
ATOM 5181 N N . SER B 1 271 ? -6.738 -2.438 -10.648 1 94 271 SER B N 1
ATOM 5182 C CA . SER B 1 271 ? -5.516 -3.23 -10.648 1 94 271 SER B CA 1
ATOM 5183 C C . SER B 1 271 ? -4.801 -3.148 -9.305 1 94 271 SER B C 1
ATOM 5185 O O . SER B 1 271 ? -4.316 -4.16 -8.789 1 94 271 SER B O 1
ATOM 5187 N N . GLY B 1 272 ? -4.758 -1.885 -8.75 1 94.31 272 GLY B N 1
ATOM 5188 C CA . GLY B 1 272 ? -4.082 -1.649 -7.484 1 94.31 272 GLY B CA 1
ATOM 5189 C C . GLY B 1 272 ? -4.734 -2.365 -6.316 1 94.31 272 GLY B C 1
ATOM 5190 O O . GLY B 1 272 ? -4.168 -2.424 -5.223 1 94.31 272 GLY B O 1
ATOM 5191 N N . PHE B 1 273 ? -5.902 -3.002 -6.539 1 96.69 273 PHE B N 1
ATOM 5192 C CA . PHE B 1 273 ? -6.598 -3.826 -5.559 1 96.69 273 PHE B CA 1
ATOM 5193 C C . PHE B 1 273 ? -6.457 -5.305 -5.895 1 96.69 273 PHE B C 1
ATOM 5195 O O . PHE B 1 273 ? -6.051 -6.105 -5.047 1 96.69 273 PHE B O 1
ATOM 5202 N N . ILE B 1 274 ? -6.699 -5.656 -7.098 1 93.44 274 ILE B N 1
ATOM 5203 C CA . ILE B 1 274 ? -6.816 -7.035 -7.559 1 93.44 274 ILE B CA 1
ATOM 5204 C C . ILE B 1 274 ? -5.492 -7.766 -7.344 1 93.44 274 ILE B C 1
ATOM 5206 O O . ILE B 1 274 ? -5.477 -8.922 -6.922 1 93.44 274 ILE B O 1
ATOM 5210 N N . PHE B 1 275 ? -4.363 -7.098 -7.508 1 91.81 275 PHE B N 1
ATOM 5211 C CA . PHE B 1 275 ? -3.084 -7.793 -7.594 1 91.81 275 PHE B CA 1
ATOM 5212 C C . PHE B 1 275 ? -2.191 -7.426 -6.414 1 91.81 275 PHE B C 1
ATOM 5214 O O . PHE B 1 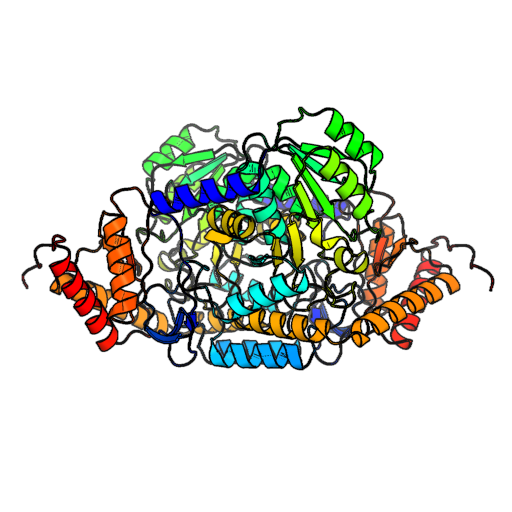275 ? -0.971 -7.586 -6.48 1 91.81 275 PHE B O 1
ATOM 5221 N N . THR B 1 276 ? -2.762 -6.902 -5.379 1 94.94 276 THR B N 1
ATOM 5222 C CA . THR B 1 276 ? -2.012 -6.508 -4.191 1 94.94 276 THR B CA 1
ATOM 5223 C C . THR B 1 276 ? -2.297 -7.453 -3.029 1 94.94 276 THR B C 1
ATOM 5225 O O . THR B 1 276 ? -3.459 -7.723 -2.713 1 94.94 276 THR B O 1
ATOM 5228 N N . THR B 1 277 ? -1.234 -7.875 -2.412 1 95.69 277 THR B N 1
ATOM 5229 C CA . THR B 1 277 ? -1.396 -8.68 -1.207 1 95.69 277 THR B CA 1
ATOM 5230 C C . THR B 1 277 ? -2.246 -7.949 -0.176 1 95.69 277 THR B C 1
ATOM 5232 O O . THR B 1 277 ? -2.078 -6.742 0.031 1 95.69 277 THR B O 1
ATOM 5235 N N . ALA B 1 278 ? -3.172 -8.688 0.449 1 97.31 278 ALA B N 1
ATOM 5236 C CA . ALA B 1 278 ? -4.082 -8.109 1.435 1 97.31 278 ALA B CA 1
ATOM 5237 C C . ALA B 1 278 ? -3.338 -7.734 2.713 1 97.31 278 ALA B C 1
ATOM 5239 O O . ALA B 1 278 ? -2.26 -8.266 2.99 1 97.31 278 ALA B O 1
ATOM 5240 N N . LEU B 1 279 ? -3.883 -6.812 3.486 1 97.81 279 LEU B N 1
ATOM 5241 C CA . LEU B 1 279 ? -3.334 -6.441 4.785 1 97.81 279 LEU B CA 1
ATOM 5242 C C . LEU B 1 279 ? -3.309 -7.641 5.727 1 97.81 279 LEU B C 1
ATOM 5244 O O . LEU B 1 279 ? -4.16 -8.523 5.633 1 97.81 279 LEU B O 1
ATOM 5248 N N . PRO B 1 280 ? -2.354 -7.641 6.648 1 98.31 280 PRO B N 1
ATOM 5249 C CA . PRO B 1 280 ? -2.389 -8.688 7.672 1 98.31 280 PRO B CA 1
ATOM 5250 C C . PRO B 1 280 ? -3.682 -8.672 8.484 1 98.31 280 PRO B C 1
ATOM 5252 O O . PRO B 1 280 ? -4.195 -7.602 8.82 1 98.31 280 PRO B O 1
ATOM 5255 N N . PRO B 1 281 ? -4.215 -9.836 8.812 1 98.44 281 PRO B N 1
ATOM 5256 C CA . PRO B 1 281 ? -5.41 -9.906 9.664 1 98.44 281 PRO B CA 1
ATOM 5257 C C . PRO B 1 281 ? -5.254 -9.125 10.961 1 98.44 281 PRO B C 1
ATOM 5259 O O . PRO B 1 281 ? -6.223 -8.539 11.461 1 98.44 281 PRO B O 1
ATOM 5262 N N . SER B 1 282 ? -4.047 -9.078 11.531 1 98.75 282 SER B N 1
ATOM 5263 C CA . SER B 1 282 ? -3.812 -8.344 12.773 1 98.75 282 SER B CA 1
ATOM 5264 C C . SER B 1 282 ? -4.082 -6.852 12.594 1 98.75 282 SER B C 1
ATOM 5266 O O . SER B 1 282 ? -4.625 -6.203 13.484 1 98.75 282 SER B O 1
ATOM 5268 N N . VAL B 1 283 ? -3.719 -6.297 11.453 1 98.69 283 VAL B N 1
ATOM 5269 C CA . VAL B 1 283 ? -3.971 -4.898 11.125 1 98.69 283 VAL B CA 1
ATOM 5270 C C . VAL B 1 283 ? -5.473 -4.648 11.039 1 98.69 283 VAL B C 1
ATOM 5272 O O . VAL B 1 283 ? -5.988 -3.688 11.609 1 98.69 283 VAL B O 1
ATOM 5275 N N . ALA B 1 284 ? -6.168 -5.555 10.344 1 98.81 284 ALA B N 1
ATOM 5276 C CA . ALA B 1 284 ? -7.617 -5.426 10.203 1 98.81 284 ALA B CA 1
ATOM 5277 C C . ALA B 1 284 ? -8.305 -5.504 11.562 1 98.81 284 ALA B C 1
ATOM 5279 O O . ALA B 1 284 ? -9.219 -4.73 11.852 1 98.81 284 ALA B O 1
ATOM 5280 N N . ALA B 1 285 ? -7.879 -6.43 12.391 1 98.88 285 ALA B N 1
ATOM 5281 C CA . ALA B 1 285 ? -8.453 -6.602 13.719 1 98.88 285 ALA B CA 1
ATOM 5282 C C . ALA B 1 285 ? -8.25 -5.348 14.57 1 98.88 285 ALA B C 1
ATOM 5284 O O . ALA B 1 285 ? -9.164 -4.918 15.281 1 98.88 285 ALA B O 1
ATOM 5285 N N . GLY B 1 286 ? -7.035 -4.816 14.508 1 98.94 286 GLY B N 1
ATOM 5286 C CA . GLY B 1 286 ? -6.77 -3.58 15.219 1 98.94 286 GLY B CA 1
ATOM 5287 C C . GLY B 1 286 ? -7.645 -2.428 14.766 1 98.94 286 GLY B C 1
ATOM 5288 O O . GLY B 1 286 ? -8.148 -1.663 15.586 1 98.94 286 GLY B O 1
ATOM 5289 N N . ALA B 1 287 ? -7.809 -2.295 13.461 1 98.94 287 ALA B N 1
ATOM 5290 C CA . ALA B 1 287 ? -8.641 -1.234 12.898 1 98.94 287 ALA B CA 1
ATOM 5291 C C . ALA B 1 287 ? -10.094 -1.384 13.344 1 98.94 287 ALA B C 1
ATOM 5293 O O . ALA B 1 287 ? -10.75 -0.395 13.68 1 98.94 287 ALA B O 1
ATOM 5294 N N . VAL B 1 288 ? -10.609 -2.629 13.344 1 98.94 288 VAL B N 1
ATOM 5295 C CA . VAL B 1 288 ? -11.969 -2.885 13.82 1 98.94 288 VAL B CA 1
ATOM 5296 C C . VAL B 1 288 ? -12.117 -2.404 15.258 1 98.94 288 VAL B C 1
ATOM 5298 O O . VAL B 1 288 ? -13.07 -1.696 15.594 1 98.94 288 VAL B O 1
ATOM 5301 N N . ALA B 1 289 ? -11.148 -2.793 16.062 1 98.94 289 ALA B N 1
ATOM 5302 C CA . ALA B 1 289 ? -11.195 -2.42 17.484 1 98.94 289 ALA B CA 1
ATOM 5303 C C . ALA B 1 289 ? -11.156 -0.903 17.656 1 98.94 289 ALA B C 1
ATOM 5305 O O . ALA B 1 289 ? -11.883 -0.346 18.469 1 98.94 289 ALA B O 1
ATOM 5306 N N . SER B 1 290 ? -10.344 -0.255 16.875 1 98.94 290 SER B N 1
ATOM 5307 C CA . SER B 1 290 ? -10.211 1.196 16.953 1 98.94 290 SER B CA 1
ATOM 5308 C C . SER B 1 290 ? -11.516 1.89 16.578 1 98.94 290 SER B C 1
ATOM 5310 O O . SER B 1 290 ? -11.984 2.771 17.297 1 98.94 290 SER B O 1
ATOM 5312 N N . ILE B 1 291 ? -12.086 1.479 15.461 1 98.94 291 ILE B N 1
ATOM 5313 C CA . ILE B 1 291 ? -13.312 2.084 14.953 1 98.94 291 ILE B CA 1
ATOM 5314 C C . ILE B 1 291 ? -14.453 1.843 15.945 1 98.94 291 ILE B C 1
ATOM 5316 O O . ILE B 1 291 ? -15.203 2.768 16.281 1 98.94 291 ILE B O 1
ATOM 5320 N N . ARG B 1 292 ? -14.594 0.596 16.406 1 98.88 292 ARG B N 1
ATOM 5321 C CA . ARG B 1 292 ? -15.648 0.265 17.359 1 98.88 292 ARG B CA 1
ATOM 5322 C C . ARG B 1 292 ? -15.531 1.106 18.625 1 98.88 292 ARG B C 1
ATOM 5324 O O . ARG B 1 292 ? -16.531 1.587 19.156 1 98.88 292 ARG B O 1
ATOM 5331 N N . HIS B 1 293 ? -14.344 1.285 19.109 1 98.88 293 HIS B N 1
ATOM 5332 C CA . HIS B 1 293 ? -14.125 2.098 20.297 1 98.88 293 HIS B CA 1
ATOM 5333 C C . HIS B 1 293 ? -14.508 3.551 20.047 1 98.88 293 HIS B C 1
ATOM 5335 O O . HIS B 1 293 ? -15.242 4.145 20.844 1 98.88 293 HIS B O 1
ATOM 5341 N N . LEU B 1 294 ? -14.078 4.129 18.953 1 98.75 294 LEU B N 1
ATOM 5342 C CA . LEU B 1 294 ? -14.273 5.551 18.688 1 98.75 294 LEU B CA 1
ATOM 5343 C C . LEU B 1 294 ? -15.727 5.848 18.344 1 98.75 294 LEU B C 1
ATOM 5345 O O . LEU B 1 294 ? -16.188 6.984 18.484 1 98.75 294 LEU B O 1
ATOM 5349 N N . LYS B 1 295 ? -16.453 4.812 17.859 1 98.56 295 LYS B N 1
ATOM 5350 C CA . LYS B 1 295 ? -17.875 4.992 17.594 1 98.56 295 LYS B CA 1
ATOM 5351 C C . LYS B 1 295 ? -18.641 5.254 18.875 1 98.56 295 LYS B C 1
ATOM 5353 O O . LYS B 1 295 ? -19.688 5.918 18.859 1 98.56 295 LYS B O 1
ATOM 5358 N N . THR B 1 296 ? -18.094 4.77 20.016 1 98.06 296 THR B N 1
ATOM 5359 C CA . THR B 1 296 ? -18.859 4.816 21.25 1 98.06 296 THR B CA 1
ATOM 5360 C C . THR B 1 296 ? -18.203 5.746 22.266 1 98.06 296 THR B C 1
ATOM 5362 O O . THR B 1 296 ? -18.844 6.164 23.234 1 98.06 296 THR B O 1
ATOM 5365 N N . SER B 1 297 ? -16.953 6.121 22.078 1 97.94 297 SER B N 1
ATOM 5366 C CA . SER B 1 297 ? -16.234 6.988 22.984 1 97.94 297 SER B CA 1
ATOM 5367 C C . SER B 1 297 ? -15.945 8.352 22.359 1 97.94 297 SER B C 1
ATOM 5369 O O . SER B 1 297 ? -15.422 8.422 21.25 1 97.94 297 SER B O 1
ATOM 5371 N N . THR B 1 298 ? -16.219 9.406 23.109 1 96.75 298 THR B N 1
ATOM 5372 C CA . THR B 1 298 ? -15.961 10.75 22.594 1 96.75 298 THR B CA 1
ATOM 5373 C C . THR B 1 298 ? -14.805 11.398 23.344 1 96.75 298 THR B C 1
ATOM 5375 O O . THR B 1 298 ? -14.328 12.469 22.969 1 96.75 298 THR B O 1
ATOM 5378 N N . ILE B 1 299 ? -14.281 10.773 24.344 1 97.94 299 ILE B N 1
ATOM 5379 C CA . ILE B 1 299 ? -13.289 11.367 25.234 1 97.94 299 ILE B CA 1
ATOM 5380 C C . ILE B 1 299 ? -12.031 11.711 24.438 1 97.94 299 ILE B C 1
ATOM 5382 O O . ILE B 1 299 ? -11.406 12.758 24.672 1 97.94 299 ILE B O 1
ATOM 5386 N N . GLU B 1 300 ? -11.633 10.789 23.547 1 98 300 GLU B N 1
ATOM 5387 C CA . GLU B 1 300 ? -10.461 11.047 22.719 1 98 300 GLU B CA 1
ATOM 5388 C C . GLU B 1 300 ? -10.648 12.305 21.875 1 98 300 GLU B C 1
ATOM 5390 O O . GLU B 1 300 ? -9.742 13.133 21.781 1 98 300 GLU B O 1
ATOM 5395 N N . ARG B 1 301 ? -11.7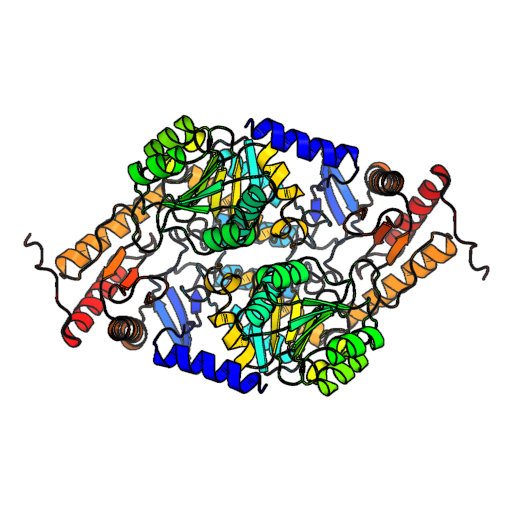97 12.484 21.281 1 98.06 301 ARG B N 1
ATOM 5396 C CA . ARG B 1 301 ? -12.086 13.625 20.406 1 98.06 301 ARG B CA 1
ATOM 5397 C C . ARG B 1 301 ? -12.164 14.914 21.219 1 98.06 301 ARG B C 1
ATOM 5399 O O . ARG B 1 301 ? -11.664 15.953 20.797 1 98.06 301 ARG B O 1
ATOM 5406 N N . GLU B 1 302 ? -12.812 14.852 22.375 1 98 302 GLU B N 1
ATOM 5407 C CA . GLU B 1 302 ? -12.961 16.016 23.234 1 98 302 GLU B CA 1
ATOM 5408 C C . GLU B 1 302 ? -11.602 16.516 23.734 1 98 302 GLU B C 1
ATOM 5410 O O . GLU B 1 302 ? -11.312 17.703 23.688 1 98 302 GLU B O 1
ATOM 5415 N N . ARG B 1 303 ? -10.828 15.609 24.203 1 98.06 303 ARG B N 1
ATOM 5416 C CA . ARG B 1 303 ? -9.492 15.969 24.672 1 98.06 303 ARG B CA 1
ATOM 5417 C C . ARG B 1 303 ? -8.633 16.516 23.531 1 98.06 303 ARG B C 1
ATOM 5419 O O . ARG B 1 303 ? -7.855 17.438 23.734 1 98.06 303 ARG B O 1
ATOM 5426 N N . HIS B 1 304 ? -8.742 15.891 22.391 1 98.25 304 HIS B N 1
ATOM 5427 C CA . HIS B 1 304 ? -8.008 16.328 21.219 1 98.25 304 HIS B CA 1
ATOM 5428 C C . HIS B 1 304 ? -8.32 17.781 20.891 1 98.25 304 HIS B C 1
ATOM 5430 O O . HIS B 1 304 ? -7.402 18.594 20.688 1 98.25 304 HIS B O 1
ATOM 5436 N N . GLN B 1 305 ? -9.578 18.141 20.859 1 97.62 305 GLN B N 1
ATOM 5437 C CA . GLN B 1 305 ? -10 19.516 20.562 1 97.62 305 GLN B CA 1
ATOM 5438 C C . GLN B 1 305 ? -9.523 20.484 21.641 1 97.62 305 GLN B C 1
ATOM 5440 O O . GLN B 1 305 ? -9.141 21.609 21.344 1 97.62 305 GLN B O 1
ATOM 5445 N N . GLU B 1 306 ? -9.609 20 22.828 1 98.38 306 GLU B N 1
ATOM 5446 C CA . GLU B 1 306 ? -9.141 20.828 23.922 1 98.38 306 GLU B CA 1
ATOM 5447 C C . GLU B 1 306 ? -7.645 21.125 23.812 1 98.38 306 GLU B C 1
ATOM 5449 O O . GLU B 1 306 ? -7.199 22.234 24.062 1 98.38 306 GLU B O 1
ATOM 5454 N N . ARG B 1 307 ? -6.828 20.062 23.469 1 98.44 307 ARG B N 1
ATOM 5455 C CA . ARG B 1 307 ? -5.387 20.25 23.297 1 98.44 307 ARG B CA 1
ATOM 5456 C C . ARG B 1 307 ? -5.086 21.234 22.188 1 98.44 307 ARG B C 1
ATOM 5458 O O . ARG B 1 307 ? -4.191 22.078 22.312 1 98.44 307 ARG B O 1
ATOM 5465 N N . VAL B 1 308 ? -5.812 21.172 21.094 1 98.31 308 VAL B N 1
ATOM 5466 C CA . VAL B 1 308 ? -5.629 22.062 19.953 1 98.31 308 VAL B CA 1
ATOM 5467 C C . VAL B 1 308 ? -5.914 23.5 20.375 1 98.31 308 VAL B C 1
ATOM 5469 O O . VAL B 1 308 ? -5.129 24.406 20.094 1 98.31 308 VAL B O 1
ATOM 5472 N N . ALA B 1 309 ? -7.008 23.703 21.078 1 98.19 309 ALA B N 1
ATOM 5473 C CA . ALA B 1 309 ? -7.395 25.031 21.531 1 98.19 309 ALA B CA 1
ATOM 5474 C C . ALA B 1 309 ? -6.359 25.609 22.5 1 98.19 309 ALA B C 1
ATOM 5476 O O . ALA B 1 309 ? -6.012 26.797 22.406 1 98.19 309 ALA B O 1
ATOM 5477 N N . THR B 1 310 ? -5.918 24.781 23.406 1 98.44 310 THR B N 1
ATOM 5478 C CA . THR B 1 310 ? -4.922 25.203 24.375 1 98.44 310 THR B CA 1
ATOM 5479 C C . THR B 1 310 ? -3.619 25.609 23.688 1 98.44 310 THR B C 1
ATOM 5481 O O . THR B 1 310 ? -3.02 26.625 24.016 1 98.44 310 THR B O 1
ATOM 5484 N N . PHE B 1 311 ? -3.197 24.828 22.781 1 98.5 311 PHE B N 1
ATOM 5485 C CA . PHE B 1 311 ? -1.966 25.094 22.047 1 98.5 311 PHE B CA 1
ATOM 5486 C C . PHE B 1 311 ? -2.07 26.391 21.266 1 98.5 311 PHE B C 1
ATOM 5488 O O . PHE B 1 311 ? -1.165 27.234 21.312 1 98.5 311 PHE B O 1
ATOM 5495 N N . ARG B 1 312 ? -3.158 26.609 20.531 1 97.88 312 ARG B N 1
ATOM 5496 C CA . ARG B 1 312 ? -3.371 27.844 19.781 1 97.88 312 ARG B CA 1
ATOM 5497 C C . ARG B 1 312 ? -3.334 29.047 20.703 1 97.88 312 ARG B C 1
ATOM 5499 O O . ARG B 1 312 ? -2.725 30.078 20.375 1 97.88 312 ARG B O 1
ATOM 5506 N N . ARG B 1 313 ? -4.016 28.922 21.828 1 97.75 313 ARG B N 1
ATOM 5507 C CA . ARG B 1 313 ? -4.031 30.016 22.797 1 97.75 313 ARG B CA 1
ATOM 5508 C C . ARG B 1 313 ? -2.619 30.344 23.266 1 97.75 313 ARG B C 1
ATOM 5510 O O . ARG B 1 313 ? -2.264 31.516 23.391 1 97.75 313 ARG B O 1
ATOM 5517 N N . ARG B 1 314 ? -1.858 29.312 23.516 1 97.81 314 ARG B N 1
ATOM 5518 C CA . ARG B 1 314 ? -0.491 29.531 23.984 1 97.81 314 ARG B CA 1
ATOM 5519 C C . ARG B 1 314 ? 0.352 30.188 22.891 1 97.81 314 ARG B C 1
ATOM 5521 O O . ARG B 1 314 ? 1.207 31.016 23.188 1 97.81 314 ARG B O 1
ATOM 5528 N N . LEU B 1 315 ? 0.189 29.781 21.625 1 97.56 315 LEU B N 1
ATOM 5529 C CA . LEU B 1 315 ? 0.883 30.422 20.516 1 97.56 315 LEU B CA 1
ATOM 5530 C C . LEU B 1 315 ? 0.512 31.891 20.406 1 97.56 315 LEU B C 1
ATOM 5532 O O . LEU B 1 315 ? 1.378 32.75 20.172 1 97.56 315 LEU B O 1
ATOM 5536 N N . ASP B 1 316 ? -0.754 32.188 20.594 1 96.81 316 ASP B N 1
ATOM 5537 C CA . ASP B 1 316 ? -1.243 33.562 20.531 1 96.81 316 ASP B CA 1
ATOM 5538 C C . ASP B 1 316 ? -0.604 34.438 21.625 1 96.81 316 ASP B C 1
ATOM 5540 O O . ASP B 1 316 ? -0.177 35.562 21.359 1 96.81 316 ASP B O 1
ATOM 5544 N N . ILE B 1 317 ? -0.578 33.875 22.781 1 96.44 317 ILE B N 1
ATOM 5545 C CA . ILE B 1 317 ? -0.004 34.594 23.922 1 96.44 317 ILE B CA 1
ATOM 5546 C C . ILE B 1 317 ? 1.474 34.875 23.656 1 96.44 317 ILE B C 1
ATOM 5548 O O . ILE B 1 317 ? 1.972 35.938 23.969 1 96.44 317 ILE B O 1
ATOM 5552 N N . ALA B 1 318 ? 2.15 33.938 22.984 1 95.69 318 ALA B N 1
ATOM 5553 C CA . ALA B 1 318 ? 3.582 34.062 22.719 1 95.69 318 ALA B CA 1
ATOM 5554 C C . ALA B 1 318 ? 3.84 34.906 21.484 1 95.69 318 ALA B C 1
ATOM 5556 O O . ALA B 1 318 ? 4.984 35.25 21.188 1 95.69 318 ALA B O 1
ATOM 5557 N N . GLY B 1 319 ? 2.789 35.219 20.719 1 95.12 319 GLY B N 1
ATOM 5558 C CA . GLY B 1 319 ? 2.92 36 19.5 1 95.12 319 GLY B CA 1
ATOM 5559 C C . GLY B 1 319 ? 3.516 35.219 18.344 1 95.12 319 GLY B C 1
ATOM 5560 O O . GLY B 1 319 ? 4.156 35.781 17.469 1 95.12 319 GLY B O 1
ATOM 5561 N N . ILE B 1 320 ? 3.461 33.938 18.375 1 95.81 320 ILE B N 1
ATOM 5562 C CA . ILE B 1 320 ? 3.951 33.094 17.281 1 95.81 320 ILE B CA 1
ATOM 5563 C C . ILE B 1 320 ? 2.869 32.938 16.219 1 95.81 320 ILE B C 1
ATOM 5565 O O . ILE B 1 320 ? 1.783 32.438 16.5 1 95.81 320 ILE B O 1
ATOM 5569 N N . PRO B 1 321 ? 3.158 33.375 15.062 1 95.25 321 PRO B N 1
ATOM 5570 C CA . PRO B 1 321 ? 2.123 33.375 14.023 1 95.25 321 PRO B CA 1
ATOM 5571 C C . PRO B 1 321 ? 1.71 31.953 13.625 1 95.25 321 PRO B C 1
ATOM 5573 O O . PRO B 1 321 ? 2.566 31.109 13.359 1 95.25 321 PRO B O 1
ATOM 5576 N N . HIS B 1 322 ? 0.49 31.703 13.609 1 95.56 322 HIS B N 1
ATOM 5577 C CA . HIS B 1 322 ? -0.072 30.469 13.086 1 95.56 322 HIS B CA 1
ATOM 5578 C C . HIS B 1 322 ? -1.343 30.734 12.281 1 95.56 322 HIS B C 1
ATOM 5580 O O . HIS B 1 322 ? -2.035 31.719 12.523 1 95.56 322 HIS B O 1
ATOM 5586 N N . MET B 1 323 ? -1.583 29.906 11.328 1 94.75 323 MET B N 1
ATOM 5587 C CA . MET B 1 323 ? -2.74 30.078 10.453 1 94.75 323 MET B CA 1
ATOM 5588 C C . MET B 1 323 ? -4.031 29.734 11.188 1 94.75 323 MET B C 1
ATOM 5590 O O . MET B 1 323 ? -4.152 28.656 11.773 1 94.75 323 MET B O 1
ATOM 5594 N N . GLN B 1 324 ? -4.977 30.719 11.109 1 95.06 324 GLN B N 1
ATOM 5595 C CA . GLN B 1 324 ? -6.293 30.438 11.672 1 95.06 324 GLN B CA 1
ATOM 5596 C C . GLN B 1 324 ? -7.102 29.531 10.75 1 95.06 324 GLN B C 1
ATOM 5598 O O . GLN B 1 324 ? -7.188 29.781 9.547 1 95.06 324 GLN B O 1
ATOM 5603 N N . ASN B 1 325 ? -7.59 28.453 11.281 1 95.38 325 ASN B N 1
ATOM 5604 C CA . ASN B 1 325 ? -8.445 27.5 10.586 1 95.38 325 ASN B CA 1
ATOM 5605 C C . ASN B 1 325 ? -9.336 26.734 11.555 1 95.38 325 ASN B C 1
ATOM 5607 O O . ASN B 1 325 ? -9.133 26.797 12.766 1 95.38 325 ASN B O 1
ATOM 5611 N N . PRO B 1 326 ? -10.336 26.141 11.07 1 95.75 326 PRO B N 1
ATOM 5612 C CA . PRO B 1 326 ? -11.305 25.516 11.977 1 95.75 326 PRO B CA 1
ATOM 5613 C C . PRO B 1 326 ? -10.914 24.094 12.367 1 95.75 326 PRO B C 1
ATOM 5615 O O . PRO B 1 326 ? -11.672 23.406 13.055 1 95.75 326 PRO B O 1
ATOM 5618 N N . SER B 1 327 ? -9.797 23.547 11.93 1 96.88 327 SER B N 1
ATOM 5619 C CA . SER B 1 327 ? -9.461 22.156 12.164 1 96.88 327 SER B CA 1
ATOM 5620 C C . SER B 1 327 ? -8.367 22.016 13.211 1 96.88 327 SER B C 1
ATOM 5622 O O . SER B 1 327 ? -8.047 22.969 13.922 1 96.88 327 SER B O 1
ATOM 5624 N N . HIS B 1 328 ? -7.852 20.781 13.383 1 97.31 328 HIS B N 1
ATOM 5625 C CA . HIS B 1 328 ? -6.871 20.422 14.406 1 97.31 328 HIS B CA 1
ATOM 5626 C C . HIS B 1 328 ? -5.449 20.703 13.922 1 97.31 328 HIS B C 1
ATOM 5628 O O . HIS B 1 328 ? -4.496 20.594 14.695 1 97.31 328 HIS B O 1
ATOM 5634 N N . ILE B 1 329 ? -5.309 21.016 12.617 1 96.19 329 ILE B N 1
ATOM 5635 C CA . ILE B 1 329 ? -3.992 21.281 12.047 1 96.19 329 ILE B CA 1
ATOM 5636 C C . ILE B 1 329 ? -3.553 22.703 12.391 1 96.19 329 ILE B C 1
ATOM 5638 O O . ILE B 1 329 ? -4.273 23.656 12.109 1 96.19 329 ILE B O 1
ATOM 5642 N N . VAL B 1 330 ? -2.359 22.812 12.969 1 97.31 330 VAL B N 1
ATOM 5643 C CA . VAL B 1 330 ? -1.881 24.125 13.391 1 97.31 330 VAL B CA 1
ATOM 5644 C C . VAL B 1 330 ? -0.599 24.484 12.641 1 97.31 330 VAL B C 1
ATOM 5646 O O . VAL B 1 330 ? 0.504 24.219 13.133 1 97.31 330 VAL B O 1
ATOM 5649 N N . PRO B 1 331 ? -0.726 25.109 11.5 1 96.25 331 PRO B N 1
ATOM 5650 C CA . PRO B 1 331 ? 0.46 25.547 10.766 1 96.25 331 PRO B CA 1
ATOM 5651 C C . PRO B 1 331 ? 1.105 26.797 11.391 1 96.25 331 PRO B C 1
ATOM 5653 O O . PRO B 1 331 ? 0.479 27.859 11.445 1 96.25 331 PRO B O 1
ATOM 5656 N N . VAL B 1 332 ? 2.283 26.656 11.883 1 96.5 332 VAL B N 1
ATOM 5657 C CA . VAL B 1 332 ? 3.086 27.797 12.312 1 96.5 332 VAL B CA 1
ATOM 5658 C C . VAL B 1 332 ? 3.826 28.391 11.117 1 96.5 332 VAL B C 1
ATOM 5660 O O . VAL B 1 332 ? 4.672 27.719 10.516 1 96.5 332 VAL B O 1
ATOM 5663 N N . MET B 1 333 ? 3.578 29.594 10.812 1 94.5 333 MET B N 1
ATOM 5664 C CA . MET B 1 333 ? 4.012 30.219 9.562 1 94.5 333 MET B CA 1
ATOM 5665 C C . MET B 1 333 ? 5.418 30.797 9.695 1 94.5 333 MET B C 1
ATOM 5667 O O . MET B 1 333 ? 5.66 31.656 10.547 1 94.5 333 MET B O 1
ATOM 5671 N N . VAL B 1 334 ? 6.324 30.312 8.875 1 93 334 VAL B N 1
ATOM 5672 C CA . VAL B 1 334 ? 7.707 30.781 8.883 1 93 334 VAL B CA 1
ATOM 5673 C C . VAL B 1 334 ? 7.977 31.609 7.625 1 93 334 VAL B C 1
ATOM 5675 O O . VAL B 1 334 ? 8.547 32.688 7.703 1 93 334 VAL B O 1
ATOM 5678 N N . GLY B 1 335 ? 7.57 31.078 6.395 1 89.81 335 GLY B N 1
ATOM 5679 C CA . GLY B 1 335 ? 7.609 31.828 5.152 1 89.81 335 GLY B CA 1
ATOM 5680 C C . GLY B 1 335 ? 8.961 31.781 4.469 1 89.81 335 GLY B C 1
ATOM 5681 O O . GLY B 1 335 ? 9.195 32.5 3.494 1 89.81 335 GLY B O 1
ATOM 5682 N N . ASN B 1 336 ? 9.852 31 4.996 1 87.5 336 ASN B N 1
ATOM 5683 C CA . ASN B 1 336 ? 11.188 30.828 4.434 1 87.5 336 ASN B CA 1
ATOM 5684 C C . ASN B 1 336 ? 11.695 29.406 4.645 1 87.5 336 ASN B C 1
ATOM 5686 O O . ASN B 1 336 ? 11.766 28.922 5.777 1 87.5 336 ASN B O 1
ATOM 5690 N N . ALA B 1 337 ? 12.094 28.75 3.553 1 86.5 337 ALA B N 1
ATOM 5691 C CA . ALA B 1 337 ? 12.461 27.344 3.586 1 86.5 337 ALA B CA 1
ATOM 5692 C C . ALA B 1 337 ? 13.68 27.109 4.48 1 86.5 337 ALA B C 1
ATOM 5694 O O . ALA B 1 337 ? 13.719 26.141 5.246 1 86.5 337 ALA B O 1
ATOM 5695 N N . VAL B 1 338 ? 14.656 27.953 4.371 1 86.19 338 VAL B N 1
ATOM 5696 C CA . VAL B 1 338 ? 15.891 27.797 5.125 1 86.19 338 VAL B CA 1
ATOM 5697 C C . VAL B 1 338 ? 15.617 27.984 6.617 1 86.19 338 VAL B C 1
ATOM 5699 O O . VAL B 1 338 ? 16.094 27.203 7.445 1 86.19 338 VAL B O 1
ATOM 5702 N N . CYS B 1 339 ? 14.82 28.969 6.902 1 88.88 339 CYS B N 1
ATOM 5703 C CA . CYS B 1 339 ? 14.484 29.25 8.297 1 88.88 339 CYS B CA 1
ATOM 5704 C C . CYS B 1 339 ? 13.641 28.125 8.883 1 88.88 339 CYS B C 1
ATOM 5706 O O . CYS B 1 339 ? 13.82 27.75 10.047 1 88.88 339 CYS B O 1
ATOM 5708 N N . CYS B 1 340 ? 12.711 27.672 8.086 1 91.56 340 CYS B N 1
ATOM 5709 C CA . CYS B 1 340 ? 11.844 26.594 8.539 1 91.56 340 CYS B CA 1
ATOM 5710 C C . CYS B 1 340 ? 12.656 25.359 8.906 1 91.56 340 CYS B C 1
ATOM 5712 O O . CYS B 1 340 ? 12.422 24.75 9.953 1 91.56 340 CYS B O 1
ATOM 5714 N N . LYS B 1 341 ? 13.578 25 8.07 1 89.38 341 LYS B N 1
ATOM 5715 C CA . LYS B 1 341 ? 14.461 23.875 8.336 1 89.38 341 LYS B CA 1
ATOM 5716 C C . LYS B 1 341 ? 15.32 24.125 9.57 1 89.38 341 LYS B C 1
ATOM 5718 O O . LYS B 1 341 ? 15.531 23.219 10.383 1 89.38 341 LYS B O 1
ATOM 5723 N N . LEU B 1 342 ? 15.836 25.281 9.625 1 91.75 342 LEU B N 1
ATOM 5724 C CA . LEU B 1 342 ? 16.672 25.641 10.758 1 91.75 342 LEU B CA 1
ATOM 5725 C C . LEU B 1 342 ? 15.906 25.5 12.07 1 91.75 342 LEU B C 1
ATOM 5727 O O . LEU B 1 342 ? 16.438 24.969 13.047 1 91.75 342 LEU B O 1
ATOM 5731 N N . ILE B 1 343 ? 14.703 26 12.078 1 94.69 343 ILE B N 1
ATOM 5732 C CA . ILE B 1 343 ? 13.875 25.938 13.281 1 94.69 343 ILE B CA 1
ATOM 5733 C C . ILE B 1 343 ? 13.633 24.469 13.648 1 94.69 343 ILE B C 1
ATOM 5735 O O . ILE B 1 343 ? 13.781 24.094 14.812 1 94.69 343 ILE B O 1
ATOM 5739 N N . SER B 1 344 ? 13.234 23.688 12.672 1 94.5 344 SER B N 1
ATOM 5740 C CA . SER B 1 344 ? 12.992 22.266 12.898 1 94.5 344 SER B CA 1
ATOM 5741 C C . SER B 1 344 ? 14.234 21.578 13.445 1 94.5 344 SER B C 1
ATOM 5743 O O . SER B 1 344 ? 14.148 20.797 14.406 1 94.5 344 SER B O 1
ATOM 5745 N N . ASP B 1 345 ? 15.391 21.891 12.875 1 93.75 345 ASP B N 1
ATOM 5746 C CA . ASP B 1 345 ? 16.656 21.281 13.312 1 93.75 345 ASP B CA 1
ATOM 5747 C C . ASP B 1 345 ? 16.984 21.688 14.75 1 93.75 345 ASP B C 1
ATOM 5749 O O . ASP B 1 345 ? 17.422 20.859 15.547 1 93.75 345 ASP B O 1
ATOM 5753 N N . ARG B 1 346 ? 16.781 22.891 15.047 1 96.19 346 ARG B N 1
ATOM 5754 C CA . ARG B 1 346 ? 17.078 23.375 16.391 1 96.19 346 ARG B CA 1
ATOM 5755 C C . ARG B 1 346 ? 16.125 22.766 17.422 1 96.19 346 ARG B C 1
ATOM 5757 O O . ARG B 1 346 ? 16.547 22.406 18.516 1 96.19 346 ARG B O 1
ATOM 5764 N N . LEU B 1 347 ? 14.867 22.75 17.031 1 97.81 347 LEU B N 1
ATOM 5765 C CA . LEU B 1 347 ? 13.898 22.109 17.922 1 97.81 347 LEU B CA 1
ATOM 5766 C C . LEU B 1 347 ? 14.344 20.688 18.25 1 97.81 347 LEU B C 1
ATOM 5768 O O . LEU B 1 347 ? 14.305 20.266 19.406 1 97.81 347 LEU B O 1
ATOM 5772 N N . MET B 1 348 ? 14.805 19.984 17.25 1 96.25 348 MET B N 1
ATOM 5773 C CA . MET B 1 348 ? 15.219 18.594 17.406 1 96.25 348 MET B CA 1
ATOM 5774 C C . MET B 1 348 ? 16.516 18.5 18.219 1 96.25 348 MET B C 1
ATOM 5776 O O . MET B 1 348 ? 16.578 17.766 19.203 1 96.25 348 MET B O 1
ATOM 5780 N N . ASP B 1 349 ? 17.5 19.25 17.844 1 95.38 349 ASP B N 1
ATOM 5781 C CA . ASP B 1 349 ? 18.859 19.062 18.344 1 95.38 349 ASP B CA 1
ATOM 5782 C C . ASP B 1 349 ? 19.031 19.703 19.719 1 95.38 349 ASP B C 1
ATOM 5784 O O . ASP B 1 349 ? 19.766 19.172 20.562 1 95.38 349 ASP B O 1
ATOM 5788 N N . GLN B 1 350 ? 18.344 20.812 19.953 1 96.56 350 GLN B N 1
ATOM 5789 C CA . GLN B 1 350 ? 18.594 21.562 21.188 1 96.56 350 GLN B CA 1
ATOM 5790 C C . GLN B 1 350 ? 17.5 21.312 22.219 1 96.56 350 GLN B C 1
ATOM 5792 O O . GLN B 1 350 ? 17.766 21.359 23.422 1 96.56 350 GLN B O 1
ATOM 5797 N N . TYR B 1 351 ? 16.328 20.984 21.719 1 97.81 351 TYR B N 1
ATOM 5798 C CA . TYR B 1 351 ? 15.227 20.938 22.672 1 97.81 351 TYR B CA 1
ATOM 5799 C C . TYR B 1 351 ? 14.602 19.547 22.719 1 97.81 351 TYR B C 1
ATOM 5801 O O . TYR B 1 351 ? 13.758 19.281 23.578 1 97.81 351 TYR B O 1
ATOM 5809 N N . GLY B 1 352 ? 14.977 18.625 21.828 1 97.81 352 GLY B N 1
ATOM 5810 C CA . GLY B 1 352 ? 14.391 17.297 21.781 1 97.81 352 GLY B CA 1
ATOM 5811 C C . GLY B 1 352 ? 12.938 17.297 21.344 1 97.81 352 GLY B C 1
ATOM 5812 O O . GLY B 1 352 ? 12.117 16.531 21.859 1 97.81 352 GLY B O 1
ATOM 5813 N N . ILE B 1 353 ? 12.602 18.219 20.516 1 98.44 353 ILE B N 1
ATOM 5814 C CA . ILE B 1 353 ? 11.25 18.359 19.984 1 98.44 353 ILE B CA 1
ATOM 5815 C C . ILE B 1 353 ? 11.258 18.125 18.484 1 98.44 353 ILE B C 1
ATOM 5817 O O . ILE B 1 353 ? 12 18.766 17.75 1 98.44 353 ILE B O 1
ATOM 5821 N N . TYR B 1 354 ? 10.492 17.156 18.062 1 97.25 354 TYR B N 1
ATOM 5822 C CA . TYR B 1 354 ? 10.492 16.844 16.641 1 97.25 354 TYR B CA 1
ATOM 5823 C C . TYR B 1 354 ? 9.266 17.422 15.945 1 97.25 354 TYR B C 1
ATOM 5825 O O . TYR B 1 354 ? 8.133 17.062 16.281 1 97.25 354 TYR B O 1
ATOM 5833 N N . VAL B 1 355 ? 9.445 18.312 15.016 1 96 355 VAL B N 1
ATOM 5834 C CA . VAL B 1 355 ? 8.445 18.891 14.125 1 96 355 VAL B CA 1
ATOM 5835 C C . VAL B 1 355 ? 8.977 18.906 12.688 1 96 355 VAL B C 1
ATOM 5837 O O . VAL B 1 355 ? 10.133 19.234 12.453 1 96 355 VAL B O 1
ATOM 5840 N N . GLN B 1 356 ? 8.172 18.516 11.789 1 90.62 356 GLN B N 1
ATOM 5841 C CA . GLN B 1 356 ? 8.602 18.453 10.398 1 90.62 356 GLN B CA 1
ATOM 5842 C C . GLN B 1 356 ? 8.391 19.797 9.695 1 90.62 356 GLN B C 1
ATOM 5844 O O . GLN B 1 356 ? 7.312 20.391 9.781 1 90.62 356 GLN B O 1
ATOM 5849 N N . PRO B 1 357 ? 9.43 20.266 9.031 1 91.69 357 PRO B N 1
ATOM 5850 C CA . PRO B 1 357 ? 9.234 21.438 8.18 1 91.69 357 PRO B CA 1
ATOM 5851 C C . PRO B 1 357 ? 8.539 21.094 6.863 1 91.69 357 PRO B C 1
ATOM 5853 O O . PRO B 1 357 ? 8.82 20.062 6.254 1 91.69 357 PRO B O 1
ATOM 5856 N N . ILE B 1 358 ? 7.602 21.828 6.52 1 90.12 358 ILE B N 1
ATOM 5857 C CA . ILE B 1 358 ? 6.879 21.672 5.262 1 90.12 358 ILE B CA 1
ATOM 5858 C C . ILE B 1 358 ? 7.336 22.734 4.266 1 90.12 358 ILE B C 1
ATOM 5860 O O . ILE B 1 358 ? 7.176 23.938 4.512 1 90.12 358 ILE B O 1
ATOM 5864 N N . ASN B 1 359 ? 7.918 22.234 3.17 1 84.88 359 ASN B N 1
ATOM 5865 C CA . ASN B 1 359 ? 8.492 23.125 2.17 1 84.88 359 ASN B CA 1
ATOM 5866 C C . ASN B 1 359 ? 7.906 22.859 0.785 1 84.88 359 ASN B C 1
ATOM 5868 O O . ASN B 1 359 ? 7.066 21.984 0.616 1 84.88 359 ASN B O 1
ATOM 5872 N N . TYR B 1 360 ? 8.273 23.719 -0.111 1 80.31 360 TYR B N 1
ATOM 5873 C CA . TYR B 1 360 ? 7.957 23.469 -1.511 1 80.31 360 TYR B CA 1
ATOM 5874 C C . TYR B 1 360 ? 8.453 22.094 -1.938 1 80.31 360 TYR B C 1
ATOM 5876 O O . TYR B 1 360 ? 9.539 21.656 -1.537 1 80.31 360 TYR B O 1
ATOM 5884 N N . PRO B 1 361 ? 7.617 21.344 -2.672 1 77.44 361 PRO B N 1
ATOM 5885 C CA . PRO B 1 361 ? 6.395 21.688 -3.404 1 77.44 361 PRO B CA 1
ATOM 5886 C C . PRO B 1 361 ? 5.125 21.344 -2.627 1 77.44 361 PRO B C 1
ATOM 5888 O O . PRO B 1 361 ? 4.016 21.547 -3.131 1 77.44 361 PRO B O 1
ATOM 5891 N N . THR B 1 362 ? 5.258 20.922 -1.415 1 79.19 362 THR B N 1
ATOM 5892 C CA . THR B 1 362 ? 4.062 20.594 -0.648 1 79.19 362 THR B CA 1
ATOM 5893 C C . THR B 1 362 ? 3.213 21.828 -0.413 1 79.19 362 THR B C 1
ATOM 5895 O O . THR B 1 362 ? 1.982 21.766 -0.434 1 79.19 362 THR B O 1
ATOM 5898 N N . VAL B 1 363 ? 3.916 22.922 -0.147 1 84.94 363 VAL B N 1
ATOM 5899 C CA . VAL B 1 363 ? 3.277 24.234 -0.068 1 84.94 363 VAL B CA 1
ATOM 5900 C C . VAL B 1 363 ? 3.988 25.219 -0.997 1 84.94 363 VAL B C 1
ATOM 5902 O O . VAL B 1 363 ? 5.145 25 -1.367 1 84.94 363 VAL B O 1
ATOM 5905 N N . PRO B 1 364 ? 3.314 26.188 -1.395 1 86.25 364 PRO B N 1
ATOM 5906 C CA . PRO B 1 364 ? 3.969 27.172 -2.254 1 86.25 364 PRO B CA 1
ATOM 5907 C C . PRO B 1 364 ? 5.172 27.844 -1.586 1 86.25 364 PRO B C 1
ATOM 5909 O O . PRO B 1 364 ? 5.215 27.953 -0.358 1 86.25 364 PRO B O 1
ATOM 5912 N N . ARG B 1 365 ? 6.125 28.297 -2.418 1 87.12 365 ARG B N 1
ATOM 5913 C CA . ARG B 1 365 ? 7.281 29.031 -1.917 1 87.12 365 ARG B CA 1
ATOM 5914 C C . ARG B 1 365 ? 6.852 30.25 -1.116 1 87.12 365 ARG B C 1
ATOM 5916 O O . ARG B 1 365 ? 5.832 30.875 -1.425 1 87.12 365 ARG B O 1
ATOM 5923 N N . LYS B 1 366 ? 7.512 30.562 -0.093 1 89.94 366 LYS B N 1
ATOM 5924 C CA . LYS B 1 366 ? 7.305 31.734 0.769 1 89.94 366 LYS B CA 1
ATOM 5925 C C . LYS B 1 366 ? 6.184 31.484 1.772 1 89.94 366 LYS B C 1
ATOM 5927 O O . LYS B 1 366 ? 5.832 32.375 2.551 1 89.94 366 LYS B O 1
ATOM 5932 N N . THR B 1 367 ? 5.648 30.25 1.745 1 91.62 367 THR B N 1
ATOM 5933 C CA . THR B 1 367 ? 4.625 29.906 2.729 1 91.62 367 THR B CA 1
ATOM 5934 C C . THR B 1 367 ? 5.051 28.703 3.557 1 91.62 367 THR B C 1
ATOM 5936 O O . THR B 1 367 ? 4.203 27.953 4.059 1 91.62 367 THR B O 1
ATOM 5939 N N . GLU B 1 368 ? 6.352 28.484 3.578 1 91.75 368 GLU B N 1
ATOM 5940 C CA . GLU B 1 368 ? 6.879 27.359 4.355 1 91.75 368 GLU B CA 1
ATOM 5941 C C . GLU B 1 368 ? 6.434 27.438 5.812 1 91.75 368 GLU B C 1
ATOM 5943 O O . GLU B 1 368 ? 6.312 28.531 6.371 1 91.75 368 GLU B O 1
ATOM 5948 N N . ARG B 1 369 ? 6.184 26.328 6.363 1 94.31 369 ARG B N 1
ATOM 5949 C CA . ARG B 1 369 ? 5.574 26.312 7.688 1 94.31 369 ARG B CA 1
ATOM 5950 C C . ARG B 1 369 ? 5.945 25.047 8.445 1 94.31 369 ARG B C 1
ATOM 5952 O O . ARG B 1 369 ? 6.465 24.094 7.859 1 94.31 369 ARG B O 1
ATOM 5959 N N . LEU B 1 370 ? 5.789 25.125 9.711 1 95.31 370 LEU B N 1
ATOM 5960 C CA . LEU B 1 370 ? 5.789 23.938 10.562 1 95.31 370 LEU B CA 1
ATOM 5961 C C . LEU B 1 370 ? 4.367 23.438 10.797 1 95.31 370 LEU B C 1
ATOM 5963 O O . LEU B 1 370 ? 3.51 24.203 11.266 1 95.31 370 LEU B O 1
ATOM 5967 N N . ARG B 1 371 ? 4.078 22.25 10.344 1 94.44 371 ARG B N 1
ATOM 5968 C CA . ARG B 1 371 ? 2.756 21.688 10.594 1 94.44 371 ARG B CA 1
ATOM 5969 C C . ARG B 1 371 ? 2.727 20.938 11.922 1 94.44 371 ARG B C 1
ATOM 5971 O O . ARG B 1 371 ? 3.297 19.844 12.039 1 94.44 371 ARG B O 1
ATOM 5978 N N . ILE B 1 372 ? 2.098 21.516 12.867 1 97.19 372 ILE B N 1
ATOM 5979 C CA . ILE B 1 372 ? 2.033 20.953 14.203 1 97.19 372 ILE B CA 1
ATOM 5980 C C . ILE B 1 372 ? 0.654 20.344 14.438 1 97.19 372 ILE B C 1
ATOM 5982 O O . ILE B 1 372 ? -0.366 20.938 14.102 1 97.19 372 ILE B O 1
ATOM 5986 N N . THR B 1 373 ? 0.644 19.125 14.977 1 96.06 373 THR B N 1
ATOM 5987 C CA . THR B 1 373 ? -0.594 18.391 15.227 1 96.06 373 THR B CA 1
ATOM 5988 C C . THR B 1 373 ? -0.658 17.922 16.672 1 96.06 373 THR B C 1
ATOM 5990 O O . THR B 1 373 ? -0.183 16.828 17 1 96.06 373 THR B O 1
ATOM 5993 N N . PRO B 1 374 ? -1.244 18.719 17.547 1 97.31 374 PRO B N 1
ATOM 5994 C CA . PRO B 1 374 ? -1.408 18.281 18.922 1 97.31 374 PRO B CA 1
ATOM 5995 C C . PRO B 1 374 ? -2.268 17.016 19.062 1 97.31 374 PRO B C 1
ATOM 5997 O O . PRO B 1 374 ? -3.141 16.781 18.219 1 97.31 374 PRO B O 1
ATOM 6000 N N . SER B 1 375 ? -2.008 16.219 20.016 1 97.5 375 SER B N 1
ATOM 6001 C CA . SER B 1 375 ? -2.803 15.039 20.328 1 97.5 375 SER B CA 1
ATOM 6002 C C . SER B 1 375 ? -3.211 15.039 21.797 1 97.5 375 SER B C 1
ATOM 6004 O O . SER B 1 375 ? -2.668 15.805 22.609 1 97.5 375 SER B O 1
ATOM 6006 N N . PRO B 1 376 ? -4.168 14.148 22.156 1 97.94 376 PRO B N 1
ATOM 6007 C CA . PRO B 1 376 ? -4.57 14.047 23.562 1 97.94 376 PRO B CA 1
ATOM 6008 C C . PRO B 1 376 ? -3.422 13.633 24.484 1 97.94 376 PRO B C 1
ATOM 6010 O O . PRO B 1 376 ? -3.527 13.758 25.703 1 97.94 376 PRO B O 1
ATOM 6013 N N . MET B 1 377 ? -2.334 13.234 23.922 1 97.25 377 MET B N 1
ATOM 6014 C CA . MET B 1 377 ? -1.227 12.695 24.719 1 97.25 377 MET B CA 1
ATOM 6015 C C . MET B 1 377 ? -0.225 13.797 25.062 1 97.25 377 MET B C 1
ATOM 6017 O O . MET B 1 377 ? 0.68 13.586 25.859 1 97.25 377 MET B O 1
ATOM 6021 N N . HIS B 1 378 ? -0.365 14.969 24.484 1 98.44 378 HIS B N 1
ATOM 6022 C CA . HIS B 1 378 ? 0.485 16.094 24.844 1 98.44 378 HIS B CA 1
ATOM 6023 C C . HIS B 1 378 ? -0.007 16.781 26.125 1 98.44 378 HIS B C 1
ATOM 6025 O O . HIS B 1 378 ? -1.165 17.188 26.203 1 98.44 378 HIS B O 1
ATOM 6031 N N . THR B 1 379 ? 0.846 16.922 27.078 1 98.19 379 THR B N 1
ATOM 6032 C CA . THR B 1 379 ? 0.504 17.562 28.344 1 98.19 379 THR B CA 1
ATOM 6033 C C . THR B 1 379 ? 0.686 19.078 28.25 1 98.19 379 THR B C 1
ATOM 6035 O O . THR B 1 379 ? 1.248 19.578 27.266 1 98.19 379 THR B O 1
ATOM 6038 N N . ASP B 1 380 ? 0.181 19.75 29.281 1 98.19 380 ASP B N 1
ATOM 6039 C CA . ASP B 1 380 ? 0.419 21.188 29.359 1 98.19 380 ASP B CA 1
ATOM 6040 C C . ASP B 1 380 ? 1.915 21.484 29.359 1 98.19 380 ASP B C 1
ATOM 6042 O O . ASP B 1 380 ? 2.355 22.469 28.75 1 98.19 380 ASP B O 1
ATOM 6046 N N . ALA B 1 381 ? 2.654 20.656 30.047 1 98.44 381 ALA B N 1
ATOM 6047 C CA . ALA B 1 381 ? 4.102 20.844 30.109 1 98.44 381 ALA B CA 1
ATOM 6048 C C . ALA B 1 381 ? 4.734 20.688 28.719 1 98.44 381 ALA B C 1
ATOM 6050 O O . ALA B 1 381 ? 5.688 21.391 28.391 1 98.44 381 ALA B O 1
ATOM 6051 N N . ASP B 1 382 ? 4.23 19.719 27.969 1 98.5 382 ASP B N 1
ATOM 6052 C CA . ASP B 1 382 ? 4.715 19.547 26.609 1 98.5 382 ASP B CA 1
ATOM 6053 C C . ASP B 1 382 ? 4.449 20.797 25.766 1 98.5 382 ASP B C 1
ATOM 6055 O O . ASP B 1 382 ? 5.312 21.234 25 1 98.5 382 ASP B O 1
ATOM 6059 N N . ILE B 1 383 ? 3.23 21.312 25.844 1 98.62 383 ILE B N 1
ATOM 6060 C CA . ILE B 1 383 ? 2.84 22.5 25.094 1 98.62 383 ILE B CA 1
ATOM 6061 C C . ILE B 1 383 ? 3.725 23.688 25.484 1 98.62 383 ILE B C 1
ATOM 6063 O O . ILE B 1 383 ? 4.242 24.391 24.625 1 98.62 383 ILE B O 1
ATOM 6067 N N . ASP B 1 384 ? 3.918 23.844 26.781 1 98.38 384 ASP B N 1
ATOM 6068 C CA . ASP B 1 384 ? 4.746 24.938 27.281 1 98.38 384 ASP B CA 1
ATOM 6069 C C . ASP B 1 384 ? 6.184 24.797 26.781 1 98.38 384 ASP B C 1
ATOM 6071 O O . ASP B 1 384 ? 6.816 25.797 26.422 1 98.38 384 ASP B O 1
ATOM 6075 N N . ALA B 1 385 ? 6.691 23.609 26.766 1 98.5 385 ALA B N 1
ATOM 6076 C CA . ALA B 1 385 ? 8.047 23.359 26.297 1 98.5 385 ALA B CA 1
ATOM 6077 C C . ALA B 1 385 ? 8.188 23.734 24.812 1 98.5 385 ALA B C 1
ATOM 6079 O O . ALA B 1 385 ? 9.164 24.375 24.422 1 98.5 385 ALA B O 1
ATOM 6080 N N . LEU B 1 386 ? 7.234 23.328 23.984 1 98.56 386 LEU B N 1
ATOM 6081 C CA . LEU B 1 386 ? 7.285 23.641 22.562 1 98.56 386 LEU B CA 1
ATOM 6082 C C . LEU B 1 386 ? 7.168 25.141 22.328 1 98.56 386 LEU B C 1
ATOM 6084 O O . LEU B 1 386 ? 7.945 25.719 21.562 1 98.56 386 LEU B O 1
ATOM 6088 N N . VAL B 1 387 ? 6.188 25.75 22.953 1 98.12 387 VAL B N 1
ATOM 6089 C CA . VAL B 1 387 ? 5.949 27.172 22.75 1 98.12 387 VAL B CA 1
ATOM 6090 C C . VAL B 1 387 ? 7.148 27.984 23.25 1 98.12 387 VAL B C 1
ATOM 6092 O O . VAL B 1 387 ? 7.555 28.953 22.625 1 98.12 387 VAL B O 1
ATOM 6095 N N . GLY B 1 388 ? 7.684 27.578 24.406 1 97.88 388 GLY B N 1
ATOM 6096 C CA . GLY B 1 388 ? 8.891 28.203 24.906 1 97.88 388 GLY B CA 1
ATOM 6097 C C . GLY B 1 388 ? 10.062 28.109 23.953 1 97.88 388 GLY B C 1
ATOM 6098 O O . GLY B 1 388 ? 10.766 29.094 23.703 1 97.88 388 GLY B O 1
ATOM 6099 N N . ALA B 1 389 ? 10.281 26.906 23.438 1 98.06 389 ALA B N 1
ATOM 6100 C CA . ALA B 1 389 ? 11.367 26.672 22.484 1 98.06 389 ALA B CA 1
ATOM 6101 C C . ALA B 1 389 ? 11.172 27.5 21.219 1 98.06 389 ALA B C 1
ATOM 6103 O O . ALA B 1 389 ? 12.125 28.109 20.719 1 98.06 389 ALA B O 1
ATOM 6104 N N . LEU B 1 390 ? 9.953 27.516 20.688 1 97.25 390 LEU B N 1
ATOM 6105 C CA . LEU B 1 390 ? 9.648 28.312 19.516 1 97.25 390 LEU B CA 1
ATOM 6106 C C . LEU B 1 390 ? 9.906 29.797 19.781 1 97.25 390 LEU B C 1
ATOM 6108 O O . LEU B 1 390 ? 10.461 30.5 18.922 1 97.25 390 LEU B O 1
ATOM 6112 N N . SER B 1 391 ? 9.492 30.219 20.953 1 95.62 391 SER B N 1
ATOM 6113 C CA . SER B 1 391 ? 9.688 31.625 21.312 1 95.62 391 SER B CA 1
ATOM 6114 C C . SER B 1 391 ? 11.164 31.984 21.344 1 95.62 391 SER B C 1
ATOM 6116 O O . SER B 1 391 ? 11.562 33.062 20.859 1 95.62 391 SER B O 1
ATOM 6118 N N . ASP B 1 392 ? 11.922 31.109 21.922 1 95.44 392 ASP B N 1
ATOM 6119 C CA . ASP B 1 392 ? 13.367 31.328 21.984 1 95.44 392 ASP B CA 1
ATOM 6120 C C . ASP B 1 392 ? 13.977 31.406 20.578 1 95.44 392 ASP B C 1
ATOM 6122 O O . ASP B 1 392 ? 14.727 32.344 20.281 1 95.44 392 ASP B O 1
ATOM 6126 N N . ILE B 1 393 ? 13.648 30.453 19.766 1 94.75 393 ILE B N 1
ATOM 6127 C CA . ILE B 1 393 ? 14.227 30.359 18.438 1 94.75 393 ILE B CA 1
ATOM 6128 C C . ILE B 1 393 ? 13.758 31.547 17.594 1 94.75 393 ILE B C 1
ATOM 6130 O O . ILE B 1 393 ? 14.531 32.125 16.828 1 94.75 393 ILE B O 1
ATOM 6134 N N . TRP B 1 394 ? 12.492 31.859 17.734 1 91.31 394 TRP B N 1
ATOM 6135 C CA . TRP B 1 394 ? 11.906 32.969 17 1 91.31 394 TRP B CA 1
ATOM 6136 C C . TRP B 1 394 ? 12.664 34.281 17.266 1 91.31 394 TRP B C 1
ATOM 6138 O O . TRP B 1 394 ? 12.93 35.031 16.344 1 91.31 394 TRP B O 1
ATOM 6148 N N . GLY B 1 395 ? 12.961 34.5 18.453 1 87.81 395 GLY B N 1
ATOM 6149 C CA . GLY B 1 395 ? 13.719 35.656 18.844 1 87.81 395 GLY B CA 1
ATOM 6150 C C . GLY B 1 395 ? 15.141 35.656 18.312 1 87.81 395 GLY B C 1
ATOM 6151 O O . GLY B 1 395 ? 15.641 36.719 17.859 1 87.81 395 GLY B O 1
ATOM 6152 N N . GLU B 1 396 ? 15.719 34.594 18.234 1 89.62 396 GLU B N 1
ATOM 6153 C CA . GLU B 1 396 ? 17.109 34.469 17.828 1 89.62 396 GLU B CA 1
ATOM 6154 C C . GLU B 1 396 ? 17.266 34.656 16.328 1 89.62 396 GLU B C 1
ATOM 6156 O O . GLU B 1 396 ? 18.266 35.25 15.875 1 89.62 396 GLU B O 1
ATOM 6161 N N . VAL B 1 397 ? 16.344 34.125 15.578 1 86.31 397 VAL B N 1
ATOM 6162 C CA . VAL B 1 397 ? 16.484 34.188 14.133 1 86.31 397 VAL B CA 1
ATOM 6163 C C . VAL B 1 397 ? 15.844 35.469 13.586 1 86.31 397 VAL B C 1
ATOM 6165 O O . VAL B 1 397 ? 16 35.781 12.406 1 86.31 397 VAL B O 1
ATOM 6168 N N . GLY B 1 398 ? 15.203 36.219 14.391 1 81.62 398 GLY B N 1
ATOM 6169 C CA . GLY B 1 398 ? 14.688 37.531 14.023 1 81.62 398 GLY B CA 1
ATOM 6170 C C . GLY B 1 398 ? 13.383 37.469 13.258 1 81.62 398 GLY B C 1
ATOM 6171 O O . GLY B 1 398 ? 13.141 38.25 12.352 1 81.62 398 GLY B O 1
ATOM 6172 N N . LEU B 1 399 ? 12.641 36.469 13.492 1 84.38 399 LEU B N 1
ATOM 6173 C CA . LEU B 1 399 ? 11.344 36.375 12.836 1 84.38 399 LEU B CA 1
ATOM 6174 C C . LEU B 1 399 ? 10.328 37.312 13.508 1 84.38 399 LEU B C 1
ATOM 6176 O O . LEU B 1 399 ? 10.414 37.562 14.711 1 84.38 399 LEU B O 1
ATOM 6180 N N . LEU B 1 400 ? 9.422 37.781 12.711 1 80 400 LEU B N 1
ATOM 6181 C CA . LEU B 1 400 ? 8.422 38.719 13.203 1 80 400 LEU B CA 1
ATOM 6182 C C . LEU B 1 400 ? 7.348 38 14.008 1 80 400 LEU B C 1
ATOM 6184 O O . LEU B 1 400 ? 6.934 36.906 13.648 1 80 400 LEU B O 1
ATOM 6188 N N . ARG B 1 401 ? 7.062 38.594 15.109 1 83.25 401 ARG B N 1
ATOM 6189 C CA . ARG B 1 401 ? 5.969 38.094 15.938 1 83.25 401 ARG B CA 1
ATOM 6190 C C . ARG B 1 401 ? 4.66 38.812 15.602 1 83.25 401 ARG B C 1
ATOM 6192 O O . ARG B 1 401 ? 4.664 39.906 15.039 1 83.25 401 ARG B O 1
ATOM 6199 N N . THR B 1 402 ? 3.621 38.125 15.648 1 77.44 402 THR B N 1
ATOM 6200 C CA . THR B 1 402 ? 2.311 38.75 15.523 1 77.44 402 THR B CA 1
ATOM 6201 C C . THR B 1 402 ? 1.976 39.562 16.781 1 77.44 402 THR B C 1
ATOM 6203 O O . THR B 1 402 ? 2.453 39.25 17.875 1 77.44 402 THR B O 1
ATOM 6206 N N . GLN B 1 403 ? 1.51 40.844 16.594 1 61.69 403 GLN B N 1
ATOM 6207 C CA . GLN B 1 403 ? 1.123 41.688 17.719 1 61.69 403 GLN B CA 1
ATOM 6208 C C . GLN B 1 403 ? 0.226 40.938 18.703 1 61.69 403 GLN B C 1
ATOM 6210 O O . GLN B 1 403 ? -0.731 40.281 18.281 1 61.69 403 GLN B O 1
ATOM 6215 N N . ALA B 1 404 ? 0.879 40.531 19.781 1 53.34 404 ALA B N 1
ATOM 6216 C CA . ALA B 1 404 ? 0.199 39.844 20.875 1 53.34 404 ALA B CA 1
ATOM 6217 C C . ALA B 1 404 ? -1.217 40.375 21.062 1 53.34 404 ALA B C 1
ATOM 6219 O O . ALA B 1 404 ? -1.435 41.594 21.047 1 53.34 404 ALA B O 1
ATOM 6220 N N . ALA B 1 405 ? -2.305 39.719 20.703 1 45.94 405 ALA B N 1
ATOM 6221 C CA . ALA B 1 405 ? -3.625 40.219 21.078 1 45.94 405 ALA B CA 1
ATOM 6222 C C . ALA B 1 405 ? -3.658 40.594 22.547 1 45.94 405 ALA B C 1
ATOM 6224 O O . ALA B 1 405 ? -3.336 39.781 23.422 1 45.94 405 ALA B O 1
ATOM 6225 N N . VAL B 1 406 ? -3.289 41.781 23.031 1 42.28 406 VAL B N 1
ATOM 6226 C CA . VAL B 1 406 ? -3.52 42.312 24.375 1 42.28 406 VAL B CA 1
ATOM 6227 C C . VAL B 1 406 ? -4.797 41.719 24.953 1 42.28 406 VAL B C 1
ATOM 6229 O O . VAL B 1 406 ? -5.867 41.812 24.344 1 42.28 406 VAL B O 1
ATOM 6232 N N . ALA B 1 407 ? -4.742 40.75 25.906 1 40.34 407 ALA B N 1
ATOM 6233 C CA . ALA B 1 407 ? -5.93 40.625 26.75 1 40.34 407 ALA B CA 1
ATOM 6234 C C . ALA B 1 407 ? -6.211 41.938 27.5 1 40.34 407 ALA B C 1
ATOM 6236 O O . ALA B 1 407 ? -5.285 42.594 27.969 1 40.34 407 ALA B O 1
#

InterPro domains:
  IPR001917 Aminotransferase, class-II, pyridoxal-phosphate binding site [PS00599] (244-253)
  IPR004839 Aminotransferase, class I/classII, large domain [PF00155] (46-390)
  IPR010961 Tetrapyrrole biosynthesis, 5-aminolevulinic acid synthase [TIGR01821] (1-400)
  IPR015421 Pyridoxal phosphate-dependent transferase, major domain [G3DSA:3.40.640.10] (63-296)
  IPR015422 Pyridoxal phosphate-dependent transferase, small domain [G3DSA:3.90.1150.10] (45-386)
  IPR015424 Pyridoxal phosphate-dependent transferase [SSF53383] (2-398)
  IPR050087 8-amino-7-oxononanoate synthase class-II [PTHR13693] (41-392)

Sequence (814 aa):
MNYEAFFRQQLDGLRQEGRYRVFADLERQAGRFPRAKFYKDGDCREVTVWCSNDYLGMGQHPKVLAAMHAALDECGAGAGGTRNISGTNHYHVLLEEELADLHGKEGALLFTSGYVSNWAALGTLASQIPGCVVLSDEGNHASMIEGIRHSRAQRHIFKHNDVEDLDRKLSMLPADVPKLVAFESVYSMDGDIAPIAEICDVADKHGAMTYLDEVHAVGMYGARGGGIAERDGVAHRLTVIEGTLGKAFGVVGGYITGSNALCDFVRSFASGFIFTTALPPSVAAGAVASIRHLKTSTIERERHQERVATFRRRLDIAGIPHMQNPSHIVPVMVGNAVCCKLISDRLMDQYGIYVQPINYPTVPRKTERLRITPSPMHTDADIDALVGALSDIWGEVGLLRTQAAVAMNYEAFFRQQLDGLRQEGRYRVFADLERQAGRFPRAKFYKDGDCREVTVWCSNDYLGMGQHPKVLAAMHAALDECGAGAGGTRNISGTNHYHVLLEEELADLHGKEGALLFTSGYVSNWAALGTLASQIPGCVVLSDEGNHASMIEGIRHSRAQRHIFKHNDVEDLDRKLSMLPADVPKLVAFESVYSMDGDIAPIAEICDVADKHGAMTYLDEVHAVGMYGARGGGIAERDGVAHRLTVIEGTLGKAFGVVGGYITGSNALCDFVRSFASGFIFTTALPPSVAAGAVASIRHLKTSTIERERHQERVATFRRRLDIAGIPHMQNPSHIVPVMVGNAVCCKLISDRLMDQYGIYVQPINYPTVPRKTERLRITPSPMHTDADIDALVGALSDIWGEVGLLRTQAAVA

pLDDT: mean 95.8, std 6.6, range [40.16, 98.94]

Nearest PDB structures (foldseek):
  7x98-assembly2_D  TM=9.940E-01  e=7.952E-66  Rhodopseudomonas palustris
  7v5i-assembly1_B  TM=9.482E-01  e=6.101E-40  Vibrio proteolyticus NBRC 13287
  8guh-assembly1_A  TM=9.484E-01  e=7.934E-39  Sphingobacterium multivorum
  1fc4-assembly1_B  TM=9.242E-01  e=9.251E-38  Escherichia coli
  2w8t-assembly1_A-2  TM=9.308E-01  e=4.038E-37  Sphingomonas paucimobilis

Radius of gyration: 26.41 Å; Cα contacts (8 Å, |Δi|>4): 1920; chains: 2; bounding box: 54×89×63 Å

Secondary structure (DSSP, 8-state):
--HHHHHHHHHHHHHHHT-PPPPPEEEE-TTSTTEEEEEETTEEEEEEES--S-TT-GGG-HHHHHHHHHHHHHH-SS--SBIIIII-BHHHHHHHHHHHHHHT-SEEEEES-HHHHHHHHHHHHHHHSTT-EEEEETT--HHHHHHHHHHT-EEEEEPTT-HHHHHHHHHTS-TTS-EEEEEESB-TTT--B--HHHHHHHHHHTT-EEEEE-TTTTTTSSTTS--HHHHTT-GGG-SEEEEESSSTTSS--EEEEE-HHHHHHHHHH-HHHHTSBPPPHHHHHHHHHHHHHHHH--HHHHHHHHHHHHHHHHHHHHT--B---SSS-EEEE---HHHHHHHHHHHHHHH-EE-PEE-TTTS-TT--EEEE---TT--HHHHHHHHHHHHHHHHHHTPPPP-----/--HHHHHHHHHHHHHHHT-PPPPPEEEE-TTSTTEEEEEETTEEEEEEES--S-TT-GGG-HHHHHHHHHHHHHH-SS--SBIIIII-BHHHHHHHHHHHHHHT-SEEEEES-HHHHHHHHHHHHHHHSTT-EEEEETT--HHHHHHHHHHT-EEEEEPTT-HHHHHHHHHTS-TTS-EEEEEESB-TTT--B--HHHHHHHHHHTT-EEEEE-TTTTTTSSTTS--HHHHTT-GGG-SEEEEESSSTTSS--EEEEE-HHHHHHHHHH-HHHHTSBPPPHHHHHHHHHHHHHHHH--HHHHHHHHHHHHHHHHHHHHT--B---SSS-EEEE---HHHHHHHHHHHHHHH-EE-PEE-TTTS-TT--EEEE---TT--HHHHHHHHHHHHHHHHHHTPPPP-----

Organism: Rhodospirillum centenum (strain ATCC 51521 / SW) (NCBI:txid414684)

=== Feature glossary ===
The record interleaves many kinds of information about one protein. Here is each kind framed as the question it answers.

Q: What does the local fold look like, residue by residue?
A: The Foldseek 3Di string encodes local tertiary geometry as a 20-letter alphabet — one character per residue — derived from the relative positions of nearby Cα atoms. Unlike the amino-acid sequence, 3Di is a direct function of the 3D structure, so two proteins with the same fold have similar 3Di strings even at low sequen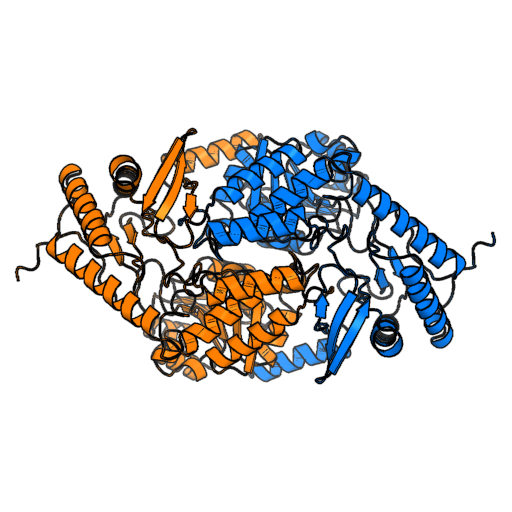ce identity.

Q: Which residues are in helices, strands, or loops?
A: The SS8 string is DSSP's per-residue secondary-structure call. α-helix (H) means an i→i+4 H-bond ladder; β-strand (E) means the residue participates in a β-sheet; 3₁₀ (G) and π (I) are tighter and wider helices; T/S are turns/bends; '-' is loop.

Q: How big and how compact is the whole molecule?
A: Radius of gyration (Rg) is the root-mean-square distance of Cα atoms from their centroid — a single number for overall size and compactness. A globular domain of N residues has Rg ≈ 2.2·N^0.38 Å; an extended or disordered chain has a much larger Rg. The Cα contact count is the number of residue pairs whose Cα atoms are within 8 Å and are more than four positions apart in sequence — a standard proxy for tertiary packing density. The bounding box is the smallest axis-aligned box enclosing all Cα atoms.

Q: Where is each backbone atom in 3D?
A: Structure coordinates are given as an mmCIF _atom_site loop: one row per atom with element, residue name, chain id, sequence number, and x/y/z position in Å. Only the four main-chain atoms per residue are included here; side chains are omitted to keep the record compact.

Q: What is the amino-acid chain?
A: Primary structure: the covalent order of the twenty standard amino acids along the backbone. Two proteins with the same sequence will (almost always) fold to the same structure; two with 30% identity often share a fold but not the details.

Q: What if only a Cα trace is available?
A: Three-state secondary structure (P-SEA) collapses the eight DSSP classes into helix (a), strand (b), and coil (c). P-SEA assigns these from Cα geometry alone — distances and angles — without requiring backbone oxygens, so it works on any Cα trace.

Q: What family and function is it annotated with?
A: Database cross-references. InterPro integrates a dozen domain/family signature databases into unified entries with residue-range hits. GO terms attach function/process/location labels with evidence codes. CATH codes position the fold in a four-level structural taxonomy. Organism is the NCBI-taxonomy species name.

Q: How confident is the AlphaFold model at each residue?
A: pLDDT is the predicted lDDT-Cα score: AlphaFold's confidence that the local environment of each residue (all inter-atomic distances within 15 Å) is correctly placed. It is a per-residue number between 0 and 100, with higher meaning more reliable.

Q: How mobile is each atom in the crystal?
A: B-factor (Debye–Waller factor) reflects atomic displacement in the crystal lattice. It is an experimental observable (units Å²), not a prediction; low values mean the atom is pinned down, high values mean it moves or is heterogeneous across the crystal.

Q: Which residues are buried vs exposed?
A: SASA measures how much of the protein is reachable by solvent. It is computed by rolling a water-sized probe over the atomic surface and summing the exposed area (Å²). Per-residue SASA distinguishes core (buried, low SASA) from surface (exposed, high SASA) residues; total SASA is a whole-molecule size measure.

Q: What do the diagnostic plots show?
A: Plot images: a contact map (which residues are close in 3D, as an N×N binary image), a Ramachandran scatter (backbone torsion angles, revealing secondary-structure composition at a glance), and — for AlphaFold structures — a PAE heatmap (pairwise prediction confidence).

Q: What known structures does this most resemble?
A: The Foldseek neighbor list gives the closest experimentally determined structures in the PDB, ranked by structural alignment. TM-score near 1 means near-identical fold; near 0.3 means only rough topology match. This is how one finds what a novel AlphaFold prediction most resembles in the solved-structure universe.

Q: Are the domains correctly placed relative to each other?
A: Predicted aligned error is AlphaFold's pairwise confidence. Unlike pLDDT (per-residue), PAE is per-residue-pair and captures whether two parts of the structure are correctly placed relative to each other. Units are ångströms of expected positional error.

Q: What do the rendered images show?
A: Structure images are PyMOL renders from six orthogonal camera directions. Cartoon representation draws helices as coils and strands as arrows; sticks shows the backbone as bonds; surface shows the solvent-excluded envelope. Rainbow coloring maps sequence position to hue (blue→red, N→C); chain coloring assigns a distinct color per polypeptide.

Q: What are the backbone torsion angles?
A: φ (phi) and ψ (psi) are the two rotatable backbone dihedrals per residue: φ is the C(i-1)–N–Cα–C torsion, ψ is the N–Cα–C–N(i+1) torsion, both in degrees on (−180°, 180°]. α-helical residues cluster near (−60°, −45°); β-strand residues near (−120°, +130°). A Ramachandran plot is simply a scatter of (φ, ψ) for every residue.